Protein AF-0000000084902544 (afdb_homodimer)

pLDDT: mean 84.41, std 13.17, range [37.47, 98.19]

Sequence (1404 aa):
TINISRATYTEAGFKDEYKLEHVLPKQLTVERIKRKTTEYYQTKAENPVKSIKKFIADFLPIFHWMSHYKFKEWTVFDIVCGITVGFMQIPQGLSYALLAGQHPVYGMYTSFFPVIVYSLFGTSKHISMGCFTITSLMLGSAVSNAVPDPVANVTASQAEQDALWKEVYDERIMLGTAAALLSGVFLLGMSILRLGFIVTYFSDAMSSGFIFGNAVQAFVSQLKGLFGVSVGSYSGPLNIIWKLRDVIVNLTTLDASGRERVSATVVISAVCIIFLLGVKAINEKFKKKFPFGIPIPAEIIVVILGTGISYAADLTGNFGVQVIGEIPSGIPVPKPPDSSQMSTIIGTAIPIAIVGYAVAISISNIFGNAFGYRVRPNQELVAIGMSNIVSSFFFCFPSFPSMSRSCVQVESGGKTQLVGLVSSGVMLLVLLWIGQLFRTIPNACLASIVVVAIKGMLTKVRDLPPIWKVSKLDGIVWVVTMLATIFLDVVTGLVVGVLVSLLCIVFRTQMIASERLLQVDDTEIYRKSGSFPQSLNKEVVVLAFKGAMHFANKQYLTRAFIRCTGIDPVIELSRKRKLDAIRKQAMEDEEQKVCIEYILQTVDAIICSKVKPKQVKCVVLDCSLISFMDSSSVNLLIKTFNDYNALGVKILLANVCSEVAHVLKVGNFIKEFGDGNIFLTVYDAVTWWQSRDNMKSLSTRLTINISRATYTEAGFKDEYKLEHVLPKQLTVERIKRKTTEYYQTKAENPVKSIKKFIADFLPIFHWMSHYKFKEWTVFDIVCGITVGFMQIPQGLSYALLAGQHPVYGMYTSFFPVIVYSLFGTSKHISMGCFTITSLMLGSAVSNAVPDPVANVTASQAEQDALWKEVYDERIMLGTAAALLSGVFLLGMSILRLGFIVTYFSDAMSSGFIFGNAVQAFVSQLKGLFGVSVGSYSGPLNIIWKLRDVIVNLTTLDASGRERVSATVVISAVCIIFLLGVKAINEKFKKKFPFGIPIPAEIIVVILGTGISYAADLTGNFGVQVIGEIPSGIPVPKPPDSSQMSTIIGTAIPIAIVGYAVAISISNIFGNAFGYRVRPNQELVAIGMSNIVSSFFFCFPSFPSMSRSCVQVESGGKTQLVGLVSSGVMLLVLLWIGQLFRTIPNACLASIVVVAIKGMLTKVRDLPPIWKVSKLDGIVWVVTMLATIFLDVVTGLVVGVLVSLLCIVFRTQMIASERLLQVDDTEIYRKSGSFPQSLNKEVVVLAFKGAMHFANKQYLTRAFIRCTGIDPVIELSRKRKLDAIRKQAMEDEEQKVCIEYILQTVDAIICSKVKPKQVKCVVLDCSLISFMDSSSVNLLIKTFNDYNALGVKILLANVCSEVAHVLKVGNFIKEFGDGNIFLTVYDAVTWWQSRDNMKSLSTRL

Structure (mmCIF, N/CA/C/O backbone):
data_AF-0000000084902544-model_v1
#
loop_
_entity.id
_entity.type
_entity.pdbx_description
1 polymer 'STAS domain-containing protein'
#
loop_
_atom_site.group_PDB
_atom_site.id
_atom_site.type_symbol
_atom_site.label_atom_id
_atom_site.label_alt_id
_atom_site.label_comp_id
_atom_site.label_asym_id
_atom_site.label_entity_id
_atom_site.label_seq_id
_atom_site.pdbx_PDB_ins_code
_atom_site.Cartn_x
_atom_site.Cartn_y
_atom_site.Cartn_z
_atom_site.occupancy
_atom_site.B_iso_or_equiv
_atom_site.auth_seq_id
_atom_site.auth_comp_id
_atom_site.auth_asym_id
_atom_site.auth_atom_id
_atom_site.pdbx_PDB_model_num
ATOM 1 N N . THR A 1 1 ? -46.75 -12.688 -2.787 1 71.62 1 THR A N 1
ATOM 2 C CA . THR A 1 1 ? -47 -11.367 -2.207 1 71.62 1 THR A CA 1
ATOM 3 C C . THR A 1 1 ? -46.438 -11.281 -0.797 1 71.62 1 THR A C 1
ATOM 5 O O . THR A 1 1 ? -46.531 -12.234 -0.02 1 71.62 1 THR A O 1
ATOM 8 N N . ILE A 1 2 ? -45.719 -10.172 -0.579 1 76.75 2 ILE A N 1
ATOM 9 C CA . ILE A 1 2 ? -45.156 -9.906 0.737 1 76.75 2 ILE A CA 1
ATOM 10 C C . ILE A 1 2 ? -46.031 -8.875 1.473 1 76.75 2 ILE A C 1
ATOM 12 O O . ILE A 1 2 ? -46.406 -7.859 0.896 1 76.75 2 ILE A O 1
ATOM 16 N N . ASN A 1 3 ? -46.469 -9.242 2.693 1 76.31 3 ASN A N 1
ATOM 17 C CA . ASN A 1 3 ? -47.188 -8.32 3.572 1 76.31 3 ASN A CA 1
ATOM 18 C C . ASN A 1 3 ? -46.469 -8.109 4.887 1 76.31 3 ASN A C 1
ATOM 20 O O . ASN A 1 3 ? -46.219 -9.055 5.637 1 76.31 3 ASN A O 1
ATOM 24 N N . ILE A 1 4 ? -46.031 -6.914 5.02 1 79.12 4 ILE A N 1
ATOM 25 C CA . ILE A 1 4 ? -45.281 -6.59 6.227 1 79.12 4 ILE A CA 1
ATOM 26 C C . ILE A 1 4 ? -46.031 -5.508 7.016 1 79.12 4 ILE A C 1
ATOM 28 O O . ILE A 1 4 ? -46.375 -4.465 6.465 1 79.12 4 ILE A O 1
ATOM 32 N N . SER A 1 5 ? -46.406 -5.781 8.289 1 78.69 5 SER A N 1
ATOM 33 C CA . SER A 1 5 ? -46.969 -4.793 9.203 1 78.69 5 SER A CA 1
ATOM 34 C C . SER A 1 5 ? -46.188 -4.734 10.516 1 78.69 5 SER A C 1
ATOM 36 O O . SER A 1 5 ? -46.125 -5.723 11.25 1 78.69 5 SER A O 1
ATOM 38 N N . ARG A 1 6 ? -45.562 -3.656 10.75 1 77.12 6 ARG A N 1
ATOM 39 C CA . ARG A 1 6 ? -44.812 -3.512 11.992 1 77.12 6 ARG A CA 1
ATOM 40 C C . ARG A 1 6 ? -44.656 -2.041 12.359 1 77.12 6 ARG A C 1
ATOM 42 O O . ARG A 1 6 ? -44.844 -1.158 11.531 1 77.12 6 ARG A O 1
ATOM 49 N N . ALA A 1 7 ? -44.156 -1.687 13.625 1 73.81 7 ALA A N 1
ATOM 50 C CA . ALA A 1 7 ? -43.875 -0.331 14.086 1 73.81 7 ALA A CA 1
ATOM 51 C C . ALA A 1 7 ? -42.562 0.171 13.523 1 73.81 7 ALA A C 1
ATOM 53 O O . ALA A 1 7 ? -41.75 -0.61 12.984 1 73.81 7 ALA A O 1
ATOM 54 N N . THR A 1 8 ? -42.5 1.437 13.461 1 78.31 8 THR A N 1
ATOM 55 C CA . THR A 1 8 ? -41.219 2.039 13.133 1 78.31 8 THR A CA 1
ATOM 56 C C . THR A 1 8 ? -40.219 1.905 14.289 1 78.31 8 THR A C 1
ATOM 58 O O . THR A 1 8 ? -40.625 2.086 15.453 1 78.31 8 THR A O 1
ATOM 61 N N . TYR A 1 9 ? -38.969 1.434 13.977 1 77 9 TYR A N 1
ATOM 62 C CA . TYR A 1 9 ? -38.031 1.183 15.07 1 77 9 TYR A CA 1
ATOM 63 C C . TYR A 1 9 ? -36.719 1.902 14.828 1 77 9 TYR A C 1
ATOM 65 O O . TYR A 1 9 ? -36.25 1.996 13.695 1 77 9 TYR A O 1
ATOM 73 N N . THR A 1 10 ? -36.281 2.451 15.953 1 76.31 10 THR A N 1
ATOM 74 C CA . THR A 1 10 ? -34.844 2.693 16 1 76.31 10 THR A CA 1
ATOM 75 C C . THR A 1 10 ? -34.094 1.385 16.188 1 76.31 10 THR A C 1
ATOM 77 O O . THR A 1 10 ? -34.688 0.356 16.531 1 76.31 10 THR A O 1
ATOM 80 N N . GLU A 1 11 ? -32.875 1.401 15.828 1 79.5 11 GLU A N 1
ATOM 81 C CA . GLU A 1 11 ? -32.031 0.202 16 1 79.5 11 GLU A CA 1
ATOM 82 C C . GLU A 1 11 ? -32.094 -0.3 17.438 1 79.5 11 GLU A C 1
ATOM 84 O O . GLU A 1 11 ? -32.281 -1.496 17.688 1 79.5 11 GLU A O 1
ATOM 89 N N . ALA A 1 12 ? -31.922 0.552 18.359 1 74.06 12 ALA A N 1
ATOM 90 C CA . ALA A 1 12 ? -31.953 0.192 19.766 1 74.06 12 ALA A CA 1
ATOM 91 C C . ALA A 1 12 ? -33.344 -0.327 20.172 1 74.06 12 ALA A C 1
ATOM 93 O O . ALA A 1 12 ? -33.438 -1.299 20.922 1 74.06 12 ALA A O 1
ATOM 94 N N . GLY A 1 13 ? -34.375 0.35 19.703 1 73.62 13 GLY A N 1
ATOM 95 C CA . GLY A 1 13 ? -35.75 -0.076 19.984 1 73.62 13 GLY A CA 1
ATOM 96 C C . GLY A 1 13 ? -36.062 -1.45 19.438 1 73.62 13 GLY A C 1
ATOM 97 O O . GLY A 1 13 ? -36.781 -2.234 20.078 1 73.62 13 GLY A O 1
ATOM 98 N N . PHE A 1 14 ? -35.594 -1.691 18.344 1 79.75 14 PHE A N 1
ATOM 99 C CA . PHE A 1 14 ? -35.812 -2.984 17.703 1 79.75 14 PHE A CA 1
ATOM 100 C C . PHE A 1 14 ? -35.125 -4.098 18.484 1 79.75 14 PHE A C 1
ATOM 102 O O . PHE A 1 14 ? -35.688 -5.164 18.703 1 79.75 14 PHE A O 1
ATOM 109 N N . LYS A 1 15 ? -33.875 -3.863 18.891 1 77.25 15 LYS A N 1
ATOM 110 C CA . LYS A 1 15 ? -33.125 -4.852 19.656 1 77.25 15 LYS A CA 1
ATOM 111 C C . LYS A 1 15 ? -33.781 -5.148 21 1 77.25 15 LYS A C 1
ATOM 113 O O . LYS A 1 15 ? -33.812 -6.297 21.453 1 77.25 15 LYS A O 1
ATOM 118 N N . ASP A 1 16 ? -34.344 -4.152 21.547 1 76.81 16 ASP A N 1
ATOM 119 C CA . ASP A 1 16 ? -35 -4.309 22.844 1 76.81 16 ASP A CA 1
ATOM 120 C C . ASP A 1 16 ? -36.312 -5.074 22.688 1 76.81 16 ASP A C 1
ATOM 122 O O . ASP A 1 16 ? -36.625 -5.945 23.5 1 76.81 16 ASP A O 1
ATOM 126 N N . GLU A 1 17 ? -37.062 -4.738 21.656 1 75.12 17 GLU A N 1
ATOM 127 C CA . GLU A 1 17 ? -38.375 -5.348 21.438 1 75.12 17 GLU A CA 1
ATOM 128 C C . GLU A 1 17 ? -38.25 -6.836 21.125 1 75.12 17 GLU A C 1
ATOM 130 O O . GLU A 1 17 ? -39.031 -7.648 21.625 1 75.12 17 GLU A O 1
ATOM 135 N N . TYR A 1 18 ? -37.312 -7.176 20.359 1 76.94 18 TYR A N 1
ATOM 136 C CA . TYR A 1 18 ? -37.188 -8.57 19.938 1 76.94 18 TYR A CA 1
ATOM 137 C C . TYR A 1 18 ? -36.094 -9.281 20.703 1 76.94 18 TYR A C 1
ATOM 139 O O . TYR A 1 18 ? -35.688 -10.391 20.344 1 76.94 18 TYR A O 1
ATOM 147 N N . LYS A 1 19 ? -35.438 -8.711 21.766 1 71.94 19 LYS A N 1
ATOM 148 C CA . LYS A 1 19 ? -34.469 -9.281 22.703 1 71.94 19 LYS A CA 1
ATOM 149 C C . LYS A 1 19 ? -33.312 -9.891 21.969 1 71.94 19 LYS A C 1
ATOM 151 O O . LYS A 1 19 ? -32.938 -11.039 22.203 1 71.94 19 LYS A O 1
ATOM 156 N N . LEU A 1 20 ? -32.844 -9.039 21.078 1 77.5 20 LEU A N 1
ATOM 157 C CA . LEU A 1 20 ? -31.688 -9.492 20.328 1 77.5 20 LEU A CA 1
ATOM 158 C C . LEU A 1 20 ? -30.406 -9.227 21.109 1 77.5 20 LEU A C 1
ATOM 160 O O . LEU A 1 20 ? -30.266 -8.172 21.734 1 77.5 20 LEU A O 1
ATOM 164 N N . GLU A 1 21 ? -29.531 -10.242 21.219 1 68.38 21 GLU A N 1
ATOM 165 C CA . GLU A 1 21 ? -28.281 -10.109 21.969 1 68.38 21 GLU A CA 1
ATOM 166 C C . GLU A 1 21 ? -27.266 -9.258 21.188 1 68.38 21 GLU A C 1
ATOM 168 O O . GLU A 1 21 ? -27.25 -9.273 19.953 1 68.38 21 GLU A O 1
ATOM 173 N N . HIS A 1 22 ? -26.672 -8.461 22 1 62.62 22 HIS A N 1
ATOM 174 C CA . HIS A 1 22 ? -25.625 -7.637 21.406 1 62.62 22 HIS A CA 1
ATOM 175 C C . HIS A 1 22 ? -24.438 -8.484 20.953 1 62.62 22 HIS A C 1
ATOM 177 O O . HIS A 1 22 ? -23.844 -9.203 21.766 1 62.62 22 HIS A O 1
ATOM 183 N N . VAL A 1 23 ? -24.375 -8.641 19.703 1 59.53 23 VAL A N 1
ATOM 184 C CA . VAL A 1 23 ? -23.234 -9.398 19.203 1 59.53 23 VAL A CA 1
ATOM 185 C C . VAL A 1 23 ? -22.062 -8.461 18.953 1 59.53 23 VAL A C 1
ATOM 187 O O . VAL A 1 23 ? -22.188 -7.473 18.219 1 59.53 23 VAL A O 1
ATOM 190 N N . LEU A 1 24 ? -21.078 -8.539 19.828 1 58.41 24 LEU A N 1
ATOM 191 C CA . LEU A 1 24 ? -19.859 -7.742 19.641 1 58.41 24 LEU A CA 1
ATOM 192 C C . LEU A 1 24 ? -19.156 -8.141 18.344 1 58.41 24 LEU A C 1
ATOM 194 O O . LEU A 1 24 ? -19.125 -9.32 17.984 1 58.41 24 LEU A O 1
ATOM 198 N N . PRO A 1 25 ? -18.922 -7.086 17.594 1 59.47 25 PRO A N 1
ATOM 199 C CA . PRO A 1 25 ? -18.172 -7.406 16.375 1 59.47 25 PRO A CA 1
ATOM 200 C C . PRO A 1 25 ? -16.906 -8.219 16.656 1 59.47 25 PRO A C 1
ATOM 202 O O . PRO A 1 25 ? -16.328 -8.117 17.734 1 59.47 25 PRO A O 1
ATOM 205 N N . LYS A 1 26 ? -16.672 -9.266 16.016 1 52.09 26 LYS A N 1
ATOM 206 C CA . LYS A 1 26 ? -15.484 -10.102 16.125 1 52.09 26 LYS A CA 1
ATOM 207 C C . LYS A 1 26 ? -14.227 -9.25 16.266 1 52.09 26 LYS A C 1
ATOM 209 O O . LYS A 1 26 ? -13.914 -8.445 15.391 1 52.09 26 LYS A O 1
ATOM 214 N N . GLN A 1 27 ? -14.039 -8.75 17.609 1 46.78 27 GLN A N 1
ATOM 215 C CA . GLN A 1 27 ? -12.875 -7.945 17.953 1 46.78 27 GLN A CA 1
ATOM 216 C C . GLN A 1 27 ? -11.641 -8.391 17.188 1 46.78 27 GLN A C 1
ATOM 218 O O . GLN A 1 27 ? -11.562 -9.539 16.734 1 46.78 27 GLN A O 1
ATOM 223 N N . LEU A 1 28 ? -10.711 -7.566 16.969 1 47.38 28 LEU A N 1
ATOM 224 C CA . LEU A 1 28 ? -9.422 -7.785 16.328 1 47.38 28 LEU A CA 1
ATOM 225 C C . LEU A 1 28 ? -8.797 -9.094 16.797 1 47.38 28 LEU A C 1
ATOM 227 O O . LEU A 1 28 ? -9.102 -9.578 17.891 1 47.38 28 LEU A O 1
ATOM 231 N N . THR A 1 29 ? -7.922 -9.695 15.945 1 47.25 29 THR A N 1
ATOM 232 C CA . THR A 1 29 ? -7.078 -10.883 15.867 1 47.25 29 THR A CA 1
ATOM 233 C C . THR A 1 29 ? -6.387 -11.148 17.203 1 47.25 29 THR A C 1
ATOM 235 O O . THR A 1 29 ? -6.094 -12.297 17.547 1 47.25 29 THR A O 1
ATOM 238 N N . VAL A 1 30 ? -6.387 -10.094 18.078 1 47 30 VAL A N 1
ATOM 239 C CA . VAL A 1 30 ? -5.504 -10.383 19.203 1 47 30 VAL A CA 1
ATOM 240 C C . VAL A 1 30 ? -6.215 -11.305 20.203 1 47 30 VAL A C 1
ATOM 242 O O . VAL A 1 30 ? -5.609 -12.242 20.734 1 47 30 VAL A O 1
ATOM 245 N N . GLU A 1 31 ? -7.418 -10.961 20.391 1 50.66 31 GLU A N 1
ATOM 246 C CA . GLU A 1 31 ? -8.086 -11.836 21.344 1 50.66 31 GLU A CA 1
ATOM 247 C C . GLU A 1 31 ? -8.305 -13.227 20.766 1 50.66 31 GLU A C 1
ATOM 249 O O . GLU A 1 31 ? -8.227 -14.227 21.484 1 50.66 31 GLU A O 1
ATOM 254 N N . ARG A 1 32 ? -8.547 -13.18 19.547 1 51.44 32 ARG A N 1
ATOM 255 C CA . ARG A 1 32 ? -8.641 -14.484 18.906 1 51.44 32 ARG A CA 1
ATOM 256 C C . ARG A 1 32 ? -7.301 -15.211 18.906 1 51.44 32 ARG A C 1
ATOM 258 O O . ARG A 1 32 ? -7.242 -16.422 19.125 1 51.44 32 ARG A O 1
ATOM 265 N N . ILE A 1 33 ? -6.34 -14.391 18.766 1 52.28 33 ILE A N 1
ATOM 266 C CA . ILE A 1 33 ? -5.004 -14.969 18.844 1 52.28 33 ILE A CA 1
ATOM 267 C C . ILE A 1 33 ? -4.746 -15.5 20.25 1 52.28 33 ILE A C 1
ATOM 269 O O . ILE A 1 33 ? -4.195 -16.594 20.422 1 52.28 33 ILE A O 1
ATOM 273 N N . LYS A 1 34 ? -5.176 -14.695 21.234 1 54.34 34 LYS A N 1
ATOM 274 C CA . LYS A 1 34 ? -5.008 -15.141 22.609 1 54.34 34 LYS A CA 1
ATOM 275 C C . LYS A 1 34 ? -5.82 -16.406 22.891 1 54.34 34 LYS A C 1
ATOM 277 O O . LYS A 1 34 ? -5.34 -17.328 23.547 1 54.34 34 LYS A O 1
ATOM 282 N N . ARG A 1 35 ? -7.008 -16.375 22.406 1 54.91 35 ARG A N 1
ATOM 283 C CA . ARG A 1 35 ? -7.848 -17.547 22.641 1 54.91 35 ARG A CA 1
ATOM 284 C C . ARG A 1 35 ? -7.297 -18.781 21.906 1 54.91 35 ARG A C 1
ATOM 286 O O . ARG A 1 35 ? -7.262 -19.875 22.469 1 54.91 35 ARG A O 1
ATOM 293 N N . LYS A 1 36 ? -6.867 -18.5 20.688 1 54.47 36 LYS A N 1
ATOM 294 C CA . LYS A 1 36 ? -6.328 -19.625 19.938 1 54.47 36 LYS A CA 1
ATOM 295 C C . LYS A 1 36 ? -5.016 -20.125 20.547 1 54.47 36 LYS A C 1
ATOM 297 O O . LYS A 1 36 ? -4.758 -21.328 20.594 1 54.47 36 LYS A O 1
ATOM 302 N N . THR A 1 37 ? -4.277 -19.156 21.031 1 55.25 37 THR A N 1
ATOM 303 C CA . THR A 1 37 ? -3.029 -19.531 21.688 1 55.25 37 THR A CA 1
ATOM 304 C C . THR A 1 37 ? -3.305 -20.312 22.969 1 55.25 37 THR A C 1
ATOM 306 O O . THR A 1 37 ? -2.625 -21.297 23.266 1 55.25 37 THR A O 1
ATOM 309 N N . THR A 1 38 ? -4.25 -19.859 23.688 1 56.88 38 THR A N 1
ATOM 310 C CA . THR A 1 38 ? -4.594 -20.547 24.922 1 56.88 38 THR A CA 1
ATOM 311 C C . THR A 1 38 ? -5.16 -21.938 24.641 1 56.88 38 THR A C 1
ATOM 313 O O . THR A 1 38 ? -4.84 -22.906 25.344 1 56.88 38 THR A O 1
ATOM 316 N N . GLU A 1 39 ? -6.023 -22.031 23.688 1 58.41 39 GLU A N 1
ATOM 317 C CA . GLU A 1 39 ? -6.598 -23.312 23.312 1 58.41 39 GLU A CA 1
ATOM 318 C C . GLU A 1 39 ? -5.527 -24.266 22.797 1 58.41 39 GLU A C 1
ATOM 320 O O . GLU A 1 39 ? -5.562 -25.469 23.094 1 58.41 39 GLU A O 1
ATOM 325 N N . TYR A 1 40 ? -4.727 -23.719 22.062 1 55.31 40 TYR A N 1
ATOM 326 C CA . TYR A 1 40 ? -3.619 -24.516 21.531 1 55.31 40 TYR A CA 1
ATOM 327 C C . TYR A 1 40 ? -2.781 -25.094 22.672 1 55.31 40 TYR A C 1
ATOM 329 O O . TYR A 1 40 ? -2.424 -26.281 22.641 1 55.31 40 TYR A O 1
ATOM 337 N N . TYR A 1 41 ? -2.473 -24.375 23.656 1 55.75 41 TYR A N 1
ATOM 338 C CA . TYR A 1 41 ? -1.651 -24.844 24.766 1 55.75 41 TYR A CA 1
ATOM 339 C C . TYR A 1 41 ? -2.434 -25.797 25.656 1 55.75 41 TYR A C 1
ATOM 341 O O . TYR A 1 41 ? -1.865 -26.734 26.219 1 55.75 41 TYR A O 1
ATOM 349 N N . GLN A 1 42 ? -3.619 -25.641 25.797 1 57.22 42 GLN A N 1
ATOM 350 C CA . GLN A 1 42 ? -4.406 -26.516 26.672 1 57.22 42 GLN A CA 1
ATOM 351 C C . GLN A 1 42 ? -4.586 -27.891 26.047 1 57.22 42 GLN A C 1
ATOM 353 O O . GLN A 1 42 ? -4.504 -28.906 26.75 1 57.22 42 GLN A O 1
ATOM 358 N N . THR A 1 43 ? -4.906 -27.922 24.891 1 53.72 43 THR A N 1
ATOM 359 C CA . THR A 1 43 ? -5.129 -29.219 24.25 1 53.72 43 THR A CA 1
ATOM 360 C C . THR A 1 43 ? -3.836 -30.031 24.203 1 53.72 43 THR A C 1
ATOM 362 O O . THR A 1 43 ? -3.859 -31.266 24.312 1 53.72 43 THR A O 1
ATOM 365 N N . LYS A 1 44 ? -2.74 -29.438 24.078 1 58.09 44 LYS A N 1
ATOM 366 C CA . LYS A 1 44 ? -1.448 -30.109 24.031 1 58.09 44 LYS A CA 1
ATOM 367 C C . LYS A 1 44 ? -1.053 -30.656 25.391 1 58.09 44 LYS A C 1
ATOM 369 O O . LYS A 1 44 ? -0.376 -31.672 25.484 1 58.09 44 LYS A O 1
ATOM 374 N N . ALA A 1 45 ? -1.39 -30.141 26.484 1 57.38 45 ALA A N 1
ATOM 375 C CA . ALA A 1 45 ? -1.016 -30.531 27.828 1 57.38 45 ALA A CA 1
ATOM 376 C C . ALA A 1 45 ? -1.732 -31.812 28.25 1 57.38 45 ALA A C 1
ATOM 378 O O . ALA A 1 45 ? -1.221 -32.594 29.062 1 57.38 45 ALA A O 1
ATOM 379 N N . GLU A 1 46 ? -2.787 -32.062 27.812 1 58.28 46 GLU A N 1
ATOM 380 C CA . GLU A 1 46 ? -3.508 -33.219 28.359 1 58.28 46 GLU A CA 1
ATOM 381 C C . GLU A 1 46 ? -2.918 -34.531 27.844 1 58.28 46 GLU A C 1
ATOM 383 O O . GLU A 1 46 ? -2.854 -35.5 28.594 1 58.28 46 GLU A O 1
ATOM 388 N N . ASN A 1 47 ? -2.6 -34.75 26.547 1 59.91 47 ASN A N 1
ATOM 389 C CA . ASN A 1 47 ? -1.957 -35.969 26.078 1 59.91 47 ASN A CA 1
ATOM 390 C C . ASN A 1 47 ? -0.719 -35.688 25.25 1 59.91 47 ASN A C 1
ATOM 392 O O . ASN A 1 47 ? -0.801 -35.594 24.016 1 59.91 47 ASN A O 1
ATOM 396 N N . PRO A 1 48 ? 0.346 -35.5 25.922 1 61.28 48 PRO A N 1
ATOM 397 C CA . PRO A 1 48 ? 1.571 -35.031 25.266 1 61.28 48 PRO A CA 1
ATOM 398 C C . PRO A 1 48 ? 2.059 -36 24.172 1 61.28 48 PRO A C 1
ATOM 400 O O . PRO A 1 48 ? 2.539 -35.531 23.125 1 61.28 48 PRO A O 1
ATOM 403 N N . VAL A 1 49 ? 2.018 -37.344 24.516 1 61.22 49 VAL A N 1
ATOM 404 C CA . VAL A 1 49 ? 2.543 -38.312 23.547 1 61.22 49 VAL A CA 1
ATOM 405 C C . VAL A 1 49 ? 1.728 -38.25 22.266 1 61.22 49 VAL A C 1
ATOM 407 O O . VAL A 1 49 ? 2.289 -38.219 21.156 1 61.22 49 VAL A O 1
ATOM 410 N N . LYS A 1 50 ? 0.428 -38.312 22.344 1 64.38 50 LYS A N 1
ATOM 411 C CA . LYS A 1 50 ? -0.44 -38.25 21.172 1 64.38 50 LYS A CA 1
ATOM 412 C C . LYS A 1 50 ? -0.26 -36.906 20.453 1 64.38 50 LYS A C 1
ATOM 414 O O . LYS A 1 50 ? -0.296 -36.844 19.219 1 64.38 50 LYS A O 1
ATOM 419 N N . SER A 1 51 ? 0.044 -35.938 21.266 1 66.5 51 SER A N 1
ATOM 420 C CA . SER A 1 51 ? 0.234 -34.625 20.703 1 66.5 51 SER A CA 1
ATOM 421 C C . SER A 1 51 ? 1.543 -34.531 19.922 1 66.5 51 SER A C 1
ATOM 423 O O . SER A 1 51 ? 1.603 -33.875 18.875 1 66.5 51 SER A O 1
ATOM 425 N N . ILE A 1 52 ? 2.568 -35.219 20.438 1 66.25 52 ILE A N 1
ATOM 426 C CA . ILE A 1 52 ? 3.861 -35.188 19.75 1 66.25 52 ILE A CA 1
ATOM 427 C C . ILE A 1 52 ? 3.771 -36 18.469 1 66.25 52 ILE A C 1
ATOM 429 O O . ILE A 1 52 ? 4.312 -35.594 17.438 1 66.25 52 ILE A O 1
ATOM 433 N N . LYS A 1 53 ? 3.156 -37.188 18.578 1 67.06 53 LYS A N 1
ATOM 434 C CA . LYS A 1 53 ? 2.979 -38 17.375 1 67.06 53 LYS A CA 1
ATOM 435 C C . LYS A 1 53 ? 2.178 -37.25 16.328 1 67.06 53 LYS A C 1
ATOM 437 O O . LYS A 1 53 ? 2.508 -37.281 15.141 1 67.06 53 LYS A O 1
ATOM 442 N N . LYS A 1 54 ? 1.214 -36.625 16.75 1 70.38 54 LYS A N 1
ATOM 443 C CA . LYS A 1 54 ? 0.412 -35.812 15.836 1 70.38 54 LYS A CA 1
ATOM 444 C C . LYS A 1 54 ? 1.222 -34.656 15.281 1 70.38 54 LYS A C 1
ATOM 446 O O . LYS A 1 54 ? 1.105 -34.312 14.102 1 70.38 54 LYS A O 1
ATOM 451 N N . PHE A 1 55 ? 2.045 -34.188 16.141 1 69.06 55 PHE A N 1
ATOM 452 C CA . PHE A 1 55 ? 2.904 -33.094 15.711 1 69.06 55 PHE A CA 1
ATOM 453 C C . PHE A 1 55 ? 3.896 -33.562 14.656 1 69.06 55 PHE A C 1
ATOM 455 O O . PHE A 1 55 ? 4.09 -32.906 13.633 1 69.06 55 PHE A O 1
ATOM 462 N N . ILE A 1 56 ? 4.492 -34.719 14.922 1 71.75 56 ILE A N 1
ATOM 463 C CA . ILE A 1 56 ? 5.473 -35.281 13.992 1 71.75 56 ILE A CA 1
ATOM 464 C C . ILE A 1 56 ? 4.781 -35.656 12.68 1 71.75 56 ILE A C 1
ATOM 466 O O . ILE A 1 56 ? 5.301 -35.375 11.594 1 71.75 56 ILE A O 1
ATOM 470 N N . ALA A 1 57 ? 3.67 -36.219 12.805 1 71.31 57 ALA A N 1
ATOM 471 C CA . ALA A 1 57 ? 2.92 -36.594 11.617 1 71.31 57 ALA A CA 1
ATOM 472 C C . ALA A 1 57 ? 2.486 -35.375 10.82 1 71.31 57 ALA A C 1
ATOM 474 O O . ALA A 1 57 ? 2.471 -35.375 9.586 1 71.31 57 ALA A O 1
ATOM 475 N N . ASP A 1 58 ? 2.234 -34.375 11.547 1 74.94 58 ASP A N 1
ATOM 476 C CA . ASP A 1 58 ? 1.818 -33.156 10.883 1 74.94 58 ASP A CA 1
ATOM 477 C C . ASP A 1 58 ? 3.016 -32.438 10.281 1 74.94 58 ASP A C 1
ATOM 479 O O . ASP A 1 58 ? 2.885 -31.75 9.258 1 74.94 58 ASP A O 1
ATOM 483 N N . PHE A 1 59 ? 4.086 -32.75 10.93 1 79.19 59 PHE A N 1
ATOM 484 C CA . PHE A 1 59 ? 5.297 -32.094 10.484 1 79.19 59 PHE A CA 1
ATOM 485 C C . PHE A 1 59 ? 5.945 -32.844 9.328 1 79.19 59 PHE A C 1
ATOM 487 O O . PHE A 1 59 ? 6.586 -32.25 8.461 1 79.19 59 PHE A O 1
ATOM 494 N N . LEU A 1 60 ? 5.785 -34.25 9.312 1 85.31 60 LEU A N 1
ATOM 495 C CA . LEU A 1 60 ? 6.328 -35.094 8.266 1 85.31 60 LEU A CA 1
ATOM 496 C C . LEU A 1 60 ? 5.211 -35.844 7.539 1 85.31 60 LEU A C 1
ATOM 498 O O . LEU A 1 60 ? 4.973 -37.031 7.816 1 85.31 60 LEU A O 1
ATOM 502 N N . PRO A 1 61 ? 4.688 -35.25 6.543 1 84.25 61 PRO A N 1
ATOM 503 C CA . PRO A 1 61 ? 3.541 -35.812 5.832 1 84.25 61 PRO A CA 1
ATOM 504 C C . PRO A 1 61 ? 3.865 -37.156 5.168 1 84.25 61 PRO A C 1
ATOM 506 O O . PRO A 1 61 ? 2.955 -37.906 4.809 1 84.25 61 PRO A O 1
ATOM 509 N N . ILE A 1 62 ? 5.121 -37.531 4.965 1 84.38 62 ILE A N 1
ATOM 510 C CA . ILE A 1 62 ? 5.5 -38.781 4.324 1 84.38 62 ILE A CA 1
ATOM 511 C C . ILE A 1 62 ? 4.926 -39.969 5.113 1 84.38 62 ILE A C 1
ATOM 513 O O . ILE A 1 62 ? 4.504 -40.969 4.527 1 84.38 62 ILE A O 1
ATOM 517 N N . PHE A 1 63 ? 4.895 -39.844 6.383 1 81.44 63 PHE A N 1
ATOM 518 C CA . PHE A 1 63 ? 4.41 -40.938 7.211 1 81.44 63 PHE A CA 1
ATOM 519 C C . PHE A 1 63 ? 2.906 -41.125 7.043 1 81.44 63 PHE A C 1
ATOM 521 O O . PHE A 1 63 ? 2.4 -42.25 7.133 1 81.44 63 PHE A O 1
ATOM 528 N N . HIS A 1 64 ? 2.258 -40.031 6.734 1 79.62 64 HIS A N 1
ATOM 529 C CA . HIS A 1 64 ? 0.812 -40.094 6.547 1 79.62 64 HIS A CA 1
ATOM 530 C C . HIS A 1 64 ? 0.463 -40.719 5.195 1 79.62 64 HIS A C 1
ATOM 532 O O . HIS A 1 64 ? -0.335 -41.656 5.129 1 79.62 64 HIS A O 1
ATOM 538 N N . TRP A 1 65 ? 1.037 -40.281 4.105 1 78.5 65 TRP A N 1
ATOM 539 C CA . TRP A 1 65 ? 0.631 -40.812 2.805 1 78.5 65 TRP A CA 1
ATOM 540 C C . TRP A 1 65 ? 1.256 -42.156 2.547 1 78.5 65 TRP A C 1
ATOM 542 O O . TRP A 1 65 ? 0.677 -43 1.844 1 78.5 65 TRP A O 1
ATOM 552 N N . MET A 1 66 ? 2.424 -42.469 3.143 1 80.25 66 MET A N 1
ATOM 553 C CA . MET A 1 66 ? 3.047 -43.781 2.961 1 80.25 66 MET A CA 1
ATOM 554 C C . MET A 1 66 ? 2.225 -44.875 3.639 1 80.25 66 MET A C 1
ATOM 556 O O . MET A 1 66 ? 2.146 -46 3.139 1 80.25 66 MET A O 1
ATOM 560 N N . SER A 1 67 ? 1.635 -44.5 4.77 1 80.38 67 SER A N 1
ATOM 561 C CA . SER A 1 67 ? 0.832 -45.469 5.5 1 80.38 67 SER A CA 1
ATOM 562 C C . SER A 1 67 ? -0.452 -45.812 4.75 1 80.38 67 SER A C 1
ATOM 564 O O . SER A 1 67 ? -1.018 -46.875 4.926 1 80.38 67 SER A O 1
ATOM 566 N N . HIS A 1 68 ? -0.846 -44.906 3.918 1 81.19 68 HIS A N 1
ATOM 567 C CA . HIS A 1 68 ? -2.082 -45.094 3.174 1 81.19 68 HIS A CA 1
ATOM 568 C C . HIS A 1 68 ? -1.797 -45.406 1.709 1 81.19 68 HIS A C 1
ATOM 570 O O . HIS A 1 68 ? -2.707 -45.406 0.876 1 81.19 68 HIS A O 1
ATOM 576 N N . TYR A 1 69 ? -0.559 -45.781 1.494 1 87.44 69 TYR A N 1
ATOM 577 C CA . TYR A 1 69 ? -0.147 -46.031 0.117 1 87.44 69 TYR A CA 1
ATOM 578 C C . TYR A 1 69 ? -0.672 -47.375 -0.374 1 87.44 69 TYR A C 1
ATOM 580 O O . TYR A 1 69 ? -0.481 -48.406 0.282 1 87.44 69 TYR A O 1
ATOM 588 N N . LYS A 1 70 ? -1.344 -47.281 -1.436 1 86.44 70 LYS A N 1
ATOM 589 C CA . LYS A 1 70 ? -1.823 -48.531 -2.064 1 86.44 70 LYS A CA 1
ATOM 590 C C . LYS A 1 70 ? -0.754 -49.125 -2.967 1 86.44 70 LYS A C 1
ATOM 592 O O . LYS A 1 70 ? -0.743 -48.875 -4.176 1 86.44 70 LYS A O 1
ATOM 597 N N . PHE A 1 71 ? 0.013 -50.031 -2.492 1 86.75 71 PHE A N 1
ATOM 598 C CA . PHE A 1 71 ? 1.211 -50.562 -3.131 1 86.75 71 PHE A CA 1
ATOM 599 C C . PHE A 1 71 ? 0.854 -51.312 -4.41 1 86.75 71 PHE A C 1
ATOM 601 O O . PHE A 1 71 ? 1.54 -51.188 -5.426 1 86.75 71 PHE A O 1
ATOM 608 N N . LYS A 1 72 ? -0.16 -52 -4.441 1 84.31 72 LYS A N 1
ATOM 609 C CA . LYS A 1 72 ? -0.509 -52.844 -5.59 1 84.31 72 LYS A CA 1
ATOM 610 C C . LYS A 1 72 ? -1.072 -52 -6.73 1 84.31 72 LYS A C 1
ATOM 612 O O . LYS A 1 72 ? -0.803 -52.281 -7.902 1 84.31 72 LYS A O 1
ATOM 617 N N . GLU A 1 73 ? -1.655 -50.906 -6.355 1 84.62 73 GLU A N 1
ATOM 618 C CA . GLU A 1 73 ? -2.371 -50.156 -7.379 1 84.62 73 GLU A CA 1
ATOM 619 C C . GLU A 1 73 ? -1.56 -48.938 -7.84 1 84.62 73 GLU A C 1
ATOM 621 O O . GLU A 1 73 ? -1.629 -48.562 -9.008 1 84.62 73 GLU A O 1
ATOM 626 N N . TRP A 1 74 ? -0.723 -48.406 -6.973 1 89.56 74 TRP A N 1
ATOM 627 C CA . TRP A 1 74 ? -0.163 -47.094 -7.273 1 89.56 74 TRP A CA 1
ATOM 628 C C . TRP A 1 74 ? 1.313 -47.219 -7.641 1 89.56 74 TRP A C 1
ATOM 630 O O . TRP A 1 74 ? 1.868 -46.312 -8.273 1 89.56 74 TRP A O 1
ATOM 640 N N . THR A 1 75 ? 1.961 -48.25 -7.34 1 91.25 75 THR A N 1
ATOM 641 C CA . THR A 1 75 ? 3.412 -48.344 -7.445 1 91.25 75 THR A CA 1
ATOM 642 C C . THR A 1 75 ? 3.852 -48.281 -8.906 1 91.25 75 THR A C 1
ATOM 644 O O . THR A 1 75 ? 4.793 -47.562 -9.25 1 91.25 75 THR A O 1
ATOM 647 N N . VAL A 1 76 ? 3.197 -49 -9.75 1 88.88 76 VAL A N 1
ATOM 648 C CA . VAL A 1 76 ? 3.578 -49.031 -11.156 1 88.88 76 VAL A CA 1
ATOM 649 C C . VAL A 1 76 ? 3.389 -47.625 -11.773 1 88.88 76 VAL A C 1
ATOM 651 O O . VAL A 1 76 ? 4.25 -47.156 -12.516 1 88.88 76 VAL A O 1
ATOM 654 N N . PHE A 1 77 ? 2.336 -47 -11.445 1 88.31 77 PHE A N 1
ATOM 655 C CA . PHE A 1 77 ? 2.041 -45.688 -11.977 1 88.31 77 PHE A CA 1
ATOM 656 C C . PHE A 1 77 ? 3.045 -44.656 -11.469 1 88.31 77 PHE A C 1
ATOM 658 O O . PHE A 1 77 ? 3.549 -43.844 -12.242 1 88.31 77 PHE A O 1
ATOM 665 N N . ASP A 1 78 ? 3.361 -44.719 -10.258 1 92.81 78 ASP A N 1
ATOM 666 C CA . ASP A 1 78 ? 4.289 -43.781 -9.664 1 92.81 78 ASP A CA 1
ATOM 667 C C . ASP A 1 78 ? 5.707 -43.969 -10.188 1 92.81 78 ASP A C 1
ATOM 669 O O . ASP A 1 78 ? 6.457 -43.031 -10.375 1 92.81 78 ASP A O 1
ATOM 673 N N . ILE A 1 79 ? 6.09 -45.219 -10.453 1 93.38 79 ILE A N 1
ATOM 674 C CA . ILE A 1 79 ? 7.43 -45.5 -10.961 1 93.38 79 ILE A CA 1
ATOM 675 C C . ILE A 1 79 ? 7.551 -45 -12.398 1 93.38 79 ILE A C 1
ATOM 677 O O . ILE A 1 79 ? 8.516 -44.312 -12.75 1 93.38 79 ILE A O 1
ATOM 681 N N . VAL A 1 80 ? 6.59 -45.312 -13.18 1 90.25 80 VAL A N 1
ATOM 682 C CA . VAL A 1 80 ? 6.609 -44.906 -14.578 1 90.25 80 VAL A CA 1
ATOM 683 C C . VAL A 1 80 ? 6.594 -43.375 -14.664 1 90.25 80 VAL A C 1
ATOM 685 O O . VAL A 1 80 ? 7.344 -42.781 -15.445 1 90.25 80 VAL A O 1
ATOM 688 N N . CYS A 1 81 ? 5.762 -42.844 -13.898 1 92.44 81 CYS A N 1
ATOM 689 C CA . CYS A 1 81 ? 5.68 -41.375 -13.852 1 92.44 81 CYS A CA 1
ATOM 690 C C . CYS A 1 81 ? 6.988 -40.781 -13.367 1 92.44 81 CYS A C 1
ATOM 692 O O . CYS A 1 81 ? 7.445 -39.75 -13.898 1 92.44 81 CYS A O 1
ATOM 694 N N . GLY A 1 82 ? 7.508 -41.312 -12.367 1 94.12 82 GLY A N 1
ATOM 695 C CA . GLY A 1 82 ? 8.773 -40.844 -11.836 1 94.12 82 GLY A CA 1
ATOM 696 C C . GLY A 1 82 ? 9.898 -40.875 -12.859 1 94.12 82 GLY A C 1
ATOM 697 O O . GLY A 1 82 ? 10.703 -39.938 -12.93 1 94.12 82 GLY A O 1
ATOM 698 N N . ILE A 1 83 ? 9.961 -41.875 -13.641 1 93 83 ILE A N 1
ATOM 699 C CA . ILE A 1 83 ? 10.961 -42 -14.688 1 93 83 ILE A CA 1
ATOM 700 C C . ILE A 1 83 ? 10.734 -40.906 -15.75 1 93 83 ILE A C 1
ATOM 702 O O . ILE A 1 83 ? 11.672 -40.25 -16.188 1 93 83 ILE A O 1
ATOM 706 N N . THR A 1 84 ? 9.492 -40.75 -16.047 1 89.88 84 THR A N 1
ATOM 707 C CA . THR A 1 84 ? 9.133 -39.75 -17.047 1 89.88 84 THR A CA 1
ATOM 708 C C . THR A 1 84 ? 9.531 -38.344 -16.562 1 89.88 84 THR A C 1
ATOM 710 O O . THR A 1 84 ? 10.164 -37.594 -17.312 1 89.88 84 THR A O 1
ATOM 713 N N . VAL A 1 85 ? 9.164 -38 -15.375 1 92.19 85 VAL A N 1
ATOM 714 C CA . VAL A 1 85 ? 9.477 -36.719 -14.805 1 92.19 85 VAL A CA 1
ATOM 715 C C . VAL A 1 85 ? 10.992 -36.562 -14.656 1 92.19 85 VAL A C 1
ATOM 717 O O . VAL A 1 85 ? 11.531 -35.469 -14.844 1 92.19 85 VAL A O 1
ATOM 720 N N . GLY A 1 86 ? 11.672 -37.625 -14.289 1 93.06 86 GLY A N 1
ATOM 721 C CA . GLY A 1 86 ? 13.125 -37.594 -14.195 1 93.06 86 GLY A CA 1
ATOM 722 C C . GLY A 1 86 ? 13.805 -37.25 -15.5 1 93.06 86 GLY A C 1
ATOM 723 O O . GLY A 1 86 ? 14.719 -36.406 -15.523 1 93.06 86 GLY A O 1
ATOM 724 N N . PHE A 1 87 ? 13.352 -37.781 -16.516 1 89.88 87 PHE A N 1
ATOM 725 C CA . PHE A 1 87 ? 13.906 -37.5 -17.844 1 89.88 87 PHE A CA 1
ATOM 726 C C . PHE A 1 87 ? 13.641 -36.062 -18.25 1 89.88 87 PHE A C 1
ATOM 728 O O . PHE A 1 87 ? 14.438 -35.469 -18.984 1 89.88 87 PHE A O 1
ATOM 735 N N . MET A 1 88 ? 12.594 -35.562 -17.781 1 89.25 88 MET A N 1
ATOM 736 C CA . MET A 1 88 ? 12.289 -34.156 -18.062 1 89.25 88 MET A CA 1
ATOM 737 C C . MET A 1 88 ? 13.164 -33.219 -17.234 1 89.25 88 MET A C 1
ATOM 739 O O . MET A 1 88 ? 13.523 -32.125 -17.688 1 89.25 88 MET A O 1
ATOM 743 N N . GLN A 1 89 ? 13.484 -33.625 -16.062 1 93.56 89 GLN A N 1
ATOM 744 C CA . GLN A 1 89 ? 14.242 -32.812 -15.125 1 93.56 89 GLN A CA 1
ATOM 745 C C . GLN A 1 89 ? 15.68 -32.594 -15.602 1 93.56 89 GLN A C 1
ATOM 747 O O . GLN A 1 89 ? 16.297 -31.562 -15.312 1 93.56 89 GLN A O 1
ATOM 752 N N . ILE A 1 90 ? 16.203 -33.5 -16.344 1 92.94 90 ILE A N 1
ATOM 753 C CA . ILE A 1 90 ? 17.594 -33.438 -16.734 1 92.94 90 ILE A CA 1
ATOM 754 C C . ILE A 1 90 ? 17.828 -32.25 -17.672 1 92.94 90 ILE A C 1
ATOM 756 O O . ILE A 1 90 ? 18.562 -31.328 -17.312 1 92.94 90 ILE A O 1
ATOM 760 N N . PRO A 1 91 ? 17.125 -32.25 -18.812 1 92.12 91 PRO A N 1
ATOM 761 C CA . PRO A 1 91 ? 17.344 -31.109 -19.688 1 92.12 91 PRO A CA 1
ATOM 762 C C . PRO A 1 91 ? 16.906 -29.797 -19.047 1 92.12 91 PRO A C 1
ATOM 764 O O . PRO A 1 91 ? 17.547 -28.75 -19.234 1 92.12 91 PRO A O 1
ATOM 767 N N . GLN A 1 92 ? 15.852 -29.75 -18.281 1 92.25 92 GLN A N 1
ATOM 768 C CA . GLN A 1 92 ? 15.375 -28.531 -17.609 1 92.25 92 GLN A CA 1
ATOM 769 C C . GLN A 1 92 ? 16.391 -28.062 -16.578 1 92.25 92 GLN A C 1
ATOM 771 O O . GLN A 1 92 ? 16.641 -26.859 -16.469 1 92.25 92 GLN A O 1
ATOM 776 N N . GLY A 1 93 ? 16.875 -29 -15.859 1 94.12 93 GLY A N 1
ATOM 777 C CA . GLY A 1 93 ? 17.906 -28.625 -14.898 1 94.12 93 GLY A CA 1
ATOM 778 C C . GLY A 1 93 ? 19.109 -27.953 -15.531 1 94.12 93 GLY A C 1
ATOM 779 O O . GLY A 1 93 ? 19.578 -26.922 -15.047 1 94.12 93 GLY A O 1
ATOM 780 N N . LEU A 1 94 ? 19.594 -28.516 -16.625 1 93.62 94 LEU A N 1
ATOM 781 C CA . LEU A 1 94 ? 20.734 -27.969 -17.344 1 93.62 94 LEU A CA 1
ATOM 782 C C . LEU A 1 94 ? 20.422 -26.594 -17.906 1 93.62 94 LEU A C 1
ATOM 784 O O . LEU A 1 94 ? 21.219 -25.656 -17.734 1 93.62 94 LEU A O 1
ATOM 788 N N . SER A 1 95 ? 19.281 -26.5 -18.469 1 93.5 95 SER A N 1
ATOM 789 C CA . SER A 1 95 ? 18.906 -25.266 -19.125 1 93.5 95 SER A CA 1
ATOM 790 C C . SER A 1 95 ? 18.625 -24.156 -18.125 1 93.5 95 SER A C 1
ATOM 792 O O . SER A 1 95 ? 19.031 -23 -18.312 1 93.5 95 SER A O 1
ATOM 794 N N . TYR A 1 96 ? 17.953 -24.422 -17.031 1 94.94 96 TYR A N 1
ATOM 795 C CA . TYR A 1 96 ? 17.547 -23.406 -16.062 1 94.94 96 TYR A CA 1
ATOM 796 C C . TYR A 1 96 ? 18.719 -23 -15.172 1 94.94 96 TYR A C 1
ATOM 798 O O . TYR A 1 96 ? 18.719 -21.906 -14.609 1 94.94 96 TYR A O 1
ATOM 806 N N . ALA A 1 97 ? 19.688 -23.875 -15.086 1 95.25 97 ALA A N 1
ATOM 807 C CA . ALA A 1 97 ? 20.922 -23.469 -14.414 1 95.25 97 ALA A CA 1
ATOM 808 C C . ALA A 1 97 ? 21.594 -22.328 -15.172 1 95.25 97 ALA A C 1
ATOM 810 O O . ALA A 1 97 ? 22.062 -21.359 -14.555 1 95.25 97 ALA A O 1
ATOM 811 N N . LEU A 1 98 ? 21.625 -22.5 -16.453 1 92.12 98 LEU A N 1
ATOM 812 C CA . LEU A 1 98 ? 22.203 -21.438 -17.266 1 92.12 98 LEU A CA 1
ATOM 813 C C . LEU A 1 98 ? 21.391 -20.156 -17.141 1 92.12 98 LEU A C 1
ATOM 815 O O . LEU A 1 98 ? 21.953 -19.062 -17.078 1 92.12 98 LEU A O 1
ATOM 819 N N . LEU A 1 99 ? 20.125 -20.344 -17.094 1 91.88 99 LEU A N 1
ATOM 820 C CA . LEU A 1 99 ? 19.234 -19.219 -16.906 1 91.88 99 LEU A CA 1
ATOM 821 C C . LEU A 1 99 ? 19.5 -18.531 -15.555 1 91.88 99 LEU A C 1
ATOM 823 O O . LEU A 1 99 ? 19.391 -17.312 -15.445 1 91.88 99 LEU A O 1
ATOM 827 N N . ALA A 1 100 ? 19.875 -19.297 -14.594 1 95.25 100 ALA A N 1
ATOM 828 C CA . ALA A 1 100 ? 20.156 -18.812 -13.25 1 95.25 100 ALA A CA 1
ATOM 829 C C . ALA A 1 100 ? 21.578 -18.266 -13.141 1 95.25 100 ALA A C 1
ATOM 831 O O . ALA A 1 100 ? 22 -17.812 -12.078 1 95.25 100 ALA A O 1
ATOM 832 N N . GLY A 1 101 ? 22.312 -18.375 -14.242 1 92.62 101 GLY A N 1
ATOM 833 C CA . GLY A 1 101 ? 23.688 -17.906 -14.258 1 92.62 101 GLY A CA 1
ATOM 834 C C . GLY A 1 101 ? 24.656 -18.859 -13.594 1 92.62 101 GLY A C 1
ATOM 835 O O . GLY A 1 101 ? 25.719 -18.453 -13.133 1 92.62 101 GLY A O 1
ATOM 836 N N . GLN A 1 102 ? 24.234 -20.078 -13.492 1 94.38 102 GLN A N 1
ATOM 837 C CA . GLN A 1 102 ? 25.062 -21.094 -12.859 1 94.38 102 GLN A CA 1
ATOM 838 C C . GLN A 1 102 ? 25.578 -22.094 -13.891 1 94.38 102 GLN A C 1
ATOM 840 O O . GLN A 1 102 ? 25.078 -22.156 -15.016 1 94.38 102 GLN A O 1
ATOM 845 N N . HIS A 1 103 ? 26.625 -22.812 -13.477 1 92.81 103 HIS A N 1
ATOM 846 C CA . HIS A 1 103 ? 27.062 -23.922 -14.305 1 92.81 103 HIS A CA 1
ATOM 847 C C . HIS A 1 103 ? 25.984 -25 -14.391 1 92.81 103 HIS A C 1
ATOM 849 O O . HIS A 1 103 ? 25.328 -25.312 -13.391 1 92.81 103 HIS A O 1
ATOM 855 N N . PRO A 1 104 ? 25.734 -25.609 -15.492 1 92.56 104 PRO A N 1
ATOM 856 C CA . PRO A 1 104 ? 24.609 -26.516 -15.75 1 92.56 104 PRO A CA 1
ATOM 857 C C . PRO A 1 104 ? 24.578 -27.688 -14.766 1 92.56 104 PRO A C 1
ATOM 859 O O . PRO A 1 104 ? 23.5 -28.172 -14.414 1 92.56 104 PRO A O 1
ATOM 862 N N . VAL A 1 105 ? 25.719 -28.125 -14.242 1 92.25 105 VAL A N 1
ATOM 863 C CA . VAL A 1 105 ? 25.75 -29.266 -13.344 1 92.25 105 VAL A CA 1
ATOM 864 C C . VAL A 1 105 ? 24.969 -28.953 -12.07 1 92.25 105 VAL A C 1
ATOM 866 O O . VAL A 1 105 ? 24.344 -29.828 -11.484 1 92.25 105 VAL A O 1
ATOM 869 N N . TYR A 1 106 ? 24.969 -27.797 -11.711 1 94.75 106 TYR A N 1
ATOM 870 C CA . TYR A 1 106 ? 24.312 -27.406 -10.469 1 94.75 106 TYR A CA 1
ATOM 871 C C . TYR A 1 106 ? 22.797 -27.391 -10.633 1 94.75 106 TYR A C 1
ATOM 873 O O . TYR A 1 106 ? 22.047 -27.406 -9.648 1 94.75 106 TYR A O 1
ATOM 881 N N . GLY A 1 107 ? 22.359 -27.297 -11.859 1 95.38 107 GLY A N 1
ATOM 882 C CA . GLY A 1 107 ? 20.953 -27.516 -12.141 1 95.38 107 GLY A CA 1
ATOM 883 C C . GLY A 1 107 ? 20.5 -28.953 -11.875 1 95.38 107 GLY A C 1
ATOM 884 O O . GLY A 1 107 ? 19.375 -29.188 -11.438 1 95.38 107 GLY A O 1
ATOM 885 N N . MET A 1 108 ? 21.438 -29.828 -12.109 1 94.69 108 MET A N 1
ATOM 886 C CA . MET A 1 108 ? 21.141 -31.234 -11.844 1 94.69 108 MET A CA 1
ATOM 887 C C . MET A 1 108 ? 21.062 -31.5 -10.344 1 94.69 108 MET A C 1
ATOM 889 O O . MET A 1 108 ? 20.188 -32.219 -9.883 1 94.69 108 MET A O 1
ATOM 893 N N . TYR A 1 109 ? 21.969 -30.859 -9.617 1 96.38 109 TYR A N 1
ATOM 894 C CA . TYR A 1 109 ? 21.891 -30.984 -8.172 1 96.38 109 TYR A CA 1
ATOM 895 C C . TYR A 1 109 ? 20.562 -30.422 -7.641 1 96.38 109 TYR A C 1
ATOM 897 O O . TYR A 1 109 ? 19.938 -31.016 -6.758 1 96.38 109 TYR A O 1
ATOM 905 N N . THR A 1 110 ? 20.172 -29.281 -8.234 1 97.25 110 THR A N 1
ATOM 906 C CA . THR A 1 110 ? 18.969 -28.578 -7.797 1 97.25 110 THR A CA 1
ATOM 907 C C . THR A 1 110 ? 17.719 -29.359 -8.188 1 97.25 110 THR A C 1
ATOM 909 O O . THR A 1 110 ? 16.656 -29.156 -7.602 1 97.25 110 THR A O 1
ATOM 912 N N . SER A 1 111 ? 17.828 -30.234 -9.125 1 96.19 111 SER A N 1
ATOM 913 C CA . SER A 1 111 ? 16.719 -31.094 -9.516 1 96.19 111 SER A CA 1
ATOM 914 C C . SER A 1 111 ? 16.75 -32.438 -8.773 1 96.19 111 SER A C 1
ATOM 916 O O . SER A 1 111 ? 15.953 -33.312 -9.055 1 96.19 111 SER A O 1
ATOM 918 N N . PHE A 1 112 ? 17.672 -32.594 -7.867 1 96.56 112 PHE A N 1
ATOM 919 C CA . PHE A 1 112 ? 17.859 -33.844 -7.156 1 96.56 112 PHE A CA 1
ATOM 920 C C . PHE A 1 112 ? 17.562 -33.688 -5.672 1 96.56 112 PHE A C 1
ATOM 922 O O . PHE A 1 112 ? 16.562 -34.219 -5.172 1 96.56 112 PHE A O 1
ATOM 929 N N . PHE A 1 113 ? 18.25 -32.875 -4.98 1 96.88 113 PHE A N 1
ATOM 930 C CA . PHE A 1 113 ? 18.219 -32.781 -3.523 1 96.88 113 PHE A CA 1
ATOM 931 C C . PHE A 1 113 ? 16.891 -32.188 -3.041 1 96.88 113 PHE A C 1
ATOM 933 O O . PHE A 1 113 ? 16.234 -32.781 -2.182 1 96.88 113 PHE A O 1
ATOM 940 N N . PRO A 1 114 ? 16.531 -31.047 -3.59 1 97.38 114 PRO A N 1
ATOM 941 C CA . PRO A 1 114 ? 15.273 -30.469 -3.092 1 97.38 114 PRO A CA 1
ATOM 942 C C . PRO A 1 114 ? 14.078 -31.391 -3.307 1 97.38 114 PRO A C 1
ATOM 944 O O . PRO A 1 114 ? 13.133 -31.391 -2.512 1 97.38 114 PRO A O 1
ATOM 947 N N . VAL A 1 115 ? 14.07 -32.156 -4.359 1 96.94 115 VAL A N 1
ATOM 948 C CA . VAL A 1 115 ? 12.984 -33.062 -4.684 1 96.94 115 VAL A CA 1
ATOM 949 C C . VAL A 1 115 ? 12.844 -34.125 -3.586 1 96.94 115 VAL A C 1
ATOM 951 O O . VAL A 1 115 ? 11.734 -34.438 -3.158 1 96.94 115 VAL A O 1
ATOM 954 N N . ILE A 1 116 ? 13.961 -34.594 -3.102 1 96.38 116 ILE A N 1
ATOM 955 C CA . ILE A 1 116 ? 13.969 -35.594 -2.049 1 96.38 116 ILE A CA 1
ATOM 956 C C . ILE A 1 116 ? 13.406 -35 -0.758 1 96.38 116 ILE A C 1
ATOM 958 O O . ILE A 1 116 ? 12.547 -35.594 -0.111 1 96.38 116 ILE A O 1
ATOM 962 N N . VAL A 1 117 ? 13.867 -33.875 -0.451 1 96.56 117 VAL A N 1
ATOM 963 C CA . VAL A 1 117 ? 13.461 -33.25 0.802 1 96.56 117 VAL A CA 1
ATOM 964 C C . VAL A 1 117 ? 11.977 -32.906 0.751 1 96.56 117 VAL A C 1
ATOM 966 O O . VAL A 1 117 ? 11.258 -33.094 1.735 1 96.56 117 VAL A O 1
ATOM 969 N N . TYR A 1 118 ? 11.508 -32.406 -0.356 1 96.56 118 TYR A N 1
ATOM 970 C CA . TYR A 1 118 ? 10.094 -32.062 -0.479 1 96.56 118 TYR A CA 1
ATOM 971 C C . TYR A 1 118 ? 9.211 -33.312 -0.337 1 96.56 118 TYR A C 1
ATOM 973 O O . TYR A 1 118 ? 8.117 -33.219 0.216 1 96.56 118 TYR A O 1
ATOM 981 N N . SER A 1 119 ? 9.633 -34.375 -0.868 1 94.06 119 SER A N 1
ATOM 982 C CA . SER A 1 119 ? 8.852 -35.625 -0.78 1 94.06 119 SER A CA 1
ATOM 983 C C . SER A 1 119 ? 8.625 -36.031 0.671 1 94.06 119 SER A C 1
ATOM 985 O O . SER A 1 119 ? 7.633 -36.688 0.987 1 94.06 119 SER A O 1
ATOM 987 N N . LEU A 1 120 ? 9.461 -35.531 1.544 1 93.25 120 LEU A N 1
ATOM 988 C CA . LEU A 1 120 ? 9.344 -35.875 2.961 1 93.25 120 LEU A CA 1
ATOM 989 C C . LEU A 1 120 ? 8.383 -34.906 3.66 1 93.25 120 LEU A C 1
ATOM 991 O O . LEU A 1 120 ? 7.609 -35.312 4.527 1 93.25 120 LEU A O 1
ATOM 995 N N . PHE A 1 121 ? 8.43 -33.656 3.219 1 94.06 121 PHE A N 1
ATOM 996 C CA . PHE A 1 121 ? 7.746 -32.656 4.004 1 94.06 121 PHE A CA 1
ATOM 997 C C . PHE A 1 121 ? 6.516 -32.125 3.264 1 94.06 121 PHE A C 1
ATOM 999 O O . PHE A 1 121 ? 5.652 -31.484 3.861 1 94.06 121 PHE A O 1
ATOM 1006 N N . GLY A 1 122 ? 6.379 -32.375 2.018 1 92.94 122 GLY A N 1
ATOM 1007 C CA . GLY A 1 122 ? 5.348 -31.75 1.192 1 92.94 122 GLY A CA 1
ATOM 1008 C C . GLY A 1 122 ? 3.967 -32.344 1.436 1 92.94 122 GLY A C 1
ATOM 1009 O O . GLY A 1 122 ? 3.83 -33.5 1.76 1 92.94 122 GLY A O 1
ATOM 1010 N N . THR A 1 123 ? 2.926 -31.469 1.263 1 91.56 123 THR A N 1
ATOM 1011 C CA . THR A 1 123 ? 1.549 -31.906 1.452 1 91.56 123 THR A CA 1
ATOM 1012 C C . THR A 1 123 ? 0.861 -32.125 0.107 1 91.56 123 THR A C 1
ATOM 1014 O O . THR A 1 123 ? -0.159 -32.812 0.031 1 91.56 123 THR A O 1
ATOM 1017 N N . SER A 1 124 ? 1.405 -31.516 -0.904 1 92.88 124 SER A N 1
ATOM 1018 C CA . SER A 1 124 ? 0.818 -31.719 -2.225 1 92.88 124 SER A CA 1
ATOM 1019 C C . SER A 1 124 ? 1.254 -33.062 -2.826 1 92.88 124 SER A C 1
ATOM 1021 O O . SER A 1 124 ? 2.436 -33.406 -2.789 1 92.88 124 SER A O 1
ATOM 1023 N N . LYS A 1 125 ? 0.374 -33.719 -3.375 1 91.31 125 LYS A N 1
ATOM 1024 C CA . LYS A 1 125 ? 0.646 -35.031 -3.928 1 91.31 125 LYS A CA 1
ATOM 1025 C C . LYS A 1 125 ? 1.148 -34.938 -5.363 1 91.31 125 LYS A C 1
ATOM 1027 O O . LYS A 1 125 ? 1.798 -35.875 -5.863 1 91.31 125 LYS A O 1
ATOM 1032 N N . HIS A 1 126 ? 0.91 -33.812 -5.934 1 91.44 126 HIS A N 1
ATOM 1033 C CA . HIS A 1 126 ? 1.035 -33.812 -7.387 1 91.44 126 HIS A CA 1
ATOM 1034 C C . HIS A 1 126 ? 2.053 -32.781 -7.855 1 91.44 126 HIS A C 1
ATOM 1036 O O . HIS A 1 126 ? 2.391 -32.75 -9.039 1 91.44 126 HIS A O 1
ATOM 1042 N N . ILE A 1 127 ? 2.639 -31.969 -6.973 1 93.69 127 ILE A N 1
ATOM 1043 C CA . ILE A 1 127 ? 3.559 -30.938 -7.453 1 93.69 127 ILE A CA 1
ATOM 1044 C C . ILE A 1 127 ? 4.965 -31.531 -7.578 1 93.69 127 ILE A C 1
ATOM 1046 O O . ILE A 1 127 ? 5.359 -32.375 -6.789 1 93.69 127 ILE A O 1
ATOM 1050 N N . SER A 1 128 ? 5.676 -31.094 -8.555 1 94.44 128 SER A N 1
ATOM 1051 C CA . SER A 1 128 ? 7.039 -31.547 -8.812 1 94.44 128 SER A CA 1
ATOM 1052 C C . SER A 1 128 ? 8.047 -30.453 -8.523 1 94.44 128 SER A C 1
ATOM 1054 O O . SER A 1 128 ? 8.086 -29.438 -9.219 1 94.44 128 SER A O 1
ATOM 1056 N N . MET A 1 129 ? 8.922 -30.672 -7.566 1 95.19 129 MET A N 1
ATOM 1057 C CA . MET A 1 129 ? 9.953 -29.734 -7.152 1 95.19 129 MET A CA 1
ATOM 1058 C C . MET A 1 129 ? 11.148 -29.781 -8.102 1 95.19 129 MET A C 1
ATOM 1060 O O . MET A 1 129 ? 11.406 -30.812 -8.727 1 95.19 129 MET A O 1
ATOM 1064 N N . GLY A 1 130 ? 11.867 -28.703 -8.25 1 95.38 130 GLY A N 1
ATOM 1065 C CA . GLY A 1 130 ? 13.055 -28.625 -9.078 1 95.38 130 GLY A CA 1
ATOM 1066 C C . GLY A 1 130 ? 13.391 -27.203 -9.508 1 95.38 130 GLY A C 1
ATOM 1067 O O . GLY A 1 130 ? 13.047 -26.25 -8.805 1 95.38 130 GLY A O 1
ATOM 1068 N N . CYS A 1 131 ? 14.094 -27.125 -10.609 1 95.25 131 CYS A N 1
ATOM 1069 C CA . CYS A 1 131 ? 14.406 -25.812 -11.148 1 95.25 131 CYS A CA 1
ATOM 1070 C C . CYS A 1 131 ? 13.164 -25.156 -11.742 1 95.25 131 CYS A C 1
ATOM 1072 O O . CYS A 1 131 ? 12.328 -25.828 -12.344 1 95.25 131 CYS A O 1
ATOM 1074 N N . PHE A 1 132 ? 13.047 -23.953 -11.492 1 93.06 132 PHE A N 1
ATOM 1075 C CA . PHE A 1 132 ? 11.883 -23.188 -11.922 1 93.06 132 PHE A CA 1
ATOM 1076 C C . PHE A 1 132 ? 12.305 -21.969 -12.727 1 93.06 132 PHE A C 1
ATOM 1078 O O . PHE A 1 132 ? 13.219 -21.25 -12.328 1 93.06 132 PHE A O 1
ATOM 1085 N N . THR A 1 133 ? 11.656 -21.766 -13.789 1 90.25 133 THR A N 1
ATOM 1086 C CA . THR A 1 133 ? 12.039 -20.781 -14.789 1 90.25 133 THR A CA 1
ATOM 1087 C C . THR A 1 133 ? 12.094 -19.391 -14.172 1 90.25 133 THR A C 1
ATOM 1089 O O . THR A 1 133 ? 13.109 -18.688 -14.289 1 90.25 133 THR A O 1
ATOM 1092 N N . ILE A 1 134 ? 11.07 -18.938 -13.508 1 90.38 134 ILE A N 1
ATOM 1093 C CA . ILE A 1 134 ? 10.938 -17.578 -13.016 1 90.38 134 ILE A CA 1
ATOM 1094 C C . ILE A 1 134 ? 11.992 -17.297 -11.945 1 90.38 134 ILE A C 1
ATOM 1096 O O . ILE A 1 134 ? 12.695 -16.281 -12 1 90.38 134 ILE A O 1
ATOM 1100 N N . THR A 1 135 ? 12.156 -18.156 -11.031 1 94.69 135 THR A N 1
ATOM 1101 C CA . THR A 1 135 ? 13.117 -17.922 -9.953 1 94.69 135 THR A CA 1
ATOM 1102 C C . THR A 1 135 ? 14.547 -18.047 -10.469 1 94.69 135 THR A C 1
ATOM 1104 O O . THR A 1 135 ? 15.445 -17.359 -9.977 1 94.69 135 THR A O 1
ATOM 1107 N N . SER A 1 136 ? 14.75 -18.891 -11.492 1 95.5 136 SER A N 1
ATOM 1108 C CA . SER A 1 136 ? 16.062 -18.969 -12.117 1 95.5 136 SER A CA 1
ATOM 1109 C C . SER A 1 136 ? 16.422 -17.672 -12.82 1 95.5 136 SER A C 1
ATOM 1111 O O . SER A 1 136 ? 17.562 -17.203 -12.742 1 95.5 136 SER A O 1
ATOM 1113 N N . LEU A 1 137 ? 15.461 -17.188 -13.438 1 91.56 137 LEU A N 1
ATOM 1114 C CA . LEU A 1 137 ? 15.688 -15.906 -14.109 1 91.56 137 LEU A CA 1
ATOM 1115 C C . LEU A 1 137 ? 16.016 -14.812 -13.109 1 91.56 137 LEU A C 1
ATOM 1117 O O . LEU A 1 137 ? 16.906 -13.992 -13.344 1 91.56 137 LEU A O 1
ATOM 1121 N N . MET A 1 138 ? 15.266 -14.781 -12.039 1 92.31 138 MET A N 1
ATOM 1122 C CA . MET A 1 138 ? 15.492 -13.789 -11 1 92.31 138 MET A CA 1
ATOM 1123 C C . MET A 1 138 ? 16.906 -13.906 -10.43 1 92.31 138 MET A C 1
ATOM 1125 O O . MET A 1 138 ? 17.594 -12.906 -10.258 1 92.31 138 MET A O 1
ATOM 1129 N N . LEU A 1 139 ? 17.281 -15.07 -10.234 1 94.75 139 LEU A N 1
ATOM 1130 C CA . LEU A 1 139 ? 18.641 -15.305 -9.719 1 94.75 139 LEU A CA 1
ATOM 1131 C C . LEU A 1 139 ? 19.688 -14.914 -10.758 1 94.75 139 LEU A C 1
ATOM 1133 O O . LEU A 1 139 ? 20.703 -14.297 -10.422 1 94.75 139 LEU A O 1
ATOM 1137 N N . GLY A 1 140 ? 19.438 -15.367 -11.938 1 92.69 140 GLY A N 1
ATOM 1138 C CA . GLY A 1 140 ? 20.359 -15.062 -13.016 1 92.69 140 GLY A CA 1
ATOM 1139 C C . GLY A 1 140 ? 20.625 -13.57 -13.164 1 92.69 140 GLY A C 1
ATOM 1140 O O . GLY A 1 140 ? 21.781 -13.156 -13.344 1 92.69 140 GLY A O 1
ATOM 1141 N N . SER A 1 141 ? 19.609 -12.859 -13.086 1 87.62 141 SER A N 1
ATOM 1142 C CA . SER A 1 141 ? 19.75 -11.406 -13.18 1 87.62 141 SER A CA 1
ATOM 1143 C C . SER A 1 141 ? 20.562 -10.844 -12.023 1 87.62 141 SER A C 1
ATOM 1145 O O . SER A 1 141 ? 21.422 -9.984 -12.211 1 87.62 141 SER A O 1
ATOM 1147 N N . ALA A 1 142 ? 20.344 -11.312 -10.891 1 89.31 142 ALA A N 1
ATOM 1148 C CA . ALA A 1 142 ? 21.031 -10.82 -9.695 1 89.31 142 ALA A CA 1
ATOM 1149 C C . ALA A 1 142 ? 22.5 -11.203 -9.711 1 89.31 142 ALA A C 1
ATOM 1151 O O . ALA A 1 142 ? 23.359 -10.391 -9.359 1 89.31 142 ALA A O 1
ATOM 1152 N N . VAL A 1 143 ? 22.781 -12.406 -10.109 1 91.94 143 VAL A N 1
ATOM 1153 C CA . VAL A 1 143 ? 24.156 -12.914 -10.086 1 91.94 143 VAL A CA 1
ATOM 1154 C C . VAL A 1 143 ? 24.969 -12.234 -11.188 1 91.94 143 VAL A C 1
ATOM 1156 O O . VAL A 1 143 ? 26.156 -11.953 -11 1 91.94 143 VAL A O 1
ATOM 1159 N N . SER A 1 144 ? 24.328 -12.023 -12.289 1 88.06 144 SER A N 1
ATOM 1160 C CA . SER A 1 144 ? 25.031 -11.352 -13.383 1 88.06 144 SER A CA 1
ATOM 1161 C C . SER A 1 144 ? 25.375 -9.914 -13.016 1 88.06 144 SER A C 1
ATOM 1163 O O . SER A 1 144 ? 26.359 -9.367 -13.492 1 88.06 144 SER A O 1
ATOM 1165 N N . ASN A 1 145 ? 24.562 -9.328 -12.219 1 83.88 145 ASN A N 1
ATOM 1166 C CA . ASN A 1 145 ? 24.844 -7.973 -11.742 1 83.88 145 ASN A CA 1
ATOM 1167 C C . ASN A 1 145 ? 25.969 -7.953 -10.719 1 83.88 145 ASN A C 1
ATOM 1169 O O . ASN A 1 145 ? 26.781 -7.031 -10.711 1 83.88 145 ASN A O 1
ATOM 1173 N N . ALA A 1 146 ? 26.031 -8.914 -9.898 1 87.94 146 ALA A N 1
ATOM 1174 C CA . ALA A 1 146 ? 27.031 -8.977 -8.844 1 87.94 146 ALA A CA 1
ATOM 1175 C C . ALA A 1 146 ? 28.375 -9.414 -9.398 1 87.94 146 ALA A C 1
ATOM 1177 O O . ALA A 1 146 ? 29.422 -8.898 -8.984 1 87.94 146 ALA A O 1
ATOM 1178 N N . VAL A 1 147 ? 28.297 -10.445 -10.289 1 90.94 147 VAL A N 1
ATOM 1179 C CA . VAL A 1 147 ? 29.469 -10.992 -10.945 1 90.94 147 VAL A CA 1
ATOM 1180 C C . VAL A 1 147 ? 29.266 -10.984 -12.461 1 90.94 147 VAL A C 1
ATOM 1182 O O . VAL A 1 147 ? 28.781 -11.969 -13.031 1 90.94 147 VAL A O 1
ATOM 1185 N N . PRO A 1 148 ? 29.734 -9.922 -13.102 1 86.06 148 PRO A N 1
ATOM 1186 C CA . PRO A 1 148 ? 29.469 -9.766 -14.539 1 86.06 148 PRO A CA 1
ATOM 1187 C C . PRO A 1 148 ? 30.188 -10.812 -15.383 1 86.06 148 PRO A C 1
ATOM 1189 O O . PRO A 1 148 ? 31.188 -11.398 -14.938 1 86.06 148 PRO A O 1
ATOM 1192 N N . ASP A 1 149 ? 29.547 -11.047 -16.578 1 79.56 149 ASP A N 1
ATOM 1193 C CA . ASP A 1 149 ? 30.156 -11.953 -17.547 1 79.56 149 ASP A CA 1
ATOM 1194 C C . ASP A 1 149 ? 31.531 -11.461 -17.969 1 79.56 149 ASP A C 1
ATOM 1196 O O . ASP A 1 149 ? 31.797 -10.25 -18 1 79.56 149 ASP A O 1
ATOM 1200 N N . PRO A 1 150 ? 32.438 -12.43 -18.094 1 74.75 150 PRO A N 1
ATOM 1201 C CA . PRO A 1 150 ? 33.75 -12.016 -18.547 1 74.75 150 PRO A CA 1
ATOM 1202 C C . PRO A 1 150 ? 33.719 -11.367 -19.938 1 74.75 150 PRO A C 1
ATOM 1204 O O . PRO A 1 150 ? 32.906 -11.719 -20.766 1 74.75 150 PRO A O 1
ATOM 1207 N N . VAL A 1 151 ? 34.438 -10.25 -20.062 1 58.53 151 VAL A N 1
ATOM 1208 C CA . VAL A 1 151 ? 34.531 -9.547 -21.344 1 58.53 151 VAL A CA 1
ATOM 1209 C C . VAL A 1 151 ? 35.094 -10.469 -22.406 1 58.53 151 VAL A C 1
ATOM 1211 O O . VAL A 1 151 ? 36.125 -11.109 -22.203 1 58.53 151 VAL A O 1
ATOM 1214 N N . ALA A 1 152 ? 34.219 -10.961 -23.391 1 53.19 152 ALA A N 1
ATOM 1215 C CA . ALA A 1 152 ? 34.656 -11.836 -24.484 1 53.19 152 ALA A CA 1
ATOM 1216 C C . ALA A 1 152 ? 35.844 -11.242 -25.234 1 53.19 152 ALA A C 1
ATOM 1218 O O . ALA A 1 152 ? 35.781 -10.086 -25.672 1 53.19 152 ALA A O 1
ATOM 1219 N N . ASN A 1 153 ? 37 -11.594 -24.766 1 48.75 153 ASN A N 1
ATOM 1220 C CA . ASN A 1 153 ? 38.125 -11.258 -25.641 1 48.75 153 ASN A CA 1
ATOM 1221 C C . ASN A 1 153 ? 38.188 -12.164 -26.875 1 48.75 153 ASN A C 1
ATOM 1223 O O . ASN A 1 153 ? 38.375 -13.375 -26.75 1 48.75 153 ASN A O 1
ATOM 1227 N N . VAL A 1 154 ? 37.594 -11.695 -28.109 1 49.5 154 VAL A N 1
ATOM 1228 C CA . VAL A 1 154 ? 37.5 -12.375 -29.391 1 49.5 154 VAL A CA 1
ATOM 1229 C C . VAL A 1 154 ? 38.812 -13.125 -29.688 1 49.5 154 VAL A C 1
ATOM 1231 O O . VAL A 1 154 ? 38.781 -14.188 -30.312 1 49.5 154 VAL A O 1
ATOM 1234 N N . THR A 1 155 ? 39.938 -12.703 -29.219 1 53.56 155 THR A N 1
ATOM 1235 C CA . THR A 1 155 ? 41.219 -13.266 -29.625 1 53.56 155 THR A CA 1
ATOM 1236 C C . THR A 1 155 ? 41.688 -14.312 -28.625 1 53.56 155 THR A C 1
ATOM 1238 O O . THR A 1 155 ? 42.75 -14.945 -28.828 1 53.56 155 THR A O 1
ATOM 1241 N N . ALA A 1 156 ? 40.75 -14.492 -27.688 1 57.16 156 ALA A N 1
ATOM 1242 C CA . ALA A 1 156 ? 41.25 -15.383 -26.641 1 57.16 156 ALA A CA 1
ATOM 1243 C C . ALA A 1 156 ? 40.969 -16.844 -27 1 57.16 156 ALA A C 1
ATOM 1245 O O . ALA A 1 156 ? 39.969 -17.156 -27.641 1 57.16 156 ALA A O 1
ATOM 1246 N N . SER A 1 157 ? 41.906 -17.719 -26.75 1 62.5 157 SER A N 1
ATOM 1247 C CA . SER A 1 157 ? 41.781 -19.156 -26.969 1 62.5 157 SER A CA 1
ATOM 1248 C C . SER A 1 157 ? 40.625 -19.734 -26.125 1 62.5 157 SER A C 1
ATOM 1250 O O . SER A 1 157 ? 40.188 -19.109 -25.156 1 62.5 157 SER A O 1
ATOM 1252 N N . GLN A 1 158 ? 39.969 -20.828 -26.562 1 64.75 158 GLN A N 1
ATOM 1253 C CA . GLN A 1 158 ? 38.906 -21.5 -25.844 1 64.75 158 GLN A CA 1
ATOM 1254 C C . GLN A 1 158 ? 39.312 -21.812 -24.406 1 64.75 158 GLN A C 1
ATOM 1256 O O . GLN A 1 158 ? 38.5 -21.688 -23.484 1 64.75 158 GLN A O 1
ATOM 1261 N N . ALA A 1 159 ? 40.562 -22.188 -24.25 1 70.25 159 ALA A N 1
ATOM 1262 C CA . ALA A 1 159 ? 41.062 -22.531 -22.922 1 70.25 159 ALA A CA 1
ATOM 1263 C C . ALA A 1 159 ? 41.062 -21.312 -22 1 70.25 159 ALA A C 1
ATOM 1265 O O . ALA A 1 159 ? 40.781 -21.422 -20.812 1 70.25 159 ALA A O 1
ATOM 1266 N N . GLU A 1 160 ? 41.406 -20.281 -22.578 1 74 160 GLU A N 1
ATOM 1267 C CA . GLU A 1 160 ? 41.406 -19.047 -21.781 1 74 160 GLU A CA 1
ATOM 1268 C C . GLU A 1 160 ? 40 -18.609 -21.406 1 74 160 GLU A C 1
ATOM 1270 O O . GLU A 1 160 ? 39.781 -18.141 -20.281 1 74 160 GLU A O 1
ATOM 1275 N N . GLN A 1 161 ? 39.156 -18.859 -22.312 1 72.62 161 GLN A N 1
ATOM 1276 C CA . GLN A 1 161 ? 37.781 -18.5 -22.047 1 72.62 161 GLN A CA 1
ATOM 1277 C C . GLN A 1 161 ? 37.188 -19.391 -20.953 1 72.62 161 GLN A C 1
ATOM 1279 O O . GLN A 1 161 ? 36.438 -18.922 -20.094 1 72.62 161 GLN A O 1
ATOM 1284 N N . ASP A 1 162 ? 37.562 -20.578 -20.969 1 76.56 162 ASP A N 1
ATOM 1285 C CA . ASP A 1 162 ? 37.094 -21.547 -19.984 1 76.56 162 ASP A CA 1
ATOM 1286 C C . ASP A 1 162 ? 37.594 -21.188 -18.578 1 76.56 162 ASP A C 1
ATOM 1288 O O . ASP A 1 162 ? 36.875 -21.344 -17.594 1 76.56 162 ASP A O 1
ATOM 1292 N N . ALA A 1 163 ? 38.812 -20.766 -18.516 1 81.25 163 ALA A N 1
ATOM 1293 C CA . ALA A 1 163 ? 39.406 -20.391 -17.234 1 81.25 163 ALA A CA 1
ATOM 1294 C C . ALA A 1 163 ? 38.719 -19.156 -16.656 1 81.25 163 ALA A C 1
ATOM 1296 O O . ALA A 1 163 ? 38.5 -19.078 -15.445 1 81.25 163 ALA A O 1
ATOM 1297 N N . LEU A 1 164 ? 38.438 -18.281 -17.5 1 81.75 164 LEU A N 1
ATOM 1298 C CA . LEU A 1 164 ? 37.75 -17.078 -17.047 1 81.75 164 LEU A CA 1
ATOM 1299 C C . LEU A 1 164 ? 36.344 -17.391 -16.547 1 81.75 164 LEU A C 1
ATOM 1301 O O . LEU A 1 164 ? 35.906 -16.875 -15.523 1 81.75 164 LEU A O 1
ATOM 1305 N N . TRP A 1 165 ? 35.688 -18.234 -17.234 1 83 165 TRP A N 1
ATOM 1306 C CA . TRP A 1 165 ? 34.344 -18.609 -16.859 1 83 165 TRP A CA 1
ATOM 1307 C C . TRP A 1 165 ? 34.344 -19.422 -15.562 1 83 165 TRP A C 1
ATOM 1309 O O . TRP A 1 165 ? 33.406 -19.312 -14.758 1 83 165 TRP A O 1
ATOM 1319 N N . LYS A 1 166 ? 35.344 -20.188 -15.398 1 85.88 166 LYS A N 1
ATOM 1320 C CA . LYS A 1 166 ? 35.438 -20.969 -14.172 1 85.88 166 LYS A CA 1
ATOM 1321 C C . LYS A 1 166 ? 35.469 -20.078 -12.945 1 85.88 166 LYS A C 1
ATOM 1323 O O . LYS A 1 166 ? 34.812 -20.359 -11.938 1 85.88 166 LYS A O 1
ATOM 1328 N N . GLU A 1 167 ? 36.219 -19.047 -13.039 1 87.56 167 GLU A N 1
ATOM 1329 C CA . GLU A 1 167 ? 36.281 -18.109 -11.938 1 87.56 167 GLU A CA 1
ATOM 1330 C C . GLU A 1 167 ? 34.938 -17.422 -11.672 1 87.56 167 GLU A C 1
ATOM 1332 O O . GLU A 1 167 ? 34.562 -17.25 -10.523 1 87.56 167 GLU A O 1
ATOM 1337 N N . VAL A 1 168 ? 34.344 -17.078 -12.68 1 88.94 168 VAL A N 1
ATOM 1338 C CA . VAL A 1 168 ? 33.031 -16.422 -12.594 1 88.94 168 VAL A CA 1
ATOM 1339 C C . VAL A 1 168 ? 32 -17.375 -11.984 1 88.94 168 VAL A C 1
ATOM 1341 O O . VAL A 1 168 ? 31.266 -17 -11.07 1 88.94 168 VAL A O 1
ATOM 1344 N N . TYR A 1 169 ? 32.062 -18.609 -12.422 1 89.88 169 TYR A N 1
ATOM 1345 C CA . TYR A 1 169 ? 31.094 -19.594 -11.938 1 89.88 169 TYR A CA 1
ATOM 1346 C C . TYR A 1 169 ? 31.328 -19.906 -10.461 1 89.88 169 TYR A C 1
ATOM 1348 O O . TYR A 1 169 ? 30.375 -20.125 -9.711 1 89.88 169 TYR A O 1
ATOM 1356 N N . ASP A 1 170 ? 32.531 -19.891 -10.07 1 90 170 ASP A N 1
ATOM 1357 C CA . ASP A 1 170 ? 32.844 -20.188 -8.672 1 90 170 ASP A CA 1
ATOM 1358 C C . ASP A 1 170 ? 32.188 -19.172 -7.742 1 90 170 ASP A C 1
ATOM 1360 O O . ASP A 1 170 ? 31.656 -19.531 -6.688 1 90 170 ASP A O 1
ATOM 1364 N N . GLU A 1 171 ? 32.188 -18.016 -8.172 1 92.19 171 GLU A N 1
ATOM 1365 C CA . GLU A 1 171 ? 31.562 -16.969 -7.363 1 92.19 171 GLU A CA 1
ATOM 1366 C C . GLU A 1 171 ? 30.047 -17.016 -7.477 1 92.19 171 GLU A C 1
ATOM 1368 O O . GLU A 1 171 ? 29.344 -16.844 -6.48 1 92.19 171 GLU A O 1
ATOM 1373 N N . ARG A 1 172 ? 29.609 -17.297 -8.68 1 94.19 172 ARG A N 1
ATOM 1374 C CA . ARG A 1 172 ? 28.156 -17.297 -8.914 1 94.19 172 ARG A CA 1
ATOM 1375 C C . ARG A 1 172 ? 27.484 -18.469 -8.188 1 94.19 172 ARG A C 1
ATOM 1377 O O . ARG A 1 172 ? 26.344 -18.344 -7.742 1 94.19 172 ARG A O 1
ATOM 1384 N N . ILE A 1 173 ? 28.266 -19.516 -8.062 1 94.06 173 ILE A N 1
ATOM 1385 C CA . ILE A 1 173 ? 27.734 -20.688 -7.375 1 94.06 173 ILE A CA 1
ATOM 1386 C C . ILE A 1 173 ? 27.531 -20.375 -5.895 1 94.06 173 ILE A C 1
ATOM 1388 O O . ILE A 1 173 ? 26.547 -20.781 -5.293 1 94.06 173 ILE A O 1
ATOM 1392 N N . MET A 1 174 ? 28.422 -19.625 -5.379 1 94.44 174 MET A N 1
ATOM 1393 C CA . MET A 1 174 ? 28.328 -19.266 -3.969 1 94.44 174 MET A CA 1
ATOM 1394 C C . MET A 1 174 ? 27.141 -18.328 -3.738 1 94.44 174 MET A C 1
ATOM 1396 O O . MET A 1 174 ? 26.453 -18.422 -2.719 1 94.44 174 MET A O 1
ATOM 1400 N N . LEU A 1 175 ? 26.891 -17.516 -4.676 1 95.31 175 LEU A N 1
ATOM 1401 C CA . LEU A 1 175 ? 25.75 -16.625 -4.59 1 95.31 175 LEU A CA 1
ATOM 1402 C C . LEU A 1 175 ? 24.438 -17.422 -4.703 1 95.31 175 LEU A C 1
ATOM 1404 O O . LEU A 1 175 ? 23.484 -17.141 -3.988 1 95.31 175 LEU A O 1
ATOM 1408 N N . GLY A 1 176 ? 24.453 -18.375 -5.586 1 96.5 176 GLY A N 1
ATOM 1409 C CA . GLY A 1 176 ? 23.281 -19.219 -5.742 1 96.5 176 GLY A CA 1
ATOM 1410 C C . GLY A 1 176 ? 22.938 -20.016 -4.496 1 96.5 176 GLY A C 1
ATOM 1411 O O . GLY A 1 176 ? 21.781 -20.094 -4.094 1 96.5 176 GLY A O 1
ATOM 1412 N N . THR A 1 177 ? 24 -20.531 -3.9 1 96.12 177 THR A N 1
ATOM 1413 C CA . THR A 1 177 ? 23.812 -21.312 -2.684 1 96.12 177 THR A CA 1
ATOM 1414 C C . THR A 1 177 ? 23.344 -20.422 -1.533 1 96.12 177 THR A C 1
ATOM 1416 O O . THR A 1 177 ? 22.484 -20.828 -0.738 1 96.12 177 THR A O 1
ATOM 1419 N N . ALA A 1 178 ? 23.875 -19.297 -1.494 1 96.5 178 ALA A N 1
ATOM 1420 C CA . ALA A 1 178 ? 23.453 -18.344 -0.472 1 96.5 178 ALA A CA 1
ATOM 1421 C C . ALA A 1 178 ? 22 -17.953 -0.661 1 96.5 178 ALA A C 1
ATOM 1423 O O . ALA A 1 178 ? 21.25 -17.812 0.312 1 96.5 178 ALA A O 1
ATOM 1424 N N . ALA A 1 179 ? 21.625 -17.766 -1.874 1 96.81 179 ALA A N 1
ATOM 1425 C CA . ALA A 1 179 ? 20.25 -17.406 -2.178 1 96.81 179 ALA A CA 1
ATOM 1426 C C . ALA A 1 179 ? 19.281 -18.5 -1.751 1 96.81 179 ALA A C 1
ATOM 1428 O O . ALA A 1 179 ? 18.203 -18.234 -1.228 1 96.81 179 ALA A O 1
ATOM 1429 N N . ALA A 1 180 ? 19.703 -19.703 -1.986 1 97.5 180 ALA A N 1
ATOM 1430 C CA . ALA A 1 180 ? 18.875 -20.844 -1.598 1 97.5 180 ALA A CA 1
ATOM 1431 C C . ALA A 1 180 ? 18.719 -20.906 -0.082 1 97.5 180 ALA A C 1
ATOM 1433 O O . ALA A 1 180 ? 17.609 -21.109 0.425 1 97.5 180 ALA A O 1
ATOM 1434 N N . LEU A 1 181 ? 19.75 -20.719 0.593 1 97.5 181 LEU A N 1
ATOM 1435 C CA . LEU A 1 181 ? 19.703 -20.75 2.051 1 97.5 181 LEU A CA 1
ATOM 1436 C C . LEU A 1 181 ? 18.828 -19.641 2.605 1 97.5 181 LEU A C 1
ATOM 1438 O O . LEU A 1 181 ? 17.953 -19.891 3.441 1 97.5 181 LEU A O 1
ATOM 1442 N N . LEU A 1 182 ? 19.062 -18.484 2.117 1 97.19 182 LEU A N 1
ATOM 1443 C CA . LEU A 1 182 ? 18.312 -17.328 2.6 1 97.19 182 LEU A CA 1
ATOM 1444 C C . LEU A 1 182 ? 16.828 -17.469 2.27 1 97.19 182 LEU A C 1
ATOM 1446 O O . LEU A 1 182 ? 15.977 -17.141 3.09 1 97.19 182 LEU A O 1
ATOM 1450 N N . SER A 1 183 ? 16.547 -17.922 1.079 1 97.19 183 SER A N 1
ATOM 1451 C CA . SER A 1 183 ? 15.156 -18.156 0.697 1 97.19 183 SER A CA 1
ATOM 1452 C C . SER A 1 183 ? 14.5 -19.188 1.604 1 97.19 183 SER A C 1
ATOM 1454 O O . SER A 1 183 ? 13.359 -19.016 2.043 1 97.19 183 SER A O 1
ATOM 1456 N N . GLY A 1 184 ? 15.258 -20.203 1.864 1 97.75 184 GLY A N 1
ATOM 1457 C CA . GLY A 1 184 ? 14.742 -21.234 2.74 1 97.75 184 GLY A CA 1
ATOM 1458 C C . GLY A 1 184 ? 14.508 -20.766 4.16 1 97.75 184 GLY A C 1
ATOM 1459 O O . GLY A 1 184 ? 13.461 -21.031 4.746 1 97.75 184 GLY A O 1
ATOM 1460 N N . VAL A 1 185 ? 15.406 -20.031 4.688 1 96.88 185 VAL A N 1
ATOM 1461 C CA . VAL A 1 185 ? 15.297 -19.516 6.047 1 96.88 185 VAL A CA 1
ATOM 1462 C C . VAL A 1 185 ? 14.133 -18.531 6.129 1 96.88 185 VAL A C 1
ATOM 1464 O O . VAL A 1 185 ? 13.391 -18.516 7.113 1 96.88 185 VAL A O 1
ATOM 1467 N N . PHE A 1 186 ? 14.07 -17.766 5.176 1 96.25 186 PHE A N 1
ATOM 1468 C CA . PHE A 1 186 ? 12.977 -16.812 5.133 1 96.25 186 PHE A CA 1
ATOM 1469 C C . PHE A 1 186 ? 11.633 -17.531 5.109 1 96.25 186 PHE A C 1
ATOM 1471 O O . PHE A 1 186 ? 10.703 -17.141 5.82 1 96.25 186 PHE A O 1
ATOM 1478 N N . LEU A 1 187 ? 11.508 -18.531 4.281 1 97.5 187 LEU A N 1
ATOM 1479 C CA . LEU A 1 187 ? 10.266 -19.281 4.195 1 97.5 187 LEU A CA 1
ATOM 1480 C C . LEU A 1 187 ? 9.953 -19.969 5.52 1 97.5 187 LEU A C 1
ATOM 1482 O O . LEU A 1 187 ? 8.797 -20.016 5.945 1 97.5 187 LEU A O 1
ATOM 1486 N N . LEU A 1 188 ? 10.969 -20.484 6.137 1 96.19 188 LEU A N 1
ATOM 1487 C CA . LEU A 1 188 ? 10.766 -21.078 7.453 1 96.19 188 LEU A CA 1
ATOM 1488 C C . LEU A 1 188 ? 10.32 -20.031 8.469 1 96.19 188 LEU A C 1
ATOM 1490 O O . LEU A 1 188 ? 9.461 -20.312 9.312 1 96.19 188 LEU A O 1
ATOM 1494 N N . GLY A 1 189 ? 10.945 -18.922 8.414 1 94.81 189 GLY A N 1
ATOM 1495 C CA . GLY A 1 189 ? 10.508 -17.812 9.258 1 94.81 189 GLY A CA 1
ATOM 1496 C C . GLY A 1 189 ? 9.062 -17.438 9.039 1 94.81 189 GLY A C 1
ATOM 1497 O O . GLY A 1 189 ? 8.328 -17.188 10 1 94.81 189 GLY A O 1
ATOM 1498 N N . MET A 1 190 ? 8.656 -17.422 7.844 1 94.31 190 MET A N 1
ATOM 1499 C CA . MET A 1 190 ? 7.262 -17.125 7.52 1 94.31 190 MET A CA 1
ATOM 1500 C C . MET A 1 190 ? 6.328 -18.188 8.094 1 94.31 190 MET A C 1
ATOM 1502 O O . MET A 1 190 ? 5.215 -17.875 8.523 1 94.31 190 MET A O 1
ATOM 1506 N N . SER A 1 191 ? 6.773 -19.406 8.031 1 93.12 191 SER A N 1
ATOM 1507 C CA . SER A 1 191 ? 5.957 -20.484 8.578 1 93.12 191 SER A CA 1
ATOM 1508 C C . SER A 1 191 ? 5.762 -20.328 10.078 1 93.12 191 SER A C 1
ATOM 1510 O O . SER A 1 191 ? 4.66 -20.547 10.594 1 93.12 191 SER A O 1
ATOM 1512 N N . ILE A 1 192 ? 6.793 -19.938 10.75 1 91.56 192 ILE A N 1
ATOM 1513 C CA . ILE A 1 192 ? 6.734 -19.734 12.188 1 91.56 192 ILE A CA 1
ATOM 1514 C C . ILE A 1 192 ? 5.77 -18.594 12.516 1 91.56 192 ILE A C 1
ATOM 1516 O O . ILE A 1 192 ? 5.012 -18.672 13.484 1 91.56 192 ILE A O 1
ATOM 1520 N N . LEU A 1 193 ? 5.727 -17.688 11.609 1 87.75 193 LEU A N 1
ATOM 1521 C CA . LEU A 1 193 ? 4.848 -16.547 11.797 1 87.75 193 LEU A CA 1
ATOM 1522 C C . LEU A 1 193 ? 3.463 -16.812 11.219 1 87.75 193 LEU A C 1
ATOM 1524 O O . LEU A 1 193 ? 2.586 -15.953 11.258 1 87.75 193 LEU A O 1
ATOM 1528 N N . ARG A 1 194 ? 3.279 -17.969 10.625 1 88.06 194 ARG A N 1
ATOM 1529 C CA . ARG A 1 194 ? 2.018 -18.422 10.047 1 88.06 194 ARG A CA 1
ATOM 1530 C C . ARG A 1 194 ? 1.554 -17.469 8.953 1 88.06 194 ARG A C 1
ATOM 1532 O O . ARG A 1 194 ? 0.394 -17.047 8.93 1 88.06 194 ARG A O 1
ATOM 1539 N N . LEU A 1 195 ? 2.469 -17.125 8.125 1 88.12 195 LEU A N 1
ATOM 1540 C CA . LEU A 1 195 ? 2.184 -16.188 7.047 1 88.12 195 LEU A CA 1
ATOM 1541 C C . LEU A 1 195 ? 1.882 -16.922 5.746 1 88.12 195 LEU A C 1
ATOM 1543 O O . LEU A 1 195 ? 2.232 -16.438 4.664 1 88.12 195 LEU A O 1
ATOM 1547 N N . GLY A 1 196 ? 1.338 -18.047 5.848 1 86.31 196 GLY A N 1
ATOM 1548 C CA . GLY A 1 196 ? 0.977 -18.797 4.652 1 86.31 196 GLY A CA 1
ATOM 1549 C C . GLY A 1 196 ? -0.057 -18.078 3.797 1 86.31 196 GLY A C 1
ATOM 1550 O O . GLY A 1 196 ? -0.191 -18.375 2.605 1 86.31 196 GLY A O 1
ATOM 1551 N N . PHE A 1 197 ? -0.663 -17.031 4.324 1 81.75 197 PHE A N 1
ATOM 1552 C CA . PHE A 1 197 ? -1.749 -16.344 3.645 1 81.75 197 PHE A CA 1
ATOM 1553 C C . PHE A 1 197 ? -1.209 -15.219 2.764 1 81.75 197 PHE A C 1
ATOM 1555 O O . PHE A 1 197 ? -1.97 -14.555 2.057 1 81.75 197 PHE A O 1
ATOM 1562 N N . ILE A 1 198 ? 0.017 -15.055 2.699 1 83 198 ILE A N 1
ATOM 1563 C CA . ILE A 1 198 ? 0.634 -13.93 2.006 1 83 198 ILE A CA 1
ATOM 1564 C C . ILE A 1 198 ? 0.29 -13.984 0.52 1 83 198 ILE A C 1
ATOM 1566 O O . ILE A 1 198 ? 0.235 -12.953 -0.153 1 83 198 ILE A O 1
ATOM 1570 N N . VAL A 1 199 ? 0.052 -15.156 0.025 1 84.5 199 VAL A N 1
ATOM 1571 C CA . VAL A 1 199 ? -0.197 -15.352 -1.398 1 84.5 199 VAL A CA 1
ATOM 1572 C C . VAL A 1 199 ? -1.527 -14.711 -1.785 1 84.5 199 VAL A C 1
ATOM 1574 O O . VAL A 1 199 ? -1.77 -14.43 -2.961 1 84.5 199 VAL A O 1
ATOM 1577 N N . THR A 1 200 ? -2.35 -14.445 -0.792 1 82.56 200 THR A N 1
ATOM 1578 C CA . THR A 1 200 ? -3.662 -13.859 -1.041 1 82.56 200 THR A CA 1
ATOM 1579 C C . THR A 1 200 ? -3.521 -12.438 -1.588 1 82.56 200 THR A C 1
ATOM 1581 O O . THR A 1 200 ? -4.441 -11.922 -2.225 1 82.56 200 THR A O 1
ATOM 1584 N N . TYR A 1 201 ? -2.41 -11.914 -1.446 1 84.69 201 TYR A N 1
ATOM 1585 C CA . TYR A 1 201 ? -2.213 -10.531 -1.871 1 84.69 201 TYR A CA 1
ATOM 1586 C C . TYR A 1 201 ? -1.747 -10.469 -3.32 1 84.69 201 TYR A C 1
ATOM 1588 O O . TYR A 1 201 ? -1.578 -9.383 -3.877 1 84.69 201 TYR A O 1
ATOM 1596 N N . PHE A 1 202 ? -1.622 -11.641 -3.908 1 87.06 202 PHE A N 1
ATOM 1597 C CA . PHE A 1 202 ? -1.328 -11.703 -5.336 1 87.06 202 PHE A CA 1
ATOM 1598 C C . PHE A 1 202 ? -2.613 -11.789 -6.148 1 87.06 202 PHE A C 1
ATOM 1600 O O . PHE A 1 202 ? -3.236 -12.852 -6.227 1 87.06 202 PHE A O 1
ATOM 1607 N N . SER A 1 203 ? -2.986 -10.68 -6.754 1 89.31 203 SER A N 1
ATOM 1608 C CA . SER A 1 203 ? -4.191 -10.695 -7.578 1 89.31 203 SER A CA 1
ATOM 1609 C C . SER A 1 203 ? -3.969 -11.469 -8.867 1 89.31 203 SER A C 1
ATOM 1611 O O . SER A 1 203 ? -2.832 -11.625 -9.32 1 89.31 203 SER A O 1
ATOM 1613 N N . ASP A 1 204 ? -5 -11.945 -9.445 1 89.81 204 ASP A N 1
ATOM 1614 C CA . ASP A 1 204 ? -4.914 -12.664 -10.711 1 89.81 204 ASP A CA 1
ATOM 1615 C C . ASP A 1 204 ? -4.336 -11.773 -11.812 1 89.81 204 ASP A C 1
ATOM 1617 O O . ASP A 1 204 ? -3.512 -12.219 -12.609 1 89.81 204 ASP A O 1
ATOM 1621 N N . ALA A 1 205 ? -4.766 -10.578 -11.805 1 93.44 205 ALA A N 1
ATOM 1622 C CA . ALA A 1 205 ? -4.289 -9.625 -12.812 1 93.44 205 ALA A CA 1
ATOM 1623 C C . ALA A 1 205 ? -2.791 -9.367 -12.656 1 93.44 205 ALA A C 1
ATOM 1625 O O . ALA A 1 205 ? -2.049 -9.367 -13.641 1 93.44 205 ALA A O 1
ATOM 1626 N N . MET A 1 206 ? -2.408 -9.172 -11.422 1 93.44 206 MET A N 1
ATOM 1627 C CA . MET A 1 206 ? -0.997 -8.922 -11.141 1 93.44 206 MET A CA 1
ATOM 1628 C C . MET A 1 206 ? -0.146 -10.133 -11.5 1 93.44 206 MET A C 1
ATOM 1630 O O . MET A 1 206 ? 0.902 -10 -12.133 1 93.44 206 MET A O 1
ATOM 1634 N N . SER A 1 207 ? -0.577 -11.312 -11.07 1 92.25 207 SER A N 1
ATOM 1635 C CA . SER A 1 207 ? 0.161 -12.539 -11.344 1 92.25 207 SER A CA 1
ATOM 1636 C C . SER A 1 207 ? 0.294 -12.789 -12.844 1 92.25 207 SER A C 1
ATOM 1638 O O . SER A 1 207 ? 1.369 -13.148 -13.32 1 92.25 207 SER A O 1
ATOM 1640 N N . SER A 1 208 ? -0.788 -12.57 -13.57 1 94.06 208 SER A N 1
ATOM 1641 C CA . SER A 1 208 ? -0.781 -12.766 -15.016 1 94.06 208 SER A CA 1
ATOM 1642 C C . SER A 1 208 ? 0.179 -11.797 -15.703 1 94.06 208 SER A C 1
ATOM 1644 O O . SER A 1 208 ? 0.98 -12.211 -16.547 1 94.06 208 SER A O 1
ATOM 1646 N N . GLY A 1 209 ? 0.095 -10.539 -15.336 1 95.25 209 GLY A N 1
ATOM 1647 C CA . GLY A 1 209 ? 1.013 -9.555 -15.891 1 95.25 209 GLY A CA 1
ATOM 1648 C C . GLY A 1 209 ? 2.463 -9.828 -15.539 1 95.25 209 GLY A C 1
ATOM 1649 O O . GLY A 1 209 ? 3.354 -9.641 -16.375 1 95.25 209 GLY A O 1
ATOM 1650 N N . PHE A 1 210 ? 2.678 -10.258 -14.352 1 93.75 210 PHE A N 1
ATOM 1651 C CA . PHE A 1 210 ? 4.02 -10.562 -13.875 1 93.75 210 PHE A CA 1
ATOM 1652 C C . PHE A 1 210 ? 4.605 -11.75 -14.633 1 93.75 210 PHE A C 1
ATOM 1654 O O . PHE A 1 210 ? 5.77 -11.727 -15.039 1 93.75 210 PHE A O 1
ATOM 1661 N N . ILE A 1 211 ? 3.844 -12.812 -14.844 1 92.38 211 ILE A N 1
ATOM 1662 C CA . ILE A 1 211 ? 4.281 -14.016 -15.555 1 92.38 211 ILE A CA 1
ATOM 1663 C C . ILE A 1 211 ? 4.621 -13.664 -17 1 92.38 211 ILE A C 1
ATOM 1665 O O . ILE A 1 211 ? 5.656 -14.078 -17.516 1 92.38 211 ILE A O 1
ATOM 1669 N N . PHE A 1 212 ? 3.77 -12.875 -17.641 1 95.5 212 PHE A N 1
ATOM 1670 C CA . PHE A 1 212 ? 4.047 -12.445 -19 1 95.5 212 PHE A CA 1
ATOM 1671 C C . PHE A 1 212 ? 5.336 -11.641 -19.062 1 95.5 212 PHE A C 1
ATOM 1673 O O . PHE A 1 212 ? 6.164 -11.852 -19.953 1 95.5 212 PHE A O 1
ATOM 1680 N N . GLY A 1 213 ? 5.445 -10.656 -18.172 1 95.06 213 GLY A N 1
ATOM 1681 C CA . GLY A 1 213 ? 6.668 -9.867 -18.125 1 95.06 213 GLY A CA 1
ATOM 1682 C C . GLY A 1 213 ? 7.918 -10.711 -17.953 1 95.06 213 GLY A C 1
ATOM 1683 O O . GLY A 1 213 ? 8.938 -10.453 -18.594 1 95.06 213 GLY A O 1
ATOM 1684 N N . ASN A 1 214 ? 7.848 -11.711 -17.125 1 92.56 214 ASN A N 1
ATOM 1685 C CA . ASN A 1 214 ? 8.969 -12.617 -16.906 1 92.56 214 ASN A CA 1
ATOM 1686 C C . ASN A 1 214 ? 9.289 -13.43 -18.156 1 92.56 214 ASN A C 1
ATOM 1688 O O . ASN A 1 214 ? 10.453 -13.719 -18.438 1 92.56 214 ASN A O 1
ATOM 1692 N N . ALA A 1 215 ? 8.242 -13.805 -18.828 1 94.44 215 ALA A N 1
ATOM 1693 C CA . ALA A 1 215 ? 8.453 -14.547 -20.078 1 94.44 215 ALA A CA 1
ATOM 1694 C C . ALA A 1 215 ? 9.242 -13.727 -21.078 1 94.44 215 ALA A C 1
ATOM 1696 O O . ALA A 1 215 ? 10.156 -14.234 -21.734 1 94.44 215 ALA A O 1
ATOM 1697 N N . VAL A 1 216 ? 8.938 -12.484 -21.156 1 95 216 VAL A N 1
ATOM 1698 C CA . VAL A 1 216 ? 9.641 -11.602 -22.078 1 95 216 VAL A CA 1
ATOM 1699 C C . VAL A 1 216 ? 11.094 -11.438 -21.625 1 95 216 VAL A C 1
ATOM 1701 O O . VAL A 1 216 ? 12.016 -11.5 -22.453 1 95 216 VAL A O 1
ATOM 1704 N N . GLN A 1 217 ? 11.227 -11.242 -20.375 1 92.69 217 GLN A N 1
ATOM 1705 C CA . GLN A 1 217 ? 12.578 -11.117 -19.844 1 92.69 217 GLN A CA 1
ATOM 1706 C C . GLN A 1 217 ? 13.383 -12.391 -20.078 1 92.69 217 GLN A C 1
ATOM 1708 O O . GLN A 1 217 ? 14.57 -12.32 -20.438 1 92.69 217 GLN A O 1
ATOM 1713 N N . ALA A 1 218 ? 12.797 -13.5 -19.859 1 91.69 218 ALA A N 1
ATOM 1714 C CA . ALA A 1 218 ? 13.453 -14.781 -20.078 1 91.69 218 ALA A CA 1
ATOM 1715 C C . ALA A 1 218 ? 13.812 -14.961 -21.562 1 91.69 218 ALA A C 1
ATOM 1717 O O . ALA A 1 218 ? 14.891 -15.453 -21.891 1 91.69 218 ALA A O 1
ATOM 1718 N N . PHE A 1 219 ? 12.961 -14.594 -22.406 1 94 219 PHE A N 1
ATOM 1719 C CA . PHE A 1 219 ? 13.195 -14.703 -23.828 1 94 219 PHE A CA 1
ATOM 1720 C C . PHE A 1 219 ? 14.43 -13.891 -24.234 1 94 219 PHE A C 1
ATOM 1722 O O . PHE A 1 219 ? 15.305 -14.391 -24.938 1 94 219 PHE A O 1
ATOM 1729 N N . VAL A 1 220 ? 14.492 -12.703 -23.766 1 92.44 220 VAL A N 1
ATOM 1730 C CA . VAL A 1 220 ? 15.594 -11.82 -24.109 1 92.44 220 VAL A CA 1
ATOM 1731 C C . VAL A 1 220 ? 16.891 -12.367 -23.531 1 92.44 220 VAL A C 1
ATOM 1733 O O . VAL A 1 220 ? 17.953 -12.289 -24.172 1 92.44 220 VAL A O 1
ATOM 1736 N N . SER A 1 221 ? 16.797 -12.93 -22.391 1 89.06 221 SER A N 1
ATOM 1737 C CA . SER A 1 221 ? 17.984 -13.484 -21.75 1 89.06 221 SER A CA 1
ATOM 1738 C C . SER A 1 221 ? 18.547 -14.664 -22.531 1 89.06 221 SER A C 1
ATOM 1740 O O . SER A 1 221 ? 19.734 -14.969 -22.438 1 89.06 221 SER A O 1
ATOM 1742 N N . GLN A 1 222 ? 17.672 -15.312 -23.297 1 91.94 222 GLN A N 1
ATOM 1743 C CA . GLN A 1 222 ? 18.109 -16.5 -24.031 1 91.94 222 GLN A CA 1
ATOM 1744 C C . GLN A 1 222 ? 18.641 -16.141 -25.422 1 91.94 222 GLN A C 1
ATOM 1746 O O . GLN A 1 222 ? 19.188 -16.984 -26.109 1 91.94 222 GLN A O 1
ATOM 1751 N N . LEU A 1 223 ? 18.578 -14.922 -25.797 1 92.5 223 LEU A N 1
ATOM 1752 C CA . LEU A 1 223 ? 19.031 -14.516 -27.125 1 92.5 223 LEU A CA 1
ATOM 1753 C C . LEU A 1 223 ? 20.531 -14.75 -27.281 1 92.5 223 LEU A C 1
ATOM 1755 O O . LEU A 1 223 ? 21 -15.078 -28.375 1 92.5 223 LEU A O 1
ATOM 1759 N N . LYS A 1 224 ? 21.281 -14.578 -26.297 1 89.5 224 LYS A N 1
ATOM 1760 C CA . LYS A 1 224 ? 22.719 -14.836 -26.375 1 89.5 224 LYS A CA 1
ATOM 1761 C C . LYS A 1 224 ? 23 -16.297 -26.719 1 89.5 224 LYS A C 1
ATOM 1763 O O . LYS A 1 224 ? 23.906 -16.594 -27.5 1 89.5 224 LYS A O 1
ATOM 1768 N N . GLY A 1 225 ? 22.188 -17.188 -26.156 1 90.38 225 GLY A N 1
ATOM 1769 C CA . GLY A 1 225 ? 22.359 -18.609 -26.438 1 90.38 225 GLY A CA 1
ATOM 1770 C C . GLY A 1 225 ? 21.797 -19.016 -27.781 1 90.38 225 GLY A C 1
ATOM 1771 O O . GLY A 1 225 ? 22.312 -19.938 -28.422 1 90.38 225 GLY A O 1
ATOM 1772 N N . LEU A 1 226 ? 20.812 -18.328 -28.219 1 93.81 226 LEU A N 1
ATOM 1773 C CA . LEU A 1 226 ? 20.156 -18.672 -29.469 1 93.81 226 LEU A CA 1
ATOM 1774 C C . LEU A 1 226 ? 21 -18.234 -30.656 1 93.81 226 LEU A C 1
ATOM 1776 O O . LEU A 1 226 ? 21 -18.891 -31.703 1 93.81 226 LEU A O 1
ATOM 1780 N N . PHE A 1 227 ? 21.75 -17.141 -30.422 1 92.31 227 PHE A N 1
ATOM 1781 C CA . PHE A 1 227 ? 22.516 -16.578 -31.531 1 92.31 227 PHE A CA 1
ATOM 1782 C C . PHE A 1 227 ? 24 -16.828 -31.328 1 92.31 227 PHE A C 1
ATOM 1784 O O . PHE A 1 227 ? 24.781 -16.688 -32.281 1 92.31 227 PHE A O 1
ATOM 1791 N N . GLY A 1 228 ? 24.359 -17.188 -30.141 1 88.19 228 GLY A N 1
ATOM 1792 C CA . GLY A 1 228 ? 25.766 -17.438 -29.844 1 88.19 228 GLY A CA 1
ATOM 1793 C C . GLY A 1 228 ? 26.578 -16.156 -29.766 1 88.19 228 GLY A C 1
ATOM 1794 O O . GLY A 1 228 ? 27.719 -16.109 -30.25 1 88.19 228 GLY A O 1
ATOM 1795 N N . VAL A 1 229 ? 26 -15.102 -29.312 1 85.12 229 VAL A N 1
ATOM 1796 C CA . VAL A 1 229 ? 26.688 -13.82 -29.203 1 85.12 229 VAL A CA 1
ATOM 1797 C C . VAL A 1 229 ? 26.906 -13.461 -27.734 1 85.12 229 VAL A C 1
ATOM 1799 O O . VAL A 1 229 ? 26.219 -13.992 -26.859 1 85.12 229 VAL A O 1
ATOM 1802 N N . SER A 1 230 ? 27.891 -12.656 -27.547 1 80.56 230 SER A N 1
ATOM 1803 C CA . SER A 1 230 ? 28.141 -12.188 -26.188 1 80.56 230 SER A CA 1
ATOM 1804 C C . SER A 1 230 ? 27.312 -10.953 -25.859 1 80.56 230 SER A C 1
ATOM 1806 O O . SER A 1 230 ? 27.141 -10.078 -26.703 1 80.56 230 SER A O 1
ATOM 1808 N N . VAL A 1 231 ? 26.688 -10.984 -24.75 1 83.38 231 VAL A N 1
ATOM 1809 C CA . VAL A 1 231 ? 25.875 -9.859 -24.297 1 83.38 231 VAL A CA 1
ATOM 1810 C C . VAL A 1 231 ? 26.391 -9.359 -22.953 1 83.38 231 VAL A C 1
ATOM 1812 O O . VAL A 1 231 ? 26.797 -10.148 -22.094 1 83.38 231 VAL A O 1
ATOM 1815 N N . GLY A 1 232 ? 26.438 -8.086 -22.781 1 75.94 232 GLY A N 1
ATOM 1816 C CA . GLY A 1 232 ? 26.891 -7.496 -21.531 1 75.94 232 GLY A CA 1
ATOM 1817 C C . GLY A 1 232 ? 25.906 -7.699 -20.391 1 75.94 232 GLY A C 1
ATOM 1818 O O . GLY A 1 232 ? 24.75 -8.055 -20.625 1 75.94 232 GLY A O 1
ATOM 1819 N N . SER A 1 233 ? 26.516 -7.633 -19.172 1 77.5 233 SER A N 1
ATOM 1820 C CA . SER A 1 233 ? 25.672 -7.727 -17.984 1 77.5 233 SER A CA 1
ATOM 1821 C C . SER A 1 233 ? 25.203 -6.348 -17.516 1 77.5 233 SER A C 1
ATOM 1823 O O . SER A 1 233 ? 26.031 -5.461 -17.266 1 77.5 233 SER A O 1
ATOM 1825 N N . TYR A 1 234 ? 23.922 -6.105 -17.641 1 75.56 234 TYR A N 1
ATOM 1826 C CA . TYR A 1 234 ? 23.359 -4.82 -17.25 1 75.56 234 TYR A CA 1
ATOM 1827 C C . TYR A 1 234 ? 22.406 -4.977 -16.062 1 75.56 234 TYR A C 1
ATOM 1829 O O . TYR A 1 234 ? 21.719 -5.988 -15.938 1 75.56 234 TYR A O 1
ATOM 1837 N N . SER A 1 235 ? 22.672 -4.074 -15.094 1 69.75 235 SER A N 1
ATOM 1838 C CA . SER A 1 235 ? 21.797 -4.078 -13.93 1 69.75 235 SER A CA 1
ATOM 1839 C C . SER A 1 235 ? 20.953 -2.811 -13.883 1 69.75 235 SER A C 1
ATOM 1841 O O . SER A 1 235 ? 21.328 -1.781 -14.445 1 69.75 235 SER A O 1
ATOM 1843 N N . GLY A 1 236 ? 19.719 -2.914 -13.281 1 69.12 236 GLY A N 1
ATOM 1844 C CA . GLY A 1 236 ? 18.922 -1.721 -13.031 1 69.12 236 GLY A CA 1
ATOM 1845 C C . GLY A 1 236 ? 17.797 -1.542 -14.023 1 69.12 236 GLY A C 1
ATOM 1846 O O . GLY A 1 236 ? 17.453 -2.467 -14.766 1 69.12 236 GLY A O 1
ATOM 1847 N N . PRO A 1 237 ? 17.297 -0.359 -14.039 1 78.81 237 PRO A N 1
ATOM 1848 C CA . PRO A 1 237 ? 16.172 -0.069 -14.93 1 78.81 237 PRO A CA 1
ATOM 1849 C C . PRO A 1 237 ? 16.594 0.003 -16.406 1 78.81 237 PRO A C 1
ATOM 1851 O O . PRO A 1 237 ? 17.672 0.498 -16.719 1 78.81 237 PRO A O 1
ATOM 1854 N N . LEU A 1 238 ? 15.859 -0.602 -17.312 1 84.38 238 LEU A N 1
ATOM 1855 C CA . LEU A 1 238 ? 16 -0.582 -18.766 1 84.38 238 LEU A CA 1
ATOM 1856 C C . LEU A 1 238 ? 17.125 -1.51 -19.219 1 84.38 238 LEU A C 1
ATOM 1858 O O . LEU A 1 238 ? 17.75 -1.271 -20.25 1 84.38 238 LEU A O 1
ATOM 1862 N N . ASN A 1 239 ? 17.453 -2.439 -18.406 1 84.69 239 ASN A N 1
ATOM 1863 C CA . ASN A 1 239 ? 18.469 -3.416 -18.75 1 84.69 239 ASN A CA 1
ATOM 1864 C C . ASN A 1 239 ? 18.141 -4.172 -20.031 1 84.69 239 ASN A C 1
ATOM 1866 O O . ASN A 1 239 ? 19.031 -4.527 -20.797 1 84.69 239 ASN A O 1
ATOM 1870 N N . ILE A 1 240 ? 16.891 -4.367 -20.234 1 88.69 240 ILE A N 1
ATOM 1871 C CA . ILE A 1 240 ? 16.438 -5.152 -21.375 1 88.69 240 ILE A CA 1
ATOM 1872 C C . ILE A 1 240 ? 16.781 -4.422 -22.672 1 88.69 240 ILE A C 1
ATOM 1874 O O . ILE A 1 240 ? 17.141 -5.051 -23.672 1 88.69 240 ILE A O 1
ATOM 1878 N N . ILE A 1 241 ? 16.734 -3.146 -22.625 1 89.62 241 ILE A N 1
ATOM 1879 C CA . ILE A 1 241 ? 17.016 -2.354 -23.812 1 89.62 241 ILE A CA 1
ATOM 1880 C C . ILE A 1 241 ? 18.5 -2.432 -24.156 1 89.62 241 ILE A C 1
ATOM 1882 O O . ILE A 1 241 ? 18.875 -2.547 -25.312 1 89.62 241 ILE A O 1
ATOM 1886 N N . TRP A 1 242 ? 19.297 -2.396 -23.141 1 87.12 242 TRP A N 1
ATOM 1887 C CA . TRP A 1 242 ? 20.734 -2.484 -23.359 1 87.12 242 TRP A CA 1
ATOM 1888 C C . TRP A 1 242 ? 21.125 -3.875 -23.828 1 87.12 242 TRP A C 1
ATOM 1890 O O . TRP A 1 242 ? 22.047 -4.02 -24.656 1 87.12 242 TRP A O 1
ATOM 1900 N N . LYS A 1 243 ? 20.516 -4.895 -23.328 1 87.94 243 LYS A N 1
ATOM 1901 C CA . LYS A 1 243 ? 20.781 -6.254 -23.781 1 87.94 243 LYS A CA 1
ATOM 1902 C C . LYS A 1 243 ? 20.422 -6.426 -25.25 1 87.94 243 LYS A C 1
ATOM 1904 O O . LYS A 1 243 ? 21.172 -7.035 -26.016 1 87.94 243 LYS A O 1
ATOM 1909 N N . LEU A 1 244 ? 19.297 -5.848 -25.578 1 91.56 244 LEU A N 1
ATOM 1910 C CA . LEU A 1 244 ? 18.844 -5.934 -26.969 1 91.56 244 LEU A CA 1
ATOM 1911 C C . LEU A 1 244 ? 19.781 -5.156 -27.891 1 91.56 244 LEU A C 1
ATOM 1913 O O . LEU A 1 244 ? 20.062 -5.59 -29 1 91.56 244 LEU A O 1
ATOM 1917 N N . ARG A 1 245 ? 20.234 -4.055 -27.391 1 90.62 245 ARG A N 1
ATOM 1918 C CA . ARG A 1 245 ? 21.203 -3.277 -28.156 1 90.62 245 ARG A CA 1
ATOM 1919 C C . ARG A 1 245 ? 22.469 -4.082 -28.406 1 90.62 245 ARG A C 1
ATOM 1921 O O . ARG A 1 245 ? 22.969 -4.121 -29.531 1 90.62 245 ARG A O 1
ATOM 1928 N N . ASP A 1 246 ? 22.938 -4.742 -27.406 1 88.5 246 ASP A N 1
ATOM 1929 C CA . ASP A 1 246 ? 24.156 -5.535 -27.547 1 88.5 246 ASP A CA 1
ATOM 1930 C C . ASP A 1 246 ? 23.953 -6.676 -28.531 1 88.5 246 ASP A C 1
ATOM 1932 O O . ASP A 1 246 ? 24.859 -6.984 -29.312 1 88.5 246 ASP A O 1
ATOM 1936 N N . VAL A 1 247 ? 22.891 -7.297 -28.484 1 90.06 247 VAL A N 1
ATOM 1937 C CA . VAL A 1 247 ? 22.594 -8.391 -29.406 1 90.06 247 VAL A CA 1
ATOM 1938 C C . VAL A 1 247 ? 22.578 -7.879 -30.844 1 90.06 247 VAL A C 1
ATOM 1940 O O . VAL A 1 247 ? 23.188 -8.477 -31.734 1 90.06 247 VAL A O 1
ATOM 1943 N N . ILE A 1 248 ? 21.984 -6.77 -31.031 1 90.81 248 ILE A N 1
ATOM 1944 C CA . ILE A 1 248 ? 21.844 -6.203 -32.375 1 90.81 248 ILE A CA 1
ATOM 1945 C C . ILE A 1 248 ? 23.219 -5.742 -32.875 1 90.81 248 ILE A C 1
ATOM 1947 O O . ILE A 1 248 ? 23.594 -6.02 -34 1 90.81 248 ILE A O 1
ATOM 1951 N N . VAL A 1 249 ? 23.969 -5.109 -32.031 1 89.19 249 VAL A N 1
ATOM 1952 C CA . VAL A 1 249 ? 25.266 -4.59 -32.406 1 89.19 249 VAL A CA 1
ATOM 1953 C C . VAL A 1 249 ? 26.219 -5.746 -32.719 1 89.19 249 VAL A C 1
ATOM 1955 O O . VAL A 1 249 ? 26.953 -5.699 -33.719 1 89.19 249 VAL A O 1
ATOM 1958 N N . ASN A 1 250 ? 26.172 -6.789 -31.938 1 87.06 250 ASN A N 1
ATOM 1959 C CA . ASN A 1 250 ? 27.078 -7.922 -32.125 1 87.06 250 ASN A CA 1
ATOM 1960 C C . ASN A 1 250 ? 26.688 -8.734 -33.375 1 87.06 250 ASN A C 1
ATOM 1962 O O . ASN A 1 250 ? 27.547 -9.352 -34 1 87.06 250 ASN A O 1
ATOM 1966 N N . LEU A 1 251 ? 25.469 -8.727 -33.719 1 88.5 251 LEU A N 1
ATOM 1967 C CA . LEU A 1 251 ? 25.016 -9.438 -34.906 1 88.5 251 LEU A CA 1
ATOM 1968 C C . LEU A 1 251 ? 25.375 -8.672 -36.188 1 88.5 251 LEU A C 1
ATOM 1970 O O . LEU A 1 251 ? 25.609 -9.273 -37.219 1 88.5 251 LEU A O 1
ATOM 1974 N N . THR A 1 252 ? 25.453 -7.336 -36.031 1 87.44 252 THR A N 1
ATOM 1975 C CA . THR A 1 252 ? 25.703 -6.504 -37.188 1 87.44 252 THR A CA 1
ATOM 1976 C C . THR A 1 252 ? 27.203 -6.289 -37.375 1 87.44 252 THR A C 1
ATOM 1978 O O . THR A 1 252 ? 27.641 -5.961 -38.5 1 87.44 252 THR A O 1
ATOM 1981 N N . THR A 1 253 ? 28 -6.414 -36.344 1 84.5 253 THR A N 1
ATOM 1982 C CA . THR A 1 253 ? 29.422 -6.152 -36.438 1 84.5 253 THR A CA 1
ATOM 1983 C C . THR A 1 253 ? 30.219 -7.457 -36.469 1 84.5 253 THR A C 1
ATOM 1985 O O . THR A 1 253 ? 31.391 -7.488 -36.125 1 84.5 253 THR A O 1
ATOM 1988 N N . LEU A 1 254 ? 29.672 -8.492 -36.938 1 82.31 254 LEU A N 1
ATOM 1989 C CA . LEU A 1 254 ? 30.312 -9.805 -36.906 1 82.31 254 LEU A CA 1
ATOM 1990 C C . LEU A 1 254 ? 31.375 -9.93 -38 1 82.31 254 LEU A C 1
ATOM 1992 O O . LEU A 1 254 ? 31.188 -9.438 -39.125 1 82.31 254 LEU A O 1
ATOM 1996 N N . ASP A 1 255 ? 32.562 -10.414 -37.656 1 81.5 255 ASP A N 1
ATOM 1997 C CA . ASP A 1 255 ? 33.562 -10.781 -38.625 1 81.5 255 ASP A CA 1
ATOM 1998 C C . ASP A 1 255 ? 33.219 -12.102 -39.312 1 81.5 255 ASP A C 1
ATOM 2000 O O . ASP A 1 255 ? 32.156 -12.68 -39.062 1 81.5 255 ASP A O 1
ATOM 2004 N N . ALA A 1 256 ? 34.062 -12.562 -40.156 1 80.81 256 ALA A N 1
ATOM 2005 C CA . ALA A 1 256 ? 33.812 -13.773 -40.938 1 80.81 256 ALA A CA 1
ATOM 2006 C C . ALA A 1 256 ? 33.656 -14.984 -40.031 1 80.81 256 ALA A C 1
ATOM 2008 O O . ALA A 1 256 ? 32.75 -15.805 -40.219 1 80.81 256 ALA A O 1
ATOM 2009 N N . SER A 1 257 ? 34.469 -15.094 -39.062 1 80.31 257 SER A N 1
ATOM 2010 C CA . SER A 1 257 ? 34.406 -16.203 -38.125 1 80.31 257 SER A CA 1
ATOM 2011 C C . SER A 1 257 ? 33.156 -16.125 -37.25 1 80.31 257 SER A C 1
ATOM 2013 O O . SER A 1 257 ? 32.562 -17.141 -36.906 1 80.31 257 SER A O 1
ATOM 2015 N N . GLY A 1 258 ? 32.875 -14.977 -36.938 1 85.25 258 GLY A N 1
ATOM 2016 C CA . GLY A 1 258 ? 31.672 -14.742 -36.156 1 85.25 258 GLY A CA 1
ATOM 2017 C C . GLY A 1 258 ? 30.391 -15.055 -36.906 1 85.25 258 GLY A C 1
ATOM 2018 O O . GLY A 1 258 ? 29.438 -15.586 -36.312 1 85.25 258 GLY A O 1
ATOM 2019 N N . ARG A 1 259 ? 30.438 -14.797 -38.156 1 88 259 ARG A N 1
ATOM 2020 C CA . ARG A 1 259 ? 29.266 -15.078 -38.969 1 88 259 ARG A CA 1
ATOM 2021 C C . ARG A 1 259 ? 29.016 -16.578 -39.094 1 88 259 ARG A C 1
ATOM 2023 O O . ARG A 1 259 ? 27.875 -17.031 -39.125 1 88 259 ARG A O 1
ATOM 2030 N N . GLU A 1 260 ? 30.078 -17.281 -39.125 1 88.25 260 GLU A N 1
ATOM 2031 C CA . GLU A 1 260 ? 29.938 -18.734 -39.188 1 88.25 260 GLU A CA 1
ATOM 2032 C C . GLU A 1 260 ? 29.406 -19.312 -37.906 1 88.25 260 GLU A C 1
ATOM 2034 O O . GLU A 1 260 ? 28.547 -20.188 -37.906 1 88.25 260 GLU A O 1
ATOM 2039 N N . ARG A 1 261 ? 29.922 -18.844 -36.875 1 88.19 261 ARG A N 1
ATOM 2040 C CA . ARG A 1 261 ? 29.484 -19.281 -35.531 1 88.19 261 ARG A CA 1
ATOM 2041 C C . ARG A 1 261 ? 28 -18.984 -35.344 1 88.19 261 ARG A C 1
ATOM 2043 O O . ARG A 1 261 ? 27.234 -19.844 -34.875 1 88.19 261 ARG A O 1
ATOM 2050 N N . VAL A 1 262 ? 27.656 -17.797 -35.688 1 91.62 262 VAL A N 1
ATOM 2051 C CA . VAL A 1 262 ? 26.281 -17.344 -35.469 1 91.62 262 VAL A CA 1
ATOM 2052 C C . VAL A 1 262 ? 25.328 -18.125 -36.375 1 91.62 262 VAL A C 1
ATOM 2054 O O . VAL A 1 262 ? 24.25 -18.516 -35.969 1 91.62 262 VAL A O 1
ATOM 2057 N N . SER A 1 263 ? 25.75 -18.359 -37.594 1 93.06 263 SER A N 1
ATOM 2058 C CA . SER A 1 263 ? 24.906 -19.109 -38.531 1 93.06 263 SER A CA 1
ATOM 2059 C C . SER A 1 263 ? 24.688 -20.531 -38.062 1 93.06 263 SER A C 1
ATOM 2061 O O . SER A 1 263 ? 23.562 -21.047 -38.125 1 93.06 263 SER A O 1
ATOM 2063 N N . ALA A 1 264 ? 25.766 -21.109 -37.594 1 93.19 264 ALA A N 1
ATOM 2064 C CA . ALA A 1 264 ? 25.641 -22.469 -37.062 1 93.19 264 ALA A CA 1
ATOM 2065 C C . ALA A 1 264 ? 24.75 -22.531 -35.844 1 93.19 264 ALA A C 1
ATOM 2067 O O . ALA A 1 264 ? 23.906 -23.422 -35.719 1 93.19 264 ALA A O 1
ATOM 2068 N N . THR A 1 265 ? 24.938 -21.609 -34.938 1 94.12 265 THR A N 1
ATOM 2069 C CA . THR A 1 265 ? 24.172 -21.578 -33.719 1 94.12 265 THR A CA 1
ATOM 2070 C C . THR A 1 265 ? 22.688 -21.312 -34 1 94.12 265 THR A C 1
ATOM 2072 O O . THR A 1 265 ? 21.812 -21.922 -33.375 1 94.12 265 THR A O 1
ATOM 2075 N N . VAL A 1 266 ? 22.422 -20.469 -34.938 1 94.94 266 VAL A N 1
ATOM 2076 C CA . VAL A 1 266 ? 21.047 -20.125 -35.281 1 94.94 266 VAL A CA 1
ATOM 2077 C C . VAL A 1 266 ? 20.359 -21.344 -35.906 1 94.94 266 VAL A C 1
ATOM 2079 O O . VAL A 1 266 ? 19.188 -21.594 -35.625 1 94.94 266 VAL A O 1
ATOM 2082 N N . VAL A 1 267 ? 21.109 -22.031 -36.688 1 94.94 267 VAL A N 1
ATOM 2083 C CA . VAL A 1 267 ? 20.547 -23.219 -37.312 1 94.94 267 VAL A CA 1
ATOM 2084 C C . VAL A 1 267 ? 20.234 -24.266 -36.25 1 94.94 267 VAL A C 1
ATOM 2086 O O . VAL A 1 267 ? 19.172 -24.891 -36.281 1 94.94 267 VAL A O 1
ATOM 2089 N N . ILE A 1 268 ? 21.172 -24.469 -35.375 1 95.56 268 ILE A N 1
ATOM 2090 C CA . ILE A 1 268 ? 20.953 -25.422 -34.281 1 95.56 268 ILE A CA 1
ATOM 2091 C C . ILE A 1 268 ? 19.719 -25.016 -33.5 1 95.56 268 ILE A C 1
ATOM 2093 O O . ILE A 1 268 ? 18.844 -25.844 -33.219 1 95.56 268 ILE A O 1
ATOM 2097 N N . SER A 1 269 ? 19.609 -23.781 -33.156 1 97.19 269 SER A N 1
ATOM 2098 C CA . SER A 1 269 ? 18.484 -23.266 -32.375 1 97.19 269 SER A CA 1
ATOM 2099 C C . SER A 1 269 ? 17.172 -23.438 -33.125 1 97.19 269 SER A C 1
ATOM 2101 O O . SER A 1 269 ? 16.172 -23.875 -32.562 1 97.19 269 SER A O 1
ATOM 2103 N N . ALA A 1 270 ? 17.172 -23.094 -34.375 1 96.75 270 ALA A N 1
ATOM 2104 C CA . ALA A 1 270 ? 15.969 -23.188 -35.188 1 96.75 270 ALA A CA 1
ATOM 2105 C C . ALA A 1 270 ? 15.484 -24.625 -35.281 1 96.75 270 ALA A C 1
ATOM 2107 O O . ALA A 1 270 ? 14.289 -24.906 -35.156 1 96.75 270 ALA A O 1
ATOM 2108 N N . VAL A 1 271 ? 16.422 -25.5 -35.469 1 96.06 271 VAL A N 1
ATOM 2109 C CA . VAL A 1 271 ? 16.078 -26.922 -35.594 1 96.06 271 VAL A CA 1
ATOM 2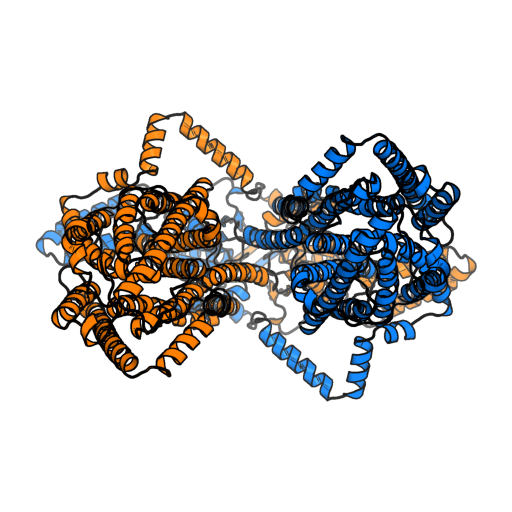110 C C . VAL A 1 271 ? 15.516 -27.422 -34.281 1 96.06 271 VAL A C 1
ATOM 2112 O O . VAL A 1 271 ? 14.516 -28.141 -34.25 1 96.06 271 VAL A O 1
ATOM 2115 N N . CYS A 1 272 ? 16.172 -27.078 -33.219 1 96.44 272 CYS A N 1
ATOM 2116 C CA . CYS A 1 272 ? 15.727 -27.5 -31.875 1 96.44 272 CYS A CA 1
ATOM 2117 C C . CYS A 1 272 ? 14.352 -26.938 -31.562 1 96.44 272 CYS A C 1
ATOM 2119 O O . CYS A 1 272 ? 13.469 -27.656 -31.109 1 96.44 272 CYS A O 1
ATOM 2121 N N . ILE A 1 273 ? 14.109 -25.656 -31.828 1 96.88 273 ILE A N 1
ATOM 2122 C CA . ILE A 1 273 ? 12.844 -25 -31.516 1 96.88 273 ILE A CA 1
ATOM 2123 C C . ILE A 1 273 ? 11.727 -25.625 -32.344 1 96.88 273 ILE A C 1
ATOM 2125 O O . ILE A 1 273 ? 10.656 -25.938 -31.812 1 96.88 273 ILE A O 1
ATOM 2129 N N . ILE A 1 274 ? 11.969 -25.828 -33.625 1 96.56 274 ILE A N 1
ATOM 2130 C CA . ILE A 1 274 ? 10.977 -26.406 -34.531 1 96.56 274 ILE A CA 1
ATOM 2131 C C . ILE A 1 274 ? 10.641 -27.828 -34.062 1 96.56 274 ILE A C 1
ATOM 2133 O O . ILE A 1 274 ? 9.469 -28.219 -34.031 1 96.56 274 ILE A O 1
ATOM 2137 N N . PHE A 1 275 ? 11.648 -28.562 -33.719 1 95.88 275 PHE A N 1
ATOM 2138 C CA . PHE A 1 275 ? 11.461 -29.922 -33.25 1 95.88 275 PHE A CA 1
ATOM 2139 C C . PHE A 1 275 ? 10.648 -29.938 -31.969 1 95.88 275 PHE A C 1
ATOM 2141 O O . PHE A 1 275 ? 9.688 -30.703 -31.844 1 95.88 275 PHE A O 1
ATOM 2148 N N . LEU A 1 276 ? 11.008 -29.172 -31.016 1 95.69 276 LEU A N 1
ATOM 2149 C CA . LEU A 1 276 ? 10.336 -29.109 -29.719 1 95.69 276 LEU A CA 1
ATOM 2150 C C . LEU A 1 276 ? 8.883 -28.656 -29.875 1 95.69 276 LEU A C 1
ATOM 2152 O O . LEU A 1 276 ? 7.98 -29.25 -29.281 1 95.69 276 LEU A O 1
ATOM 2156 N N . LEU A 1 277 ? 8.656 -27.609 -30.656 1 94.81 277 LEU A N 1
ATOM 2157 C CA . LEU A 1 277 ? 7.297 -27.141 -30.906 1 94.81 277 LEU A CA 1
ATOM 2158 C C . LEU A 1 277 ? 6.473 -28.203 -31.625 1 94.81 277 LEU A C 1
ATOM 2160 O O . LEU A 1 277 ? 5.281 -28.359 -31.344 1 94.81 277 LEU A O 1
ATOM 2164 N N . GLY A 1 278 ? 7.105 -28.875 -32.562 1 93.5 278 GLY A N 1
ATOM 2165 C CA . GLY A 1 278 ? 6.434 -29.938 -33.281 1 93.5 278 GLY A CA 1
ATOM 2166 C C . GLY A 1 278 ? 5.996 -31.078 -32.375 1 93.5 278 GLY A C 1
ATOM 2167 O O . GLY A 1 278 ? 4.855 -31.547 -32.469 1 93.5 278 GLY A O 1
ATOM 2168 N N . VAL A 1 279 ? 6.848 -31.516 -31.578 1 92.19 279 VAL A N 1
ATOM 2169 C CA . VAL A 1 279 ? 6.535 -32.625 -30.672 1 92.19 279 VAL A CA 1
ATOM 2170 C C . VAL A 1 279 ? 5.473 -32.188 -29.672 1 92.19 279 VAL A C 1
ATOM 2172 O O . VAL A 1 279 ? 4.594 -32.969 -29.297 1 92.19 279 VAL A O 1
ATOM 2175 N N . LYS A 1 280 ? 5.605 -31 -29.219 1 89.5 280 LYS A N 1
ATOM 2176 C CA . LYS A 1 280 ? 4.598 -30.469 -28.312 1 89.5 280 LYS A CA 1
ATOM 2177 C C . LYS A 1 280 ? 3.213 -30.484 -28.953 1 89.5 280 LYS A C 1
ATOM 2179 O O . LYS A 1 280 ? 2.223 -30.828 -28.297 1 89.5 280 LYS A O 1
ATOM 2184 N N . ALA A 1 281 ? 3.123 -30.109 -30.188 1 90 281 ALA A N 1
ATOM 2185 C CA . ALA A 1 281 ? 1.861 -30.125 -30.922 1 90 281 ALA A CA 1
ATOM 2186 C C . ALA A 1 281 ? 1.335 -31.547 -31.078 1 90 281 ALA A C 1
ATOM 2188 O O . ALA A 1 281 ? 0.128 -31.781 -30.984 1 90 281 ALA A O 1
ATOM 2189 N N . ILE A 1 282 ? 2.223 -32.406 -31.266 1 89.44 282 ILE A N 1
ATOM 2190 C CA . ILE A 1 282 ? 1.853 -33.812 -31.438 1 89.44 282 ILE A CA 1
ATOM 2191 C C . ILE A 1 282 ? 1.342 -34.375 -30.109 1 89.44 282 ILE A C 1
ATOM 2193 O O . ILE A 1 282 ? 0.354 -35.094 -30.078 1 89.44 282 ILE A O 1
ATOM 2197 N N . ASN A 1 283 ? 2.016 -34.062 -29.062 1 87.56 283 ASN A N 1
ATOM 2198 C CA . ASN A 1 283 ? 1.594 -34.5 -27.75 1 87.56 283 ASN A CA 1
ATOM 2199 C C . ASN A 1 283 ? 0.203 -33.969 -27.391 1 87.56 283 ASN A C 1
ATOM 2201 O O . ASN A 1 283 ? -0.583 -34.656 -26.75 1 87.56 283 ASN A O 1
ATOM 2205 N N . GLU A 1 284 ? -0.098 -32.75 -27.781 1 83.88 284 GLU A N 1
ATOM 2206 C CA . GLU A 1 284 ? -1.394 -32.156 -27.484 1 83.88 284 GLU A CA 1
ATOM 2207 C C . GLU A 1 284 ? -2.5 -32.781 -28.328 1 83.88 284 GLU A C 1
ATOM 2209 O O . GLU A 1 284 ? -3.611 -33 -27.828 1 83.88 284 GLU A O 1
ATOM 2214 N N . LYS A 1 285 ? -2.238 -33.062 -29.531 1 83.06 285 LYS A N 1
ATOM 2215 C CA . LYS A 1 285 ? -3.23 -33.625 -30.453 1 83.06 285 LYS A CA 1
ATOM 2216 C C . LYS A 1 285 ? -3.498 -35.094 -30.156 1 83.06 285 LYS A C 1
ATOM 2218 O O . LYS A 1 285 ? -4.637 -35.531 -30.266 1 83.06 285 LYS A O 1
ATOM 2223 N N . PHE A 1 286 ? -2.463 -35.75 -29.781 1 79.88 286 PHE A N 1
ATOM 2224 C CA . PHE A 1 286 ? -2.611 -37.219 -29.625 1 79.88 286 PHE A CA 1
ATOM 2225 C C . PHE A 1 286 ? -2.561 -37.594 -28.156 1 79.88 286 PHE A C 1
ATOM 2227 O O . PHE A 1 286 ? -2.096 -38.688 -27.812 1 79.88 286 PHE A O 1
ATOM 2234 N N . LYS A 1 287 ? -2.9 -36.719 -27.375 1 74.75 287 LYS A N 1
ATOM 2235 C CA . LYS A 1 287 ? -2.863 -36.938 -25.922 1 74.75 287 LYS A CA 1
ATOM 2236 C C . LYS A 1 287 ? -3.578 -38.219 -25.547 1 74.75 287 LYS A C 1
ATOM 2238 O O . LYS A 1 287 ? -3.117 -38.969 -24.672 1 74.75 287 LYS A O 1
ATOM 2243 N N . LYS A 1 288 ? -4.695 -38.594 -26.141 1 69.81 288 LYS A N 1
ATOM 2244 C CA . LYS A 1 288 ? -5.547 -39.719 -25.812 1 69.81 288 LYS A CA 1
ATOM 2245 C C . LYS A 1 288 ? -4.977 -41.031 -26.359 1 69.81 288 LYS A C 1
ATOM 2247 O O . LYS A 1 288 ? -5.289 -42.094 -25.859 1 69.81 288 LYS A O 1
ATOM 2252 N N . LYS A 1 289 ? -4.008 -40.906 -27.344 1 67.75 289 LYS A N 1
ATOM 2253 C CA . LYS A 1 289 ? -3.602 -42.094 -28.062 1 67.75 289 LYS A CA 1
ATOM 2254 C C . LYS A 1 289 ? -2.316 -42.688 -27.469 1 67.75 289 LYS A C 1
ATOM 2256 O O . LYS A 1 289 ? -1.974 -43.844 -27.734 1 67.75 289 LYS A O 1
ATOM 2261 N N . PHE A 1 290 ? -1.619 -41.875 -26.703 1 70.75 290 PHE A N 1
ATOM 2262 C CA . PHE A 1 290 ? -0.354 -42.375 -26.188 1 70.75 290 PHE A CA 1
ATOM 2263 C C . PHE A 1 290 ? -0.591 -43.406 -25.078 1 70.75 290 PHE A C 1
ATOM 2265 O O . PHE A 1 290 ? -1.507 -43.25 -24.266 1 70.75 290 PHE A O 1
ATOM 2272 N N . PRO A 1 291 ? 0.054 -44.562 -25.281 1 64.81 291 PRO A N 1
ATOM 2273 C CA . PRO A 1 291 ? -0.072 -45.562 -24.219 1 64.81 291 PRO A CA 1
ATOM 2274 C C . PRO A 1 291 ? 0.3 -45 -22.844 1 64.81 291 PRO A C 1
ATOM 2276 O O . PRO A 1 291 ? 1.266 -44.25 -22.719 1 64.81 291 PRO A O 1
ATOM 2279 N N . PHE A 1 292 ? -0.385 -45.188 -21.75 1 63.56 292 PHE A N 1
ATOM 2280 C CA . PHE A 1 292 ? -0.203 -44.812 -20.359 1 63.56 292 PHE A CA 1
ATOM 2281 C C . PHE A 1 292 ? -0.255 -43.312 -20.172 1 63.56 292 PHE A C 1
ATOM 2283 O O . PHE A 1 292 ? 0.158 -42.781 -19.141 1 63.56 292 PHE A O 1
ATOM 2290 N N . GLY A 1 293 ? -0.581 -42.656 -21.359 1 69.56 293 GLY A N 1
ATOM 2291 C CA . GLY A 1 293 ? -0.738 -41.219 -21.266 1 69.56 293 GLY A CA 1
ATOM 2292 C C . GLY A 1 293 ? 0.582 -40.469 -21.125 1 69.56 293 GLY A C 1
ATOM 2293 O O . GLY A 1 293 ? 0.629 -39.375 -20.594 1 69.56 293 GLY A O 1
ATOM 2294 N N . ILE A 1 294 ? 1.772 -41.094 -21.516 1 77.94 294 ILE A N 1
ATOM 2295 C CA . ILE A 1 294 ? 3.098 -40.531 -21.344 1 77.94 294 ILE A CA 1
ATOM 2296 C C . ILE A 1 294 ? 3.441 -39.656 -22.562 1 77.94 294 ILE A C 1
ATOM 2298 O O . ILE A 1 294 ? 3.506 -40.188 -23.688 1 77.94 294 ILE A O 1
ATOM 2302 N N . PRO A 1 295 ? 3.631 -38.438 -22.328 1 82.38 295 PRO A N 1
ATOM 2303 C CA . PRO A 1 295 ? 4.039 -37.594 -23.469 1 82.38 295 PRO A CA 1
ATOM 2304 C C . PRO A 1 295 ? 5.461 -37.875 -23.938 1 82.38 295 PRO A C 1
ATOM 2306 O O . PRO A 1 295 ? 6.273 -38.406 -23.172 1 82.38 295 PRO A O 1
ATOM 2309 N N . ILE A 1 296 ? 5.715 -37.656 -25.141 1 84.62 296 ILE A N 1
ATOM 2310 C CA . ILE A 1 296 ? 7.055 -37.812 -25.688 1 84.62 296 ILE A CA 1
ATOM 2311 C C . ILE A 1 296 ? 7.996 -36.781 -25.078 1 84.62 296 ILE A C 1
ATOM 2313 O O . ILE A 1 296 ? 7.75 -35.594 -25.141 1 84.62 296 ILE A O 1
ATOM 2317 N N . PRO A 1 297 ? 8.977 -37.281 -24.406 1 86.38 297 PRO A N 1
ATOM 2318 C CA . PRO A 1 297 ? 9.922 -36.344 -23.812 1 86.38 297 PRO A CA 1
ATOM 2319 C C . PRO A 1 297 ? 10.836 -35.688 -24.828 1 86.38 297 PRO A C 1
ATOM 2321 O O . PRO A 1 297 ? 12.008 -36.062 -24.953 1 86.38 297 PRO A O 1
ATOM 2324 N N . ALA A 1 298 ? 10.398 -34.656 -25.453 1 89.5 298 ALA A N 1
ATOM 2325 C CA . ALA A 1 298 ? 11.094 -33.969 -26.531 1 89.5 298 ALA A CA 1
ATOM 2326 C C . ALA A 1 298 ? 12.406 -33.375 -26.047 1 89.5 298 ALA A C 1
ATOM 2328 O O . ALA A 1 298 ? 13.406 -33.375 -26.766 1 89.5 298 ALA A O 1
ATOM 2329 N N . GLU A 1 299 ? 12.484 -32.906 -24.875 1 91.44 299 GLU A N 1
ATOM 2330 C CA . GLU A 1 299 ? 13.648 -32.188 -24.359 1 91.44 299 GLU A CA 1
ATOM 2331 C C . GLU A 1 299 ? 14.852 -33.094 -24.219 1 91.44 299 GLU A C 1
ATOM 2333 O O . GLU A 1 299 ? 15.977 -32.75 -24.562 1 91.44 299 GLU A O 1
ATOM 2338 N N . ILE A 1 300 ? 14.586 -34.312 -23.719 1 90.5 300 ILE A N 1
ATOM 2339 C CA . ILE A 1 300 ? 15.695 -35.25 -23.562 1 90.5 300 ILE A CA 1
ATOM 2340 C C . ILE A 1 300 ? 16.203 -35.688 -24.922 1 90.5 300 ILE A C 1
ATOM 2342 O O . ILE A 1 300 ? 17.391 -35.906 -25.109 1 90.5 300 ILE A O 1
ATOM 2346 N N . ILE A 1 301 ? 15.367 -35.75 -25.844 1 92.5 301 ILE A N 1
ATOM 2347 C CA . ILE A 1 301 ? 15.766 -36.125 -27.188 1 92.5 301 ILE A CA 1
ATOM 2348 C C . ILE A 1 301 ? 16.672 -35.031 -27.766 1 92.5 301 ILE A C 1
ATOM 2350 O O . ILE A 1 301 ? 17.703 -35.344 -28.391 1 92.5 301 ILE A O 1
ATOM 2354 N N . VAL A 1 302 ? 16.297 -33.875 -27.562 1 93.5 302 VAL A N 1
ATOM 2355 C CA . VAL A 1 302 ? 17.078 -32.75 -28.047 1 93.5 302 VAL A CA 1
ATOM 2356 C C . VAL A 1 302 ? 18.469 -32.75 -27.391 1 93.5 302 VAL A C 1
ATOM 2358 O O . VAL A 1 302 ? 19.469 -32.5 -28.062 1 93.5 302 VAL A O 1
ATOM 2361 N N . VAL A 1 303 ? 18.531 -33.031 -26.156 1 91.75 303 VAL A N 1
ATOM 2362 C CA . VAL A 1 303 ? 19.797 -33.062 -25.438 1 91.75 303 VAL A CA 1
ATOM 2363 C C . VAL A 1 303 ? 20.656 -34.219 -25.953 1 91.75 303 VAL A C 1
ATOM 2365 O O . VAL A 1 303 ? 21.844 -34.031 -26.203 1 91.75 303 VAL A O 1
ATOM 2368 N N . ILE A 1 304 ? 20.094 -35.375 -26.156 1 91.94 304 ILE A N 1
ATOM 2369 C CA . ILE A 1 304 ? 20.828 -36.562 -26.609 1 91.94 304 ILE A CA 1
ATOM 2370 C C . ILE A 1 304 ? 21.328 -36.344 -28.031 1 91.94 304 ILE A C 1
ATOM 2372 O O . ILE A 1 304 ? 22.5 -36.531 -28.328 1 91.94 304 ILE A O 1
ATOM 2376 N N . LEU A 1 305 ? 20.438 -35.938 -28.844 1 93.44 305 LEU A N 1
ATOM 2377 C CA . LEU A 1 305 ? 20.797 -35.719 -30.25 1 93.44 305 LEU A CA 1
ATOM 2378 C C . LEU A 1 305 ? 21.766 -34.531 -30.391 1 93.44 305 LEU A C 1
ATOM 2380 O O . LEU A 1 305 ? 22.703 -34.594 -31.188 1 93.44 305 LEU A O 1
ATOM 2384 N N . GLY A 1 306 ? 21.422 -33.5 -29.703 1 93.12 306 GLY A N 1
ATOM 2385 C CA . GLY A 1 306 ? 22.312 -32.344 -29.734 1 93.12 306 GLY A CA 1
ATOM 2386 C C . GLY A 1 306 ? 23.734 -32.688 -29.297 1 93.12 306 GLY A C 1
ATOM 2387 O O . GLY A 1 306 ? 24.703 -32.25 -29.922 1 93.12 306 GLY A O 1
ATOM 2388 N N . THR A 1 307 ? 23.844 -33.438 -28.234 1 92.31 307 THR A N 1
ATOM 2389 C CA . THR A 1 307 ? 25.141 -33.875 -27.734 1 92.31 307 THR A CA 1
ATOM 2390 C C . THR A 1 307 ? 25.844 -34.781 -28.75 1 92.31 307 THR A C 1
ATOM 2392 O O . THR A 1 307 ? 27.031 -34.594 -29.031 1 92.31 307 THR A O 1
ATOM 2395 N N . GLY A 1 308 ? 25.141 -35.719 -29.281 1 93.31 308 GLY A N 1
ATOM 2396 C CA . GLY A 1 308 ? 25.703 -36.656 -30.234 1 93.31 308 GLY A CA 1
ATOM 2397 C C . GLY A 1 308 ? 26.188 -36 -31.5 1 93.31 308 GLY A C 1
ATOM 2398 O O . GLY A 1 308 ? 27.297 -36.25 -31.969 1 93.31 308 GLY A O 1
ATOM 2399 N N . ILE A 1 309 ? 25.375 -35.125 -32 1 93.88 309 ILE A N 1
ATOM 2400 C CA . ILE A 1 309 ? 25.734 -34.438 -33.25 1 93.88 309 ILE A CA 1
ATOM 2401 C C . ILE A 1 309 ? 26.906 -33.5 -33 1 93.88 309 ILE A C 1
ATOM 2403 O O . ILE A 1 309 ? 27.812 -33.406 -33.844 1 93.88 309 ILE A O 1
ATOM 2407 N N . SER A 1 310 ? 26.859 -32.812 -31.922 1 93.88 310 SER A N 1
ATOM 2408 C CA . SER A 1 310 ? 27.938 -31.891 -31.594 1 93.88 310 SER A CA 1
ATOM 2409 C C . SER A 1 310 ? 29.266 -32.625 -31.422 1 93.88 310 SER A C 1
ATOM 2411 O O . SER A 1 310 ? 30.312 -32.156 -31.844 1 93.88 310 SER A O 1
ATOM 2413 N N . TYR A 1 311 ? 29.172 -33.844 -30.859 1 91.38 311 TYR A N 1
ATOM 2414 C CA . TYR A 1 311 ? 30.375 -34.656 -30.688 1 91.38 311 TYR A CA 1
ATOM 2415 C C . TYR A 1 311 ? 30.859 -35.188 -32.031 1 91.38 311 TYR A C 1
ATOM 2417 O O . TYR A 1 311 ? 32.062 -35.125 -32.312 1 91.38 311 TYR A O 1
ATOM 2425 N N . ALA A 1 312 ? 30.031 -35.656 -32.844 1 93.5 312 ALA A N 1
ATOM 2426 C CA . ALA A 1 312 ? 30.391 -36.312 -34.094 1 93.5 312 ALA A CA 1
ATOM 2427 C C . ALA A 1 312 ? 30.891 -35.281 -35.125 1 93.5 312 ALA A C 1
ATOM 2429 O O . ALA A 1 312 ? 31.859 -35.562 -35.844 1 93.5 312 ALA A O 1
ATOM 2430 N N . ALA A 1 313 ? 30.297 -34.156 -35.156 1 92.88 313 ALA A N 1
ATOM 2431 C CA . ALA A 1 313 ? 30.656 -33.125 -36.156 1 92.88 313 ALA A CA 1
ATOM 2432 C C . ALA A 1 313 ? 31.641 -32.125 -35.562 1 92.88 313 ALA A C 1
ATOM 2434 O O . ALA A 1 313 ? 32.062 -31.203 -36.281 1 92.88 313 ALA A O 1
ATOM 2435 N N . ASP A 1 314 ? 32.031 -32.25 -34.344 1 91.06 314 ASP A N 1
ATOM 2436 C CA . ASP A 1 314 ? 32.906 -31.297 -33.688 1 91.06 314 ASP A CA 1
ATOM 2437 C C . A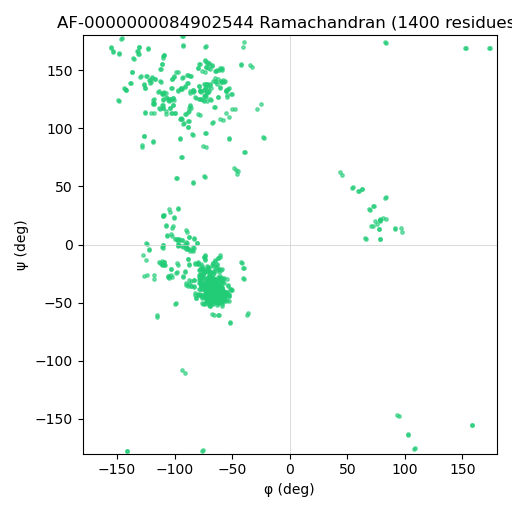SP A 1 314 ? 32.5 -29.859 -33.938 1 91.06 314 ASP A C 1
ATOM 2439 O O . ASP A 1 314 ? 33.281 -29.062 -34.438 1 91.06 314 ASP A O 1
ATOM 2443 N N . LEU A 1 315 ? 31.406 -29.562 -33.562 1 89.75 315 LEU A N 1
ATOM 2444 C CA . LEU A 1 315 ? 30.812 -28.25 -33.844 1 89.75 315 LEU A CA 1
ATOM 2445 C C . LEU A 1 315 ? 31.625 -27.141 -33.156 1 89.75 315 LEU A C 1
ATOM 2447 O O . LEU A 1 315 ? 31.641 -26 -33.656 1 89.75 315 LEU A O 1
ATOM 2451 N N . THR A 1 316 ? 32.219 -27.406 -32.062 1 86.75 316 THR A N 1
ATOM 2452 C CA . THR A 1 316 ? 33.031 -26.422 -31.375 1 86.75 316 THR A CA 1
ATOM 2453 C C . THR A 1 316 ? 34.281 -26.094 -32.188 1 86.75 316 THR A C 1
ATOM 2455 O O . THR A 1 316 ? 34.625 -24.922 -32.344 1 86.75 316 THR A O 1
ATOM 2458 N N . GLY A 1 317 ? 34.969 -27.078 -32.656 1 84.62 317 GLY A N 1
ATOM 2459 C CA . GLY A 1 317 ? 36.188 -26.891 -33.406 1 84.62 317 GLY A CA 1
ATOM 2460 C C . GLY A 1 317 ? 35.969 -26.359 -34.812 1 84.62 317 GLY A C 1
ATOM 2461 O O . GLY A 1 317 ? 36.688 -25.469 -35.281 1 84.62 317 GLY A O 1
ATOM 2462 N N . ASN A 1 318 ? 34.906 -26.844 -35.406 1 89.38 318 ASN A N 1
ATOM 2463 C CA . ASN A 1 318 ? 34.656 -26.516 -36.812 1 89.38 318 ASN A CA 1
ATOM 2464 C C . ASN A 1 318 ? 33.906 -25.203 -36.969 1 89.38 318 ASN A C 1
ATOM 2466 O O . ASN A 1 318 ? 34.125 -24.469 -37.938 1 89.38 318 ASN A O 1
ATOM 2470 N N . PHE A 1 319 ? 33.031 -24.938 -36.094 1 88.44 319 PHE A N 1
ATOM 2471 C CA . PHE A 1 319 ? 32.125 -23.797 -36.312 1 88.44 319 PHE A CA 1
ATOM 2472 C C . PHE A 1 319 ? 32.188 -22.844 -35.125 1 88.44 319 PHE A C 1
ATOM 2474 O O . PHE A 1 319 ? 31.562 -21.766 -35.156 1 88.44 319 PHE A O 1
ATOM 2481 N N . GLY A 1 320 ? 32.75 -23.234 -34.062 1 85.38 320 GLY A N 1
ATOM 2482 C CA . GLY A 1 320 ? 32.906 -22.344 -32.906 1 85.38 320 GLY A CA 1
ATOM 2483 C C . GLY A 1 320 ? 31.672 -22.297 -32.031 1 85.38 320 GLY A C 1
ATOM 2484 O O . GLY A 1 320 ? 31.422 -21.297 -31.359 1 85.38 320 GLY A O 1
ATOM 2485 N N . VAL A 1 321 ? 30.906 -23.281 -32.125 1 88.81 321 VAL A N 1
ATOM 2486 C CA . VAL A 1 321 ? 29.672 -23.344 -31.312 1 88.81 321 VAL A CA 1
ATOM 2487 C C . VAL A 1 321 ? 30.031 -23.516 -29.844 1 88.81 321 VAL A C 1
ATOM 2489 O O . VAL A 1 321 ? 30.906 -24.312 -29.5 1 88.81 321 VAL A O 1
ATOM 2492 N N . GLN A 1 322 ? 29.375 -22.75 -29.016 1 87.25 322 GLN A N 1
ATOM 2493 C CA . GLN A 1 322 ? 29.625 -22.828 -27.594 1 87.25 322 GLN A CA 1
ATOM 2494 C C . GLN A 1 322 ? 28.938 -24.031 -26.969 1 87.25 322 GLN A C 1
ATOM 2496 O O . GLN A 1 322 ? 27.75 -24.266 -27.219 1 87.25 322 GLN A O 1
ATOM 2501 N N . VAL A 1 323 ? 29.672 -24.766 -26.188 1 88.38 323 VAL A N 1
ATOM 2502 C CA . VAL A 1 323 ? 29.156 -25.953 -25.516 1 88.38 323 VAL A CA 1
ATOM 2503 C C . VAL A 1 323 ? 29.344 -25.812 -24 1 88.38 323 VAL A C 1
ATOM 2505 O O . VAL A 1 323 ? 30.047 -24.906 -23.547 1 88.38 323 VAL A O 1
ATOM 2508 N N . ILE A 1 324 ? 28.766 -26.641 -23.188 1 85.81 324 ILE A N 1
ATOM 2509 C CA . ILE A 1 324 ? 28.75 -26.562 -21.719 1 85.81 324 ILE A CA 1
ATOM 2510 C C . ILE A 1 324 ? 30.156 -26.812 -21.188 1 85.81 324 ILE A C 1
ATOM 2512 O O . ILE A 1 324 ? 30.609 -26.141 -20.25 1 85.81 324 ILE A O 1
ATOM 2516 N N . GLY A 1 325 ? 30.828 -27.781 -21.734 1 80.75 325 GLY A N 1
ATOM 2517 C CA . GLY A 1 325 ? 32.156 -28.109 -21.266 1 80.75 325 GLY A CA 1
ATOM 2518 C C . GLY A 1 325 ? 32.156 -29.219 -20.234 1 80.75 325 GLY A C 1
ATOM 2519 O O . GLY A 1 325 ? 31.281 -30.078 -20.234 1 80.75 325 GLY A O 1
ATOM 2520 N N . GLU A 1 326 ? 33.062 -29.172 -19.312 1 82.12 326 GLU A N 1
ATOM 2521 C CA . GLU A 1 326 ? 33.281 -30.281 -18.406 1 82.12 326 GLU A CA 1
ATOM 2522 C C . GLU A 1 326 ? 32.25 -30.328 -17.312 1 82.12 326 GLU A C 1
ATOM 2524 O O . GLU A 1 326 ? 31.953 -29.312 -16.688 1 82.12 326 GLU A O 1
ATOM 2529 N N . ILE A 1 327 ? 31.578 -31.422 -17.156 1 83 327 ILE A N 1
ATOM 2530 C CA . ILE A 1 327 ? 30.625 -31.672 -16.094 1 83 327 ILE A CA 1
ATOM 2531 C C . ILE A 1 327 ? 31.219 -32.656 -15.094 1 83 327 ILE A C 1
ATOM 2533 O O . ILE A 1 327 ? 31.469 -33.812 -15.438 1 83 327 ILE A O 1
ATOM 2537 N N . PRO A 1 328 ? 31.453 -32.219 -13.891 1 82.88 328 PRO A N 1
ATOM 2538 C CA . PRO A 1 328 ? 31.984 -33.156 -12.891 1 82.88 328 PRO A CA 1
ATOM 2539 C C . PRO A 1 328 ? 31 -34.281 -12.547 1 82.88 328 PRO A C 1
ATOM 2541 O O . PRO A 1 328 ? 29.797 -34.031 -12.516 1 82.88 328 PRO A O 1
ATOM 2544 N N . SER A 1 329 ? 31.562 -35.469 -12.328 1 85.56 329 SER A N 1
ATOM 2545 C CA . SER A 1 329 ? 30.719 -36.594 -11.953 1 85.56 329 SER A CA 1
ATOM 2546 C C . SER A 1 329 ? 30.641 -36.719 -10.438 1 85.56 329 SER A C 1
ATOM 2548 O O . SER A 1 329 ? 31.594 -36.406 -9.727 1 85.56 329 SER A O 1
ATOM 2550 N N . GLY A 1 330 ? 29.453 -37.125 -9.961 1 86.25 330 GLY A N 1
ATOM 2551 C CA . GLY A 1 330 ? 29.312 -37.438 -8.547 1 86.25 330 GLY A CA 1
ATOM 2552 C C . GLY A 1 330 ? 28.5 -36.406 -7.781 1 86.25 330 GLY A C 1
ATOM 2553 O O . GLY A 1 330 ? 27.891 -35.5 -8.383 1 86.25 330 GLY A O 1
ATOM 2554 N N . ILE A 1 331 ? 28.422 -36.594 -6.492 1 89.75 331 ILE A N 1
ATOM 2555 C CA . ILE A 1 331 ? 27.688 -35.719 -5.559 1 89.75 331 ILE A CA 1
ATOM 2556 C C . ILE A 1 331 ? 28.672 -34.812 -4.84 1 89.75 331 ILE A C 1
ATOM 2558 O O . ILE A 1 331 ? 29.719 -35.25 -4.359 1 89.75 331 ILE A O 1
ATOM 2562 N N . PRO A 1 332 ? 28.422 -33.594 -4.918 1 89.75 332 PRO A N 1
ATOM 2563 C CA . PRO A 1 332 ? 29.344 -32.688 -4.262 1 89.75 332 PRO A CA 1
ATOM 2564 C C . PRO A 1 332 ? 29.406 -32.875 -2.75 1 89.75 332 PRO A C 1
ATOM 2566 O O . PRO A 1 332 ? 28.406 -33.281 -2.135 1 89.75 332 PRO A O 1
ATOM 2569 N N . VAL A 1 333 ? 30.5 -32.594 -2.201 1 91.69 333 VAL A N 1
ATOM 2570 C CA . VAL A 1 333 ? 30.672 -32.625 -0.751 1 91.69 333 VAL A CA 1
ATOM 2571 C C . VAL A 1 333 ? 29.938 -31.438 -0.119 1 91.69 333 VAL A C 1
ATOM 2573 O O . VAL A 1 333 ? 30.125 -30.281 -0.542 1 91.69 333 VAL A O 1
ATOM 2576 N N . PRO A 1 334 ? 29.062 -31.781 0.777 1 93.62 334 PRO A N 1
ATOM 2577 C CA . PRO A 1 334 ? 28.297 -30.703 1.399 1 93.62 334 PRO A CA 1
ATOM 2578 C C . PRO A 1 334 ? 29.188 -29.641 2.037 1 93.62 334 PRO A C 1
ATOM 2580 O O . PRO A 1 334 ? 30.234 -29.969 2.615 1 93.62 334 PRO A O 1
ATOM 2583 N N . LYS A 1 335 ? 28.922 -28.438 1.775 1 93 335 LYS A N 1
ATOM 2584 C CA . LYS A 1 335 ? 29.594 -27.281 2.363 1 93 335 LYS A CA 1
ATOM 2585 C C . LYS A 1 335 ? 28.594 -26.172 2.711 1 93 335 LYS A C 1
ATOM 2587 O O . LYS A 1 335 ? 27.656 -25.922 1.957 1 93 335 LYS A O 1
ATOM 2592 N N . PRO A 1 336 ? 28.844 -25.594 3.869 1 90.94 336 PRO A N 1
ATOM 2593 C CA . PRO A 1 336 ? 27.953 -24.484 4.207 1 90.94 336 PRO A CA 1
ATOM 2594 C C . PRO A 1 336 ? 28.172 -23.266 3.32 1 90.94 336 PRO A C 1
ATOM 2596 O O . PRO A 1 336 ? 29.312 -22.953 2.953 1 90.94 336 PRO A O 1
ATOM 2599 N N . PRO A 1 337 ? 27.094 -22.688 2.924 1 88.88 337 PRO A N 1
ATOM 2600 C CA . PRO A 1 337 ? 27.219 -21.484 2.094 1 88.88 337 PRO A CA 1
ATOM 2601 C C . PRO A 1 337 ? 28 -20.375 2.787 1 88.88 337 PRO A C 1
ATOM 2603 O O . PRO A 1 337 ? 27.953 -20.25 4.012 1 88.88 337 PRO A O 1
ATOM 2606 N N . ASP A 1 338 ? 28.672 -19.562 2.027 1 86.19 338 ASP A N 1
ATOM 2607 C CA . ASP A 1 338 ? 29.516 -18.469 2.52 1 86.19 338 ASP A CA 1
ATOM 2608 C C . ASP A 1 338 ? 28.672 -17.312 3.045 1 86.19 338 ASP A C 1
ATOM 2610 O O . ASP A 1 338 ? 27.812 -16.781 2.328 1 86.19 338 ASP A O 1
ATOM 2614 N N . SER A 1 339 ? 28.922 -16.875 4.203 1 85.12 339 SER A N 1
ATOM 2615 C CA . SER A 1 339 ? 28.156 -15.836 4.879 1 85.12 339 SER A CA 1
ATOM 2616 C C . SER A 1 339 ? 28.453 -14.461 4.289 1 85.12 339 SER A C 1
ATOM 2618 O O . SER A 1 339 ? 27.625 -13.555 4.359 1 85.12 339 SER A O 1
ATOM 2620 N N . SER A 1 340 ? 29.625 -14.297 3.662 1 85.12 340 SER A N 1
ATOM 2621 C CA . SER A 1 340 ? 30.031 -12.992 3.148 1 85.12 340 SER A CA 1
ATOM 2622 C C . SER A 1 340 ? 29.172 -12.57 1.967 1 85.12 340 SER A C 1
ATOM 2624 O O . SER A 1 340 ? 28.984 -11.375 1.727 1 85.12 340 SER A O 1
ATOM 2626 N N . GLN A 1 341 ? 28.625 -13.586 1.328 1 86.88 341 GLN A N 1
ATOM 2627 C CA . GLN A 1 341 ? 27.875 -13.289 0.117 1 86.88 341 GLN A CA 1
ATOM 2628 C C . GLN A 1 341 ? 26.391 -13.102 0.426 1 86.88 341 GLN A C 1
ATOM 2630 O O . GLN A 1 341 ? 25.609 -12.719 -0.448 1 86.88 341 GLN A O 1
ATOM 2635 N N . MET A 1 342 ? 26.047 -13.25 1.602 1 89.56 342 MET A N 1
ATOM 2636 C CA . MET A 1 342 ? 24.641 -13.227 1.98 1 89.56 342 MET A CA 1
ATOM 2637 C C . MET A 1 342 ? 24.094 -11.805 1.932 1 89.56 342 MET A C 1
ATOM 2639 O O . MET A 1 342 ? 22.953 -11.594 1.528 1 89.56 342 MET A O 1
ATOM 2643 N N . SER A 1 343 ? 24.875 -10.844 2.27 1 88.25 343 SER A N 1
ATOM 2644 C CA . SER A 1 343 ? 24.422 -9.453 2.275 1 88.25 343 SER A CA 1
ATOM 2645 C C . SER A 1 343 ? 24.188 -8.938 0.858 1 88.25 343 SER A C 1
ATOM 2647 O O . SER A 1 343 ? 23.297 -8.125 0.627 1 88.25 343 SER A O 1
ATOM 2649 N N . THR A 1 344 ? 24.906 -9.539 -0.029 1 87.75 344 THR A N 1
ATOM 2650 C CA . THR A 1 344 ? 24.812 -9.094 -1.416 1 87.75 344 THR A CA 1
ATOM 2651 C C . THR A 1 344 ? 23.547 -9.633 -2.072 1 87.75 344 THR A C 1
ATOM 2653 O O . THR A 1 344 ? 22.953 -8.961 -2.928 1 87.75 344 THR A O 1
ATOM 2656 N N . ILE A 1 345 ? 23.109 -10.805 -1.611 1 92.69 345 ILE A N 1
ATOM 2657 C CA . ILE A 1 345 ? 22.078 -11.484 -2.389 1 92.69 345 ILE A CA 1
ATOM 2658 C C . ILE A 1 345 ? 20.766 -11.469 -1.622 1 92.69 345 ILE A C 1
ATOM 2660 O O . ILE A 1 345 ? 19.734 -11.898 -2.145 1 92.69 345 ILE A O 1
ATOM 2664 N N . ILE A 1 346 ? 20.703 -10.945 -0.433 1 91.75 346 ILE A N 1
ATOM 2665 C CA . ILE A 1 346 ? 19.516 -10.984 0.414 1 91.75 346 ILE A CA 1
ATOM 2666 C C . ILE A 1 346 ? 18.359 -10.25 -0.273 1 91.75 346 ILE A C 1
ATOM 2668 O O . ILE A 1 346 ? 17.203 -10.664 -0.18 1 91.75 346 ILE A O 1
ATOM 2672 N N . GLY A 1 347 ? 18.656 -9.148 -1.012 1 87.5 347 GLY A N 1
ATOM 2673 C CA . GLY A 1 347 ? 17.641 -8.367 -1.706 1 87.5 347 GLY A CA 1
ATOM 2674 C C . GLY A 1 347 ? 16.938 -9.148 -2.799 1 87.5 347 GLY A C 1
ATOM 2675 O O . GLY A 1 347 ? 15.789 -8.844 -3.141 1 87.5 347 GLY A O 1
ATOM 2676 N N . THR A 1 348 ? 17.547 -10.203 -3.25 1 90.88 348 THR A N 1
ATOM 2677 C CA . THR A 1 348 ? 16.969 -11.016 -4.312 1 90.88 348 THR A CA 1
ATOM 2678 C C . THR A 1 348 ? 16.406 -12.32 -3.754 1 90.88 348 THR A C 1
ATOM 2680 O O . THR A 1 348 ? 15.43 -12.859 -4.277 1 90.88 348 THR A O 1
ATOM 2683 N N . ALA A 1 349 ? 17 -12.758 -2.678 1 95.38 349 ALA A N 1
ATOM 2684 C CA . ALA A 1 349 ? 16.625 -14.047 -2.107 1 95.38 349 ALA A CA 1
ATOM 2685 C C . ALA A 1 349 ? 15.203 -13.984 -1.537 1 95.38 349 ALA A C 1
ATOM 2687 O O . ALA A 1 349 ? 14.43 -14.938 -1.68 1 95.38 349 ALA A O 1
ATOM 2688 N N . ILE A 1 350 ? 14.773 -12.906 -1.014 1 93.62 350 ILE A N 1
ATOM 2689 C CA . ILE A 1 350 ? 13.469 -12.773 -0.372 1 93.62 350 ILE A CA 1
ATOM 2690 C C . ILE A 1 350 ? 12.375 -12.758 -1.434 1 93.62 350 ILE A C 1
ATOM 2692 O O . ILE A 1 350 ? 11.438 -13.562 -1.383 1 93.62 350 ILE A O 1
ATOM 2696 N N . PRO A 1 351 ? 12.547 -11.914 -2.412 1 92.06 351 PRO A N 1
ATOM 2697 C CA . PRO A 1 351 ? 11.547 -11.953 -3.48 1 92.06 351 PRO A CA 1
ATOM 2698 C C . PRO A 1 351 ? 11.461 -13.32 -4.164 1 92.06 351 PRO A C 1
ATOM 2700 O O . PRO A 1 351 ? 10.367 -13.766 -4.523 1 92.06 351 PRO A O 1
ATOM 2703 N N . ILE A 1 352 ? 12.57 -14.008 -4.34 1 95.31 352 ILE A N 1
ATOM 2704 C CA . ILE A 1 352 ? 12.586 -15.336 -4.938 1 95.31 352 ILE A CA 1
ATOM 2705 C C . ILE A 1 352 ? 11.766 -16.297 -4.082 1 95.31 352 ILE A C 1
ATOM 2707 O O . ILE A 1 352 ? 10.953 -17.062 -4.609 1 95.31 352 ILE A O 1
ATOM 2711 N N . ALA A 1 353 ? 11.969 -16.141 -2.779 1 96.31 353 ALA A N 1
ATOM 2712 C CA . ALA A 1 353 ? 11.25 -17 -1.849 1 96.31 353 ALA A CA 1
ATOM 2713 C C . ALA A 1 353 ? 9.742 -16.766 -1.928 1 96.31 353 ALA A C 1
ATOM 2715 O O . ALA A 1 353 ? 8.961 -17.719 -1.982 1 96.31 353 ALA A O 1
ATOM 2716 N N . ILE A 1 354 ? 9.367 -15.609 -2.037 1 92.94 354 ILE A N 1
ATOM 2717 C CA . ILE A 1 354 ? 7.953 -15.25 -2.027 1 92.94 354 ILE A CA 1
ATOM 2718 C C . ILE A 1 354 ? 7.297 -15.688 -3.334 1 92.94 354 ILE A C 1
ATOM 2720 O O . ILE A 1 354 ? 6.234 -16.312 -3.32 1 92.94 354 ILE A O 1
ATOM 2724 N N . VAL A 1 355 ? 7.926 -15.461 -4.406 1 90.75 355 VAL A N 1
ATOM 2725 C CA . VAL A 1 355 ? 7.387 -15.812 -5.715 1 90.75 355 VAL A CA 1
ATOM 2726 C C . VAL A 1 355 ? 7.316 -17.328 -5.852 1 90.75 355 VAL A C 1
ATOM 2728 O O . VAL A 1 355 ? 6.309 -17.875 -6.305 1 90.75 355 VAL A O 1
ATOM 2731 N N . GLY A 1 356 ? 8.422 -17.875 -5.48 1 94.31 356 GLY A N 1
ATOM 2732 C CA . GLY A 1 356 ? 8.445 -19.328 -5.547 1 94.31 356 GLY A CA 1
ATOM 2733 C C . GLY A 1 356 ? 7.344 -19.969 -4.738 1 94.31 356 GLY A C 1
ATOM 2734 O O . GLY A 1 356 ? 6.676 -20.891 -5.219 1 94.31 356 GLY A O 1
ATOM 2735 N N . TYR A 1 357 ? 7.125 -19.438 -3.574 1 94.69 357 TYR A N 1
ATOM 2736 C CA . TYR A 1 357 ? 6.082 -19.969 -2.707 1 94.69 357 TYR A CA 1
ATOM 2737 C C . TYR A 1 357 ? 4.699 -19.719 -3.299 1 94.69 357 TYR A C 1
ATOM 2739 O O . TYR A 1 357 ? 3.842 -20.609 -3.285 1 94.69 357 TYR A O 1
ATOM 2747 N N . ALA A 1 358 ? 4.539 -18.609 -3.773 1 89.19 358 ALA A N 1
ATOM 2748 C CA . ALA A 1 358 ? 3.244 -18.25 -4.344 1 89.19 358 ALA A CA 1
ATOM 2749 C C . ALA A 1 358 ? 2.877 -19.172 -5.5 1 89.19 358 ALA A C 1
ATOM 2751 O O . ALA A 1 358 ? 1.739 -19.641 -5.586 1 89.19 358 ALA A O 1
ATOM 2752 N N . VAL A 1 359 ? 3.785 -19.453 -6.328 1 88.44 359 VAL A N 1
ATOM 2753 C CA . VAL A 1 359 ? 3.535 -20.344 -7.465 1 88.44 359 VAL A CA 1
ATOM 2754 C C . VAL A 1 359 ? 3.301 -21.766 -6.969 1 88.44 359 VAL A C 1
ATOM 2756 O O . VAL A 1 359 ? 2.404 -22.453 -7.453 1 88.44 359 VAL A O 1
ATOM 2759 N N . ALA A 1 360 ? 4.082 -22.094 -5.988 1 93.94 360 ALA A N 1
ATOM 2760 C CA . ALA A 1 360 ? 3.949 -23.438 -5.43 1 93.94 360 ALA A CA 1
ATOM 2761 C C . ALA A 1 360 ? 2.549 -23.656 -4.863 1 93.94 360 ALA A C 1
ATOM 2763 O O . ALA A 1 360 ? 1.915 -24.672 -5.141 1 93.94 360 ALA A O 1
ATOM 2764 N N . ILE A 1 361 ? 2.051 -22.75 -4.148 1 91.25 361 ILE A N 1
ATOM 2765 C CA . ILE A 1 361 ? 0.74 -22.875 -3.521 1 91.25 361 ILE A CA 1
ATOM 2766 C C . ILE A 1 361 ? -0.351 -22.828 -4.59 1 91.25 361 ILE A C 1
ATOM 2768 O O . ILE A 1 361 ? -1.363 -23.516 -4.48 1 91.25 361 ILE A O 1
ATOM 2772 N N . SER A 1 362 ? -0.165 -22.047 -5.551 1 86.62 362 SER A N 1
ATOM 2773 C CA . SER A 1 362 ? -1.132 -21.938 -6.637 1 86.62 362 SER A CA 1
ATOM 2774 C C . SER A 1 362 ? -1.279 -23.266 -7.375 1 86.62 362 SER A C 1
ATOM 2776 O O . SER A 1 362 ? -2.396 -23.734 -7.594 1 86.62 362 SER A O 1
ATOM 2778 N N . ILE A 1 363 ? -0.16 -23.859 -7.695 1 91 363 ILE A N 1
ATOM 2779 C CA . ILE A 1 363 ? -0.178 -25.141 -8.391 1 91 363 ILE A CA 1
ATOM 2780 C C . ILE A 1 363 ? -0.793 -26.219 -7.484 1 91 363 ILE A C 1
ATOM 2782 O O . ILE A 1 363 ? -1.621 -27.016 -7.93 1 91 363 ILE A O 1
ATOM 2786 N N . SER A 1 364 ? -0.404 -26.125 -6.242 1 92.25 364 SER A N 1
ATOM 2787 C CA . SER A 1 364 ? -0.927 -27.094 -5.281 1 92.25 364 SER A CA 1
ATOM 2788 C C . SER A 1 364 ? -2.445 -26.984 -5.164 1 92.25 364 SER A C 1
ATOM 2790 O O . SER A 1 364 ? -3.137 -28 -5.074 1 92.25 364 SER A O 1
ATOM 2792 N N . ASN A 1 365 ? -2.93 -25.859 -5.188 1 86.06 365 ASN A N 1
ATOM 2793 C CA . ASN A 1 365 ? -4.371 -25.641 -5.078 1 86.06 365 ASN A CA 1
ATOM 2794 C C . ASN A 1 365 ? -5.098 -26.094 -6.34 1 86.06 365 ASN A C 1
ATOM 2796 O O . ASN A 1 365 ? -6.215 -26.625 -6.262 1 86.06 365 ASN A O 1
ATOM 2800 N N . ILE A 1 366 ? -4.543 -25.906 -7.438 1 85.38 366 ILE A N 1
ATOM 2801 C CA . ILE A 1 366 ? -5.141 -26.328 -8.695 1 85.38 366 ILE A CA 1
ATOM 2802 C C . ILE A 1 366 ? -5.344 -27.844 -8.688 1 85.38 366 ILE A C 1
ATOM 2804 O O . ILE A 1 366 ? -6.441 -28.328 -8.961 1 85.38 366 ILE A O 1
ATOM 2808 N N . PHE A 1 367 ? -4.371 -28.531 -8.312 1 89.56 367 PHE A N 1
ATOM 2809 C CA . PHE A 1 367 ? -4.461 -29.984 -8.328 1 89.56 367 PHE A CA 1
ATOM 2810 C C . PHE A 1 367 ? -5.262 -30.5 -7.137 1 89.56 367 PHE A C 1
ATOM 2812 O O . PHE A 1 367 ? -5.961 -31.5 -7.234 1 89.56 367 PHE A O 1
ATOM 2819 N N . GLY A 1 368 ? -5.113 -29.75 -6.059 1 87.19 368 GLY A N 1
ATOM 2820 C CA . GLY A 1 368 ? -5.98 -30.078 -4.938 1 87.19 368 GLY A CA 1
ATOM 2821 C C . GLY A 1 368 ? -7.457 -30 -5.273 1 87.19 368 GLY A C 1
ATOM 2822 O O . GLY A 1 368 ? -8.234 -30.875 -4.918 1 87.19 368 GLY A O 1
ATOM 2823 N N . ASN A 1 369 ? -7.785 -29.047 -5.93 1 81.12 369 ASN A N 1
ATOM 2824 C CA . ASN A 1 369 ? -9.164 -28.859 -6.355 1 81.12 369 ASN A CA 1
ATOM 2825 C C . ASN A 1 369 ? -9.586 -29.922 -7.371 1 81.12 369 ASN A C 1
ATOM 2827 O O . ASN A 1 369 ? -10.727 -30.406 -7.34 1 81.12 369 ASN A O 1
ATOM 2831 N N . ALA A 1 370 ? -8.703 -30.281 -8.227 1 83.06 370 ALA A N 1
ATOM 2832 C CA . ALA A 1 370 ? -9 -31.25 -9.281 1 83.06 370 ALA A CA 1
ATOM 2833 C C . ALA A 1 370 ? -9.156 -32.656 -8.711 1 83.06 370 ALA A C 1
ATOM 2835 O O . ALA A 1 370 ? -9.984 -33.438 -9.188 1 83.06 370 ALA A O 1
ATOM 2836 N N . PHE A 1 371 ? -8.375 -32.906 -7.727 1 86.81 371 PHE A N 1
ATOM 2837 C CA . PHE A 1 371 ? -8.352 -34.281 -7.246 1 86.81 371 PHE A CA 1
ATOM 2838 C C . PHE A 1 371 ? -8.992 -34.406 -5.867 1 86.81 371 PHE A C 1
ATOM 2840 O O . PHE A 1 371 ? -8.992 -35.469 -5.258 1 86.81 371 PHE A O 1
ATOM 2847 N N . GLY A 1 372 ? -9.43 -33.281 -5.352 1 85.88 372 GLY A N 1
ATOM 2848 C CA . GLY A 1 372 ? -10.297 -33.281 -4.184 1 85.88 372 GLY A CA 1
ATOM 2849 C C . GLY A 1 372 ? -9.531 -33.375 -2.875 1 85.88 372 GLY A C 1
ATOM 2850 O O . GLY A 1 372 ? -9.844 -34.188 -2.023 1 85.88 372 GLY A O 1
ATOM 2851 N N . TYR A 1 373 ? -8.469 -32.719 -2.74 1 84.88 373 TYR A N 1
ATOM 2852 C CA . TYR A 1 373 ? -7.773 -32.625 -1.462 1 84.88 373 TYR A CA 1
ATOM 2853 C C . TYR A 1 373 ? -7.32 -31.188 -1.192 1 84.88 373 TYR A C 1
ATOM 2855 O O . TYR A 1 373 ? -7.324 -30.359 -2.098 1 84.88 373 TYR A O 1
ATOM 2863 N N . ARG A 1 374 ? -7.062 -30.906 0.042 1 87.31 374 ARG A N 1
ATOM 2864 C CA . ARG A 1 374 ? -6.629 -29.562 0.437 1 87.31 374 ARG A CA 1
ATOM 2865 C C . ARG A 1 374 ? -5.184 -29.578 0.926 1 87.31 374 ARG A C 1
ATOM 2867 O O . ARG A 1 374 ? -4.758 -30.516 1.588 1 87.31 374 ARG A O 1
ATOM 2874 N N . VAL A 1 375 ? -4.48 -28.578 0.561 1 89.19 375 VAL A N 1
ATOM 2875 C CA . VAL A 1 375 ? -3.098 -28.422 0.993 1 89.19 375 VAL A CA 1
ATOM 2876 C C . VAL A 1 375 ? -3.035 -27.453 2.178 1 89.19 375 VAL A C 1
ATOM 2878 O O . VAL A 1 375 ? -3.898 -26.594 2.328 1 89.19 375 VAL A O 1
ATOM 2881 N N . ARG A 1 376 ? -2.1 -27.656 3.061 1 89.5 376 ARG A N 1
ATOM 2882 C CA . ARG A 1 376 ? -1.863 -26.766 4.191 1 89.5 376 ARG A CA 1
ATOM 2883 C C . ARG A 1 376 ? -0.78 -25.734 3.865 1 89.5 376 ARG A C 1
ATOM 2885 O O . ARG A 1 376 ? 0.411 -26.047 3.908 1 89.5 376 ARG A O 1
ATOM 2892 N N . PRO A 1 377 ? -1.15 -24.578 3.697 1 90.69 377 PRO A N 1
ATOM 2893 C CA . PRO A 1 377 ? -0.201 -23.562 3.227 1 90.69 377 PRO A CA 1
ATOM 2894 C C . PRO A 1 377 ? 0.997 -23.406 4.16 1 90.69 377 PRO A C 1
ATOM 2896 O O . PRO A 1 377 ? 2.129 -23.25 3.695 1 90.69 377 PRO A O 1
ATOM 2899 N N . ASN A 1 378 ? 0.833 -23.469 5.457 1 90.88 378 ASN A N 1
ATOM 2900 C CA . ASN A 1 378 ? 1.938 -23.297 6.391 1 90.88 378 ASN A CA 1
ATOM 2901 C C . ASN A 1 378 ? 2.908 -24.469 6.352 1 90.88 378 ASN A C 1
ATOM 2903 O O . ASN A 1 378 ? 4.113 -24.297 6.547 1 90.88 378 ASN A O 1
ATOM 2907 N N . GLN A 1 379 ? 2.41 -25.625 6.125 1 92.25 379 GLN A N 1
ATOM 2908 C CA . GLN A 1 379 ? 3.271 -26.781 5.977 1 92.25 379 GLN A CA 1
ATOM 2909 C C . GLN A 1 379 ? 4.055 -26.734 4.668 1 92.25 379 GLN A C 1
ATOM 2911 O O . GLN A 1 379 ? 5.188 -27.203 4.594 1 92.25 379 GLN A O 1
ATOM 2916 N N . GLU A 1 380 ? 3.426 -26.203 3.717 1 94.88 380 GLU A N 1
ATOM 2917 C CA . GLU A 1 380 ? 4.133 -26.047 2.449 1 94.88 380 GLU A CA 1
ATOM 2918 C C . GLU A 1 380 ? 5.309 -25.078 2.586 1 94.88 380 GLU A C 1
ATOM 2920 O O . GLU A 1 380 ? 6.34 -25.25 1.932 1 94.88 380 GLU A O 1
ATOM 2925 N N . LEU A 1 381 ? 5.105 -24.062 3.461 1 96 381 LEU A N 1
ATOM 2926 C CA . LEU A 1 381 ? 6.219 -23.156 3.746 1 96 381 LEU A CA 1
ATOM 2927 C C . LEU A 1 381 ? 7.395 -23.922 4.348 1 96 381 LEU A C 1
ATOM 2929 O O . LEU A 1 381 ? 8.547 -23.703 3.961 1 96 381 LEU A O 1
ATOM 2933 N N . VAL A 1 382 ? 7.117 -24.828 5.203 1 95.38 382 VAL A N 1
ATOM 2934 C CA . VAL A 1 382 ? 8.156 -25.641 5.84 1 95.38 382 VAL A CA 1
ATOM 2935 C C . VAL A 1 382 ? 8.789 -26.562 4.812 1 95.38 382 VAL A C 1
ATOM 2937 O O . VAL A 1 382 ? 10.016 -26.688 4.75 1 95.38 382 VAL A O 1
ATOM 2940 N N . ALA A 1 383 ? 7.957 -27.188 4.035 1 96.56 383 ALA A N 1
ATOM 2941 C CA . ALA A 1 383 ? 8.43 -28.156 3.055 1 96.56 383 ALA A CA 1
ATOM 2942 C C . ALA A 1 383 ? 9.375 -27.516 2.047 1 96.56 383 ALA A C 1
ATOM 2944 O O . ALA A 1 383 ? 10.484 -28 1.82 1 96.56 383 ALA A O 1
ATOM 2945 N N . ILE A 1 384 ? 8.992 -26.406 1.481 1 97.56 384 ILE A N 1
ATOM 2946 C CA . ILE A 1 384 ? 9.797 -25.719 0.476 1 97.56 384 ILE A CA 1
ATOM 2947 C C . ILE A 1 384 ? 11 -25.047 1.142 1 97.56 384 ILE A C 1
ATOM 2949 O O . ILE A 1 384 ? 12.102 -25.047 0.583 1 97.56 384 ILE A O 1
ATOM 2953 N N . GLY A 1 385 ? 10.75 -24.469 2.34 1 97.69 385 GLY A N 1
ATOM 2954 C CA . GLY A 1 385 ? 11.852 -23.875 3.078 1 97.69 385 GLY A CA 1
ATOM 2955 C C . GLY A 1 385 ? 12.945 -24.859 3.424 1 97.69 385 GLY A C 1
ATOM 2956 O O . GLY A 1 385 ? 14.125 -24.609 3.156 1 97.69 385 GLY A O 1
ATOM 2957 N N . MET A 1 386 ? 12.562 -25.984 3.914 1 96.81 386 MET A N 1
ATOM 2958 C CA . MET A 1 386 ? 13.531 -27.016 4.277 1 96.81 386 MET A CA 1
ATOM 2959 C C . MET A 1 386 ? 14.227 -27.578 3.037 1 96.81 386 MET A C 1
ATOM 2961 O O . MET A 1 386 ? 15.406 -27.906 3.08 1 96.81 386 MET A O 1
ATOM 2965 N N . SER A 1 387 ? 13.469 -27.719 1.997 1 97.62 387 SER A N 1
ATOM 2966 C CA . SER A 1 387 ? 14.047 -28.188 0.746 1 97.62 387 SER A CA 1
ATOM 2967 C C . SER A 1 387 ? 15.18 -27.281 0.285 1 97.62 387 SER A C 1
ATOM 2969 O O . SER A 1 387 ? 16.234 -27.75 -0.139 1 97.62 387 SER A O 1
ATOM 2971 N N . ASN A 1 388 ? 14.961 -25.984 0.399 1 98.19 388 ASN A N 1
ATOM 2972 C CA . ASN A 1 388 ? 15.977 -25.031 -0.035 1 98.19 388 ASN A CA 1
ATOM 2973 C C . ASN A 1 388 ? 17.125 -24.922 0.971 1 98.19 388 ASN A C 1
ATOM 2975 O O . ASN A 1 388 ? 18.281 -24.781 0.585 1 98.19 388 ASN A O 1
ATOM 2979 N N . ILE A 1 389 ? 16.844 -25.062 2.242 1 97.56 389 ILE A N 1
ATOM 2980 C CA . ILE A 1 389 ? 17.875 -24.969 3.268 1 97.56 389 ILE A CA 1
ATOM 2981 C C . ILE A 1 389 ? 18.828 -26.172 3.148 1 97.56 389 ILE A C 1
ATOM 2983 O O . ILE A 1 389 ? 20.031 -26 3.037 1 97.56 389 ILE A O 1
ATOM 2987 N N . VAL A 1 390 ? 18.297 -27.344 3.105 1 97.25 390 VAL A N 1
ATOM 2988 C CA . VAL A 1 390 ? 19.109 -28.547 3.064 1 97.25 390 VAL A CA 1
ATOM 2989 C C . VAL A 1 390 ? 19.891 -28.609 1.754 1 97.25 390 VAL A C 1
ATOM 2991 O O . VAL A 1 390 ? 21.078 -28.953 1.747 1 97.25 390 VAL A O 1
ATOM 2994 N N . SER A 1 391 ? 19.25 -28.297 0.691 1 97.06 391 SER A N 1
ATOM 2995 C CA . SER A 1 391 ? 19.891 -28.391 -0.615 1 97.06 391 SER A CA 1
ATOM 2996 C C . SER A 1 391 ? 20.984 -27.328 -0.775 1 97.06 391 SER A C 1
ATOM 2998 O O . SER A 1 391 ? 21.891 -27.484 -1.585 1 97.06 391 SER A O 1
ATOM 3000 N N . SER A 1 392 ? 20.844 -26.188 -0.031 1 97.06 392 SER A N 1
ATOM 3001 C CA . SER A 1 392 ? 21.844 -25.141 -0.115 1 97.06 392 SER A CA 1
ATOM 3002 C C . SER A 1 392 ? 23.203 -25.641 0.332 1 97.06 392 SER A C 1
ATOM 3004 O O . SER A 1 392 ? 24.234 -25.125 -0.113 1 97.06 392 SER A O 1
ATOM 3006 N N . PHE A 1 393 ? 23.297 -26.672 1.068 1 96.75 393 PHE A N 1
ATOM 3007 C CA . PHE A 1 393 ? 24.547 -27.25 1.525 1 96.75 393 PHE A CA 1
ATOM 3008 C C . PHE A 1 393 ? 25.188 -28.094 0.432 1 96.75 393 PHE A C 1
ATOM 3010 O O . PHE A 1 393 ? 26.359 -28.453 0.515 1 96.75 393 PHE A O 1
ATOM 3017 N N . PHE A 1 394 ? 24.406 -28.422 -0.572 1 96.38 394 PHE A N 1
ATOM 3018 C CA . PHE A 1 394 ? 24.891 -29.234 -1.683 1 96.38 394 PHE A CA 1
ATOM 3019 C C . PHE A 1 394 ? 25 -28.406 -2.955 1 96.38 394 PHE A C 1
ATOM 3021 O O . PHE A 1 394 ? 24.75 -28.906 -4.055 1 96.38 394 PHE A O 1
ATOM 3028 N N . PHE A 1 395 ? 25.156 -27.125 -2.82 1 95.38 395 PHE A N 1
ATOM 3029 C CA . PHE A 1 395 ? 25.469 -26.172 -3.879 1 95.38 395 PHE A CA 1
ATOM 3030 C C . PHE A 1 395 ? 24.297 -26 -4.832 1 95.38 395 PHE A C 1
ATOM 3032 O O . PHE A 1 395 ? 24.484 -25.812 -6.035 1 95.38 395 PHE A O 1
ATOM 3039 N N . CYS A 1 396 ? 23.141 -26.172 -4.27 1 97.12 396 CYS A N 1
ATOM 3040 C CA . CYS A 1 396 ? 21.938 -25.953 -5.062 1 97.12 396 CYS A CA 1
ATOM 3041 C C . CYS A 1 396 ? 21.5 -24.484 -4.992 1 97.12 396 CYS A C 1
ATOM 3043 O O . CYS A 1 396 ? 21.812 -23.797 -4.027 1 97.12 396 CYS A O 1
ATOM 3045 N N . PHE A 1 397 ? 20.969 -23.984 -6.051 1 97.75 397 PHE A N 1
ATOM 3046 C CA . PHE A 1 397 ? 20.297 -22.688 -6.023 1 97.75 397 PHE A CA 1
ATOM 3047 C C . PHE A 1 397 ? 18.797 -22.859 -5.758 1 97.75 397 PHE A C 1
ATOM 3049 O O . PHE A 1 397 ? 18.312 -23.984 -5.602 1 97.75 397 PHE A O 1
ATOM 3056 N N . PRO A 1 398 ? 18.047 -21.797 -5.531 1 97.81 398 PRO A N 1
ATOM 3057 C CA . PRO A 1 398 ? 16.641 -21.922 -5.094 1 97.81 398 PRO A CA 1
ATOM 3058 C C . PRO A 1 398 ? 15.805 -22.766 -6.039 1 97.81 398 PRO A C 1
ATOM 3060 O O . PRO A 1 398 ? 15.898 -22.625 -7.258 1 97.81 398 PRO A O 1
ATOM 3063 N N . SER A 1 399 ? 15.07 -23.656 -5.426 1 97.69 399 SER A N 1
ATOM 3064 C CA . SER A 1 399 ? 14.242 -24.594 -6.176 1 97.69 399 SER A CA 1
ATOM 3065 C C . SER A 1 399 ? 12.773 -24.469 -5.781 1 97.69 399 SER A C 1
ATOM 3067 O O . SER A 1 399 ? 12.453 -24.281 -4.605 1 97.69 399 SER A O 1
ATOM 3069 N N . PHE A 1 400 ? 11.898 -24.578 -6.754 1 97.19 400 PHE A N 1
ATOM 3070 C CA . PHE A 1 400 ? 10.453 -24.5 -6.57 1 97.19 400 PHE A CA 1
ATOM 3071 C C . PHE A 1 400 ? 9.727 -25.375 -7.586 1 97.19 400 PHE A C 1
ATOM 3073 O O . PHE A 1 400 ? 10.328 -25.844 -8.555 1 97.19 400 PHE A O 1
ATOM 3080 N N . PRO A 1 401 ? 8.492 -25.625 -7.332 1 95 401 PRO A N 1
ATOM 3081 C CA . PRO A 1 401 ? 7.742 -26.453 -8.281 1 95 401 PRO A CA 1
ATOM 3082 C C . PRO A 1 401 ? 7.418 -25.703 -9.578 1 95 401 PRO A C 1
ATOM 3084 O O . PRO A 1 401 ? 7.332 -24.469 -9.578 1 95 401 PRO A O 1
ATOM 3087 N N . SER A 1 402 ? 7.281 -26.484 -10.609 1 91.5 402 SER A N 1
ATOM 3088 C CA . SER A 1 402 ? 6.91 -25.953 -11.914 1 91.5 402 SER A CA 1
ATOM 3089 C C . SER A 1 402 ? 5.594 -26.547 -12.398 1 91.5 402 SER A C 1
ATOM 3091 O O . SER A 1 402 ? 5.297 -27.703 -12.133 1 91.5 402 SER A O 1
ATOM 3093 N N . MET A 1 403 ? 4.816 -25.75 -13.055 1 86.56 403 MET A N 1
ATOM 3094 C CA . MET A 1 403 ? 3.525 -26.188 -13.578 1 86.56 403 MET A CA 1
ATOM 3095 C C . MET A 1 403 ? 3.705 -27.234 -14.68 1 86.56 403 MET A C 1
ATOM 3097 O O . MET A 1 403 ? 2.961 -28.203 -14.742 1 86.56 403 MET A O 1
ATOM 3101 N N . SER A 1 404 ? 4.66 -27.016 -15.57 1 83.19 404 SER A N 1
ATOM 3102 C CA . SER A 1 404 ? 4.883 -27.906 -16.703 1 83.19 404 SER A CA 1
ATOM 3103 C C . SER A 1 404 ? 5.199 -29.328 -16.234 1 83.19 404 SER A C 1
ATOM 3105 O O . SER A 1 404 ? 4.559 -30.281 -16.656 1 83.19 404 SER A O 1
ATOM 3107 N N . ARG A 1 405 ? 6.145 -29.469 -15.273 1 89.31 405 ARG A N 1
ATOM 3108 C CA . ARG A 1 405 ? 6.523 -30.781 -14.766 1 89.31 405 ARG A CA 1
ATOM 3109 C C . ARG A 1 405 ? 5.387 -31.406 -13.969 1 89.31 405 ARG A C 1
ATOM 3111 O O . ARG A 1 405 ? 5.16 -32.625 -14.047 1 89.31 405 ARG A O 1
ATOM 3118 N N . SER A 1 406 ? 4.684 -30.594 -13.227 1 91.62 406 SER A N 1
ATOM 3119 C CA . SER A 1 406 ? 3.58 -31.094 -12.414 1 91.62 406 SER A CA 1
ATOM 3120 C C . SER A 1 406 ? 2.436 -31.609 -13.289 1 91.62 406 SER A C 1
ATOM 3122 O O . SER A 1 406 ? 1.793 -32.594 -12.961 1 91.62 406 SER A O 1
ATOM 3124 N N . CYS A 1 407 ? 2.203 -30.938 -14.375 1 87.44 407 CYS A N 1
ATOM 3125 C CA . CYS A 1 407 ? 1.173 -31.375 -15.312 1 87.44 407 CYS A CA 1
ATOM 3126 C C . CYS A 1 407 ? 1.528 -32.719 -15.922 1 87.44 407 CYS A C 1
ATOM 3128 O O . CYS A 1 407 ? 0.663 -33.594 -16.062 1 87.44 407 CYS A O 1
ATOM 3130 N N . VAL A 1 408 ? 2.756 -32.875 -16.281 1 84.81 408 VAL A N 1
ATOM 3131 C CA . VAL A 1 408 ? 3.205 -34.125 -16.828 1 84.81 408 VAL A CA 1
ATOM 3132 C C . VAL A 1 408 ? 3.053 -35.25 -15.789 1 84.81 408 VAL A C 1
ATOM 3134 O O . VAL A 1 408 ? 2.67 -36.375 -16.109 1 84.81 408 VAL A O 1
ATOM 3137 N N . GLN A 1 409 ? 3.375 -34.906 -14.586 1 90.38 409 GLN A N 1
ATOM 3138 C CA . GLN A 1 409 ? 3.211 -35.875 -13.5 1 90.38 409 GLN A CA 1
ATOM 3139 C C . GLN A 1 409 ? 1.758 -36.344 -13.383 1 90.38 409 GLN A C 1
ATOM 3141 O O . GLN A 1 409 ? 1.481 -37.531 -13.258 1 90.38 409 GLN A O 1
ATOM 3146 N N . VAL A 1 410 ? 0.835 -35.406 -13.469 1 87.56 410 VAL A N 1
ATOM 3147 C CA . VAL A 1 410 ? -0.588 -35.719 -13.336 1 87.56 410 VAL A CA 1
ATOM 3148 C C . VAL A 1 410 ? -1.077 -36.469 -14.57 1 87.56 410 VAL A C 1
ATOM 3150 O O . VAL A 1 410 ? -1.818 -37.438 -14.453 1 87.56 410 VAL A O 1
ATOM 3153 N N . GLU A 1 411 ? -0.648 -36.031 -15.711 1 82.25 411 GLU A N 1
ATOM 3154 C CA . GLU A 1 411 ? -1.086 -36.656 -16.969 1 82.25 411 GLU A CA 1
ATOM 3155 C C . GLU A 1 411 ? -0.557 -38.062 -17.094 1 82.25 411 GLU A C 1
ATOM 3157 O O . GLU A 1 411 ? -1.213 -38.938 -17.688 1 82.25 411 GLU A O 1
ATOM 3162 N N . SER A 1 412 ? 0.576 -38.281 -16.5 1 84.5 412 SER A N 1
ATOM 3163 C CA . SER A 1 412 ? 1.191 -39.594 -16.547 1 84.5 412 SER A CA 1
ATOM 3164 C C . SER A 1 412 ? 0.633 -40.531 -15.469 1 84.5 412 SER A C 1
ATOM 3166 O O . SER A 1 412 ? 1.065 -41.688 -15.344 1 84.5 412 SER A O 1
ATOM 3168 N N . GLY A 1 413 ? -0.203 -39.938 -14.633 1 84.62 413 GLY A N 1
ATOM 3169 C CA . GLY A 1 413 ? -0.937 -40.75 -13.688 1 84.62 413 GLY A CA 1
ATOM 3170 C C . GLY A 1 413 ? -0.289 -40.812 -12.32 1 84.62 413 GLY A C 1
ATOM 3171 O O . GLY A 1 413 ? -0.569 -41.719 -11.531 1 84.62 413 GLY A O 1
ATOM 3172 N N . GLY A 1 414 ? 0.621 -39.969 -12.078 1 89.88 414 GLY A N 1
ATOM 3173 C CA . GLY A 1 414 ? 1.233 -39.938 -10.766 1 89.88 414 GLY A CA 1
ATOM 3174 C C . GLY A 1 414 ? 0.232 -39.719 -9.648 1 89.88 414 GLY A C 1
ATOM 3175 O O . GLY A 1 414 ? -0.707 -38.938 -9.789 1 89.88 414 GLY A O 1
ATOM 3176 N N . LYS A 1 415 ? 0.469 -40.469 -8.523 1 87.56 415 LYS A N 1
ATOM 3177 C CA . LYS A 1 415 ? -0.54 -40.406 -7.469 1 87.56 415 LYS A CA 1
ATOM 3178 C C . LYS A 1 415 ? 0.032 -39.844 -6.184 1 87.56 415 LYS A C 1
ATOM 3180 O O . LYS A 1 415 ? -0.705 -39.281 -5.367 1 87.56 415 LYS A O 1
ATOM 3185 N N . THR A 1 416 ? 1.258 -40 -6.008 1 91 416 THR A N 1
ATOM 3186 C CA . THR A 1 416 ? 1.852 -39.562 -4.75 1 91 416 THR A CA 1
ATOM 3187 C C . THR A 1 416 ? 3.225 -38.938 -4.988 1 91 416 THR A C 1
ATOM 3189 O O . THR A 1 416 ? 3.662 -38.812 -6.133 1 91 416 THR A O 1
ATOM 3192 N N . GLN A 1 417 ? 3.902 -38.531 -3.885 1 92 417 GLN A N 1
ATOM 3193 C CA . GLN A 1 417 ? 5.219 -37.906 -3.965 1 92 417 GLN A CA 1
ATOM 3194 C C . GLN A 1 417 ? 6.312 -38.969 -4.137 1 92 417 GLN A C 1
ATOM 3196 O O . GLN A 1 417 ? 7.492 -38.625 -4.27 1 92 417 GLN A O 1
ATOM 3201 N N . LEU A 1 418 ? 5.93 -40.219 -4.215 1 92.75 418 LEU A N 1
ATOM 3202 C CA . LEU A 1 418 ? 6.895 -41.25 -4.586 1 92.75 418 LEU A CA 1
ATOM 3203 C C . LEU A 1 418 ? 7.469 -40.969 -5.973 1 92.75 418 LEU A C 1
ATOM 3205 O O . LEU A 1 418 ? 8.617 -41.312 -6.254 1 92.75 418 LEU A O 1
ATOM 3209 N N . VAL A 1 419 ? 6.695 -40.344 -6.777 1 94 419 VAL A N 1
ATOM 3210 C CA . VAL A 1 419 ? 7.133 -39.906 -8.109 1 94 419 VAL A CA 1
ATOM 3211 C C . VAL A 1 419 ? 8.414 -39.094 -7.996 1 94 419 VAL A C 1
ATOM 3213 O O . VAL A 1 419 ? 9.352 -39.281 -8.773 1 94 419 VAL A O 1
ATOM 3216 N N . GLY A 1 420 ? 8.461 -38.219 -7.016 1 94.62 420 GLY A N 1
ATOM 3217 C CA . GLY A 1 420 ? 9.633 -37.406 -6.793 1 94.62 420 GLY A CA 1
ATOM 3218 C C . GLY A 1 420 ? 10.859 -38.219 -6.406 1 94.62 420 GLY A C 1
ATOM 3219 O O . GLY A 1 420 ? 11.969 -37.906 -6.867 1 94.62 420 GLY A O 1
ATOM 3220 N N . LEU A 1 421 ? 10.688 -39.219 -5.629 1 95.12 421 LEU A N 1
ATOM 3221 C CA . LEU A 1 421 ? 11.805 -40.062 -5.195 1 95.12 421 LEU A CA 1
ATOM 3222 C C . LEU A 1 421 ? 12.352 -40.875 -6.359 1 95.12 421 LEU A C 1
ATOM 3224 O O . LEU A 1 421 ? 13.57 -41.031 -6.5 1 95.12 421 LEU A O 1
ATOM 3228 N N . VAL A 1 422 ? 11.5 -41.344 -7.156 1 95.69 422 VAL A N 1
ATOM 3229 C CA . VAL A 1 422 ? 11.914 -42.125 -8.328 1 95.69 422 VAL A CA 1
ATOM 3230 C C . VAL A 1 422 ? 12.633 -41.188 -9.312 1 95.69 422 VAL A C 1
ATOM 3232 O O . VAL A 1 422 ? 13.664 -41.562 -9.875 1 95.69 422 VAL A O 1
ATOM 3235 N N . SER A 1 423 ? 12.016 -40.062 -9.547 1 96.06 423 SER A N 1
ATOM 3236 C CA . SER A 1 423 ? 12.656 -39.094 -10.422 1 96.06 423 SER A CA 1
ATOM 3237 C C . SER A 1 423 ? 14.055 -38.719 -9.938 1 96.06 423 SER A C 1
ATOM 3239 O O . SER A 1 423 ? 14.977 -38.594 -10.734 1 96.06 423 SER A O 1
ATOM 3241 N N . SER A 1 424 ? 14.18 -38.562 -8.641 1 96.38 424 SER A N 1
ATOM 3242 C CA . SER A 1 424 ? 15.484 -38.312 -8.047 1 96.38 424 SER A CA 1
ATOM 3243 C C . SER A 1 424 ? 16.438 -39.469 -8.25 1 96.38 424 SER A C 1
ATOM 3245 O O . SER A 1 424 ? 17.641 -39.281 -8.391 1 96.38 424 SER A O 1
ATOM 3247 N N . GLY A 1 425 ? 15.914 -40.625 -8.195 1 96.06 425 GLY A N 1
ATOM 3248 C CA . GLY A 1 425 ? 16.734 -41.812 -8.5 1 96.06 425 GLY A CA 1
ATOM 3249 C C . GLY A 1 425 ? 17.297 -41.781 -9.906 1 96.06 425 GLY A C 1
ATOM 3250 O O . GLY A 1 425 ? 18.484 -42.094 -10.102 1 96.06 425 GLY A O 1
ATOM 3251 N N . VAL A 1 426 ? 16.516 -41.406 -10.789 1 95 426 VAL A N 1
ATOM 3252 C CA . VAL A 1 426 ? 16.969 -41.281 -12.172 1 95 426 VAL A CA 1
ATOM 3253 C C . VAL A 1 426 ? 18.062 -40.219 -12.266 1 95 426 VAL A C 1
ATOM 3255 O O . VAL A 1 426 ? 19.078 -40.438 -12.93 1 95 426 VAL A O 1
ATOM 3258 N N . MET A 1 427 ? 17.844 -39.125 -11.625 1 95.12 427 MET A N 1
ATOM 3259 C CA . MET A 1 427 ? 18.828 -38.031 -11.625 1 95.12 427 MET A CA 1
ATOM 3260 C C . MET A 1 427 ? 20.141 -38.5 -11 1 95.12 427 MET A C 1
ATOM 3262 O O . MET A 1 427 ? 21.219 -38.125 -11.477 1 95.12 427 MET A O 1
ATOM 3266 N N . LEU A 1 428 ? 20.016 -39.25 -9.984 1 95.06 428 LEU A N 1
ATOM 3267 C CA . LEU A 1 428 ? 21.219 -39.781 -9.328 1 95.06 428 LEU A CA 1
ATOM 3268 C C . LEU A 1 428 ? 22.031 -40.656 -10.281 1 95.06 428 LEU A C 1
ATOM 3270 O O . LEU A 1 428 ? 23.25 -40.562 -10.32 1 95.06 428 LEU A O 1
ATOM 3274 N N . LEU A 1 429 ? 21.359 -41.438 -11.039 1 94.31 429 LEU A N 1
ATOM 3275 C CA . LEU A 1 429 ? 22.031 -42.281 -12.016 1 94.31 429 LEU A CA 1
ATOM 3276 C C . LEU A 1 429 ? 22.75 -41.469 -13.062 1 94.31 429 LEU A C 1
ATOM 3278 O O . LEU A 1 429 ? 23.875 -41.781 -13.453 1 94.31 429 LEU A O 1
ATOM 3282 N N . VAL A 1 430 ? 22.125 -40.469 -13.438 1 92.31 430 VAL A N 1
ATOM 3283 C CA . VAL A 1 430 ? 22.719 -39.594 -14.438 1 92.31 430 VAL A CA 1
ATOM 3284 C C . VAL A 1 430 ? 23.922 -38.844 -13.844 1 92.31 430 VAL A C 1
ATOM 3286 O O . VAL A 1 430 ? 24.969 -38.75 -14.492 1 92.31 430 VAL A O 1
ATOM 3289 N N . LEU A 1 431 ? 23.828 -38.375 -12.664 1 92.75 431 LEU A N 1
ATOM 3290 C CA . LEU A 1 431 ? 24.891 -37.656 -11.992 1 92.75 431 LEU A CA 1
ATOM 3291 C C . LEU A 1 431 ? 26.109 -38.531 -11.773 1 92.75 431 LEU A C 1
ATOM 3293 O O . LEU A 1 431 ? 27.25 -38.062 -11.852 1 92.75 431 LEU A O 1
ATOM 3297 N N . LEU A 1 432 ? 25.906 -39.812 -11.578 1 91.75 432 LEU A N 1
ATOM 3298 C CA . LEU A 1 432 ? 27 -40.688 -11.227 1 91.75 432 LEU A CA 1
ATOM 3299 C C . LEU A 1 432 ? 27.672 -41.281 -12.484 1 91.75 432 LEU A C 1
ATOM 3301 O O . LEU A 1 432 ? 28.891 -41.438 -12.531 1 91.75 432 LEU A O 1
ATOM 3305 N N . TRP A 1 433 ? 26.875 -41.531 -13.602 1 90 433 TRP A N 1
ATOM 3306 C CA . TRP A 1 433 ? 27.453 -42.344 -14.68 1 90 433 TRP A CA 1
ATOM 3307 C C . TRP A 1 433 ? 27.344 -41.594 -16.016 1 90 433 TRP A C 1
ATOM 3309 O O . TRP A 1 433 ? 28.156 -41.812 -16.906 1 90 433 TRP A O 1
ATOM 3319 N N . ILE A 1 434 ? 26.422 -40.75 -16.203 1 86.56 434 ILE A N 1
ATOM 3320 C CA . ILE A 1 434 ? 26.078 -40.281 -17.531 1 86.56 434 ILE A CA 1
ATOM 3321 C C . ILE A 1 434 ? 26.484 -38.812 -17.656 1 86.56 434 ILE A C 1
ATOM 3323 O O . ILE A 1 434 ? 26.688 -38.312 -18.766 1 86.56 434 ILE A O 1
ATOM 3327 N N . GLY A 1 435 ? 26.703 -38.156 -16.656 1 83.19 435 GLY A N 1
ATOM 3328 C CA . GLY A 1 435 ? 26.922 -36.719 -16.641 1 83.19 435 GLY A CA 1
ATOM 3329 C C . GLY A 1 435 ? 28.016 -36.281 -17.578 1 83.19 435 GLY A C 1
ATOM 3330 O O . GLY A 1 435 ? 27.875 -35.25 -18.266 1 83.19 435 GLY A O 1
ATOM 3331 N N . GLN A 1 436 ? 29.047 -37 -17.781 1 84.38 436 GLN A N 1
ATOM 3332 C CA . GLN A 1 436 ? 30.203 -36.625 -18.594 1 84.38 436 GLN A CA 1
ATOM 3333 C C . GLN A 1 436 ? 29.859 -36.625 -20.078 1 84.38 436 GLN A C 1
ATOM 3335 O O . GLN A 1 436 ? 30.516 -35.938 -20.875 1 84.38 436 GLN A O 1
ATOM 3340 N N . LEU A 1 437 ? 28.828 -37.281 -20.328 1 85.69 437 LEU A N 1
ATOM 3341 C CA . LEU A 1 437 ? 28.438 -37.375 -21.734 1 85.69 437 LEU A CA 1
ATOM 3342 C C . LEU A 1 437 ? 27.781 -36.094 -22.219 1 85.69 437 LEU A C 1
ATOM 3344 O O . LEU A 1 437 ? 27.734 -35.812 -23.422 1 85.69 437 LEU A O 1
ATOM 3348 N N . PHE A 1 438 ? 27.359 -35.281 -21.328 1 87.88 438 PHE A N 1
ATOM 3349 C CA . PHE A 1 438 ? 26.641 -34.062 -21.703 1 87.88 438 PHE A CA 1
ATOM 3350 C C . PHE A 1 438 ? 27.609 -32.906 -21.891 1 87.88 438 PHE A C 1
ATOM 3352 O O . PHE A 1 438 ? 27.188 -31.75 -22.078 1 87.88 438 PHE A O 1
ATOM 3359 N N . ARG A 1 439 ? 28.844 -33.125 -21.953 1 87.19 439 ARG A N 1
ATOM 3360 C CA . ARG A 1 439 ? 29.875 -32.094 -22.031 1 87.19 439 ARG A CA 1
ATOM 3361 C C . ARG A 1 439 ? 29.797 -31.328 -23.344 1 87.19 439 ARG A C 1
ATOM 3363 O O . ARG A 1 439 ? 30.109 -30.141 -23.406 1 87.19 439 ARG A O 1
ATOM 3370 N N . THR A 1 440 ? 29.297 -32 -24.406 1 90.44 440 THR A N 1
ATOM 3371 C CA . THR A 1 440 ? 29.359 -31.406 -25.734 1 90.44 440 THR A CA 1
ATOM 3372 C C . THR A 1 440 ? 28 -30.828 -26.141 1 90.44 440 THR A C 1
ATOM 3374 O O . THR A 1 440 ? 27.797 -30.453 -27.297 1 90.44 440 THR A O 1
ATOM 3377 N N . ILE A 1 441 ? 27.141 -30.703 -25.188 1 92.06 441 ILE A N 1
ATOM 3378 C CA . ILE A 1 441 ? 25.828 -30.141 -25.516 1 92.06 441 ILE A CA 1
ATOM 3379 C C . ILE A 1 441 ? 25.969 -28.672 -25.891 1 92.06 441 ILE A C 1
ATOM 3381 O O . ILE A 1 441 ? 26.547 -27.891 -25.141 1 92.06 441 ILE A O 1
ATOM 3385 N N . PRO A 1 442 ? 25.5 -28.297 -27.047 1 93.38 442 PRO A N 1
ATOM 3386 C CA . PRO A 1 442 ? 25.531 -26.875 -27.406 1 93.38 442 PRO A CA 1
ATOM 3387 C C . PRO A 1 442 ? 24.641 -26.016 -26.516 1 93.38 442 PRO A C 1
ATOM 3389 O O . PRO A 1 442 ? 23.516 -26.422 -26.188 1 93.38 442 PRO A O 1
ATOM 3392 N N . ASN A 1 443 ? 25.047 -24.875 -26.156 1 92.12 443 ASN A N 1
ATOM 3393 C CA . ASN A 1 443 ? 24.25 -23.938 -25.391 1 92.12 443 ASN A CA 1
ATOM 3394 C C . ASN A 1 443 ? 22.969 -23.578 -26.125 1 92.12 443 ASN A C 1
ATOM 3396 O O . ASN A 1 443 ? 21.938 -23.297 -25.5 1 92.12 443 ASN A O 1
ATOM 3400 N N . ALA A 1 444 ? 23 -23.625 -27.359 1 94.88 444 ALA A N 1
ATOM 3401 C CA . ALA A 1 444 ? 21.844 -23.297 -28.203 1 94.88 444 ALA A CA 1
ATOM 3402 C C . ALA A 1 444 ? 20.703 -24.266 -27.953 1 94.88 444 ALA A C 1
ATOM 3404 O O . ALA A 1 444 ? 19.531 -23.875 -27.984 1 94.88 444 ALA A O 1
ATOM 3405 N N . CYS A 1 445 ? 21.047 -25.5 -27.734 1 95.06 445 CYS A N 1
ATOM 3406 C CA . CYS A 1 445 ? 20.031 -26.5 -27.422 1 95.06 445 CYS A CA 1
ATOM 3407 C C . CYS A 1 445 ? 19.312 -26.172 -26.109 1 95.06 445 CYS A C 1
ATOM 3409 O O . CYS A 1 445 ? 18.094 -26.219 -26.031 1 95.06 445 CYS A O 1
ATOM 3411 N N . LEU A 1 446 ? 20.047 -25.812 -25.172 1 92.38 446 LEU A N 1
ATOM 3412 C CA . LEU A 1 446 ? 19.516 -25.5 -23.844 1 92.38 446 LEU A CA 1
ATOM 3413 C C . LEU A 1 446 ? 18.672 -24.219 -23.875 1 92.38 446 LEU A C 1
ATOM 3415 O O . LEU A 1 446 ? 17.609 -24.156 -23.266 1 92.38 446 LEU A O 1
ATOM 3419 N N . ALA A 1 447 ? 19.141 -23.234 -24.562 1 94.88 447 ALA A N 1
ATOM 3420 C CA . ALA A 1 447 ? 18.391 -21.984 -24.719 1 94.88 447 ALA A CA 1
ATOM 3421 C C . ALA A 1 447 ? 17.062 -22.234 -25.422 1 94.88 447 ALA A C 1
ATOM 3423 O O . ALA A 1 447 ? 16.047 -21.656 -25.047 1 94.88 447 ALA A O 1
ATOM 3424 N N . SER A 1 448 ? 17.094 -23.125 -26.391 1 96 448 SER A N 1
ATOM 3425 C CA . SER A 1 448 ? 15.875 -23.453 -27.141 1 96 448 SER A CA 1
ATOM 3426 C C . SER A 1 448 ? 14.844 -24.125 -26.234 1 96 448 SER A C 1
ATOM 3428 O O . SER A 1 448 ? 13.641 -23.891 -26.375 1 96 448 SER A O 1
ATOM 3430 N N . ILE A 1 449 ? 15.328 -24.906 -25.359 1 92.69 449 ILE A N 1
ATOM 3431 C CA . ILE A 1 449 ? 14.438 -25.578 -24.422 1 92.69 449 ILE A CA 1
ATOM 3432 C C . ILE A 1 449 ? 13.727 -24.531 -23.562 1 92.69 449 ILE A C 1
ATOM 3434 O O . ILE A 1 449 ? 12.516 -24.609 -23.359 1 92.69 449 ILE A O 1
ATOM 3438 N N . VAL A 1 450 ? 14.391 -23.547 -23.094 1 91.62 450 VAL A N 1
ATOM 3439 C CA . VAL A 1 450 ? 13.828 -22.484 -22.25 1 91.62 450 VAL A CA 1
ATOM 3440 C C . VAL A 1 450 ? 12.797 -21.688 -23.047 1 91.62 450 VAL A C 1
ATOM 3442 O O . VAL A 1 450 ? 11.711 -21.406 -22.547 1 91.62 450 VAL A O 1
ATOM 3445 N N . VAL A 1 451 ? 13.117 -21.391 -24.25 1 94.56 451 VAL A N 1
ATOM 3446 C CA . VAL A 1 451 ? 12.266 -20.547 -25.094 1 94.56 451 VAL A CA 1
ATOM 3447 C C . VAL A 1 451 ? 10.938 -21.234 -25.344 1 94.56 451 VAL A C 1
ATOM 3449 O O . VAL A 1 451 ? 9.875 -20.609 -25.312 1 94.56 451 VAL A O 1
ATOM 3452 N N . VAL A 1 452 ? 11.008 -22.531 -25.609 1 92.56 452 VAL A N 1
ATOM 3453 C CA . VAL A 1 452 ? 9.773 -23.266 -25.875 1 92.56 452 VAL A CA 1
ATOM 3454 C C . VAL A 1 452 ? 8.984 -23.438 -24.578 1 92.56 452 VAL A C 1
ATOM 3456 O O . VAL A 1 452 ? 7.75 -23.422 -24.594 1 92.56 452 VAL A O 1
ATOM 3459 N N . ALA A 1 453 ? 9.703 -23.547 -23.531 1 88.06 453 ALA A N 1
ATOM 3460 C CA . ALA A 1 453 ? 9.062 -23.719 -22.219 1 88.06 453 ALA A CA 1
ATOM 3461 C C . ALA A 1 453 ? 8.266 -22.469 -21.844 1 88.06 453 ALA A C 1
ATOM 3463 O O . ALA A 1 453 ? 7.242 -22.562 -21.156 1 88.06 453 ALA A O 1
ATOM 3464 N N . ILE A 1 454 ? 8.633 -21.281 -22.266 1 91.75 454 ILE A N 1
ATOM 3465 C CA . ILE A 1 454 ? 7.992 -20.047 -21.828 1 91.75 454 ILE A CA 1
ATOM 3466 C C . ILE A 1 454 ? 6.809 -19.734 -22.734 1 91.75 454 ILE A C 1
ATOM 3468 O O . ILE A 1 454 ? 6.082 -18.75 -22.516 1 91.75 454 ILE A O 1
ATOM 3472 N N . LYS A 1 455 ? 6.582 -20.484 -23.734 1 91.12 455 LYS A N 1
ATOM 3473 C CA . LYS A 1 455 ? 5.469 -20.25 -24.656 1 91.12 455 LYS A CA 1
ATOM 3474 C C . LYS A 1 455 ? 4.148 -20.125 -23.891 1 91.12 455 LYS A C 1
ATOM 3476 O O . LYS A 1 455 ? 3.354 -19.234 -24.172 1 91.12 455 LYS A O 1
ATOM 3481 N N . GLY A 1 456 ? 3.951 -21.031 -22.922 1 88.31 456 GLY A N 1
ATOM 3482 C CA . GLY A 1 456 ? 2.74 -20.984 -22.109 1 88.31 456 GLY A CA 1
ATOM 3483 C C . GLY A 1 456 ? 2.607 -19.703 -21.312 1 88.31 456 GLY A C 1
ATOM 3484 O O . GLY A 1 456 ? 1.501 -19.172 -21.141 1 88.31 456 GLY A O 1
ATOM 3485 N N . MET A 1 457 ? 3.66 -19.219 -20.891 1 90.56 457 MET A N 1
ATOM 3486 C CA . MET A 1 457 ? 3.68 -17.984 -20.109 1 90.56 457 MET A CA 1
ATOM 3487 C C . MET A 1 457 ? 3.334 -16.781 -20.969 1 90.56 457 MET A C 1
ATOM 3489 O O . MET A 1 457 ? 2.672 -15.844 -20.516 1 90.56 457 MET A O 1
ATOM 3493 N N . LEU A 1 458 ? 3.715 -16.859 -22.266 1 93.62 458 LEU A N 1
ATOM 3494 C CA . LEU A 1 458 ? 3.463 -15.758 -23.188 1 93.62 458 LEU A CA 1
ATOM 3495 C C . LEU A 1 458 ? 1.981 -15.664 -23.531 1 93.62 458 LEU A C 1
ATOM 3497 O O . LEU A 1 458 ? 1.481 -14.586 -23.859 1 93.62 458 LEU A O 1
ATOM 3501 N N . THR A 1 459 ? 1.255 -16.734 -23.375 1 93.06 459 THR A N 1
ATOM 3502 C CA . THR A 1 459 ? -0.165 -16.75 -23.703 1 93.06 459 THR A CA 1
ATOM 3503 C C . THR A 1 459 ? -0.975 -16 -22.656 1 93.06 459 THR A C 1
ATOM 3505 O O . THR A 1 459 ? -2.156 -15.711 -22.859 1 93.06 459 THR A O 1
ATOM 3508 N N . LYS A 1 460 ? -0.367 -15.664 -21.578 1 92.69 460 LYS A N 1
ATOM 3509 C CA . LYS A 1 460 ? -1.057 -14.93 -20.516 1 92.69 460 LYS A CA 1
ATOM 3510 C C . LYS A 1 460 ? -1.479 -13.547 -20.984 1 92.69 460 LYS A C 1
ATOM 3512 O O . LYS A 1 460 ? -2.322 -12.898 -20.359 1 92.69 460 LYS A O 1
ATOM 3517 N N . VAL A 1 461 ? -0.949 -13.078 -22.141 1 94.44 461 VAL A N 1
ATOM 3518 C CA . VAL A 1 461 ? -1.355 -11.805 -22.703 1 94.44 461 VAL A CA 1
ATOM 3519 C C . VAL A 1 461 ? -2.842 -11.844 -23.062 1 94.44 461 VAL A C 1
ATOM 3521 O O . VAL A 1 461 ? -3.514 -10.805 -23.047 1 94.44 461 VAL A O 1
ATOM 3524 N N . ARG A 1 462 ? -3.363 -13.07 -23.25 1 94.56 462 ARG A N 1
ATOM 3525 C CA . ARG A 1 462 ? -4.766 -13.242 -23.609 1 94.56 462 ARG A CA 1
ATOM 3526 C C . ARG A 1 462 ? -5.68 -12.984 -22.422 1 94.56 462 ARG A C 1
ATOM 3528 O O . ARG A 1 462 ? -6.887 -12.812 -22.594 1 94.56 462 ARG A O 1
ATOM 3535 N N . ASP A 1 463 ? -5.141 -12.93 -21.266 1 93.81 463 ASP A N 1
ATOM 3536 C CA . ASP A 1 463 ? -5.93 -12.688 -20.062 1 93.81 463 ASP A CA 1
ATOM 3537 C C . ASP A 1 463 ? -6.305 -11.211 -19.938 1 93.81 463 ASP A C 1
ATOM 3539 O O . ASP A 1 463 ? -7.246 -10.867 -19.234 1 93.81 463 ASP A O 1
ATOM 3543 N N . LEU A 1 464 ? -5.566 -10.297 -20.625 1 95 464 LEU A N 1
ATOM 3544 C CA . LEU A 1 464 ? -5.707 -8.859 -20.422 1 95 464 LEU A CA 1
ATOM 3545 C C . LEU A 1 464 ? -7.066 -8.375 -20.922 1 95 464 LEU A C 1
ATOM 3547 O O . LEU A 1 464 ? -7.773 -7.66 -20.203 1 95 464 LEU A O 1
ATOM 3551 N N . PRO A 1 465 ? -7.562 -8.828 -22.109 1 93.88 465 PRO A N 1
ATOM 3552 C CA . PRO A 1 465 ? -8.812 -8.258 -22.609 1 93.88 465 PRO A CA 1
ATOM 3553 C C . PRO A 1 465 ? -10.008 -8.562 -21.719 1 93.88 465 PRO A C 1
ATOM 3555 O O . PRO A 1 465 ? -10.773 -7.656 -21.375 1 93.88 465 PRO A O 1
ATOM 3558 N N . PRO A 1 466 ? -10.18 -9.773 -21.281 1 91 466 PRO A N 1
ATOM 3559 C CA . PRO A 1 466 ? -11.312 -10.023 -20.375 1 91 466 PRO A CA 1
ATOM 3560 C C . PRO A 1 466 ? -11.188 -9.266 -19.062 1 91 466 PRO A C 1
ATOM 3562 O O . PRO A 1 466 ? -12.195 -8.805 -18.516 1 91 466 PRO A O 1
ATOM 3565 N N . ILE A 1 467 ? -10.047 -9.188 -18.578 1 92.5 467 ILE A N 1
ATOM 3566 C CA . ILE A 1 467 ? -9.836 -8.469 -17.312 1 92.5 467 ILE A CA 1
ATOM 3567 C C . ILE A 1 467 ? -10.156 -6.988 -17.516 1 92.5 467 ILE A C 1
ATOM 3569 O O . ILE A 1 467 ? -10.828 -6.375 -16.672 1 92.5 467 ILE A O 1
ATOM 3573 N N . TRP A 1 468 ? -9.703 -6.441 -18.703 1 91.25 468 TRP A N 1
ATOM 3574 C CA . TRP A 1 468 ? -9.906 -5.035 -19.047 1 91.25 468 TRP A CA 1
ATOM 3575 C C . TRP A 1 468 ? -11.383 -4.73 -19.234 1 91.25 468 TRP A C 1
ATOM 3577 O O . TRP A 1 468 ? -11.844 -3.627 -18.938 1 91.25 468 TRP A O 1
ATOM 3587 N N . LYS A 1 469 ? -12.07 -5.707 -19.688 1 87.69 469 LYS A N 1
ATOM 3588 C CA . LYS A 1 469 ? -13.5 -5.555 -19.922 1 87.69 469 LYS A CA 1
ATOM 3589 C C . LYS A 1 469 ? -14.266 -5.484 -18.609 1 87.69 469 LYS A C 1
ATOM 3591 O O . LYS A 1 469 ? -15.227 -4.719 -18.469 1 87.69 469 LYS A O 1
ATOM 3596 N N . VAL A 1 470 ? -13.836 -6.203 -17.703 1 88.5 470 VAL A N 1
ATOM 3597 C CA . VAL A 1 470 ? -14.547 -6.293 -16.438 1 88.5 470 VAL A CA 1
ATOM 3598 C C . VAL A 1 470 ? -14.18 -5.098 -15.555 1 88.5 470 VAL A C 1
ATOM 3600 O O . VAL A 1 470 ? -15.055 -4.492 -14.922 1 88.5 470 VAL A O 1
ATOM 3603 N N . SER A 1 471 ? -12.898 -4.82 -15.492 1 89.19 471 SER A N 1
ATOM 3604 C CA . SER A 1 471 ? -12.445 -3.73 -14.633 1 89.19 471 SER A CA 1
ATOM 3605 C C . SER A 1 471 ? -11.203 -3.057 -15.211 1 89.19 471 SER A C 1
ATOM 3607 O O . SER A 1 471 ? -10.172 -3.699 -15.391 1 89.19 471 SER A O 1
ATOM 3609 N N . LYS A 1 472 ? -11.25 -1.818 -15.422 1 88.25 472 LYS A N 1
ATOM 3610 C CA . LYS A 1 472 ? -10.125 -1.067 -15.953 1 88.25 472 LYS A CA 1
ATOM 3611 C C . LYS A 1 472 ? -8.984 -0.981 -14.945 1 88.25 472 LYS A C 1
ATOM 3613 O O . LYS A 1 472 ? -7.812 -0.999 -15.312 1 88.25 472 LYS A O 1
ATOM 3618 N N . LEU A 1 473 ? -9.359 -0.934 -13.703 1 88.38 473 LEU A N 1
ATOM 3619 C CA . LEU A 1 473 ? -8.328 -0.874 -12.672 1 88.38 473 LEU A CA 1
ATOM 3620 C C . LEU A 1 473 ? -7.523 -2.166 -12.633 1 88.38 473 LEU A C 1
ATOM 3622 O O . LEU A 1 473 ? -6.301 -2.135 -12.469 1 88.38 473 LEU A O 1
ATOM 3626 N N . ASP A 1 474 ? -8.18 -3.258 -12.805 1 92.19 474 ASP A N 1
ATOM 3627 C CA . ASP A 1 474 ? -7.469 -4.531 -12.852 1 92.19 474 ASP A CA 1
ATOM 3628 C C . ASP A 1 474 ? -6.59 -4.617 -14.102 1 92.19 474 ASP A C 1
ATOM 3630 O O . ASP A 1 474 ? -5.5 -5.191 -14.062 1 92.19 474 ASP A O 1
ATOM 3634 N N . GLY A 1 475 ? -7.137 -4.062 -15.164 1 94.12 475 GLY A N 1
ATOM 3635 C CA . GLY A 1 475 ? -6.332 -4 -16.375 1 94.12 475 GLY A CA 1
ATOM 3636 C C . GLY A 1 475 ? -5.066 -3.184 -16.203 1 94.12 475 GLY A C 1
ATOM 3637 O O . GLY A 1 475 ? -4 -3.57 -16.688 1 94.12 475 GLY A O 1
ATOM 3638 N N . ILE A 1 476 ? -5.141 -2.135 -15.484 1 93.5 476 ILE A N 1
ATOM 3639 C CA . ILE A 1 476 ? -3.99 -1.277 -15.219 1 93.5 476 ILE A CA 1
ATOM 3640 C C . ILE A 1 476 ? -2.967 -2.033 -14.375 1 93.5 476 ILE A C 1
ATOM 3642 O O . ILE A 1 476 ? -1.759 -1.909 -14.594 1 93.5 476 ILE A O 1
ATOM 3646 N N . VAL A 1 477 ? -3.492 -2.773 -13.422 1 94.94 477 VAL A N 1
ATOM 3647 C CA . VAL A 1 477 ? -2.594 -3.582 -12.609 1 94.94 477 VAL A CA 1
ATOM 3648 C C . VAL A 1 477 ? -1.812 -4.547 -13.5 1 94.94 477 VAL A C 1
ATOM 3650 O O . VAL A 1 477 ? -0.595 -4.688 -13.352 1 94.94 477 VAL A O 1
ATOM 3653 N N . TRP A 1 478 ? -2.512 -5.184 -14.438 1 96.31 478 TRP A N 1
ATOM 3654 C CA . TRP A 1 478 ? -1.878 -6.117 -15.359 1 96.31 478 TRP A CA 1
ATOM 3655 C C . TRP A 1 478 ? -0.815 -5.414 -16.203 1 96.31 478 TRP A C 1
ATOM 3657 O O . TRP A 1 478 ? 0.325 -5.875 -16.281 1 96.31 478 TRP A O 1
ATOM 3667 N N . VAL A 1 479 ? -1.077 -4.258 -16.703 1 97.31 479 VAL A N 1
ATOM 3668 C CA . VAL A 1 479 ? -0.212 -3.539 -17.641 1 97.31 479 VAL A CA 1
ATOM 3669 C C . VAL A 1 479 ? 0.994 -2.973 -16.891 1 97.31 479 VAL A C 1
ATOM 3671 O O . VAL A 1 479 ? 2.131 -3.098 -17.344 1 97.31 479 VAL A O 1
ATOM 3674 N N . VAL A 1 480 ? 0.743 -2.393 -15.766 1 96.31 480 VAL A N 1
ATOM 3675 C CA . VAL A 1 480 ? 1.822 -1.766 -15.008 1 96.31 480 VAL A CA 1
ATOM 3676 C C . VAL A 1 480 ? 2.791 -2.836 -14.508 1 96.31 480 VAL A C 1
ATOM 3678 O O . VAL A 1 480 ? 4.008 -2.641 -14.531 1 96.31 480 VAL A O 1
ATOM 3681 N N . THR A 1 481 ? 2.229 -3.934 -14.047 1 95.56 481 THR A N 1
ATOM 3682 C CA . THR A 1 481 ? 3.082 -5.02 -13.578 1 95.56 481 THR A CA 1
ATOM 3683 C C . THR A 1 481 ? 3.938 -5.566 -14.719 1 95.56 481 THR A C 1
ATOM 3685 O O . THR A 1 481 ? 5.137 -5.785 -14.555 1 95.56 481 THR A O 1
ATOM 3688 N N . MET A 1 482 ? 3.301 -5.754 -15.867 1 97.06 482 MET A N 1
ATOM 3689 C CA . MET A 1 482 ? 4.016 -6.238 -17.047 1 97.06 482 MET A CA 1
ATOM 3690 C C . MET A 1 482 ? 5.113 -5.262 -17.453 1 97.06 482 MET A C 1
ATOM 3692 O O . MET A 1 482 ? 6.258 -5.664 -17.672 1 97.06 482 MET A O 1
ATOM 3696 N N . LEU A 1 483 ? 4.855 -4 -17.5 1 96.94 483 LEU A N 1
ATOM 3697 C CA . LEU A 1 483 ? 5.816 -2.986 -17.922 1 96.94 483 LEU A CA 1
ATOM 3698 C C . LEU A 1 483 ? 6.957 -2.867 -16.906 1 96.94 483 LEU A C 1
ATOM 3700 O O . LEU A 1 483 ? 8.125 -2.738 -17.297 1 96.94 483 LEU A O 1
ATOM 3704 N N . ALA A 1 484 ? 6.559 -2.887 -15.641 1 95.44 484 ALA A N 1
ATOM 3705 C CA . ALA A 1 484 ? 7.586 -2.783 -14.609 1 95.44 484 ALA A CA 1
ATOM 3706 C C . ALA A 1 484 ? 8.531 -3.984 -14.648 1 95.44 484 ALA A C 1
ATOM 3708 O O . ALA A 1 484 ? 9.742 -3.836 -14.484 1 95.44 484 ALA A O 1
ATOM 3709 N N . THR A 1 485 ? 7.988 -5.152 -14.891 1 93.25 485 THR A N 1
ATOM 3710 C CA . THR A 1 485 ? 8.797 -6.363 -14.945 1 93.25 485 THR A CA 1
ATOM 3711 C C . THR A 1 485 ? 9.711 -6.348 -16.172 1 93.25 485 THR A C 1
ATOM 3713 O O . THR A 1 485 ? 10.891 -6.699 -16.078 1 93.25 485 THR A O 1
ATOM 3716 N N . ILE A 1 486 ? 9.234 -5.859 -17.25 1 94.31 486 ILE A N 1
ATOM 3717 C CA . ILE A 1 486 ? 9.984 -5.859 -18.516 1 94.31 486 ILE A CA 1
ATOM 3718 C C . ILE A 1 486 ? 11.047 -4.77 -18.469 1 94.31 486 ILE A C 1
ATOM 3720 O O . ILE A 1 486 ? 12.203 -5.012 -18.812 1 94.31 486 ILE A O 1
ATOM 3724 N N . PHE A 1 487 ? 10.758 -3.629 -17.891 1 93.31 487 PHE A N 1
ATOM 3725 C CA . PHE A 1 487 ? 11.641 -2.482 -18.078 1 93.31 487 PHE A CA 1
ATOM 3726 C C . PHE A 1 487 ? 12.469 -2.219 -16.828 1 93.31 487 PHE A C 1
ATOM 3728 O O . PHE A 1 487 ? 13.547 -1.627 -16.906 1 93.31 487 PHE A O 1
ATOM 3735 N N . LEU A 1 488 ? 12.07 -2.533 -15.742 1 89.38 488 LEU A N 1
ATOM 3736 C CA . LEU A 1 488 ? 12.844 -2.271 -14.531 1 89.38 488 LEU A CA 1
ATOM 3737 C C . LEU A 1 488 ? 13.602 -3.52 -14.086 1 89.38 488 LEU A C 1
ATOM 3739 O O . LEU A 1 488 ? 14.82 -3.477 -13.898 1 89.38 488 LEU A O 1
ATOM 3743 N N . ASP A 1 489 ? 13 -4.613 -13.969 1 86.56 489 ASP A N 1
ATOM 3744 C CA . ASP A 1 489 ? 13.555 -5.906 -13.578 1 86.56 489 ASP A CA 1
ATOM 3745 C C . ASP A 1 489 ? 12.492 -6.781 -12.906 1 86.56 489 ASP A C 1
ATOM 3747 O O . ASP A 1 489 ? 11.438 -6.285 -12.508 1 86.56 489 ASP A O 1
ATOM 3751 N N . VAL A 1 490 ? 12.875 -7.969 -12.766 1 86.62 490 VAL A N 1
ATOM 3752 C CA . VAL A 1 490 ? 11.914 -8.961 -12.297 1 86.62 490 VAL A CA 1
ATOM 3753 C C . VAL A 1 490 ? 11.578 -8.695 -10.828 1 86.62 490 VAL A C 1
ATOM 3755 O O . VAL A 1 490 ? 10.406 -8.719 -10.438 1 86.62 490 VAL A O 1
ATOM 3758 N N . VAL A 1 491 ? 12.547 -8.43 -10.016 1 86 491 VAL A N 1
ATOM 3759 C CA . VAL A 1 491 ? 12.352 -8.227 -8.586 1 86 491 VAL A CA 1
ATOM 3760 C C . VAL A 1 491 ? 11.523 -6.961 -8.352 1 86 491 VAL A C 1
ATOM 3762 O O . VAL A 1 491 ? 10.531 -6.984 -7.621 1 86 491 VAL A O 1
ATOM 3765 N N . THR A 1 492 ? 11.914 -5.895 -9.023 1 87.81 492 THR A N 1
ATOM 3766 C CA . THR A 1 492 ? 11.188 -4.633 -8.883 1 87.81 492 THR A CA 1
ATOM 3767 C C . THR A 1 492 ? 9.781 -4.75 -9.469 1 87.81 492 THR A C 1
ATOM 3769 O O . THR A 1 492 ? 8.844 -4.141 -8.961 1 87.81 492 THR A O 1
ATOM 3772 N N . GLY A 1 493 ? 9.711 -5.484 -10.547 1 91.12 493 GLY A N 1
ATOM 3773 C CA . GLY A 1 493 ? 8.398 -5.703 -11.133 1 91.12 493 GLY A CA 1
ATOM 3774 C C . GLY A 1 493 ? 7.414 -6.352 -10.172 1 91.12 493 GLY A C 1
ATOM 3775 O O . GLY A 1 493 ? 6.238 -5.98 -10.133 1 91.12 493 GLY A O 1
ATOM 3776 N N . LEU A 1 494 ? 7.918 -7.254 -9.422 1 88.38 494 LEU A N 1
ATOM 3777 C CA . LEU A 1 494 ? 7.078 -7.914 -8.422 1 88.38 494 LEU A CA 1
ATOM 3778 C C . LEU A 1 494 ? 6.621 -6.922 -7.359 1 88.38 494 LEU A C 1
ATOM 3780 O O . LEU A 1 494 ? 5.438 -6.875 -7.02 1 88.38 494 LEU A O 1
ATOM 3784 N N . VAL A 1 495 ? 7.527 -6.18 -6.828 1 87.56 495 VAL A N 1
ATOM 3785 C CA . VAL A 1 495 ? 7.238 -5.23 -5.766 1 87.56 495 VAL A CA 1
ATOM 3786 C C . VAL A 1 495 ? 6.23 -4.191 -6.262 1 87.56 495 VAL A C 1
ATOM 3788 O O . VAL A 1 495 ? 5.242 -3.904 -5.582 1 87.56 495 VAL A O 1
ATOM 3791 N N . VAL A 1 496 ? 6.449 -3.723 -7.441 1 91.5 496 VAL A N 1
ATOM 3792 C CA . VAL A 1 496 ? 5.551 -2.736 -8.031 1 91.5 496 VAL A CA 1
ATOM 3793 C C . VAL A 1 496 ? 4.176 -3.355 -8.25 1 91.5 496 VAL A C 1
ATOM 3795 O O . VAL A 1 496 ? 3.15 -2.715 -8 1 91.5 496 VAL A O 1
ATOM 3798 N N . GLY A 1 497 ? 4.18 -4.531 -8.766 1 93.81 497 GLY A N 1
ATOM 3799 C CA . GLY A 1 497 ? 2.916 -5.211 -8.984 1 93.81 497 GLY A CA 1
ATOM 3800 C C . GLY A 1 497 ? 2.084 -5.355 -7.723 1 93.81 497 GLY A C 1
ATOM 3801 O O . GLY A 1 497 ? 0.89 -5.051 -7.723 1 93.81 497 GLY A O 1
ATOM 3802 N N . VAL A 1 498 ? 2.678 -5.75 -6.648 1 90 498 VAL A N 1
ATOM 3803 C CA . VAL A 1 498 ? 1.982 -5.918 -5.375 1 90 498 VAL A CA 1
ATOM 3804 C C . VAL A 1 498 ? 1.496 -4.562 -4.871 1 90 498 VAL A C 1
ATOM 3806 O O . VAL A 1 498 ? 0.343 -4.426 -4.453 1 90 498 VAL A O 1
ATOM 3809 N N . LEU A 1 499 ? 2.324 -3.59 -4.977 1 89.44 499 LEU A N 1
ATOM 3810 C CA . LEU A 1 499 ? 1.984 -2.256 -4.496 1 89.44 499 LEU A CA 1
ATOM 3811 C C . LEU A 1 499 ? 0.813 -1.676 -5.281 1 89.44 499 LEU A C 1
ATOM 3813 O O . LEU A 1 499 ? -0.108 -1.102 -4.695 1 89.44 499 LEU A O 1
ATOM 3817 N N . VAL A 1 500 ? 0.864 -1.83 -6.531 1 92.19 500 VAL A N 1
ATOM 3818 C CA . VAL A 1 500 ? -0.199 -1.285 -7.367 1 92.19 500 VAL A CA 1
ATOM 3819 C C . VAL A 1 500 ? -1.501 -2.037 -7.105 1 92.19 500 VAL A C 1
ATOM 3821 O O . VAL A 1 500 ? -2.582 -1.443 -7.117 1 92.19 500 VAL A O 1
ATOM 3824 N N . SER A 1 501 ? -1.358 -3.289 -6.934 1 92.25 501 SER A N 1
ATOM 3825 C CA . SER A 1 501 ? -2.547 -4.074 -6.617 1 92.25 501 SER A CA 1
ATOM 3826 C C . SER A 1 501 ? -3.197 -3.592 -5.324 1 92.25 501 SER A C 1
ATOM 3828 O O . SER A 1 501 ? -4.422 -3.467 -5.246 1 92.25 501 SER A O 1
ATOM 3830 N N . LEU A 1 502 ? -2.443 -3.363 -4.344 1 88.62 502 LEU A N 1
ATOM 3831 C CA . LEU A 1 502 ? -2.951 -2.883 -3.062 1 88.62 502 LEU A CA 1
ATOM 3832 C C . LEU A 1 502 ? -3.523 -1.476 -3.199 1 88.62 502 LEU A C 1
ATOM 3834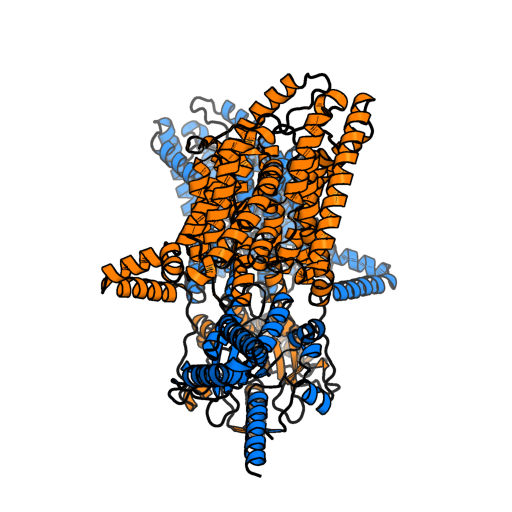 O O . LEU A 1 502 ? -4.57 -1.168 -2.625 1 88.62 502 LEU A O 1
ATOM 3838 N N . LEU A 1 503 ? -2.83 -0.652 -3.979 1 87.88 503 LEU A N 1
ATOM 3839 C CA . LEU A 1 503 ? -3.303 0.709 -4.207 1 87.88 503 LEU A CA 1
ATOM 3840 C C . LEU A 1 503 ? -4.645 0.704 -4.934 1 87.88 503 LEU A C 1
ATOM 3842 O O . LEU A 1 503 ? -5.484 1.577 -4.699 1 87.88 503 LEU A O 1
ATOM 3846 N N . CYS A 1 504 ? -4.816 -0.238 -5.777 1 88.62 504 CYS A N 1
ATOM 3847 C CA . CYS A 1 504 ? -6.078 -0.346 -6.5 1 88.62 504 CYS A CA 1
ATOM 3848 C C . CYS A 1 504 ? -7.234 -0.625 -5.547 1 88.62 504 CYS A C 1
ATOM 3850 O O . CYS A 1 504 ? -8.344 -0.136 -5.75 1 88.62 504 CYS A O 1
ATOM 3852 N N . ILE A 1 505 ? -7.02 -1.375 -4.555 1 88.31 505 ILE A N 1
ATOM 3853 C CA . ILE A 1 505 ? -8.047 -1.618 -3.549 1 88.31 505 ILE A CA 1
ATOM 3854 C C . ILE A 1 505 ? -8.398 -0.309 -2.846 1 88.31 505 ILE A C 1
ATOM 3856 O O . ILE A 1 505 ? -9.578 0.014 -2.678 1 88.31 505 ILE A O 1
ATOM 3860 N N . VAL A 1 506 ? -7.391 0.402 -2.508 1 87.06 506 VAL A N 1
ATOM 3861 C CA . VAL A 1 506 ? -7.586 1.666 -1.807 1 87.06 506 VAL A CA 1
ATOM 3862 C C . VAL A 1 506 ? -8.336 2.646 -2.709 1 87.06 506 VAL A C 1
ATOM 3864 O O . VAL A 1 506 ? -9.258 3.332 -2.264 1 87.06 506 VAL A O 1
ATOM 3867 N N . PHE A 1 507 ? -8.016 2.67 -3.953 1 84.94 507 PHE A N 1
ATOM 3868 C CA . PHE A 1 507 ? -8.641 3.584 -4.898 1 84.94 507 PHE A CA 1
ATOM 3869 C C . PHE A 1 507 ? -10.109 3.23 -5.098 1 84.94 507 PHE A C 1
ATOM 3871 O O . PHE A 1 507 ? -10.953 4.117 -5.246 1 84.94 507 PHE A O 1
ATOM 3878 N N . ARG A 1 508 ? -10.367 2.014 -5.062 1 84.44 508 ARG A N 1
ATOM 3879 C CA . ARG A 1 508 ? -11.75 1.574 -5.211 1 84.44 508 ARG A CA 1
ATOM 3880 C C . ARG A 1 508 ? -12.594 1.995 -4.012 1 84.44 508 ARG A C 1
ATOM 3882 O O . ARG A 1 508 ? -13.781 2.301 -4.152 1 84.44 508 ARG A O 1
ATOM 3889 N N . THR A 1 509 ? -12 1.94 -2.934 1 83.94 509 THR A N 1
ATOM 3890 C CA . THR A 1 509 ? -12.727 2.324 -1.728 1 83.94 509 THR A CA 1
ATOM 3891 C C . THR A 1 509 ? -12.883 3.842 -1.65 1 83.94 509 THR A C 1
ATOM 3893 O O . THR A 1 509 ? -13.773 4.344 -0.959 1 83.94 509 THR A O 1
ATOM 3896 N N . GLN A 1 510 ? -12.023 4.496 -2.332 1 78.12 510 GLN A N 1
ATOM 3897 C CA . GLN A 1 510 ? -12.062 5.953 -2.312 1 78.12 510 GLN A CA 1
ATOM 3898 C C . GLN A 1 510 ? -13.086 6.488 -3.312 1 78.12 510 GLN A C 1
ATOM 3900 O O . GLN A 1 510 ? -13.719 7.52 -3.07 1 78.12 510 GLN A O 1
ATOM 3905 N N . MET A 1 511 ? -13.203 5.844 -4.426 1 71.38 511 MET A N 1
ATOM 3906 C CA . MET A 1 511 ? -14.062 6.328 -5.5 1 71.38 511 MET A CA 1
ATOM 3907 C C . MET A 1 511 ? -15.508 5.891 -5.277 1 71.38 511 MET A C 1
ATOM 3909 O O . MET A 1 511 ? -16.109 5.25 -6.145 1 71.38 511 MET A O 1
ATOM 3913 N N . ILE A 1 512 ? -15.953 6.211 -4.102 1 72.81 512 ILE A N 1
ATOM 3914 C CA . ILE A 1 512 ? -17.312 5.801 -3.795 1 72.81 512 ILE A CA 1
ATOM 3915 C C . ILE A 1 512 ? -18.281 6.938 -4.129 1 72.81 512 ILE A C 1
ATOM 3917 O O . ILE A 1 512 ? -17.938 8.109 -3.994 1 72.81 512 ILE A O 1
ATOM 3921 N N . ALA A 1 513 ? -19.281 6.523 -4.766 1 68.56 513 ALA A N 1
ATOM 3922 C CA . ALA A 1 513 ? -20.297 7.473 -5.184 1 68.56 513 ALA A CA 1
ATOM 3923 C C . ALA A 1 513 ? -21.297 7.727 -4.059 1 68.56 513 ALA A C 1
ATOM 3925 O O . ALA A 1 513 ? -21.484 6.883 -3.182 1 68.56 513 ALA A O 1
ATOM 3926 N N . SER A 1 514 ? -21.547 8.898 -3.859 1 79.06 514 SER A N 1
ATOM 3927 C CA . SER A 1 514 ? -22.719 9.258 -3.064 1 79.06 514 SER A CA 1
ATOM 3928 C C . SER A 1 514 ? -23.906 9.602 -3.955 1 79.06 514 SER A C 1
ATOM 3930 O O . SER A 1 514 ? -23.734 10.219 -5.012 1 79.06 514 SER A O 1
ATOM 3932 N N . GLU A 1 515 ? -25.078 9.008 -3.59 1 84.69 515 GLU A N 1
ATOM 3933 C CA . GLU A 1 515 ? -26.266 9.219 -4.43 1 84.69 515 GLU A CA 1
ATOM 3934 C C . GLU A 1 515 ? -27.469 9.641 -3.592 1 84.69 515 GLU A C 1
ATOM 3936 O O . GLU A 1 515 ? -27.609 9.219 -2.443 1 84.69 515 GLU A O 1
ATOM 3941 N N . ARG A 1 516 ? -28.156 10.461 -4.223 1 86.25 516 ARG A N 1
ATOM 3942 C CA . ARG A 1 516 ? -29.453 10.805 -3.639 1 86.25 516 ARG A CA 1
ATOM 3943 C C . ARG A 1 516 ? -30.5 9.758 -3.973 1 86.25 516 ARG A C 1
ATOM 3945 O O . ARG A 1 516 ? -30.625 9.344 -5.129 1 86.25 516 ARG A O 1
ATOM 3952 N N . LEU A 1 517 ? -31.109 9.289 -2.887 1 88 517 LEU A N 1
ATOM 3953 C CA . LEU A 1 517 ? -32.094 8.25 -3.076 1 88 517 LEU A CA 1
ATOM 3954 C C . LEU A 1 517 ? -33.5 8.836 -3.035 1 88 517 LEU A C 1
ATOM 3956 O O . LEU A 1 517 ? -33.75 9.82 -2.342 1 88 517 LEU A O 1
ATOM 3960 N N . LEU A 1 518 ? -34.312 8.258 -3.832 1 84.06 518 LEU A N 1
ATOM 3961 C CA . LEU A 1 518 ? -35.75 8.578 -3.83 1 84.06 518 LEU A CA 1
ATOM 3962 C C . LEU A 1 518 ? -36.594 7.316 -3.633 1 84.06 518 LEU A C 1
ATOM 3964 O O . LEU A 1 518 ? -36.188 6.23 -4.062 1 84.06 518 LEU A O 1
ATOM 3968 N N . GLN A 1 519 ? -37.625 7.508 -2.959 1 84.38 519 GLN A N 1
ATOM 3969 C CA . GLN A 1 519 ? -38.531 6.379 -2.707 1 84.38 519 GLN A CA 1
ATOM 3970 C C . GLN A 1 519 ? -39.25 5.965 -3.977 1 84.38 519 GLN A C 1
ATOM 3972 O O . GLN A 1 519 ? -39.719 6.816 -4.738 1 84.38 519 GLN A O 1
ATOM 3977 N N . VAL A 1 520 ? -39.25 4.676 -4.25 1 81.38 520 VAL A N 1
ATOM 3978 C CA . VAL A 1 520 ? -40.062 4.148 -5.328 1 81.38 520 VAL A CA 1
ATOM 3979 C C . VAL A 1 520 ? -41.531 4.121 -4.891 1 81.38 520 VAL A C 1
ATOM 3981 O O . VAL A 1 520 ? -41.844 3.623 -3.809 1 81.38 520 VAL A O 1
ATOM 3984 N N . ASP A 1 521 ? -42.312 4.559 -5.672 1 74.75 521 ASP A N 1
ATOM 3985 C CA . ASP A 1 521 ? -43.719 4.758 -5.332 1 74.75 521 ASP A CA 1
ATOM 3986 C C . ASP A 1 521 ? -44.344 3.469 -4.801 1 74.75 521 ASP A C 1
ATOM 3988 O O . ASP A 1 521 ? -44.156 2.393 -5.363 1 74.75 521 ASP A O 1
ATOM 3992 N N . ASP A 1 522 ? -45 3.529 -3.658 1 73.69 522 ASP A N 1
ATOM 3993 C CA . ASP A 1 522 ? -45.812 2.469 -3.061 1 73.69 522 ASP A CA 1
ATOM 3994 C C . ASP A 1 522 ? -44.906 1.328 -2.559 1 73.69 522 ASP A C 1
ATOM 3996 O O . ASP A 1 522 ? -45.375 0.18 -2.486 1 73.69 522 ASP A O 1
ATOM 4000 N N . THR A 1 523 ? -43.625 1.644 -2.451 1 80 523 THR A N 1
ATOM 4001 C CA . THR A 1 523 ? -42.719 0.633 -1.899 1 80 523 THR A CA 1
ATOM 4002 C C . THR A 1 523 ? -41.844 1.229 -0.806 1 80 523 THR A C 1
ATOM 4004 O O . THR A 1 523 ? -41.844 2.441 -0.582 1 80 523 THR A O 1
ATOM 4007 N N . GLU A 1 524 ? -41.219 0.365 -0.006 1 82.06 524 GLU A N 1
ATOM 4008 C CA . GLU A 1 524 ? -40.281 0.802 1.045 1 82.06 524 GLU A CA 1
ATOM 4009 C C . GLU A 1 524 ? -38.875 0.946 0.514 1 82.06 524 GLU A C 1
ATOM 4011 O O . GLU A 1 524 ? -37.969 1.299 1.262 1 82.06 524 GLU A O 1
ATOM 4016 N N . ILE A 1 525 ? -38.781 0.775 -0.836 1 84.25 525 ILE A N 1
ATOM 4017 C CA . ILE A 1 525 ? -37.469 0.695 -1.435 1 84.25 525 ILE A CA 1
ATOM 4018 C C . ILE A 1 525 ? -37.031 2.076 -1.927 1 84.25 525 ILE A C 1
ATOM 4020 O O . ILE A 1 525 ? -37.844 2.816 -2.496 1 84.25 525 ILE A O 1
ATOM 4024 N N . TYR A 1 526 ? -35.844 2.404 -1.636 1 85.56 526 TYR A N 1
ATOM 4025 C CA . TYR A 1 526 ? -35.25 3.65 -2.092 1 85.56 526 TYR A CA 1
ATOM 4026 C C . TYR A 1 526 ? -34.188 3.387 -3.152 1 85.56 526 TYR A C 1
ATOM 4028 O O . TYR A 1 526 ? -33.344 2.486 -3.002 1 85.56 526 TYR A O 1
ATOM 4036 N N . ARG A 1 527 ? -34.281 4.121 -4.234 1 83.56 527 ARG A N 1
ATOM 4037 C CA . ARG A 1 527 ? -33.344 3.982 -5.344 1 83.56 527 ARG A CA 1
ATOM 4038 C C . ARG A 1 527 ? -32.812 5.344 -5.777 1 83.56 527 ARG A C 1
ATOM 4040 O O . ARG A 1 527 ? -33.312 6.383 -5.332 1 83.56 527 ARG A O 1
ATOM 4047 N N . LYS A 1 528 ? -31.828 5.25 -6.613 1 79.69 528 LYS A N 1
ATOM 4048 C CA . LYS A 1 528 ? -31.156 6.465 -7.082 1 79.69 528 LYS A CA 1
ATOM 4049 C C . LYS A 1 528 ? -32.156 7.391 -7.785 1 79.69 528 LYS A C 1
ATOM 4051 O O . LYS A 1 528 ? -33 6.934 -8.547 1 79.69 528 LYS A O 1
ATOM 4056 N N . SER A 1 529 ? -31.969 8.648 -7.527 1 70.69 529 SER A N 1
ATOM 4057 C CA . SER A 1 529 ? -32.875 9.664 -8.031 1 70.69 529 SER A CA 1
ATOM 4058 C C . SER A 1 529 ? -32.875 9.703 -9.555 1 70.69 529 SER A C 1
ATOM 4060 O O . SER A 1 529 ? -33.906 9.969 -10.18 1 70.69 529 SER A O 1
ATOM 4062 N N . GLY A 1 530 ? -31.672 9.469 -10.062 1 63.41 530 GLY A N 1
ATOM 4063 C CA . GLY A 1 530 ? -31.578 9.516 -11.516 1 63.41 530 GLY A CA 1
ATOM 4064 C C . GLY A 1 530 ? -32.469 8.5 -12.211 1 63.41 530 GLY A C 1
ATOM 4065 O O . GLY A 1 530 ? -32.719 8.609 -13.406 1 63.41 530 GLY A O 1
ATOM 4066 N N . SER A 1 531 ? -32.969 7.66 -11.406 1 60.19 531 SER A N 1
ATOM 4067 C CA . SER A 1 531 ? -33.781 6.602 -11.984 1 60.19 531 SER A CA 1
ATOM 4068 C C . SER A 1 531 ? -35.25 7.031 -12.102 1 60.19 531 SER A C 1
ATOM 4070 O O . SER A 1 531 ? -36.062 6.34 -12.711 1 60.19 531 SER A O 1
ATOM 4072 N N . PHE A 1 532 ? -35.5 8.227 -11.375 1 62 532 PHE A N 1
ATOM 4073 C CA . PHE A 1 532 ? -36.906 8.633 -11.312 1 62 532 PHE A CA 1
ATOM 4074 C C . PHE A 1 532 ? -37.156 9.844 -12.211 1 62 532 PHE A C 1
ATOM 4076 O O . PHE A 1 532 ? -36.25 10.672 -12.398 1 62 532 PHE A O 1
ATOM 4083 N N . PRO A 1 533 ? -38.031 9.859 -13.07 1 51.91 533 PRO A N 1
ATOM 4084 C CA . PRO A 1 533 ? -38.344 11.062 -13.852 1 51.91 533 PRO A CA 1
ATOM 4085 C C . PRO A 1 533 ? -38.594 12.289 -12.969 1 51.91 533 PRO A C 1
ATOM 4087 O O . PRO A 1 533 ? -38.25 13.406 -13.352 1 51.91 533 PRO A O 1
ATOM 4090 N N . GLN A 1 534 ? -39.594 12.57 -12.086 1 48.94 534 GLN A N 1
ATOM 4091 C CA . GLN A 1 534 ? -40.156 13.859 -11.68 1 48.94 534 GLN A CA 1
ATOM 4092 C C . GLN A 1 534 ? -39.469 14.383 -10.422 1 48.94 534 GLN A C 1
ATOM 4094 O O . GLN A 1 534 ? -38.469 15.102 -10.5 1 48.94 534 GLN A O 1
ATOM 4099 N N . SER A 1 535 ? -40.219 14.391 -9.055 1 50 535 SER A N 1
ATOM 4100 C CA . SER A 1 535 ? -40.656 15.391 -8.078 1 50 535 SER A CA 1
ATOM 4101 C C . SER A 1 535 ? -39.625 15.57 -6.973 1 50 535 SER A C 1
ATOM 4103 O O . SER A 1 535 ? -39.406 14.672 -6.156 1 50 535 SER A O 1
ATOM 4105 N N . LEU A 1 536 ? -38.625 16.125 -7.055 1 49.38 536 LEU A N 1
ATOM 4106 C CA . LEU A 1 536 ? -37.438 16.266 -6.195 1 49.38 536 LEU A CA 1
ATOM 4107 C C . LEU A 1 536 ? -37.812 16.953 -4.887 1 49.38 536 LEU A C 1
ATOM 4109 O O . LEU A 1 536 ? -36.938 17.172 -4.031 1 49.38 536 LEU A O 1
ATOM 4113 N N . ASN A 1 537 ? -38.656 18 -4.762 1 52.66 537 ASN A N 1
ATOM 4114 C CA . ASN A 1 537 ? -38.469 19.078 -3.807 1 52.66 537 ASN A CA 1
ATOM 4115 C C . ASN A 1 537 ? -38.781 18.641 -2.383 1 52.66 537 ASN A C 1
ATOM 4117 O O . ASN A 1 537 ? -39.906 18.828 -1.905 1 52.66 537 ASN A O 1
ATOM 4121 N N . LYS A 1 538 ? -38.062 17.5 -1.729 1 66.56 538 LYS A N 1
ATOM 4122 C CA . LYS A 1 538 ? -38.625 17.109 -0.441 1 66.56 538 LYS A CA 1
ATOM 4123 C C . LYS A 1 538 ? -37.781 17.641 0.713 1 66.56 538 LYS A C 1
ATOM 4125 O O . LYS A 1 538 ? -36.594 17.906 0.548 1 66.56 538 LYS A O 1
ATOM 4130 N N . GLU A 1 539 ? -38.281 18.188 1.719 1 80.69 539 GLU A N 1
ATOM 4131 C CA . GLU A 1 539 ? -37.781 18.562 3.031 1 80.69 539 GLU A CA 1
ATOM 4132 C C . GLU A 1 539 ? -36.875 17.484 3.598 1 80.69 539 GLU A C 1
ATOM 4134 O O . GLU A 1 539 ? -36 17.766 4.441 1 80.69 539 GLU A O 1
ATOM 4139 N N . VAL A 1 540 ? -37.062 16.297 3.016 1 88.81 540 VAL A N 1
ATOM 4140 C CA . VAL A 1 540 ? -36.25 15.188 3.479 1 88.81 540 VAL A CA 1
ATOM 4141 C C . VAL A 1 540 ? -35.406 14.656 2.326 1 88.81 540 VAL A C 1
ATOM 4143 O O . VAL A 1 540 ? -35.938 14.383 1.24 1 88.81 540 VAL A O 1
ATOM 4146 N N . VAL A 1 541 ? -34.156 14.688 2.551 1 91.06 541 VAL A N 1
ATOM 4147 C CA . VAL A 1 541 ? -33.25 14.164 1.553 1 91.06 541 VAL A CA 1
ATOM 4148 C C . VAL A 1 541 ? -32.594 12.883 2.07 1 91.06 541 VAL A C 1
ATOM 4150 O O . VAL A 1 541 ? -32.156 12.82 3.221 1 91.06 541 VAL A O 1
ATOM 4153 N N . VAL A 1 542 ? -32.625 11.844 1.264 1 92.5 542 VAL A N 1
ATOM 4154 C CA . VAL A 1 542 ? -31.969 10.586 1.607 1 92.5 542 VAL A CA 1
ATOM 4155 C C . VAL A 1 542 ? -30.672 10.445 0.82 1 92.5 542 VAL A C 1
ATOM 4157 O O . VAL A 1 542 ? -30.672 10.477 -0.413 1 92.5 542 VAL A O 1
ATOM 4160 N N . LEU A 1 543 ? -29.562 10.391 1.533 1 93.06 543 LEU A N 1
ATOM 4161 C CA . LEU A 1 543 ? -28.234 10.289 0.95 1 93.06 543 LEU A CA 1
ATOM 4162 C C . LEU A 1 543 ? -27.625 8.914 1.219 1 93.06 543 LEU A C 1
ATOM 4164 O O . LEU A 1 543 ? -27.625 8.445 2.359 1 93.06 543 LEU A O 1
ATOM 4168 N N . ALA A 1 544 ? -27.25 8.281 0.177 1 91.62 544 ALA A N 1
ATOM 4169 C CA . ALA A 1 544 ? -26.578 6.988 0.333 1 91.62 544 ALA A CA 1
ATOM 4170 C C . ALA A 1 544 ? -25.078 7.117 0.104 1 91.62 544 ALA A C 1
ATOM 4172 O O . ALA A 1 544 ? -24.641 7.691 -0.897 1 91.62 544 ALA A O 1
ATOM 4173 N N . PHE A 1 545 ? -24.328 6.695 1.055 1 90 545 PHE A N 1
ATOM 4174 C CA . PHE A 1 545 ? -22.875 6.605 0.906 1 90 545 PHE A CA 1
ATOM 4175 C C . PHE A 1 545 ? -22.453 5.172 0.597 1 90 545 PHE A C 1
ATOM 4177 O O . PHE A 1 545 ? -22.578 4.285 1.444 1 90 545 PHE A O 1
ATOM 4184 N N . LYS A 1 546 ? -21.922 4.863 -0.582 1 86.75 546 LYS A N 1
ATOM 4185 C CA . LYS A 1 546 ? -21.797 3.508 -1.105 1 86.75 546 LYS A CA 1
ATOM 4186 C C . LYS A 1 546 ? -20.391 2.961 -0.873 1 86.75 546 LYS A C 1
ATOM 4188 O O . LYS A 1 546 ? -19.719 2.545 -1.818 1 86.75 546 LYS A O 1
ATOM 4193 N N . GLY A 1 547 ? -20 2.939 0.322 1 87.25 547 GLY A N 1
ATOM 4194 C CA . GLY A 1 547 ? -18.703 2.369 0.655 1 87.25 547 GLY A CA 1
ATOM 4195 C C . GLY A 1 547 ? -18.312 2.568 2.109 1 87.25 547 GLY A C 1
ATOM 4196 O O . GLY A 1 547 ? -18.969 3.33 2.828 1 87.25 547 GLY A O 1
ATOM 4197 N N . ALA A 1 548 ? -17.266 1.862 2.471 1 89.56 548 ALA A N 1
ATOM 4198 C CA . ALA A 1 548 ? -16.75 2.023 3.828 1 89.56 548 ALA A CA 1
ATOM 4199 C C . ALA A 1 548 ? -16.219 3.439 4.051 1 89.56 548 ALA A C 1
ATOM 4201 O O . ALA A 1 548 ? -15.797 4.109 3.104 1 89.56 548 ALA A O 1
ATOM 4202 N N . MET A 1 549 ? -16.312 3.904 5.227 1 90.81 549 MET A N 1
ATOM 4203 C CA . MET A 1 549 ? -15.852 5.254 5.543 1 90.81 549 MET A CA 1
ATOM 4204 C C . MET A 1 549 ? -14.492 5.223 6.23 1 90.81 549 MET A C 1
ATOM 4206 O O . MET A 1 549 ? -14.328 4.562 7.254 1 90.81 549 MET A O 1
ATOM 4210 N N . HIS A 1 550 ? -13.562 5.828 5.656 1 90.31 550 HIS A N 1
ATOM 4211 C CA . HIS A 1 550 ? -12.219 5.898 6.207 1 90.31 550 HIS A CA 1
ATOM 4212 C C . HIS A 1 550 ? -11.555 7.23 5.875 1 90.31 550 HIS A C 1
ATOM 4214 O O . HIS A 1 550 ? -12.156 8.078 5.215 1 90.31 550 HIS A O 1
ATOM 4220 N N . PHE A 1 551 ? -10.391 7.461 6.332 1 88.44 551 PHE A N 1
ATOM 4221 C CA . PHE A 1 551 ? -9.719 8.758 6.281 1 88.44 551 PHE A CA 1
ATOM 4222 C C . PHE A 1 551 ? -9.539 9.219 4.84 1 88.44 551 PHE A C 1
ATOM 4224 O O . PHE A 1 551 ? -9.547 10.422 4.562 1 88.44 551 PHE A O 1
ATOM 4231 N N . ALA A 1 552 ? -9.43 8.312 3.895 1 86.69 552 ALA A N 1
ATOM 4232 C CA . ALA A 1 552 ? -9.102 8.672 2.516 1 86.69 552 ALA A CA 1
ATOM 4233 C C . ALA A 1 552 ? -10.352 9.133 1.763 1 86.69 552 ALA A C 1
ATOM 4235 O O . ALA A 1 552 ? -10.242 9.758 0.707 1 86.69 552 ALA A O 1
ATOM 4236 N N . ASN A 1 553 ? -11.562 8.859 2.266 1 88.38 553 ASN A N 1
ATOM 4237 C CA . ASN A 1 553 ? -12.75 9.234 1.513 1 88.38 553 ASN A CA 1
ATOM 4238 C C . ASN A 1 553 ? -13.688 10.109 2.342 1 88.38 553 ASN A C 1
ATOM 4240 O O . ASN A 1 553 ? -14.773 10.477 1.883 1 88.38 553 ASN A O 1
ATOM 4244 N N . LYS A 1 554 ? -13.328 10.422 3.557 1 84.94 554 LYS A N 1
ATOM 4245 C CA . LYS A 1 554 ? -14.211 11.172 4.445 1 84.94 554 LYS A CA 1
ATOM 4246 C C . LYS A 1 554 ? -14.555 12.539 3.855 1 84.94 554 LYS A C 1
ATOM 4248 O O . LYS A 1 554 ? -15.656 13.047 4.055 1 84.94 554 LYS A O 1
ATOM 4253 N N . GLN A 1 555 ? -13.648 13.109 3.07 1 82.69 555 GLN A N 1
ATOM 4254 C CA . GLN A 1 555 ? -13.914 14.406 2.463 1 82.69 555 GLN A CA 1
ATOM 4255 C C . GLN A 1 555 ? -15.008 14.305 1.401 1 82.69 555 GLN A C 1
ATOM 4257 O O . GLN A 1 555 ? -15.719 15.273 1.138 1 82.69 555 GLN A O 1
ATOM 4262 N N . TYR A 1 556 ? -15.172 13.172 0.89 1 85.31 556 TYR A N 1
ATOM 4263 C CA . TYR A 1 556 ? -16.219 12.961 -0.102 1 85.31 556 TYR A CA 1
ATOM 4264 C C . TYR A 1 556 ? -17.594 12.977 0.546 1 85.31 556 TYR A C 1
ATOM 4266 O O . TYR A 1 556 ? -18.578 13.43 -0.063 1 85.31 556 TYR A O 1
ATOM 4274 N N . LEU A 1 557 ? -17.625 12.5 1.716 1 87.62 557 LEU A N 1
ATOM 4275 C CA . LEU A 1 557 ? -18.906 12.555 2.434 1 87.62 557 LEU A CA 1
ATOM 4276 C C . LEU A 1 557 ? -19.312 14 2.686 1 87.62 557 LEU A C 1
ATOM 4278 O O . LEU A 1 557 ? -20.5 14.344 2.523 1 87.62 557 LEU A O 1
ATOM 4282 N N . THR A 1 558 ? -18.344 14.766 3.088 1 88.56 558 THR A N 1
ATOM 4283 C CA . THR A 1 558 ? -18.641 16.172 3.34 1 88.56 558 THR A CA 1
ATOM 4284 C C . THR A 1 558 ? -19.156 16.859 2.074 1 88.56 558 THR A C 1
ATOM 4286 O O . THR A 1 558 ? -20.125 17.609 2.121 1 88.56 558 THR A O 1
ATOM 4289 N N . ARG A 1 559 ? -18.547 16.547 1.013 1 87.69 559 ARG A N 1
ATOM 4290 C CA . ARG A 1 559 ? -18.969 17.125 -0.26 1 87.69 559 ARG A CA 1
ATOM 4291 C C . ARG A 1 559 ? -20.359 16.625 -0.655 1 87.69 559 ARG A C 1
ATOM 4293 O O . ARG A 1 559 ? -21.156 17.359 -1.24 1 87.69 559 ARG A O 1
ATOM 4300 N N . ALA A 1 560 ? -20.594 15.422 -0.333 1 89.19 560 ALA A N 1
ATOM 4301 C CA . ALA A 1 560 ? -21.891 14.844 -0.644 1 89.19 560 ALA A CA 1
ATOM 4302 C C . ALA A 1 560 ? -23 15.531 0.147 1 89.19 560 ALA A C 1
ATOM 4304 O O . ALA A 1 560 ? -24.078 15.812 -0.392 1 89.19 560 ALA A O 1
ATOM 4305 N N . PHE A 1 561 ? -22.766 15.781 1.393 1 91.38 561 PHE A N 1
ATOM 4306 C CA . PHE A 1 561 ? -23.719 16.484 2.23 1 91.38 561 PHE A CA 1
ATOM 4307 C C . PHE A 1 561 ? -24 17.875 1.683 1 91.38 561 PHE A C 1
ATOM 4309 O O . PHE A 1 561 ? -25.156 18.297 1.604 1 91.38 561 PHE A O 1
ATOM 4316 N N . ILE A 1 562 ? -22.969 18.531 1.277 1 90 562 ILE A N 1
ATOM 4317 C CA . ILE A 1 562 ? -23.094 19.906 0.776 1 90 562 ILE A CA 1
ATOM 4318 C C . ILE A 1 562 ? -23.875 19.891 -0.539 1 90 562 ILE A C 1
ATOM 4320 O O . ILE A 1 562 ? -24.75 20.719 -0.746 1 90 562 ILE A O 1
ATOM 4324 N N . ARG A 1 563 ? -23.594 18.969 -1.346 1 86.81 563 ARG A N 1
ATOM 4325 C CA . ARG A 1 563 ? -24.25 18.875 -2.648 1 86.81 563 ARG A CA 1
ATOM 4326 C C . ARG A 1 563 ? -25.719 18.516 -2.498 1 86.81 563 ARG A C 1
ATOM 4328 O O . ARG A 1 563 ? -26.562 19.062 -3.203 1 86.81 563 ARG A O 1
ATOM 4335 N N . CYS A 1 564 ? -25.969 17.641 -1.595 1 85.44 564 CYS A N 1
ATOM 4336 C CA . CYS A 1 564 ? -27.344 17.156 -1.443 1 85.44 564 CYS A CA 1
ATOM 4337 C C . CYS A 1 564 ? -28.203 18.172 -0.713 1 85.44 564 CYS A C 1
ATOM 4339 O O . CYS A 1 564 ? -29.391 18.297 -1.007 1 85.44 564 CYS A O 1
ATOM 4341 N N . THR A 1 565 ? -27.656 18.875 0.214 1 87 565 THR A N 1
ATOM 4342 C CA . THR A 1 565 ? -28.422 19.828 1.008 1 87 565 THR A CA 1
ATOM 4343 C C . THR A 1 565 ? -28.359 21.219 0.393 1 87 565 THR A C 1
ATOM 4345 O O . THR A 1 565 ? -29.234 22.047 0.622 1 87 565 THR A O 1
ATOM 4348 N N . GLY A 1 566 ? -27.25 21.453 -0.318 1 86.44 566 GLY A N 1
ATOM 4349 C CA . GLY A 1 566 ? -27.016 22.797 -0.843 1 86.44 566 GLY A CA 1
ATOM 4350 C C . GLY A 1 566 ? -26.5 23.766 0.206 1 86.44 566 GLY A C 1
ATOM 4351 O O . GLY A 1 566 ? -26.422 24.969 -0.042 1 86.44 566 GLY A O 1
ATOM 4352 N N . ILE A 1 567 ? -26.25 23.266 1.392 1 88.75 567 ILE A N 1
ATOM 4353 C CA . ILE A 1 567 ? -25.812 24.094 2.51 1 88.75 567 ILE A CA 1
ATOM 4354 C C . ILE A 1 567 ? -24.359 23.766 2.848 1 88.75 567 ILE A C 1
ATOM 4356 O O . ILE A 1 567 ? -24.016 22.609 3.129 1 88.75 567 ILE A O 1
ATOM 4360 N N . ASP A 1 568 ? -23.516 24.703 2.775 1 89.75 568 ASP A N 1
ATOM 4361 C CA . ASP A 1 568 ? -22.141 24.578 3.26 1 89.75 568 ASP A CA 1
ATOM 4362 C C . ASP A 1 568 ? -22.016 25.078 4.699 1 89.75 568 ASP A C 1
ATOM 4364 O O . ASP A 1 568 ? -22.062 26.281 4.945 1 89.75 568 ASP A O 1
ATOM 4368 N N . PRO A 1 569 ? -21.844 24.125 5.527 1 89 569 PRO A N 1
ATOM 4369 C CA . PRO A 1 569 ? -21.844 24.516 6.938 1 89 569 PRO A CA 1
ATOM 4370 C C . PRO A 1 569 ? -20.734 25.5 7.281 1 89 569 PRO A C 1
ATOM 4372 O O . PRO A 1 569 ? -20.922 26.375 8.141 1 89 569 PRO A O 1
ATOM 4375 N N . VAL A 1 570 ? -19.641 25.438 6.672 1 86.75 570 VAL A N 1
ATOM 4376 C CA . VAL A 1 570 ? -18.5 26.297 6.969 1 86.75 570 VAL A CA 1
ATOM 4377 C C . VAL A 1 570 ? -18.844 27.75 6.66 1 86.75 570 VAL A C 1
ATOM 4379 O O . VAL A 1 570 ? -18.594 28.641 7.469 1 86.75 570 VAL A O 1
ATOM 4382 N N . ILE A 1 571 ? -19.469 27.984 5.617 1 86.38 571 ILE A N 1
ATOM 4383 C CA . ILE A 1 571 ? -19.812 29.328 5.172 1 86.38 571 ILE A CA 1
ATOM 4384 C C . ILE A 1 571 ? -21 29.844 5.977 1 86.38 571 ILE A C 1
ATOM 4386 O O . ILE A 1 571 ? -20.984 30.984 6.457 1 86.38 571 ILE A O 1
ATOM 4390 N N . GLU A 1 572 ? -21.969 28.984 6.148 1 87.31 572 GLU A N 1
ATOM 4391 C CA . GLU A 1 572 ? -23.203 29.406 6.797 1 87.31 572 GLU A CA 1
ATOM 4392 C C . GLU A 1 572 ? -23 29.641 8.289 1 87.31 572 GLU A C 1
ATOM 4394 O O . GLU A 1 572 ? -23.625 30.531 8.875 1 87.31 572 GLU A O 1
ATOM 4399 N N . LEU A 1 573 ? -22.188 28.844 8.867 1 88.12 573 LEU A N 1
ATOM 4400 C CA . LEU A 1 573 ? -21.922 29 10.297 1 88.12 573 LEU A CA 1
ATOM 4401 C C . LEU A 1 573 ? -21.094 30.266 10.539 1 88.12 573 LEU A C 1
ATOM 4403 O O . LEU A 1 573 ? -21.281 30.953 11.555 1 88.12 573 LEU A O 1
ATOM 4407 N N . SER A 1 574 ? -20.125 30.516 9.688 1 85.12 574 SER A N 1
ATOM 4408 C CA . SER A 1 574 ? -19.344 31.75 9.805 1 85.12 574 SER A CA 1
ATOM 4409 C C . SER A 1 574 ? -20.219 32.969 9.641 1 85.12 574 SER A C 1
ATOM 4411 O O . SER A 1 574 ? -20.047 33.969 10.352 1 85.12 574 SER A O 1
ATOM 4413 N N . ARG A 1 575 ? -21.062 32.906 8.75 1 82.06 575 ARG A N 1
ATOM 4414 C CA . ARG A 1 575 ? -22.016 34 8.539 1 82.06 575 ARG A CA 1
ATOM 4415 C C . ARG A 1 575 ? -22.875 34.188 9.773 1 82.06 575 ARG A C 1
ATOM 4417 O O . ARG A 1 575 ? -23.125 35.344 10.188 1 82.06 575 ARG A O 1
ATOM 4424 N N . LYS A 1 576 ? -23.359 33.062 10.242 1 83.12 576 LYS A N 1
ATOM 4425 C CA . LYS A 1 576 ? -24.188 33.125 11.445 1 83.12 576 LYS A CA 1
ATOM 4426 C C . LYS A 1 576 ? -23.422 33.75 12.617 1 83.12 576 LYS A C 1
ATOM 4428 O O . LYS A 1 576 ? -23.969 34.531 13.375 1 83.12 576 LYS A O 1
ATOM 4433 N N . ARG A 1 577 ? -22.203 33.344 12.789 1 83 577 ARG A N 1
ATOM 4434 C CA . ARG A 1 577 ? -21.359 33.875 13.867 1 83 577 ARG A CA 1
ATOM 4435 C C . ARG A 1 577 ? -21.156 35.375 13.727 1 83 577 ARG A C 1
ATOM 4437 O O . ARG A 1 577 ? -21.172 36.094 14.711 1 83 577 ARG A O 1
ATOM 4444 N N . LYS A 1 578 ? -20.875 35.844 12.523 1 79.62 578 LYS A N 1
ATOM 4445 C CA . LYS A 1 578 ? -20.688 37.281 12.258 1 79.62 578 LYS A CA 1
ATOM 4446 C C . LYS A 1 578 ? -21.953 38.062 12.57 1 79.62 578 LYS A C 1
ATOM 4448 O O . LYS A 1 578 ? -21.875 39.156 13.172 1 79.62 578 LYS A O 1
ATOM 4453 N N . LEU A 1 579 ? -22.969 37.469 12.203 1 77.44 579 LEU A N 1
ATOM 4454 C CA . LEU A 1 579 ? -24.25 38.125 12.453 1 77.44 579 LEU A CA 1
ATOM 4455 C C . LEU A 1 579 ? -24.547 38.188 13.945 1 77.44 579 LEU A C 1
ATOM 4457 O O . LEU A 1 579 ? -25.062 39.188 14.438 1 77.44 579 LEU A O 1
ATOM 4461 N N . ASP A 1 580 ? -24.25 37.094 14.594 1 79.5 580 ASP A N 1
ATOM 4462 C CA . ASP A 1 580 ? -24.453 37.062 16.047 1 79.5 580 ASP A CA 1
ATOM 4463 C C . ASP A 1 580 ? -23.562 38.062 16.75 1 79.5 580 ASP A C 1
ATOM 4465 O O . ASP A 1 580 ? -23.984 38.688 17.734 1 79.5 580 ASP A O 1
ATOM 4469 N N . ALA A 1 581 ? -22.375 38.281 16.266 1 77.06 581 ALA A N 1
ATOM 4470 C CA . ALA A 1 581 ? -21.453 39.25 16.844 1 77.06 581 ALA A CA 1
ATOM 4471 C C . ALA A 1 581 ? -21.953 40.656 16.641 1 77.06 581 ALA A C 1
ATOM 4473 O O . ALA A 1 581 ? -21.859 41.5 17.531 1 77.06 581 ALA A O 1
ATOM 4474 N N . ILE A 1 582 ? -22.484 40.906 15.516 1 73.12 582 ILE A N 1
ATOM 4475 C CA . ILE A 1 582 ? -23.031 42.219 15.203 1 73.12 582 ILE A CA 1
ATOM 4476 C C . ILE A 1 582 ? -24.234 42.5 16.109 1 73.12 582 ILE A C 1
ATOM 4478 O O . ILE A 1 582 ? -24.391 43.594 16.625 1 73.12 582 ILE A O 1
ATOM 4482 N N . ARG A 1 583 ? -24.969 41.438 16.266 1 72.56 583 ARG A N 1
ATOM 4483 C CA . ARG A 1 583 ? -26.141 41.562 17.125 1 72.56 583 ARG A CA 1
ATOM 4484 C C . ARG A 1 583 ? -25.75 41.844 18.578 1 72.56 583 ARG A C 1
ATOM 4486 O O . ARG A 1 583 ? -26.375 42.656 19.25 1 72.56 583 ARG A O 1
ATOM 4493 N N . LYS A 1 584 ? -24.797 41.156 18.969 1 76.62 584 LYS A N 1
ATOM 4494 C CA . LYS A 1 584 ? -24.328 41.344 20.344 1 76.62 584 LYS A CA 1
ATOM 4495 C C . LYS A 1 584 ? -23.75 42.75 20.531 1 76.62 584 LYS A C 1
ATOM 4497 O O . LYS A 1 584 ? -23.969 43.375 21.578 1 76.62 584 LYS A O 1
ATOM 4502 N N . GLN A 1 585 ? -22.984 43.281 19.609 1 72.69 585 GLN A N 1
ATOM 4503 C CA . GLN A 1 585 ? -22.422 44.625 19.672 1 72.69 585 GLN A CA 1
ATOM 4504 C C . GLN A 1 585 ? -23.516 45.688 19.641 1 72.69 585 GLN A C 1
ATOM 4506 O O . GLN A 1 585 ? -23.438 46.719 20.328 1 72.69 585 GLN A O 1
ATOM 4511 N N . ALA A 1 586 ? -24.422 45.406 18.781 1 66.25 586 ALA A N 1
ATOM 4512 C CA . ALA A 1 586 ? -25.547 46.312 18.656 1 66.25 586 ALA A CA 1
ATOM 4513 C C . ALA A 1 586 ? -26.344 46.406 19.953 1 66.25 586 ALA A C 1
ATOM 4515 O O . ALA A 1 586 ? -26.844 47.469 20.328 1 66.25 586 ALA A O 1
ATOM 4516 N N . MET A 1 587 ? -26.469 45.281 20.562 1 66.44 587 MET A N 1
ATOM 4517 C CA . MET A 1 587 ? -27.203 45.219 21.828 1 66.44 587 MET A CA 1
ATOM 4518 C C . MET A 1 587 ? -26.438 45.969 22.922 1 66.44 587 MET A C 1
ATOM 4520 O O . MET A 1 587 ? -27.031 46.469 23.859 1 66.44 587 MET A O 1
ATOM 4524 N N . GLU A 1 588 ? -25.188 45.875 22.797 1 64.12 588 GLU A N 1
ATOM 4525 C CA . GLU A 1 588 ? -24.375 46.562 23.797 1 64.12 588 GLU A CA 1
ATOM 4526 C C . GLU A 1 588 ? -24.375 48.062 23.578 1 64.12 588 GLU A C 1
ATOM 4528 O O . GLU A 1 588 ? -24.219 48.844 24.516 1 64.12 588 GLU A O 1
ATOM 4533 N N . ASP A 1 589 ? -24.641 48.5 22.344 1 56.69 589 ASP A N 1
ATOM 4534 C CA . ASP A 1 589 ? -24.734 49.938 22.062 1 56.69 589 ASP A CA 1
ATOM 4535 C C . ASP A 1 589 ? -26.188 50.406 22.109 1 56.69 589 ASP A C 1
ATOM 4537 O O . ASP A 1 589 ? -27.016 49.938 21.297 1 56.69 589 ASP A O 1
ATOM 4541 N N . GLU A 1 590 ? -26.859 50.906 23.188 1 54.72 590 GLU A N 1
ATOM 4542 C CA . GLU A 1 590 ? -28.188 51.375 23.516 1 54.72 590 GLU A CA 1
ATOM 4543 C C . GLU A 1 590 ? -28.812 52.156 22.344 1 54.72 590 GLU A C 1
ATOM 4545 O O . GLU A 1 590 ? -30 52 22.047 1 54.72 590 GLU A O 1
ATOM 4550 N N . GLU A 1 591 ? -28.266 53.281 21.844 1 50.66 591 GLU A N 1
ATOM 4551 C CA . GLU A 1 591 ? -28.828 54.219 20.891 1 50.66 591 GLU A CA 1
ATOM 4552 C C . GLU A 1 591 ? -29.016 53.562 19.531 1 50.66 591 GLU A C 1
ATOM 4554 O O . GLU A 1 591 ? -29.984 53.875 18.828 1 50.66 591 GLU A O 1
ATOM 4559 N N . GLN A 1 592 ? -28.172 52.688 19.078 1 51.22 592 GLN A N 1
ATOM 4560 C CA . GLN A 1 592 ? -28.141 52.156 17.719 1 51.22 592 GLN A CA 1
ATOM 4561 C C . GLN A 1 592 ? -28.875 50.812 17.641 1 51.22 592 GLN A C 1
ATOM 4563 O O . GLN A 1 592 ? -28.984 50.219 16.562 1 51.22 592 GLN A O 1
ATOM 4568 N N . LYS A 1 593 ? -29.438 50.438 18.672 1 53.28 593 LYS A N 1
ATOM 4569 C CA . LYS A 1 593 ? -30.156 49.156 18.781 1 53.28 593 LYS A CA 1
ATOM 4570 C C . LYS A 1 593 ? -31.281 49.062 17.734 1 53.28 593 LYS A C 1
ATOM 4572 O O . LYS A 1 593 ? -31.422 48.031 17.078 1 53.28 593 LYS A O 1
ATOM 4577 N N . VAL A 1 594 ? -32.062 50.156 17.734 1 51.53 594 VAL A N 1
ATOM 4578 C CA . VAL A 1 594 ? -33.281 50.094 16.922 1 51.53 594 VAL A CA 1
ATOM 4579 C C . VAL A 1 594 ? -32.906 50 15.445 1 51.53 594 VAL A C 1
ATOM 4581 O O . VAL A 1 594 ? -33.469 49.188 14.695 1 51.53 594 VAL A O 1
ATOM 4584 N N . CYS A 1 595 ? -31.938 50.781 15.023 1 49.5 595 CYS A N 1
ATOM 4585 C CA . CYS A 1 595 ? -31.594 50.844 13.609 1 49.5 595 CYS A CA 1
ATOM 4586 C C . CYS A 1 595 ? -30.875 49.562 13.148 1 49.5 595 CYS A C 1
ATOM 4588 O O . CYS A 1 595 ? -31.172 49.062 12.07 1 49.5 595 CYS A O 1
ATOM 4590 N N . ILE A 1 596 ? -30.031 49.094 13.914 1 52.69 596 ILE A N 1
ATOM 4591 C CA . ILE A 1 596 ? -29.234 47.938 13.523 1 52.69 596 ILE A CA 1
ATOM 4592 C C . ILE A 1 596 ? -30.109 46.688 13.562 1 52.69 596 ILE A C 1
ATOM 4594 O O . ILE A 1 596 ? -30 45.812 12.695 1 52.69 596 ILE A O 1
ATOM 4598 N N . GLU A 1 597 ? -31.062 46.594 14.516 1 53.75 597 GLU A N 1
ATOM 4599 C CA . GLU A 1 597 ? -32 45.5 14.523 1 53.75 597 GLU A CA 1
ATOM 4600 C C . GLU A 1 597 ? -32.844 45.5 13.25 1 53.75 597 GLU A C 1
ATOM 4602 O O . GLU A 1 597 ? -33.125 44.406 12.695 1 53.75 597 GLU A O 1
ATOM 4607 N N . TYR A 1 598 ? -33.219 46.656 12.844 1 53.22 598 TYR A N 1
ATOM 4608 C CA . TYR A 1 598 ? -33.969 46.781 11.609 1 53.22 598 TYR A CA 1
ATOM 4609 C C . TYR A 1 598 ? -33.125 46.344 10.414 1 53.22 598 TYR A C 1
ATOM 4611 O O . TYR A 1 598 ? -33.625 45.656 9.531 1 53.22 598 TYR A O 1
ATOM 4619 N N . ILE A 1 599 ? -31.906 46.719 10.305 1 52.91 599 ILE A N 1
ATOM 4620 C CA . ILE A 1 599 ? -31.016 46.375 9.195 1 52.91 599 ILE A CA 1
ATOM 4621 C C . ILE A 1 599 ? -30.703 44.906 9.227 1 52.91 599 ILE A C 1
ATOM 4623 O O . ILE A 1 599 ? -30.719 44.219 8.188 1 52.91 599 ILE A O 1
ATOM 4627 N N . LEU A 1 600 ? -30.453 44.469 10.414 1 55.47 600 LEU A N 1
ATOM 4628 C CA . LEU A 1 600 ? -30.172 43.031 10.539 1 55.47 600 LEU A CA 1
ATOM 4629 C C . LEU A 1 600 ? -31.406 42.188 10.188 1 55.47 600 LEU A C 1
ATOM 4631 O O . LEU A 1 600 ? -31.297 41.156 9.547 1 55.47 600 LEU A O 1
ATOM 4635 N N . GLN A 1 601 ? -32.594 42.625 10.617 1 54.09 601 GLN A N 1
ATOM 4636 C CA . GLN A 1 601 ? -33.844 41.969 10.195 1 54.09 601 GLN A CA 1
ATOM 4637 C C . GLN A 1 601 ? -34 42.062 8.68 1 54.09 601 GLN A C 1
ATOM 4639 O O . GLN A 1 601 ? -34.469 41.094 8.055 1 54.09 601 GLN A O 1
ATOM 4644 N N . THR A 1 602 ? -33.625 43.125 8.117 1 50.81 602 THR A N 1
ATOM 4645 C CA . THR A 1 602 ? -33.719 43.312 6.672 1 50.81 602 THR A CA 1
ATOM 4646 C C . THR A 1 602 ? -32.719 42.406 5.953 1 50.81 602 THR A C 1
ATOM 4648 O O . THR A 1 602 ? -33.031 41.812 4.934 1 50.81 602 THR A O 1
ATOM 4651 N N . VAL A 1 603 ? -31.516 42.438 6.43 1 50.81 603 VAL A N 1
ATOM 4652 C CA . VAL A 1 603 ? -30.484 41.625 5.809 1 50.81 603 VAL A CA 1
ATOM 4653 C C . VAL A 1 603 ? -30.844 40.125 5.984 1 50.81 603 VAL A C 1
ATOM 4655 O O . VAL A 1 603 ? -30.703 39.344 5.051 1 50.81 603 VAL A O 1
ATOM 4658 N N . ASP A 1 604 ? -31.281 39.719 7.191 1 51.06 604 ASP A N 1
ATOM 4659 C CA . ASP A 1 604 ? -31.781 38.375 7.375 1 51.06 604 ASP A CA 1
ATOM 4660 C C . ASP A 1 604 ? -32.969 38.094 6.449 1 51.06 604 ASP A C 1
ATOM 4662 O O . ASP A 1 604 ? -33.062 37 5.879 1 51.06 604 ASP A O 1
ATOM 4666 N N . ALA A 1 605 ? -33.906 39.062 6.414 1 48.22 605 ALA A N 1
ATOM 4667 C CA . ALA A 1 605 ? -35.031 38.938 5.504 1 48.22 605 ALA A CA 1
ATOM 4668 C C . ALA A 1 605 ? -34.562 38.875 4.055 1 48.22 605 ALA A C 1
ATOM 4670 O O . ALA A 1 605 ? -35.156 38.125 3.256 1 48.22 605 ALA A O 1
ATOM 4671 N N . ILE A 1 606 ? -33.719 39.656 3.592 1 45.59 606 ILE A N 1
ATOM 4672 C CA . ILE A 1 606 ? -33.219 39.656 2.227 1 45.59 606 ILE A CA 1
ATOM 4673 C C . ILE A 1 606 ? -32.438 38.344 1.964 1 45.59 606 ILE A C 1
ATOM 4675 O O . ILE A 1 606 ? -32.594 37.75 0.905 1 45.59 606 ILE A O 1
ATOM 4679 N N . ILE A 1 607 ? -31.594 38 2.834 1 45.22 607 ILE A N 1
ATOM 4680 C CA . ILE A 1 607 ? -30.906 36.719 2.719 1 45.22 607 ILE A CA 1
ATOM 4681 C C . ILE A 1 607 ? -31.922 35.562 2.803 1 45.22 607 ILE A C 1
ATOM 4683 O O . ILE A 1 607 ? -31.828 34.594 2.062 1 45.22 607 ILE A O 1
ATOM 4687 N N . CYS A 1 608 ? -32.938 35.688 3.736 1 42.72 608 CYS A N 1
ATOM 4688 C CA . CYS A 1 608 ? -34.031 34.719 3.812 1 42.72 608 CYS A CA 1
ATOM 4689 C C . CYS A 1 608 ? -34.969 34.875 2.621 1 42.72 608 CYS A C 1
ATOM 4691 O O . CYS A 1 608 ? -35.594 33.875 2.191 1 42.72 608 CYS A O 1
ATOM 4693 N N . SER A 1 609 ? -35.531 36.062 2.168 1 42.81 609 SER A N 1
ATOM 4694 C CA . SER A 1 609 ? -36.531 36.25 1.11 1 42.81 609 SER A CA 1
ATOM 4695 C C . SER A 1 609 ? -36 35.75 -0.232 1 42.81 609 SER A C 1
ATOM 4697 O O . SER A 1 609 ? -36.75 35.625 -1.191 1 42.81 609 SER A O 1
ATOM 4699 N N . LYS A 1 610 ? -34.969 36.219 -0.794 1 41.69 610 LYS A N 1
ATOM 4700 C CA . LYS A 1 610 ? -34.625 35.656 -2.092 1 41.69 610 LYS A CA 1
ATOM 4701 C C . LYS A 1 610 ? -34.844 34.125 -2.1 1 41.69 610 LYS A C 1
ATOM 4703 O O . LYS A 1 610 ? -34.938 33.5 -1.041 1 41.69 610 LYS A O 1
ATOM 4708 N N . VAL A 1 611 ? -34.781 33.25 -3.375 1 40.22 611 VAL A N 1
ATOM 4709 C CA . VAL A 1 611 ? -35.25 31.938 -3.727 1 40.22 611 VAL A CA 1
ATOM 4710 C C . VAL A 1 611 ? -34.938 30.953 -2.609 1 40.22 611 VAL A C 1
ATOM 4712 O O . VAL A 1 611 ? -33.781 30.516 -2.482 1 40.22 611 VAL A O 1
ATOM 4715 N N . LYS A 1 612 ? -35.438 31.078 -1.494 1 43.75 612 LYS A N 1
ATOM 4716 C CA . LYS A 1 612 ? -35.219 30.016 -0.516 1 43.75 612 LYS A CA 1
ATOM 4717 C C . LYS A 1 612 ? -35.469 28.641 -1.126 1 43.75 612 LYS A C 1
ATOM 4719 O O . LYS A 1 612 ? -36.625 28.266 -1.37 1 43.75 612 LYS A O 1
ATOM 4724 N N . PRO A 1 613 ? -34.875 28.109 -1.997 1 46.72 613 PRO A N 1
ATOM 4725 C CA . PRO A 1 613 ? -35.125 26.688 -2.26 1 46.72 613 PRO A CA 1
ATOM 4726 C C . PRO A 1 613 ? -35.562 25.938 -1.013 1 46.72 613 PRO A C 1
ATOM 4728 O O . PRO A 1 613 ? -35.219 26.312 0.108 1 46.72 613 PRO A O 1
ATOM 4731 N N . LYS A 1 614 ? -36.844 25.375 -0.992 1 53.84 614 LYS A N 1
ATOM 4732 C CA . LYS A 1 614 ? -37.344 24.516 0.072 1 53.84 614 LYS A CA 1
ATOM 4733 C C . LYS A 1 614 ? -36.219 23.859 0.847 1 53.84 614 LYS A C 1
ATOM 4735 O O . LYS A 1 614 ? -35.406 23.125 0.271 1 53.84 614 LYS A O 1
ATOM 4740 N N . GLN A 1 615 ? -35.688 24.438 1.978 1 70.12 615 GLN A N 1
ATOM 4741 C CA . GLN A 1 615 ? -34.594 24.172 2.885 1 70.12 615 GLN A CA 1
ATOM 4742 C C . GLN A 1 615 ? -34.625 22.75 3.432 1 70.12 615 GLN A C 1
ATOM 4744 O O . GLN A 1 615 ? -35.688 22.297 3.877 1 70.12 615 GLN A O 1
ATOM 4749 N N . VAL A 1 616 ? -33.75 21.969 3.043 1 86.25 616 VAL A N 1
ATOM 4750 C CA . VAL A 1 616 ? -33.594 20.625 3.602 1 86.25 616 VAL A CA 1
ATOM 4751 C C . VAL A 1 616 ? -33.625 20.688 5.125 1 86.25 616 VAL A C 1
ATOM 4753 O O . VAL A 1 616 ? -32.938 21.5 5.734 1 86.25 616 VAL A O 1
ATOM 4756 N N . LYS A 1 617 ? -34.656 20.031 5.703 1 89.44 617 LYS A N 1
ATOM 4757 C CA . LYS A 1 617 ? -34.781 20.047 7.156 1 89.44 617 LYS A CA 1
ATOM 4758 C C . LYS A 1 617 ? -34.219 18.766 7.77 1 89.44 617 LYS A C 1
ATOM 4760 O O . LYS A 1 617 ? -33.875 18.734 8.953 1 89.44 617 LYS A O 1
ATOM 4765 N N . CYS A 1 618 ? -34.219 17.781 6.949 1 92.62 618 CYS A N 1
ATOM 4766 C CA . CYS A 1 618 ? -33.75 16.5 7.457 1 92.62 618 CYS A CA 1
ATOM 4767 C C . CYS A 1 618 ? -32.969 15.742 6.387 1 92.62 618 CYS A C 1
ATOM 4769 O O . CYS A 1 618 ? -33.344 15.734 5.219 1 92.62 618 CYS A O 1
ATOM 4771 N N . VAL A 1 619 ? -31.875 15.242 6.805 1 94.06 619 VAL A N 1
ATOM 4772 C CA . VAL A 1 619 ? -31.078 14.391 5.926 1 94.06 619 VAL A CA 1
ATOM 4773 C C . VAL A 1 619 ? -30.969 12.992 6.531 1 94.06 619 VAL A C 1
ATOM 4775 O O . VAL A 1 619 ? -30.547 12.844 7.684 1 94.06 619 VAL A O 1
ATOM 4778 N N . VAL A 1 620 ? -31.344 11.961 5.809 1 94.25 620 VAL A N 1
ATOM 4779 C CA . VAL A 1 620 ? -31.188 10.57 6.23 1 94.25 620 VAL A CA 1
ATOM 4780 C C . VAL A 1 620 ? -30 9.945 5.508 1 94.25 620 VAL A C 1
ATOM 4782 O O . VAL A 1 620 ? -30 9.82 4.281 1 94.25 620 VAL A O 1
ATOM 4785 N N . LEU A 1 621 ? -29 9.625 6.246 1 95.06 621 LEU A N 1
ATOM 4786 C CA . LEU A 1 621 ? -27.828 8.961 5.68 1 95.06 621 LEU A CA 1
ATOM 4787 C C . LEU A 1 621 ? -28 7.449 5.676 1 95.06 621 LEU A C 1
ATOM 4789 O O . LEU A 1 621 ? -28.125 6.832 6.734 1 95.06 621 LEU A O 1
ATOM 4793 N N . ASP A 1 622 ? -28.078 6.879 4.516 1 94.31 622 ASP A N 1
ATOM 4794 C CA . ASP A 1 622 ? -28.141 5.43 4.359 1 94.31 622 ASP A CA 1
ATOM 4795 C C . ASP A 1 622 ? -26.766 4.801 4.516 1 94.31 622 ASP A C 1
ATOM 4797 O O . ASP A 1 622 ? -25.891 4.961 3.648 1 94.31 622 ASP A O 1
ATOM 4801 N N . CYS A 1 623 ? -26.594 4.055 5.59 1 93.31 623 CYS A N 1
ATOM 4802 C CA . CYS A 1 623 ? -25.297 3.453 5.902 1 93.31 623 CYS A CA 1
ATOM 4803 C C . CYS A 1 623 ? -25.266 1.984 5.5 1 93.31 623 CYS A C 1
ATOM 4805 O O . CYS A 1 623 ? -24.5 1.199 6.055 1 93.31 623 CYS A O 1
ATOM 4807 N N . SER A 1 624 ? -26.125 1.578 4.527 1 90.31 624 SER A N 1
ATOM 4808 C CA . SER A 1 624 ? -26.266 0.176 4.148 1 90.31 624 SER A CA 1
ATOM 4809 C C . SER A 1 624 ? -24.969 -0.374 3.566 1 90.31 624 SER A C 1
ATOM 4811 O O . SER A 1 624 ? -24.656 -1.555 3.734 1 90.31 624 SER A O 1
ATOM 4813 N N . LEU A 1 625 ? -24.203 0.484 2.928 1 90.31 625 LEU A N 1
ATOM 4814 C CA . LEU A 1 625 ? -23.016 -0.004 2.252 1 90.31 625 LEU A CA 1
ATOM 4815 C C . LEU A 1 625 ? -21.75 0.391 3.021 1 90.31 625 LEU A C 1
ATOM 4817 O O . LEU A 1 625 ? -20.641 0.18 2.543 1 90.31 625 LEU A O 1
ATOM 4821 N N . ILE A 1 626 ? -21.953 0.943 4.215 1 91.25 626 ILE A N 1
ATOM 4822 C CA . ILE A 1 626 ? -20.812 1.3 5.043 1 91.25 626 ILE A CA 1
ATOM 4823 C C . ILE A 1 626 ? -20.422 0.108 5.91 1 91.25 626 ILE A C 1
ATOM 4825 O O . ILE A 1 626 ? -21.031 -0.145 6.949 1 91.25 626 ILE A O 1
ATOM 4829 N N . SER A 1 627 ? -19.391 -0.585 5.508 1 89.38 627 SER A N 1
ATOM 4830 C CA . SER A 1 627 ? -19 -1.828 6.164 1 89.38 627 SER A CA 1
ATOM 4831 C C . SER A 1 627 ? -18.156 -1.558 7.402 1 89.38 627 SER A C 1
ATOM 4833 O O . SER A 1 627 ? -18.156 -2.344 8.352 1 89.38 627 SER A O 1
ATOM 4835 N N . PHE A 1 628 ? -17.422 -0.544 7.422 1 88.88 628 PHE A N 1
ATOM 4836 C CA . PHE A 1 628 ? -16.625 -0.164 8.586 1 88.88 628 PHE A CA 1
ATOM 4837 C C . PHE A 1 628 ? -16.375 1.339 8.594 1 88.88 628 PHE A C 1
ATOM 4839 O O . PHE A 1 628 ? -16.609 2.023 7.602 1 88.88 628 PHE A O 1
ATOM 4846 N N . MET A 1 629 ? -15.914 1.809 9.758 1 90.31 629 MET A N 1
ATOM 4847 C CA . MET A 1 629 ? -15.609 3.219 9.984 1 90.31 629 MET A CA 1
ATOM 4848 C C . MET A 1 629 ? -14.367 3.375 10.852 1 90.31 629 MET A C 1
ATOM 4850 O O . MET A 1 629 ? -14.195 2.643 11.828 1 90.31 629 MET A O 1
ATOM 4854 N N . ASP A 1 630 ? -13.508 4.219 10.422 1 89.62 630 ASP A N 1
ATOM 4855 C CA . ASP A 1 630 ? -12.312 4.441 11.227 1 89.62 630 ASP A CA 1
ATOM 4856 C C . ASP A 1 630 ? -12.508 5.613 12.18 1 89.62 630 ASP A C 1
ATOM 4858 O O . ASP A 1 630 ? -13.586 6.211 12.234 1 89.62 630 ASP A O 1
ATOM 4862 N N . SER A 1 631 ? -11.523 5.918 12.969 1 90 631 SER A N 1
ATOM 4863 C CA . SER A 1 631 ? -11.602 6.949 14 1 90 631 SER A CA 1
ATOM 4864 C C . SER A 1 631 ? -11.781 8.336 13.383 1 90 631 SER A C 1
ATOM 4866 O O . SER A 1 631 ? -12.539 9.156 13.898 1 90 631 SER A O 1
ATOM 4868 N N . SER A 1 632 ? -11.078 8.594 12.312 1 89.94 632 SER A N 1
ATOM 4869 C CA . SER A 1 632 ? -11.172 9.891 11.648 1 89.94 632 SER A CA 1
ATOM 4870 C C . SER A 1 632 ? -12.578 10.117 11.094 1 89.94 632 SER A C 1
ATOM 4872 O O . SER A 1 632 ? -13.078 11.242 11.109 1 89.94 632 SER A O 1
ATOM 4874 N N . SER A 1 633 ? -13.148 9.094 10.617 1 91.56 633 SER A N 1
ATOM 4875 C CA . SER A 1 633 ? -14.477 9.195 10.023 1 91.56 633 SER A CA 1
ATOM 4876 C C . SER A 1 633 ? -15.539 9.438 11.094 1 91.56 633 SER A C 1
ATOM 4878 O O . SER A 1 633 ? -16.516 10.156 10.859 1 91.56 633 SER A O 1
ATOM 4880 N N . VAL A 1 634 ? -15.422 8.805 12.234 1 92.19 634 VAL A N 1
ATOM 4881 C CA . VAL A 1 634 ? -16.375 9.023 13.32 1 92.19 634 VAL A CA 1
ATOM 4882 C C . VAL A 1 634 ? -16.312 10.484 13.766 1 92.19 634 VAL A C 1
ATOM 4884 O O . VAL A 1 634 ? -17.359 11.109 13.992 1 92.19 634 VAL A O 1
ATOM 4887 N N . ASN A 1 635 ? -15.117 10.969 13.867 1 91.19 635 ASN A N 1
ATOM 4888 C CA . ASN A 1 635 ? -14.945 12.367 14.258 1 91.19 635 ASN A CA 1
ATOM 4889 C C . ASN A 1 635 ? -15.578 13.312 13.234 1 91.19 635 ASN A C 1
ATOM 4891 O O . ASN A 1 635 ? -16.203 14.305 13.609 1 91.19 635 ASN A O 1
ATOM 4895 N N . LEU A 1 636 ? -15.391 13.016 12.023 1 91.62 636 LEU A N 1
ATOM 4896 C CA . LEU A 1 636 ? -15.984 13.828 10.969 1 91.62 636 LEU A CA 1
ATOM 4897 C C . LEU A 1 636 ? -17.5 13.758 11.023 1 91.62 636 LEU A C 1
ATOM 4899 O O . LEU A 1 636 ? -18.188 14.766 10.812 1 91.62 636 LEU A O 1
ATOM 4903 N N . LEU A 1 637 ? -18.016 12.562 11.258 1 93.75 637 LEU A N 1
ATOM 4904 C CA . LEU A 1 637 ? -19.453 12.391 11.344 1 93.75 637 LEU A CA 1
ATOM 4905 C C . LEU A 1 637 ? -20.031 13.203 12.5 1 93.75 637 LEU A C 1
ATOM 4907 O O . LEU A 1 637 ? -21.078 13.852 12.352 1 93.75 637 LEU A O 1
ATOM 4911 N N . ILE A 1 638 ? -19.375 13.18 13.594 1 94 638 ILE A N 1
ATOM 4912 C CA . ILE A 1 638 ? -19.797 13.945 14.758 1 94 638 ILE A CA 1
ATOM 4913 C C . ILE A 1 638 ? -19.781 15.438 14.43 1 94 638 ILE A C 1
ATOM 4915 O O . ILE A 1 638 ? -20.75 16.156 14.703 1 94 638 ILE A O 1
ATOM 4919 N N . LYS A 1 639 ? -18.719 15.859 13.828 1 92.38 639 LYS A N 1
ATOM 4920 C CA . LYS A 1 639 ? -18.609 17.266 13.438 1 92.38 639 LYS A CA 1
ATOM 4921 C C . LYS A 1 639 ? -19.719 17.656 12.461 1 92.38 639 LYS A C 1
ATOM 4923 O O . LYS A 1 639 ? -20.312 18.734 12.57 1 92.38 639 LYS A O 1
ATOM 4928 N N . THR A 1 640 ? -20 16.812 11.508 1 93.62 640 THR A N 1
ATOM 4929 C CA . THR A 1 640 ? -21.031 17.047 10.523 1 93.62 640 THR A CA 1
ATOM 4930 C C . THR A 1 640 ? -22.406 17.156 11.188 1 93.62 640 THR A C 1
ATOM 4932 O O . THR A 1 640 ? -23.188 18.047 10.859 1 93.62 640 THR A O 1
ATOM 4935 N N . PHE A 1 641 ? -22.703 16.266 12.148 1 94.44 641 PHE A N 1
ATOM 4936 C CA . PHE A 1 641 ? -23.938 16.297 12.906 1 94.44 641 PHE A CA 1
ATOM 4937 C C . PHE A 1 641 ? -24.078 17.609 13.664 1 94.44 641 PHE A C 1
ATOM 4939 O O . PHE A 1 641 ? -25.141 18.25 13.625 1 94.44 641 PHE A O 1
ATOM 4946 N N . ASN A 1 642 ? -22.969 18.016 14.266 1 94 642 ASN A N 1
ATOM 4947 C CA . ASN A 1 642 ? -22.984 19.25 15.031 1 94 642 ASN A CA 1
ATOM 4948 C C . ASN A 1 642 ? -23.172 20.469 14.133 1 94 642 ASN A C 1
ATOM 4950 O O . ASN A 1 642 ? -23.969 21.359 14.453 1 94 642 ASN A O 1
ATOM 4954 N N . ASP A 1 643 ? -22.469 20.5 13.062 1 92.56 643 ASP A N 1
ATOM 4955 C CA . ASP A 1 643 ? -22.547 21.641 12.141 1 92.56 643 ASP A CA 1
ATOM 4956 C C . ASP A 1 643 ? -23.953 21.781 11.562 1 92.56 643 ASP A C 1
ATOM 4958 O O . ASP A 1 643 ? -24.5 22.891 11.547 1 92.56 643 ASP A O 1
ATOM 4962 N N . TYR A 1 644 ? -24.531 20.734 11.117 1 93.31 644 TYR A N 1
ATOM 4963 C CA . TYR A 1 644 ? -25.844 20.812 10.492 1 93.31 644 TYR A CA 1
ATOM 4964 C C . TYR A 1 644 ? -26.938 21 11.531 1 93.31 644 TYR A C 1
ATOM 4966 O O . TYR A 1 644 ? -27.938 21.672 11.273 1 93.31 644 TYR A O 1
ATOM 4974 N N . ASN A 1 645 ? -26.766 20.391 12.711 1 92 645 ASN A N 1
ATOM 4975 C CA . ASN A 1 645 ? -27.703 20.641 13.797 1 92 645 ASN A CA 1
ATOM 4976 C C . ASN A 1 645 ? -27.75 22.125 14.164 1 92 645 ASN A C 1
ATOM 4978 O O . ASN A 1 645 ? -28.828 22.672 14.445 1 92 645 ASN A O 1
ATOM 4982 N N . ALA A 1 646 ? -26.609 22.75 14.156 1 90.38 646 ALA A N 1
ATOM 4983 C CA . ALA A 1 646 ? -26.516 24.172 14.477 1 90.38 646 ALA A CA 1
ATOM 4984 C C . ALA A 1 646 ? -27.234 25.016 13.43 1 90.38 646 ALA A C 1
ATOM 4986 O O . ALA A 1 646 ? -27.672 26.141 13.719 1 90.38 646 ALA A O 1
ATOM 4987 N N . LEU A 1 647 ? -27.391 24.484 12.266 1 89.75 647 LEU A N 1
ATOM 4988 C CA . LEU A 1 647 ? -28.047 25.203 11.18 1 89.75 647 LEU A CA 1
ATOM 4989 C C . LEU A 1 647 ? -29.516 24.797 11.078 1 89.75 647 LEU A C 1
ATOM 4991 O O . LEU A 1 647 ? -30.203 25.172 10.125 1 89.75 647 LEU A O 1
ATOM 4995 N N . GLY A 1 648 ? -29.969 23.875 11.953 1 88.56 648 GLY A N 1
ATOM 4996 C CA . GLY A 1 648 ? -31.375 23.5 12.016 1 88.56 648 GLY A CA 1
ATOM 4997 C C . GLY A 1 648 ? -31.719 22.312 11.109 1 88.56 648 GLY A C 1
ATOM 4998 O O . GLY A 1 648 ? -32.875 22.109 10.758 1 88.56 648 GLY A O 1
ATOM 4999 N N . VAL A 1 649 ? -30.75 21.656 10.656 1 92.06 649 VAL A N 1
ATOM 5000 C CA . VAL A 1 649 ? -30.953 20.469 9.828 1 92.06 649 VAL A CA 1
ATOM 5001 C C . VAL A 1 649 ? -30.656 19.219 10.641 1 92.06 649 VAL A C 1
ATOM 5003 O O . VAL A 1 649 ? -29.562 19.062 11.172 1 92.06 649 VAL A O 1
ATOM 5006 N N . LYS A 1 650 ? -31.594 18.328 10.727 1 92.75 650 LYS A N 1
ATOM 5007 C CA . LYS A 1 650 ? -31.406 17.078 11.469 1 92.75 650 LYS A CA 1
ATOM 5008 C C . LYS A 1 650 ? -30.875 15.977 10.57 1 92.75 650 LYS A C 1
ATOM 5010 O O . LYS A 1 650 ? -31.312 15.836 9.43 1 92.75 650 LYS A O 1
ATOM 5015 N N . ILE A 1 651 ? -29.906 15.297 11.117 1 94.75 651 ILE A N 1
ATOM 5016 C CA . ILE A 1 651 ? -29.344 14.164 10.383 1 94.75 651 ILE A CA 1
ATOM 5017 C C . ILE A 1 651 ? -29.734 12.859 11.078 1 94.75 651 ILE A C 1
ATOM 5019 O O . ILE A 1 651 ? -29.625 12.75 12.305 1 94.75 651 ILE A O 1
ATOM 5023 N N . LEU A 1 652 ? -30.25 11.938 10.359 1 93.94 652 LEU A N 1
ATOM 5024 C CA . LEU A 1 652 ? -30.594 10.609 10.852 1 93.94 652 LEU A CA 1
ATOM 5025 C C . LEU A 1 652 ? -29.781 9.531 10.148 1 93.94 652 LEU A C 1
ATOM 5027 O O . LEU A 1 652 ? -29.453 9.672 8.969 1 93.94 652 LEU A O 1
ATOM 5031 N N . LEU A 1 653 ? -29.391 8.523 10.883 1 95.06 653 LEU A N 1
ATOM 5032 C CA . LEU A 1 653 ? -28.688 7.383 10.32 1 95.06 653 LEU A CA 1
ATOM 5033 C C . LEU A 1 653 ? -29.609 6.188 10.156 1 95.06 653 LEU A C 1
ATOM 5035 O O . LEU A 1 653 ? -30.516 5.98 10.977 1 95.06 653 LEU A O 1
ATOM 5039 N N . ALA A 1 654 ? -29.438 5.453 9.102 1 93.81 654 ALA A N 1
ATOM 5040 C CA . ALA A 1 654 ? -30.234 4.25 8.852 1 93.81 654 ALA A CA 1
ATOM 5041 C C . ALA A 1 654 ? -29.344 3.107 8.352 1 93.81 654 ALA A C 1
ATOM 5043 O O . ALA A 1 654 ? -28.328 3.34 7.699 1 93.81 654 ALA A O 1
ATOM 5044 N N . ASN A 1 655 ? -29.703 1.849 8.672 1 92.75 655 ASN A N 1
ATOM 5045 C CA . ASN A 1 655 ? -29.031 0.64 8.188 1 92.75 655 ASN A CA 1
ATOM 5046 C C . ASN A 1 655 ? -27.594 0.572 8.656 1 92.75 655 ASN A C 1
ATOM 5048 O O . ASN A 1 655 ? -26.688 0.332 7.855 1 92.75 655 ASN A O 1
ATOM 5052 N N . VAL A 1 656 ? -27.406 0.814 9.953 1 90.44 656 VAL A N 1
ATOM 5053 C CA . VAL A 1 656 ? -26.062 0.769 10.523 1 90.44 656 VAL A CA 1
ATOM 5054 C C . VAL A 1 656 ? -25.734 -0.662 10.93 1 90.44 656 VAL A C 1
ATOM 5056 O O . VAL A 1 656 ? -26.469 -1.29 11.695 1 90.44 656 VAL A O 1
ATOM 5059 N N . CYS A 1 657 ? -24.719 -1.18 10.352 1 87.06 657 CYS A N 1
ATOM 5060 C CA . CYS A 1 657 ? -24.328 -2.541 10.703 1 87.06 657 CYS A CA 1
ATOM 5061 C C . CYS A 1 657 ? -23.672 -2.582 12.086 1 87.06 657 CYS A C 1
ATOM 5063 O O . CYS A 1 657 ? -23.391 -1.538 12.672 1 87.06 657 CYS A O 1
ATOM 5065 N N . SER A 1 658 ? -23.453 -3.766 12.617 1 82.88 658 SER A N 1
ATOM 5066 C CA . SER A 1 658 ? -22.969 -3.959 13.984 1 82.88 658 SER A CA 1
ATOM 5067 C C . SER A 1 658 ? -21.562 -3.396 14.164 1 82.88 658 SER A C 1
ATOM 5069 O O . SER A 1 658 ? -21.25 -2.818 15.203 1 82.88 658 SER A O 1
ATOM 5071 N N . GLU A 1 659 ? -20.734 -3.535 13.172 1 84.62 659 GLU A N 1
ATOM 5072 C CA . GLU A 1 659 ? -19.359 -3.055 13.25 1 84.62 659 GLU A CA 1
ATOM 5073 C C . GLU A 1 659 ? -19.312 -1.532 13.352 1 84.62 659 GLU A C 1
ATOM 5075 O O . GLU A 1 659 ? -18.562 -0.982 14.156 1 84.62 659 GLU A O 1
ATOM 5080 N N . VAL A 1 660 ? -20.109 -0.889 12.57 1 89.69 660 VAL A N 1
ATOM 5081 C CA . VAL A 1 660 ? -20.156 0.569 12.555 1 89.69 660 VAL A CA 1
ATOM 5082 C C . VAL A 1 660 ? -20.812 1.075 13.836 1 89.69 660 VAL A C 1
ATOM 5084 O O . VAL A 1 660 ? -20.391 2.084 14.406 1 89.69 660 VAL A O 1
ATOM 5087 N N . ALA A 1 661 ? -21.844 0.335 14.281 1 87.88 661 ALA A N 1
ATOM 5088 C CA . ALA A 1 661 ? -22.516 0.709 15.523 1 87.88 661 ALA A CA 1
ATOM 5089 C C . ALA A 1 661 ? -21.562 0.69 16.703 1 87.88 661 ALA A C 1
ATOM 5091 O O . ALA A 1 661 ? -21.625 1.558 17.578 1 87.88 661 ALA A O 1
ATOM 5092 N N . HIS A 1 662 ? -20.75 -0.278 16.688 1 86 662 HIS A N 1
ATOM 5093 C CA . HIS A 1 662 ? -19.766 -0.391 17.766 1 86 662 HIS A CA 1
ATOM 5094 C C . HIS A 1 662 ? -18.812 0.793 17.75 1 86 662 HIS A C 1
ATOM 5096 O O . HIS A 1 662 ? -18.484 1.351 18.812 1 86 662 HIS A O 1
ATOM 5102 N N . VAL A 1 663 ? -18.344 1.158 16.625 1 88.94 663 VAL A N 1
ATOM 5103 C CA . VAL A 1 663 ? -17.406 2.26 16.484 1 88.94 663 VAL A CA 1
ATOM 5104 C C . VAL A 1 663 ? -18.078 3.572 16.875 1 88.94 663 VAL A C 1
ATOM 5106 O O . VAL A 1 663 ? -17.453 4.434 17.516 1 88.94 663 VAL A O 1
ATOM 5109 N N . LEU A 1 664 ? -19.344 3.715 16.516 1 91.12 664 LEU A N 1
ATOM 5110 C CA . LEU A 1 664 ? -20.094 4.914 16.875 1 91.12 664 LEU A CA 1
ATOM 5111 C C . LEU A 1 664 ? -20.266 5.016 18.391 1 91.12 664 LEU A C 1
ATOM 5113 O O . LEU A 1 664 ? -20.25 6.117 18.953 1 91.12 664 LEU A O 1
ATOM 5117 N N . LYS A 1 665 ? -20.375 3.879 19 1 88.81 665 LYS A N 1
ATOM 5118 C CA . LYS A 1 665 ? -20.516 3.846 20.453 1 88.81 665 LYS A CA 1
ATOM 5119 C C . LYS A 1 665 ? -19.203 4.215 21.141 1 88.81 665 LYS A C 1
ATOM 5121 O O . LYS A 1 665 ? -19.172 5.105 22 1 88.81 665 LYS A O 1
ATOM 5126 N N . VAL A 1 666 ? -18.188 3.615 20.703 1 89.38 666 VAL A N 1
ATOM 5127 C CA . VAL A 1 666 ? -16.891 3.818 21.359 1 89.38 666 VAL A CA 1
ATOM 5128 C C . VAL A 1 666 ? -16.328 5.184 20.969 1 89.38 666 VAL A C 1
ATOM 5130 O O . VAL A 1 666 ? -15.555 5.785 21.719 1 89.38 666 VAL A O 1
ATOM 5133 N N . GLY A 1 667 ? -16.734 5.676 19.797 1 90.69 667 GLY A N 1
ATOM 5134 C CA . GLY A 1 667 ? -16.25 6.961 19.312 1 90.69 667 GLY A CA 1
ATOM 5135 C C . GLY A 1 667 ? -17.031 8.133 19.891 1 90.69 667 GLY A C 1
ATOM 5136 O O . GLY A 1 667 ? -16.875 9.266 19.422 1 90.69 667 GLY A O 1
ATOM 5137 N N . ASN A 1 668 ? -17.922 7.914 20.781 1 90.31 668 ASN A N 1
ATOM 5138 C CA . ASN A 1 668 ? -18.656 8.914 21.547 1 90.31 668 ASN A CA 1
ATOM 5139 C C . ASN A 1 668 ? -19.766 9.547 20.719 1 90.31 668 ASN A C 1
ATOM 5141 O O . ASN A 1 668 ? -20.266 10.617 21.062 1 90.31 668 ASN A O 1
ATOM 5145 N N . PHE A 1 669 ? -20.062 8.945 19.625 1 91.75 669 PHE A N 1
ATOM 5146 C CA . PHE A 1 669 ? -21.172 9.445 18.828 1 91.75 669 PHE A CA 1
ATOM 5147 C C . PHE A 1 669 ? -22.5 9.242 19.578 1 91.75 669 PHE A C 1
ATOM 5149 O O . PHE A 1 669 ? -23.312 10.156 19.656 1 91.75 669 PHE A O 1
ATOM 5156 N N . ILE A 1 670 ? -22.672 8.039 20.141 1 89.69 670 ILE A N 1
ATOM 5157 C CA . ILE A 1 670 ? -23.922 7.684 20.812 1 89.69 670 ILE A CA 1
ATOM 5158 C C . ILE A 1 670 ? -24.047 8.477 22.109 1 89.69 670 ILE A C 1
ATOM 5160 O O . ILE A 1 670 ? -25.141 8.875 22.5 1 89.69 670 ILE A O 1
ATOM 5164 N N . LYS A 1 671 ? -22.922 8.766 22.719 1 89.81 671 LYS A N 1
ATOM 5165 C CA . LYS A 1 671 ? -22.906 9.57 23.922 1 89.81 671 LYS A CA 1
ATOM 5166 C C . LYS A 1 671 ? -23.375 11 23.641 1 89.81 671 LYS A C 1
ATOM 5168 O O . LYS A 1 671 ? -24.109 11.594 24.438 1 89.81 671 LYS A O 1
ATOM 5173 N N . GLU A 1 672 ? -23.016 11.508 22.578 1 91.5 672 GLU A N 1
ATOM 5174 C CA . GLU A 1 672 ? -23.297 12.906 22.25 1 91.5 672 GLU A CA 1
ATOM 5175 C C . GLU A 1 672 ? -24.719 13.062 21.688 1 91.5 672 GLU A C 1
ATOM 5177 O O . GLU A 1 672 ? -25.406 14.031 22.016 1 91.5 672 GLU A O 1
ATOM 5182 N N . PHE A 1 673 ? -25.156 12.148 20.812 1 91.56 673 PHE A N 1
ATOM 5183 C CA . PHE A 1 673 ? -26.406 12.359 20.094 1 91.56 673 PHE A CA 1
ATOM 5184 C C . PHE A 1 673 ? -27.453 11.336 20.516 1 91.56 673 PHE A C 1
ATOM 5186 O O . PHE A 1 673 ? -28.641 11.492 20.234 1 91.56 673 PHE A O 1
ATOM 5193 N N . GLY A 1 674 ? -27.062 10.297 21.172 1 85.06 674 GLY A N 1
ATOM 5194 C CA . GLY A 1 674 ? -27.984 9.258 21.594 1 85.06 674 GLY A CA 1
ATOM 5195 C C . GLY A 1 674 ? -28.281 8.242 20.516 1 85.06 674 GLY A C 1
ATOM 5196 O O . GLY A 1 674 ? -27.891 8.43 19.359 1 85.06 674 GLY A O 1
ATOM 5197 N N . ASP A 1 675 ? -29 7.219 20.844 1 86.06 675 ASP A N 1
ATOM 5198 C CA . ASP A 1 675 ? -29.328 6.129 19.922 1 86.06 675 ASP A CA 1
ATOM 5199 C C . ASP A 1 675 ? -30.609 6.441 19.156 1 86.06 675 ASP A C 1
ATOM 5201 O O . ASP A 1 675 ? -31 5.691 18.25 1 86.06 675 ASP A O 1
ATOM 5205 N N . GLY A 1 676 ? -31.219 7.5 19.469 1 84.12 676 GLY A N 1
ATOM 5206 C CA . GLY A 1 676 ? -32.5 7.852 18.844 1 84.12 676 GLY A CA 1
ATOM 5207 C C . GLY A 1 676 ? -32.344 8.328 17.422 1 84.12 676 GLY A C 1
ATOM 5208 O O . GLY A 1 676 ? -33.344 8.414 16.688 1 84.12 676 GLY A O 1
ATOM 5209 N N . ASN A 1 677 ? -31.141 8.547 16.984 1 89.56 677 ASN A N 1
ATOM 5210 C CA . ASN A 1 677 ? -30.922 9.055 15.641 1 89.56 677 ASN A CA 1
ATOM 5211 C C . ASN A 1 677 ? -30.531 7.93 14.68 1 89.56 677 ASN A C 1
ATOM 5213 O O . ASN A 1 677 ? -30.281 8.172 13.5 1 89.56 677 ASN A O 1
ATOM 5217 N N . ILE A 1 678 ? -30.531 6.656 15.156 1 92.25 678 ILE A N 1
ATOM 5218 C CA . ILE A 1 678 ? -30.172 5.5 14.344 1 92.25 678 ILE A CA 1
ATOM 5219 C C . ILE A 1 678 ? -31.406 4.621 14.125 1 92.25 678 ILE A C 1
ATOM 5221 O O . ILE A 1 678 ? -31.922 4.016 15.062 1 92.25 678 ILE A O 1
ATOM 5225 N N . PHE A 1 679 ? -31.766 4.516 12.914 1 90.94 679 PHE A N 1
ATOM 5226 C CA . PHE A 1 679 ? -32.969 3.789 12.594 1 90.94 679 PHE A CA 1
ATOM 5227 C C . PHE A 1 679 ? -32.656 2.465 11.906 1 90.94 679 PHE A C 1
ATOM 5229 O O . PHE A 1 679 ? -31.547 2.268 11.414 1 90.94 679 PHE A O 1
ATOM 5236 N N . LEU A 1 680 ? -33.594 1.647 11.906 1 88.5 680 LEU A N 1
ATOM 5237 C CA . LEU A 1 680 ? -33.438 0.308 11.344 1 88.5 680 LEU A CA 1
ATOM 5238 C C . LEU A 1 680 ? -33.312 0.365 9.828 1 88.5 680 LEU A C 1
ATOM 5240 O O . LEU A 1 680 ? -32.406 -0.271 9.266 1 88.5 680 LEU A O 1
ATOM 5244 N N . THR A 1 681 ? -34.219 1.04 9.188 1 89.94 681 THR A N 1
ATOM 5245 C CA . THR A 1 681 ? -34.188 1.203 7.734 1 89.94 681 THR A CA 1
ATOM 5246 C C . THR A 1 681 ? -34.406 2.664 7.352 1 89.94 681 THR A C 1
ATOM 5248 O O . THR A 1 681 ? -34.781 3.486 8.195 1 89.94 681 THR A O 1
ATOM 5251 N N . VAL A 1 682 ? -34.125 2.932 6.125 1 90.75 682 VAL A N 1
ATOM 5252 C CA . VAL A 1 682 ? -34.344 4.281 5.613 1 90.75 682 VAL A CA 1
ATOM 5253 C C . VAL A 1 682 ? -35.812 4.629 5.691 1 90.75 682 VAL A C 1
ATOM 5255 O O . VAL A 1 682 ? -36.188 5.758 6.031 1 90.75 682 VAL A O 1
ATOM 5258 N N . TYR A 1 683 ? -36.594 3.66 5.375 1 87.81 683 TYR A N 1
ATOM 5259 C CA . TYR A 1 683 ? -38.062 3.855 5.406 1 87.81 683 TYR A CA 1
ATOM 5260 C C . TYR A 1 683 ? -38.531 4.199 6.816 1 87.81 683 TYR A C 1
ATOM 5262 O O . TYR A 1 683 ? -39.375 5.059 6.996 1 87.81 683 TYR A O 1
ATOM 5270 N N . ASP A 1 684 ? -38 3.566 7.828 1 87.62 684 ASP A N 1
ATOM 5271 C CA . ASP A 1 684 ? -38.312 3.859 9.219 1 87.62 684 ASP A CA 1
ATOM 5272 C C . ASP A 1 684 ? -37.938 5.297 9.578 1 87.62 684 ASP A C 1
ATOM 5274 O O . ASP A 1 684 ? -38.719 5.984 10.266 1 87.62 684 ASP A O 1
ATOM 5278 N N . ALA A 1 685 ? -36.781 5.703 9.156 1 89.38 685 ALA A N 1
ATOM 5279 C CA . ALA A 1 685 ? -36.281 7.039 9.477 1 89.38 685 ALA A CA 1
ATOM 5280 C C . ALA A 1 685 ? -37.156 8.117 8.844 1 89.38 685 ALA A C 1
ATOM 5282 O O . ALA A 1 685 ? -37.531 9.094 9.508 1 89.38 685 ALA A O 1
ATOM 5283 N N . VAL A 1 686 ? -37.469 7.945 7.582 1 88.81 686 VAL A N 1
ATOM 5284 C CA . VAL A 1 686 ? -38.25 8.93 6.859 1 88.81 686 VAL A CA 1
ATOM 5285 C C . VAL A 1 686 ? -39.688 8.992 7.441 1 88.81 686 VAL A C 1
ATOM 5287 O O . VAL A 1 686 ? -40.219 10.078 7.625 1 88.81 686 VAL A O 1
ATOM 5290 N N . THR A 1 687 ? -40.281 7.805 7.727 1 86.31 687 THR A N 1
ATOM 5291 C CA . THR A 1 687 ? -41.625 7.738 8.289 1 86.31 687 THR A CA 1
ATOM 5292 C C . THR A 1 687 ? -41.656 8.391 9.664 1 86.31 687 THR A C 1
ATOM 5294 O O . THR A 1 687 ? -42.625 9.07 10.008 1 86.31 687 THR A O 1
ATOM 5297 N N . TRP A 1 688 ? -40.688 8.07 10.422 1 84 688 TRP A N 1
ATOM 5298 C CA . TRP A 1 688 ? -40.594 8.664 11.75 1 84 688 TRP A CA 1
ATOM 5299 C C . TRP A 1 688 ? -40.562 10.188 11.664 1 84 688 TRP A C 1
ATOM 5301 O O . TRP A 1 688 ? -41.219 10.875 12.43 1 84 688 TRP A O 1
ATOM 5311 N N . TRP A 1 689 ? -39.812 10.75 10.812 1 86.12 689 TRP A N 1
ATOM 5312 C CA . TRP A 1 689 ? -39.656 12.195 10.656 1 86.12 689 TRP A CA 1
ATOM 5313 C C . TRP A 1 689 ? -40.969 12.82 10.18 1 86.12 689 TRP A C 1
ATOM 5315 O O . TRP A 1 689 ? -41.375 13.883 10.664 1 86.12 689 TRP A O 1
ATOM 5325 N N . GLN A 1 690 ? -41.594 12.188 9.18 1 84 690 GLN A N 1
ATOM 5326 C CA . GLN A 1 690 ? -42.844 12.703 8.609 1 84 690 GLN A CA 1
ATOM 5327 C C . GLN A 1 690 ? -43.969 12.711 9.648 1 84 690 GLN A C 1
ATOM 5329 O O . GLN A 1 690 ? -44.844 13.578 9.617 1 84 690 GLN A O 1
ATOM 5334 N N . SER A 1 691 ? -43.906 11.719 10.469 1 82.44 691 SER A N 1
ATOM 5335 C CA . SER A 1 691 ? -44.906 11.648 11.516 1 82.44 691 SER A CA 1
ATOM 5336 C C . SER A 1 691 ? -44.719 12.758 12.547 1 82.44 691 SER A C 1
ATOM 5338 O O . SER A 1 691 ? -45.688 13.242 13.141 1 82.44 691 SER A O 1
ATOM 5340 N N . ARG A 1 692 ? -43.562 13.078 12.773 1 76.62 692 ARG A N 1
ATOM 5341 C CA . ARG A 1 692 ? -43.25 14.148 13.719 1 76.62 692 ARG A CA 1
ATOM 5342 C C . ARG A 1 692 ? -43.688 15.508 13.18 1 76.62 692 ARG A C 1
ATOM 5344 O O . ARG A 1 692 ? -44.188 16.359 13.93 1 76.62 692 ARG A O 1
ATOM 5351 N N . ASP A 1 693 ? -43.438 15.656 11.953 1 66.12 693 ASP A N 1
ATOM 5352 C CA . ASP A 1 693 ? -43.812 16.922 11.328 1 66.12 693 ASP A CA 1
ATOM 5353 C C . ASP A 1 693 ? -45.312 17.094 11.273 1 66.12 693 ASP A C 1
ATOM 5355 O O . ASP A 1 693 ? -45.812 18.203 11.445 1 66.12 693 ASP A O 1
ATOM 5359 N N . ASN A 1 694 ? -45.938 15.93 11.055 1 62.88 694 ASN A N 1
ATOM 5360 C CA . ASN A 1 694 ? -47.375 15.977 11.031 1 62.88 694 ASN A CA 1
ATOM 5361 C C . ASN A 1 694 ? -47.969 16.266 12.414 1 62.88 694 ASN A C 1
ATOM 5363 O O . ASN A 1 694 ? -48.969 16.969 12.539 1 62.88 694 ASN A O 1
ATOM 5367 N N . MET A 1 695 ? -47.312 15.766 13.32 1 53.09 695 MET A N 1
ATOM 5368 C CA . MET A 1 695 ? -47.75 16.031 14.672 1 53.09 695 MET A CA 1
ATOM 5369 C C . MET A 1 695 ? -47.531 17.5 15.047 1 53.09 695 MET A C 1
ATOM 5371 O O . MET A 1 695 ? -48.375 18.094 15.719 1 53.09 695 MET A O 1
ATOM 5375 N N . LYS A 1 696 ? -46.562 18.141 14.664 1 58.44 696 LYS A N 1
ATOM 5376 C CA . LYS A 1 696 ? -46.281 19.531 14.961 1 58.44 696 LYS A CA 1
ATOM 5377 C C . LYS A 1 696 ? -47.312 20.438 14.266 1 58.44 696 LYS A C 1
ATOM 5379 O O . LYS A 1 696 ? -47.781 21.422 14.852 1 58.44 696 LYS A O 1
ATOM 5384 N N . SER A 1 697 ? -47.5 20.031 13.031 1 56.44 697 SER A N 1
ATOM 5385 C CA . SER A 1 697 ? -48.5 20.797 12.297 1 56.44 697 SER A CA 1
ATOM 5386 C C . SER A 1 697 ? -49.844 20.688 12.953 1 56.44 697 SER A C 1
ATOM 5388 O O . SER A 1 697 ? -50.594 21.672 13.031 1 56.44 697 SER A O 1
ATOM 5390 N N . LEU A 1 698 ? -50.062 19.438 13.438 1 47.91 698 LEU A N 1
ATOM 5391 C CA . LEU A 1 698 ? -51.344 19.25 14.102 1 47.91 698 LEU A CA 1
ATOM 5392 C C . LEU A 1 698 ? -51.406 20.031 15.414 1 47.91 698 LEU A C 1
ATOM 5394 O O . LEU A 1 698 ? -52.438 20.609 15.766 1 47.91 698 LEU A O 1
ATOM 5398 N N . SER A 1 699 ? -50.281 20 16.031 1 47.94 699 SER A N 1
ATOM 5399 C CA . SER A 1 699 ? -50.25 20.719 17.297 1 47.94 699 SER A CA 1
ATOM 5400 C C . SER A 1 699 ? -50.312 22.219 17.094 1 47.94 699 SER A C 1
ATOM 5402 O O . SER A 1 699 ? -50.938 22.938 17.891 1 47.94 699 SER A O 1
ATOM 5404 N N . THR A 1 700 ? -49.719 22.75 16.125 1 45.38 700 THR A N 1
ATOM 5405 C CA . THR A 1 700 ? -49.844 24.172 15.836 1 45.38 700 THR A CA 1
ATOM 5406 C C . THR A 1 700 ? -51.281 24.516 15.422 1 45.38 700 THR A C 1
ATOM 5408 O O . THR A 1 700 ? -51.719 25.656 15.578 1 45.38 700 THR A O 1
ATOM 5411 N N . ARG A 1 701 ? -51.844 23.578 14.867 1 49.47 701 ARG A N 1
ATOM 5412 C CA . ARG A 1 701 ? -53.219 23.828 14.477 1 49.47 701 ARG A CA 1
ATOM 5413 C C . ARG A 1 701 ? -54.156 23.781 15.68 1 49.47 701 ARG A C 1
ATOM 5415 O O . ARG A 1 701 ? -55.219 24.422 15.688 1 49.47 701 ARG A O 1
ATOM 5422 N N . LEU A 1 702 ? -53.719 23.047 16.672 1 37.75 702 LEU A N 1
ATOM 5423 C CA . LEU A 1 702 ? -54.562 23.047 17.859 1 37.75 702 LEU A CA 1
ATOM 5424 C C . LEU A 1 702 ? -54.25 24.25 18.75 1 37.75 702 LEU A C 1
ATOM 5426 O O . LEU A 1 702 ? -55.156 24.781 19.406 1 37.75 702 LEU A O 1
ATOM 5430 N N . THR B 1 1 ? -46.75 3.102 12.359 1 71.62 1 THR B N 1
ATOM 5431 C CA . THR B 1 1 ? -46.844 1.75 11.82 1 71.62 1 THR B CA 1
ATOM 5432 C C . THR B 1 1 ? -46.562 1.748 10.32 1 71.62 1 THR B C 1
ATOM 5434 O O . THR B 1 1 ? -47.031 2.641 9.602 1 71.62 1 THR B O 1
ATOM 5437 N N . ILE B 1 2 ? -45.719 0.79 9.938 1 76.75 2 ILE B N 1
ATOM 5438 C CA . ILE B 1 2 ? -45.406 0.61 8.523 1 76.75 2 ILE B CA 1
ATOM 5439 C C . ILE B 1 2 ? -46.156 -0.583 7.965 1 76.75 2 ILE B C 1
ATOM 5441 O O . ILE B 1 2 ? -46.219 -1.646 8.586 1 76.75 2 ILE B O 1
ATOM 5445 N N . ASN B 1 3 ? -46.938 -0.356 6.879 1 76.12 3 ASN B N 1
ATOM 5446 C CA . ASN B 1 3 ? -47.625 -1.42 6.156 1 76.12 3 ASN B CA 1
ATOM 5447 C C . ASN B 1 3 ? -47.156 -1.514 4.711 1 76.12 3 ASN B C 1
ATOM 5449 O O . ASN B 1 3 ? -47.281 -0.56 3.941 1 76.12 3 ASN B O 1
ATOM 5453 N N . ILE B 1 4 ? -46.531 -2.592 4.477 1 79.19 4 ILE B N 1
ATOM 5454 C CA . ILE B 1 4 ? -46 -2.787 3.135 1 79.19 4 ILE B CA 1
ATOM 5455 C C . ILE B 1 4 ? -46.656 -4.012 2.492 1 79.19 4 ILE B C 1
ATOM 5457 O O . ILE B 1 4 ? -46.688 -5.094 3.082 1 79.19 4 ILE B O 1
ATOM 5461 N N . SER B 1 5 ? -47.344 -3.85 1.333 1 78.69 5 SER B N 1
ATOM 5462 C CA . SER B 1 5 ? -47.875 -4.945 0.538 1 78.69 5 SER B CA 1
ATOM 5463 C C . SER B 1 5 ? -47.406 -4.875 -0.906 1 78.69 5 SER B C 1
ATOM 5465 O O . SER B 1 5 ? -47.688 -3.912 -1.618 1 78.69 5 SER B O 1
ATOM 5467 N N . ARG B 1 6 ? -46.625 -5.812 -1.299 1 77.25 6 ARG B N 1
ATOM 5468 C CA . ARG B 1 6 ? -46.125 -5.824 -2.672 1 77.25 6 ARG B CA 1
ATOM 5469 C C . ARG B 1 6 ? -45.75 -7.234 -3.104 1 77.25 6 ARG B C 1
ATOM 5471 O O . ARG B 1 6 ? -45.594 -8.133 -2.268 1 77.25 6 ARG B O 1
ATOM 5478 N N . ALA B 1 7 ? -45.469 -7.492 -4.441 1 73.81 7 ALA B N 1
ATOM 5479 C CA . ALA B 1 7 ? -45.031 -8.773 -4.988 1 73.81 7 ALA B CA 1
ATOM 5480 C C . ALA B 1 7 ? -43.531 -8.984 -4.727 1 73.81 7 ALA B C 1
ATOM 5482 O O . ALA B 1 7 ? -42.812 -8.047 -4.359 1 73.81 7 ALA B O 1
ATOM 5483 N N . THR B 1 8 ? -43.219 -10.219 -4.715 1 78.31 8 THR B N 1
ATOM 5484 C CA . THR B 1 8 ? -41.812 -10.547 -4.672 1 78.31 8 THR B CA 1
ATOM 5485 C C . THR B 1 8 ? -41.125 -10.242 -6.008 1 78.31 8 THR B C 1
ATOM 5487 O O . THR B 1 8 ? -41.719 -10.516 -7.066 1 78.31 8 THR B O 1
ATOM 5490 N N . TYR B 1 9 ? -39.969 -9.516 -5.953 1 77.06 9 TYR B N 1
ATOM 5491 C CA . TYR B 1 9 ? -39.344 -9.109 -7.211 1 77.06 9 TYR B CA 1
ATOM 5492 C C . TYR B 1 9 ? -37.875 -9.539 -7.27 1 77.06 9 TYR B C 1
ATOM 5494 O O . TYR B 1 9 ? -37.188 -9.516 -6.258 1 77.06 9 TYR B O 1
ATOM 5502 N N . THR B 1 10 ? -37.594 -10.016 -8.461 1 76.06 10 THR B N 1
ATOM 5503 C CA . THR B 1 10 ? -36.188 -9.969 -8.82 1 76.06 10 THR B CA 1
ATOM 5504 C C . THR B 1 10 ? -35.75 -8.539 -9.133 1 76.06 10 THR B C 1
ATOM 5506 O O . THR B 1 10 ? -36.594 -7.652 -9.312 1 76.06 10 THR B O 1
ATOM 5509 N N . GLU B 1 11 ? -34.5 -8.305 -9.039 1 80.06 11 GLU B N 1
ATOM 5510 C CA . GLU B 1 11 ? -34 -6.969 -9.352 1 80.06 11 GLU B CA 1
ATOM 5511 C C . GLU B 1 11 ? -34.438 -6.52 -10.742 1 80.06 11 GLU B C 1
ATOM 5513 O O . GLU B 1 11 ? -34.906 -5.387 -10.914 1 80.06 11 GLU B O 1
ATOM 5518 N N . ALA B 1 12 ? -34.281 -7.332 -11.68 1 74 12 ALA B N 1
ATOM 5519 C CA . ALA B 1 12 ? -34.688 -7.012 -13.055 1 74 12 ALA B CA 1
ATOM 5520 C C . ALA B 1 12 ? -36.188 -6.793 -13.148 1 74 12 ALA B C 1
ATOM 5522 O O . ALA B 1 12 ? -36.656 -5.879 -13.836 1 74 12 ALA B O 1
ATOM 5523 N N . GLY B 1 13 ? -36.969 -7.664 -12.484 1 73.62 13 GLY B N 1
ATOM 5524 C CA . GLY B 1 13 ? -38.406 -7.531 -12.477 1 73.62 13 GLY B CA 1
ATOM 5525 C C . GLY B 1 13 ? -38.875 -6.238 -11.844 1 73.62 13 GLY B C 1
ATOM 5526 O O . GLY B 1 13 ? -39.844 -5.625 -12.312 1 73.62 13 GLY B O 1
ATOM 5527 N N . PHE B 1 14 ? -38.25 -5.875 -10.867 1 79.69 14 PHE B N 1
ATOM 5528 C CA . PHE B 1 14 ? -38.594 -4.641 -10.172 1 79.69 14 PHE B CA 1
ATOM 5529 C C . PHE B 1 14 ? -38.312 -3.428 -11.047 1 79.69 14 PHE B C 1
ATOM 5531 O O . PHE B 1 14 ? -39.125 -2.504 -11.117 1 79.69 14 PHE B O 1
ATOM 5538 N N . LYS B 1 15 ? -37.188 -3.424 -11.719 1 77.5 15 LYS B N 1
ATOM 5539 C CA . LYS B 1 15 ? -36.812 -2.32 -12.602 1 77.5 15 LYS B CA 1
ATOM 5540 C C . LYS B 1 15 ? -37.781 -2.189 -13.766 1 77.5 15 LYS B C 1
ATOM 5542 O O . LYS B 1 15 ? -38.125 -1.078 -14.18 1 77.5 15 LYS B O 1
ATOM 5547 N N . ASP B 1 16 ? -38.219 -3.279 -14.211 1 77 16 ASP B N 1
ATOM 5548 C CA . ASP B 1 16 ? -39.125 -3.287 -15.336 1 77 16 ASP B CA 1
ATOM 5549 C C . ASP B 1 16 ? -40.531 -2.801 -14.898 1 77 16 ASP B C 1
ATOM 5551 O O . ASP B 1 16 ? -41.156 -2.031 -15.617 1 77 16 ASP B O 1
ATOM 5555 N N . GLU B 1 17 ? -40.938 -3.266 -13.742 1 75.19 17 GLU B N 1
ATOM 5556 C CA . GLU B 1 17 ? -42.281 -2.932 -13.25 1 75.19 17 GLU B CA 1
ATOM 5557 C C . GLU B 1 17 ? -42.406 -1.44 -12.945 1 75.19 17 GLU B C 1
ATOM 5559 O O . GLU B 1 17 ? -43.438 -0.817 -13.25 1 75.19 17 GLU B O 1
ATOM 5564 N N . TYR B 1 18 ? -41.406 -0.894 -12.383 1 77.12 18 TYR B N 1
ATOM 5565 C CA . TYR B 1 18 ? -41.5 0.5 -11.961 1 77.12 18 TYR B CA 1
ATOM 5566 C C . TYR B 1 18 ? -40.75 1.407 -12.93 1 77.12 18 TYR B C 1
ATOM 5568 O O . TYR B 1 18 ? -40.531 2.584 -12.633 1 77.12 18 TYR B O 1
ATOM 5576 N N . LYS B 1 19 ? -40.25 0.954 -14.117 1 72.06 19 LYS B N 1
ATOM 5577 C CA . LYS B 1 19 ? -39.625 1.688 -15.211 1 72.06 19 LYS B CA 1
ATOM 5578 C C . LYS B 1 19 ? -38.469 2.537 -14.719 1 72.06 19 LYS B C 1
ATOM 5580 O O . LYS B 1 19 ? -38.406 3.734 -15 1 72.06 19 LYS B O 1
ATOM 5585 N N . LEU B 1 20 ? -37.688 1.817 -13.961 1 77.62 20 LEU B N 1
ATOM 5586 C CA . LEU B 1 20 ? -36.5 2.512 -13.461 1 77.62 20 LEU B CA 1
ATOM 5587 C C . LEU B 1 20 ? -35.375 2.498 -14.492 1 77.62 20 LEU B C 1
ATOM 5589 O O . LEU B 1 20 ? -35.156 1.485 -15.164 1 77.62 20 LEU B O 1
ATOM 5593 N N . GLU B 1 21 ? -34.75 3.674 -14.758 1 68.38 21 GLU B N 1
ATOM 5594 C CA . GLU B 1 21 ? -33.688 3.779 -15.742 1 68.38 21 GLU B CA 1
ATOM 5595 C C . GLU B 1 21 ? -32.406 3.164 -15.219 1 68.38 21 GLU B C 1
ATOM 5597 O O . GLU B 1 21 ? -32.125 3.193 -14.016 1 68.38 21 GLU B O 1
ATOM 5602 N N . HIS B 1 22 ? -31.828 2.482 -16.141 1 62.75 22 HIS B N 1
ATOM 5603 C CA . HIS B 1 22 ? -30.547 1.889 -15.805 1 62.75 22 HIS B CA 1
ATOM 5604 C C . HIS B 1 22 ? -29.484 2.961 -15.594 1 62.75 22 HIS B C 1
ATOM 5606 O O . HIS B 1 22 ? -29.234 3.771 -16.484 1 62.75 22 HIS B O 1
ATOM 5612 N N . VAL B 1 23 ? -29.203 3.162 -14.375 1 59.47 23 VAL B N 1
ATOM 5613 C CA . VAL B 1 23 ? -28.156 4.141 -14.102 1 59.47 23 VAL B CA 1
ATOM 5614 C C . VAL B 1 23 ? -26.781 3.455 -14.117 1 59.47 23 VAL B C 1
ATOM 5616 O O . VAL B 1 23 ? -26.578 2.465 -13.422 1 59.47 23 VAL B O 1
ATOM 5619 N N . LEU B 1 24 ? -26.031 3.713 -15.188 1 58.03 24 LEU B N 1
ATOM 5620 C CA . LEU B 1 24 ? -24.672 3.18 -15.258 1 58.03 24 LEU B CA 1
ATOM 5621 C C . LEU B 1 24 ? -23.812 3.732 -14.133 1 58.03 24 LEU B C 1
ATOM 5623 O O . LEU B 1 24 ? -23.953 4.898 -13.758 1 58.03 24 LEU B O 1
ATOM 5627 N N . PRO B 1 25 ? -23.234 2.752 -13.469 1 59.19 25 PRO B N 1
ATOM 5628 C CA . PRO B 1 25 ? -22.328 3.238 -12.422 1 59.19 25 PRO B CA 1
ATOM 5629 C C . PRO B 1 25 ? -21.344 4.285 -12.938 1 59.19 25 PRO B C 1
ATOM 5631 O O . PRO B 1 25 ? -21 4.289 -14.117 1 59.19 25 PRO B O 1
ATOM 5634 N N . LYS B 1 26 ? -21.203 5.367 -12.336 1 52.06 26 LYS B N 1
ATOM 5635 C CA . LYS B 1 26 ? -20.25 6.422 -12.68 1 52.06 26 LYS B CA 1
ATOM 5636 C C . LYS B 1 26 ? -18.906 5.836 -13.117 1 52.06 26 LYS B C 1
ATOM 5638 O O . LYS B 1 26 ? -18.281 5.098 -12.359 1 52.06 26 LYS B O 1
ATOM 5643 N N . GLN B 1 27 ? -18.938 5.379 -14.477 1 46.25 27 GLN B N 1
ATOM 5644 C CA . GLN B 1 27 ? -17.734 4.832 -15.109 1 46.25 27 GLN B CA 1
ATOM 5645 C C . GLN B 1 27 ? -16.484 5.504 -14.578 1 46.25 27 GLN B C 1
ATOM 5647 O O . GLN B 1 27 ? -16.531 6.629 -14.078 1 46.25 27 GLN B O 1
ATOM 5652 N N . LEU B 1 28 ? -15.406 4.859 -14.594 1 46.94 28 LEU B N 1
ATOM 5653 C CA . LEU B 1 28 ? -14.086 5.344 -14.227 1 46.94 28 LEU B CA 1
ATOM 5654 C C . LEU B 1 28 ? -13.844 6.746 -14.781 1 46.94 28 LEU B C 1
ATOM 5656 O O . LEU B 1 28 ? -14.469 7.137 -15.773 1 46.94 28 LEU B O 1
ATOM 5660 N N . THR B 1 29 ? -12.945 7.512 -14.133 1 47.03 29 THR B N 1
ATOM 5661 C CA . THR B 1 29 ? -12.367 8.844 -14.219 1 47.03 29 THR B CA 1
ATOM 5662 C C . THR B 1 29 ? -12.047 9.203 -15.672 1 47.03 29 THR B C 1
ATOM 5664 O O . THR B 1 29 ? -12.039 10.383 -16.031 1 47.03 29 THR B O 1
ATOM 5667 N N . VAL B 1 30 ? -12.039 8.164 -16.547 1 46.19 30 VAL B N 1
ATOM 5668 C CA . VAL B 1 30 ? -11.484 8.594 -17.828 1 46.19 30 VAL B CA 1
ATOM 5669 C C . VAL B 1 30 ? -12.555 9.336 -18.625 1 46.19 30 VAL B C 1
ATOM 5671 O O . VAL B 1 30 ? -12.266 10.359 -19.25 1 46.19 30 VAL B O 1
ATOM 5674 N N . GLU B 1 31 ? -13.68 8.75 -18.578 1 50.22 31 GLU B N 1
ATOM 5675 C CA . GLU B 1 31 ? -14.688 9.461 -19.359 1 50.22 31 GLU B CA 1
ATOM 5676 C C . GLU B 1 31 ? -15.039 10.797 -18.703 1 50.22 31 GLU B C 1
ATOM 5678 O O . GLU B 1 31 ? -15.32 11.781 -19.406 1 50.22 31 GLU B O 1
ATOM 5683 N N . ARG B 1 32 ? -15.023 10.75 -17.453 1 50.62 32 ARG B N 1
ATOM 5684 C CA . ARG B 1 32 ? -15.227 12.023 -16.766 1 50.62 32 ARG B CA 1
ATOM 5685 C C . ARG B 1 32 ? -14.086 12.984 -17.047 1 50.62 32 ARG B C 1
ATOM 5687 O O . ARG B 1 32 ? -14.305 14.18 -17.234 1 50.62 32 ARG B O 1
ATOM 5694 N N . ILE B 1 33 ? -12.984 12.352 -17.141 1 51.5 33 ILE B N 1
ATOM 5695 C CA . ILE B 1 33 ? -11.836 13.172 -17.484 1 51.5 33 ILE B CA 1
ATOM 5696 C C . ILE B 1 33 ? -11.984 13.703 -18.906 1 51.5 33 ILE B C 1
ATOM 5698 O O . ILE B 1 33 ? -11.711 14.875 -19.172 1 51.5 33 ILE B O 1
ATOM 5702 N N . LYS B 1 34 ? -12.438 12.82 -19.766 1 54.62 34 LYS B N 1
ATOM 5703 C CA . LYS B 1 34 ? -12.648 13.25 -21.141 1 54.62 34 LYS B CA 1
ATOM 5704 C C . LYS B 1 34 ? -13.719 14.328 -21.234 1 54.62 34 LYS B C 1
ATOM 5706 O O . LYS B 1 34 ? -13.562 15.312 -21.953 1 54.62 34 LYS B O 1
ATOM 5711 N N . ARG B 1 35 ? -14.781 14.078 -20.531 1 54.06 35 ARG B N 1
ATOM 5712 C CA . ARG B 1 35 ? -15.852 15.07 -20.562 1 54.06 35 ARG B CA 1
ATOM 5713 C C . ARG B 1 35 ? -15.398 16.391 -19.938 1 54.06 35 ARG B C 1
ATOM 5715 O O . ARG B 1 35 ? -15.688 17.469 -20.469 1 54.06 35 ARG B O 1
ATOM 5722 N N . LYS B 1 36 ? -14.703 16.234 -18.797 1 53.59 36 LYS B N 1
ATOM 5723 C CA . LYS B 1 36 ? -14.242 17.453 -18.141 1 53.59 36 LYS B CA 1
ATOM 5724 C C . LYS B 1 36 ? -13.203 18.188 -18.984 1 53.59 36 LYS B C 1
ATOM 5726 O O . LYS B 1 36 ? -13.195 19.422 -19.031 1 53.59 36 LYS B O 1
ATOM 5731 N N . THR B 1 37 ? -12.422 17.359 -19.641 1 55.12 37 THR B N 1
ATOM 5732 C CA . THR B 1 37 ? -11.43 17.953 -20.531 1 55.12 37 THR B CA 1
ATOM 5733 C C . THR B 1 37 ? -12.117 18.641 -21.719 1 55.12 37 THR B C 1
ATOM 5735 O O . THR B 1 37 ? -11.719 19.734 -22.125 1 55.12 37 THR B O 1
ATOM 5738 N N . THR B 1 38 ? -13.086 18 -22.234 1 56.72 38 THR B N 1
ATOM 5739 C CA . THR B 1 38 ? -13.805 18.578 -23.359 1 56.72 38 THR B CA 1
ATOM 5740 C C . THR B 1 38 ? -14.562 19.828 -22.938 1 56.72 38 THR B C 1
ATOM 5742 O O . THR B 1 38 ? -14.586 20.828 -23.656 1 56.72 38 THR B O 1
ATOM 5745 N N . GLU B 1 39 ? -15.203 19.75 -21.797 1 58.34 39 GLU B N 1
ATOM 5746 C CA . GLU B 1 39 ? -15.938 20.906 -21.297 1 58.34 39 GLU B CA 1
ATOM 5747 C C . GLU B 1 39 ? -14.992 22.078 -21 1 58.34 39 GLU B C 1
ATOM 5749 O O . GLU B 1 39 ? -15.32 23.234 -21.25 1 58.34 39 GLU B O 1
ATOM 5754 N N . TYR B 1 40 ? -13.961 21.703 -20.453 1 54.97 40 TYR B N 1
ATOM 5755 C CA . TYR B 1 40 ? -12.953 22.719 -20.141 1 54.97 40 TYR B CA 1
ATOM 5756 C C . TYR B 1 40 ? -12.492 23.438 -21.406 1 54.97 40 TYR B C 1
ATOM 5758 O O . TYR B 1 40 ? -12.383 24.656 -21.422 1 54.97 40 TYR B O 1
ATOM 5766 N N . TYR B 1 41 ? -12.242 22.75 -22.453 1 55.09 41 TYR B N 1
ATOM 5767 C CA . TYR B 1 41 ? -11.781 23.344 -23.703 1 55.09 41 TYR B CA 1
ATOM 5768 C C . TYR B 1 41 ? -12.906 24.109 -24.391 1 55.09 41 TYR B C 1
ATOM 5770 O O . TYR B 1 41 ? -12.664 25.125 -25.031 1 55.09 41 TYR B O 1
ATOM 5778 N N . GLN B 1 42 ? -14.031 23.719 -24.281 1 56.56 42 GLN B N 1
ATOM 5779 C CA . GLN B 1 42 ? -15.133 24.391 -24.953 1 56.56 42 GLN B CA 1
ATOM 5780 C C . GLN B 1 42 ? -15.445 25.734 -24.281 1 56.56 42 GLN B C 1
ATOM 5782 O O . GLN B 1 42 ? -15.711 26.719 -24.953 1 56.56 42 GLN B O 1
ATOM 5787 N N . THR B 1 43 ? -15.531 25.703 -23.062 1 53.53 43 THR B N 1
ATOM 5788 C CA . THR B 1 43 ? -15.867 26.953 -22.375 1 53.53 43 THR B CA 1
ATOM 5789 C C . THR B 1 43 ? -14.781 28 -22.578 1 53.53 43 THR B C 1
ATOM 5791 O O . THR B 1 43 ? -15.062 29.188 -22.656 1 53.53 43 THR B O 1
ATOM 5794 N N . LYS B 1 44 ? -13.594 27.625 -22.703 1 57.31 44 LYS B N 1
ATOM 5795 C CA . LYS B 1 44 ? -12.477 28.547 -22.922 1 57.31 44 LYS B CA 1
ATOM 5796 C C . LYS B 1 44 ? -12.508 29.141 -24.328 1 57.31 44 LYS B C 1
ATOM 5798 O O . LYS B 1 44 ? -12.109 30.281 -24.547 1 57.31 44 LYS B O 1
ATOM 5803 N N . ALA B 1 45 ? -12.938 28.469 -25.266 1 57.34 45 ALA B N 1
ATOM 5804 C CA . ALA B 1 45 ? -12.953 28.906 -26.656 1 57.34 45 ALA B CA 1
ATOM 5805 C C . ALA B 1 45 ? -13.977 30.016 -26.859 1 57.34 45 ALA B C 1
ATOM 5807 O O . ALA B 1 45 ? -13.82 30.859 -27.75 1 57.34 45 ALA B O 1
ATOM 5808 N N . GLU B 1 46 ? -14.969 30.125 -26.219 1 58.16 46 GLU B N 1
ATOM 5809 C CA . GLU B 1 46 ? -16 31.094 -26.562 1 58.16 46 GLU B CA 1
ATOM 5810 C C . GLU B 1 46 ? -15.594 32.5 -26.156 1 58.16 46 GLU B C 1
ATOM 5812 O O . GLU B 1 46 ? -15.898 33.469 -26.859 1 58.16 46 GLU B O 1
ATOM 5817 N N . ASN B 1 47 ? -15.07 32.844 -25 1 59.62 47 ASN B N 1
ATOM 5818 C CA . ASN B 1 47 ? -14.609 34.188 -24.656 1 59.62 47 ASN B CA 1
ATOM 5819 C C . ASN B 1 47 ? -13.188 34.156 -24.109 1 59.62 47 ASN B C 1
ATOM 5821 O O . ASN B 1 47 ? -12.992 34.062 -22.891 1 59.62 47 ASN B O 1
ATOM 5825 N N . PRO B 1 48 ? -12.281 34.188 -24.984 1 60.41 48 PRO B N 1
ATOM 5826 C CA . PRO B 1 48 ? -10.875 34 -24.609 1 60.41 48 PRO B CA 1
ATOM 5827 C C . PRO B 1 48 ? -10.383 35.062 -23.625 1 60.41 48 PRO B C 1
ATOM 5829 O O . PRO B 1 48 ? -9.617 34.719 -22.719 1 60.41 48 PRO B O 1
ATOM 5832 N N . VAL B 1 49 ? -10.789 36.375 -23.922 1 61.88 49 VAL B N 1
ATOM 5833 C CA . VAL B 1 49 ? -10.273 37.438 -23.062 1 61.88 49 VAL B CA 1
ATOM 5834 C C . VAL B 1 49 ? -10.781 37.219 -21.625 1 61.88 49 VAL B C 1
ATOM 5836 O O . VAL B 1 49 ? -10.008 37.344 -20.672 1 61.88 49 VAL B O 1
ATOM 5839 N N . LYS B 1 50 ? -12.039 37.062 -21.453 1 64.69 50 LYS B N 1
ATOM 5840 C CA . LYS B 1 50 ? -12.602 36.812 -20.125 1 64.69 50 LYS B CA 1
ATOM 5841 C C . LYS B 1 50 ? -12.008 35.531 -19.5 1 64.69 50 LYS B C 1
ATOM 5843 O O . LYS B 1 50 ? -11.766 35.5 -18.297 1 64.69 50 LYS B O 1
ATOM 5848 N N . SER B 1 51 ? -11.695 34.688 -20.406 1 65.81 51 SER B N 1
ATOM 5849 C CA . SER B 1 51 ? -11.117 33.438 -19.922 1 65.81 51 SER B CA 1
ATOM 5850 C C . SER B 1 51 ? -9.688 33.625 -19.438 1 65.81 51 SER B C 1
ATOM 5852 O O . SER B 1 51 ? -9.273 33.031 -18.438 1 65.81 51 SER B O 1
ATOM 5854 N N . ILE B 1 52 ? -8.953 34.469 -20.156 1 65.88 52 ILE B N 1
ATOM 5855 C CA . ILE B 1 52 ? -7.574 34.75 -19.766 1 65.88 52 ILE B CA 1
ATOM 5856 C C . ILE B 1 52 ? -7.559 35.562 -18.469 1 65.88 52 ILE B C 1
ATOM 5858 O O . ILE B 1 52 ? -6.742 35.312 -17.578 1 65.88 52 ILE B O 1
ATOM 5862 N N . LYS B 1 53 ? -8.398 36.594 -18.422 1 66.81 53 LYS B N 1
ATOM 5863 C CA . LYS B 1 53 ? -8.477 37.375 -17.188 1 66.81 53 LYS B CA 1
ATOM 5864 C C . LYS B 1 53 ? -8.867 36.5 -16.016 1 66.81 53 LYS B C 1
ATOM 5866 O O . LYS B 1 53 ? -8.305 36.656 -14.922 1 66.81 53 LYS B O 1
ATOM 5871 N N . LYS B 1 54 ? -9.75 35.688 -16.25 1 69.5 54 LYS B N 1
ATOM 5872 C CA . LYS B 1 54 ? -10.164 34.75 -15.203 1 69.5 54 LYS B CA 1
ATOM 5873 C C . LYS B 1 54 ? -9.031 33.812 -14.852 1 69.5 54 LYS B C 1
ATOM 5875 O O . LYS B 1 54 ? -8.828 33.469 -13.68 1 69.5 54 LYS B O 1
ATOM 5880 N N . PHE B 1 55 ? -8.336 33.5 -15.891 1 68.44 55 PHE B N 1
ATOM 5881 C CA . PHE B 1 55 ? -7.199 32.625 -15.672 1 68.44 55 PHE B CA 1
ATOM 5882 C C . PHE B 1 55 ? -6.125 33.312 -14.836 1 68.44 55 PHE B C 1
ATOM 5884 O O . PHE B 1 55 ? -5.594 32.719 -13.891 1 68.44 55 PHE B O 1
ATOM 5891 N N . ILE B 1 56 ? -5.848 34.562 -15.188 1 71.25 56 ILE B N 1
ATOM 5892 C CA . ILE B 1 56 ? -4.828 35.312 -14.477 1 71.25 56 ILE B CA 1
ATOM 5893 C C . ILE B 1 56 ? -5.293 35.594 -13.047 1 71.25 56 ILE B C 1
ATOM 5895 O O . ILE B 1 56 ? -4.512 35.438 -12.102 1 71.25 56 ILE B O 1
ATOM 5899 N N . ALA B 1 57 ? -6.492 35.906 -12.922 1 71 57 ALA B N 1
ATOM 5900 C CA . ALA B 1 57 ? -7.039 36.156 -11.586 1 71 57 ALA B CA 1
ATOM 5901 C C . ALA B 1 57 ? -7.043 34.875 -10.75 1 71 57 ALA B C 1
ATOM 5903 O O . ALA B 1 57 ? -6.805 34.938 -9.539 1 71 57 ALA B O 1
ATOM 5904 N N . ASP B 1 58 ? -7.227 33.844 -11.453 1 74.62 58 ASP B N 1
ATOM 5905 C CA . ASP B 1 58 ? -7.234 32.562 -10.742 1 74.62 58 ASP B CA 1
ATOM 5906 C C . ASP B 1 58 ? -5.816 32.125 -10.414 1 74.62 58 ASP B C 1
ATOM 5908 O O . ASP B 1 58 ? -5.59 31.453 -9.406 1 74.62 58 ASP B O 1
ATOM 5912 N N . PHE B 1 59 ? -4.996 32.656 -11.25 1 78.88 59 PHE B N 1
ATOM 5913 C CA . PHE B 1 59 ? -3.605 32.25 -11.07 1 78.88 59 PHE B CA 1
ATOM 5914 C C . PHE B 1 59 ? -2.906 33.156 -10.062 1 78.88 59 PHE B C 1
ATOM 5916 O O . PHE B 1 59 ? -1.991 32.719 -9.359 1 78.88 59 PHE B O 1
ATOM 5923 N N . LEU B 1 60 ? -3.344 34.5 -9.984 1 84.88 60 LEU B N 1
ATOM 5924 C CA . LEU B 1 60 ? -2.779 35.469 -9.055 1 84.88 60 LEU B CA 1
ATOM 5925 C C . LEU B 1 60 ? -3.85 35.969 -8.094 1 84.88 60 LEU B C 1
ATOM 5927 O O . LEU B 1 60 ? -4.379 37.062 -8.289 1 84.88 60 LEU B O 1
ATOM 5931 N N . PRO B 1 61 ? -4.027 35.312 -7.027 1 83.81 61 PRO B N 1
ATOM 5932 C CA . PRO B 1 61 ? -5.09 35.656 -6.082 1 83.81 61 PRO B CA 1
ATOM 5933 C C . PRO B 1 61 ? -4.918 37.031 -5.477 1 83.81 61 PRO B C 1
ATOM 5935 O O . PRO B 1 61 ? -5.871 37.594 -4.926 1 83.81 61 PRO B O 1
ATOM 5938 N N . ILE B 1 62 ? -3.75 37.688 -5.527 1 83.81 62 ILE B N 1
ATOM 5939 C CA . ILE B 1 62 ? -3.514 39 -4.953 1 83.81 62 ILE B CA 1
ATOM 5940 C C . ILE B 1 62 ? -4.465 40 -5.582 1 83.81 62 ILE B C 1
ATOM 5942 O O . ILE B 1 62 ? -4.953 40.906 -4.902 1 83.81 62 ILE B O 1
ATOM 5946 N N . PHE B 1 63 ? -4.73 39.844 -6.824 1 81.06 63 PHE B N 1
ATOM 5947 C CA . PHE B 1 63 ? -5.59 40.812 -7.516 1 81.06 63 PHE B CA 1
ATOM 5948 C C . PHE B 1 63 ? -7.031 40.688 -7.031 1 81.06 63 PHE B C 1
ATOM 5950 O O . PHE B 1 63 ? -7.766 41.656 -7 1 81.06 63 PHE B O 1
ATOM 5957 N N . HIS B 1 64 ? -7.367 39.469 -6.609 1 79.31 64 HIS B N 1
ATOM 5958 C CA . HIS B 1 64 ? -8.727 39.25 -6.121 1 79.31 64 HIS B CA 1
ATOM 5959 C C . HIS B 1 64 ? -8.906 39.844 -4.719 1 79.31 64 HIS B C 1
ATOM 5961 O O . HIS B 1 64 ? -9.844 40.594 -4.469 1 79.31 64 HIS B O 1
ATOM 5967 N N . TRP B 1 65 ? -8.047 39.531 -3.787 1 78.44 65 TRP B N 1
ATOM 5968 C CA . TRP B 1 65 ? -8.266 40 -2.42 1 78.44 65 TRP B CA 1
ATOM 5969 C C . TRP B 1 65 ? -7.898 41.469 -2.271 1 78.44 65 TRP B C 1
ATOM 5971 O O . TRP B 1 65 ? -8.477 42.188 -1.449 1 78.44 65 TRP B O 1
ATOM 5981 N N . MET B 1 66 ? -6.957 42 -3.088 1 80.31 66 MET B N 1
ATOM 5982 C CA . MET B 1 66 ? -6.594 43.406 -3.014 1 80.31 66 MET B CA 1
ATOM 5983 C C . MET B 1 66 ? -7.742 44.281 -3.486 1 80.31 66 MET B C 1
ATOM 5985 O O . MET B 1 66 ? -7.945 45.406 -2.959 1 80.31 66 MET B O 1
ATOM 5989 N N . SER B 1 67 ? -8.461 43.781 -4.465 1 80.31 67 SER B N 1
ATOM 5990 C CA . SER B 1 67 ? -9.578 44.562 -4.996 1 80.31 67 SER B CA 1
ATOM 5991 C C . SER B 1 67 ? -10.727 44.625 -3.988 1 80.31 67 SER B C 1
ATOM 5993 O O . SER B 1 67 ? -11.523 45.562 -4.023 1 80.31 67 SER B O 1
ATOM 5995 N N . HIS B 1 68 ? -10.742 43.688 -3.107 1 81.19 68 HIS B N 1
ATOM 5996 C CA . HIS B 1 68 ? -11.812 43.656 -2.117 1 81.19 68 HIS B CA 1
ATOM 5997 C C . HIS B 1 68 ? -11.297 44.062 -0.739 1 81.19 68 HIS B C 1
ATOM 5999 O O . HIS B 1 68 ? -11.992 43.875 0.264 1 81.19 68 HIS B O 1
ATOM 6005 N N . TYR B 1 69 ? -10.148 44.656 -0.784 1 87.38 69 TYR B N 1
ATOM 6006 C CA . TYR B 1 69 ? -9.516 45.031 0.481 1 87.38 69 TYR B CA 1
ATOM 6007 C C . TYR B 1 69 ? -10.188 46.25 1.095 1 87.38 69 TYR B C 1
ATOM 6009 O O . TYR B 1 69 ? -10.344 47.281 0.432 1 87.38 69 TYR B O 1
ATOM 6017 N N . LYS B 1 70 ? -10.594 46.062 2.264 1 86.56 70 LYS B N 1
ATOM 6018 C CA . LYS B 1 70 ? -11.164 47.188 3.002 1 86.56 70 LYS B CA 1
ATOM 6019 C C . LYS B 1 70 ? -10.078 48.031 3.668 1 86.56 70 LYS B C 1
ATOM 6021 O O . LYS B 1 70 ? -9.766 47.812 4.844 1 86.56 70 LYS B O 1
ATOM 6026 N N . PHE B 1 71 ? -9.617 49.062 3.059 1 86.94 71 PHE B N 1
ATOM 6027 C CA . PHE B 1 71 ? -8.445 49.844 3.441 1 86.94 71 PHE B CA 1
ATOM 6028 C C . PHE B 1 71 ? -8.672 50.531 4.781 1 86.94 71 PHE B C 1
ATOM 6030 O O . PHE B 1 71 ? -7.77 50.562 5.621 1 86.94 71 PHE B O 1
ATOM 6037 N N . LYS B 1 72 ? -9.773 51 5.043 1 84.5 72 LYS B N 1
ATOM 6038 C CA . LYS B 1 72 ? -10.031 51.781 6.254 1 84.5 72 LYS B CA 1
ATOM 6039 C C . LYS B 1 72 ? -10.156 50.844 7.469 1 84.5 72 LYS B C 1
ATOM 6041 O O . LYS B 1 72 ? -9.711 51.219 8.562 1 84.5 72 LYS B O 1
ATOM 6046 N N . GLU B 1 73 ? -10.57 49.656 7.203 1 84.88 73 GLU B N 1
ATOM 6047 C CA . GLU B 1 73 ? -10.883 48.812 8.344 1 84.88 73 GLU B CA 1
ATOM 6048 C C . GLU B 1 73 ? -9.766 47.781 8.594 1 84.88 73 GLU B C 1
ATOM 6050 O O . GLU B 1 73 ? -9.516 47.406 9.742 1 84.88 73 GLU B O 1
ATOM 6055 N N . TRP B 1 74 ? -9.039 47.438 7.566 1 89.56 74 TRP B N 1
ATOM 6056 C CA . TRP B 1 74 ? -8.18 46.281 7.715 1 89.56 74 TRP B CA 1
ATOM 6057 C C . TRP B 1 74 ? -6.711 46.688 7.77 1 89.56 74 TRP B C 1
ATOM 6059 O O . TRP B 1 74 ? -5.863 45.938 8.258 1 89.56 74 TRP B O 1
ATOM 6069 N N . THR B 1 75 ? -6.371 47.812 7.363 1 91.31 75 THR B N 1
ATOM 6070 C CA . THR B 1 75 ? -4.977 48.188 7.168 1 91.31 75 THR B CA 1
ATOM 6071 C C . THR B 1 75 ? -4.242 48.25 8.5 1 91.31 75 THR B C 1
ATOM 6073 O O . THR B 1 75 ? -3.121 47.75 8.625 1 91.31 75 THR B O 1
ATOM 6076 N N . VAL B 1 76 ? -4.832 48.844 9.484 1 89.06 76 VAL B N 1
ATOM 6077 C CA . VAL B 1 76 ? -4.18 48.969 10.781 1 89.06 76 VAL B CA 1
ATOM 6078 C C . VAL B 1 76 ? -3.951 47.594 11.398 1 89.06 76 VAL B C 1
ATOM 6080 O O . VAL B 1 76 ? -2.875 47.312 11.93 1 89.06 76 VAL B O 1
ATOM 6083 N N . PHE B 1 77 ? -4.902 46.781 11.273 1 88.38 77 PHE B N 1
ATOM 6084 C CA . PHE B 1 77 ? -4.805 45.438 11.828 1 88.38 77 PHE B CA 1
ATOM 6085 C C . PHE B 1 77 ? -3.742 44.625 11.102 1 88.38 77 PHE B C 1
ATOM 6087 O O . PHE B 1 77 ? -2.934 43.938 11.734 1 88.38 77 PHE B O 1
ATOM 6094 N N . ASP B 1 78 ? -3.707 44.719 9.852 1 92.75 78 ASP B N 1
ATOM 6095 C CA . ASP B 1 78 ? -2.748 43.938 9.055 1 92.75 78 ASP B CA 1
ATOM 6096 C C . ASP B 1 78 ? -1.325 44.469 9.281 1 92.75 78 ASP B C 1
ATOM 6098 O O . ASP B 1 78 ? -0.373 43.688 9.273 1 92.75 78 ASP B O 1
ATOM 6102 N N . ILE B 1 79 ? -1.153 45.75 9.484 1 93.31 79 ILE B N 1
ATOM 6103 C CA . ILE B 1 79 ? 0.173 46.312 9.703 1 93.31 79 ILE B CA 1
ATOM 6104 C C . ILE B 1 79 ? 0.689 45.906 11.078 1 93.31 79 ILE B C 1
ATOM 6106 O O . ILE B 1 79 ? 1.826 45.438 11.211 1 93.31 79 ILE B O 1
ATOM 6110 N N . VAL B 1 80 ? -0.131 46.031 12.055 1 90.19 80 VAL B N 1
ATOM 6111 C CA . VAL B 1 80 ? 0.264 45.656 13.414 1 90.19 80 VAL B CA 1
ATOM 6112 C C . VAL B 1 80 ? 0.578 44.156 13.469 1 90.19 80 VAL B C 1
ATOM 6114 O O . VAL B 1 80 ? 1.579 43.75 14.062 1 90.19 80 VAL B O 1
ATOM 6117 N N . CYS B 1 81 ? -0.259 43.438 12.875 1 92.44 81 CYS B N 1
ATOM 6118 C CA . CYS B 1 81 ? -0.052 42 12.82 1 92.44 81 CYS B CA 1
ATOM 6119 C C . CYS B 1 81 ? 1.222 41.656 12.055 1 92.44 81 CYS B C 1
ATOM 6121 O O . CYS B 1 81 ? 1.978 40.781 12.461 1 92.44 81 CYS B O 1
ATOM 6123 N N . GLY B 1 82 ? 1.397 42.281 10.984 1 94.12 82 GLY B N 1
ATOM 6124 C CA . GLY B 1 82 ? 2.596 42.062 10.188 1 94.12 82 GLY B CA 1
ATOM 6125 C C . GLY B 1 82 ? 3.877 42.312 10.953 1 94.12 82 GLY B C 1
ATOM 6126 O O . GLY B 1 82 ? 4.852 41.594 10.828 1 94.12 82 GLY B O 1
ATOM 6127 N N . ILE B 1 83 ? 3.895 43.344 11.727 1 93 83 ILE B N 1
ATOM 6128 C CA . ILE B 1 83 ? 5.051 43.688 12.547 1 93 83 ILE B CA 1
ATOM 6129 C C . ILE B 1 83 ? 5.27 42.594 13.609 1 93 83 ILE B C 1
ATOM 6131 O O . ILE B 1 83 ? 6.398 42.156 13.828 1 93 83 ILE B O 1
ATOM 6135 N N . THR B 1 84 ? 4.172 42.188 14.156 1 89.88 84 THR B N 1
ATOM 6136 C CA . THR B 1 84 ? 4.246 41.156 15.188 1 89.88 84 THR B CA 1
ATOM 6137 C C . THR B 1 84 ? 4.812 39.875 14.609 1 89.88 84 THR B C 1
ATOM 6139 O O . THR B 1 84 ? 5.723 39.281 15.188 1 89.88 84 THR B O 1
ATOM 6142 N N . VAL B 1 85 ? 4.285 39.438 13.508 1 92.12 85 VAL B N 1
ATOM 6143 C CA . VAL B 1 85 ? 4.73 38.219 12.852 1 92.12 85 VAL B CA 1
ATOM 6144 C C . VAL B 1 85 ? 6.176 38.375 12.391 1 92.12 85 VAL B C 1
ATOM 6146 O O . VAL B 1 85 ? 6.953 37.406 12.43 1 92.12 85 VAL B O 1
ATOM 6149 N N . GLY B 1 86 ? 6.539 39.531 11.906 1 92.94 86 GLY B N 1
ATOM 6150 C CA . GLY B 1 86 ? 7.91 39.812 11.516 1 92.94 86 GLY B CA 1
ATOM 6151 C C . GLY B 1 86 ? 8.906 39.625 12.648 1 92.94 86 GLY B C 1
ATOM 6152 O O . GLY B 1 86 ? 9.961 39 12.453 1 92.94 86 GLY B O 1
ATOM 6153 N N . PHE B 1 87 ? 8.57 40.094 13.758 1 89.69 87 PHE B N 1
ATOM 6154 C CA . PHE B 1 87 ? 9.438 39.969 14.922 1 89.69 87 PHE B CA 1
ATOM 6155 C C . PHE B 1 87 ? 9.562 38.5 15.352 1 89.69 87 PHE B C 1
ATOM 6157 O O . PHE B 1 87 ? 10.594 38.094 15.883 1 89.69 87 PHE B O 1
ATOM 6164 N N . MET B 1 88 ? 8.562 37.781 15.102 1 89.12 88 MET B N 1
ATOM 6165 C CA . MET B 1 88 ? 8.609 36.375 15.414 1 89.12 88 MET B CA 1
ATOM 6166 C C . MET B 1 88 ? 9.461 35.594 14.406 1 89.12 88 MET B C 1
ATOM 6168 O O . MET B 1 88 ? 10.125 34.625 14.758 1 89.12 88 MET B O 1
ATOM 6172 N N . GLN B 1 89 ? 9.453 36.031 13.195 1 93.5 89 GLN B N 1
ATOM 6173 C CA . GLN B 1 89 ? 10.148 35.344 12.094 1 93.5 89 GLN B CA 1
ATOM 6174 C C . GLN B 1 89 ? 11.656 35.438 12.266 1 93.5 89 GLN B C 1
ATOM 6176 O O . GLN B 1 89 ? 12.398 34.562 11.836 1 93.5 89 GLN B O 1
ATOM 6181 N N . ILE B 1 90 ? 12.125 36.469 12.891 1 92.88 90 ILE B N 1
ATOM 6182 C CA . ILE B 1 90 ? 13.562 36.719 12.992 1 92.88 90 ILE B CA 1
ATOM 6183 C C . ILE B 1 90 ? 14.219 35.625 13.828 1 92.88 90 ILE B C 1
ATOM 6185 O O . ILE B 1 90 ? 15.039 34.844 13.312 1 92.88 90 ILE B O 1
ATOM 6189 N N . PRO B 1 91 ? 13.781 35.5 15.102 1 92.06 91 PRO B N 1
ATOM 6190 C CA . PRO B 1 91 ? 14.398 34.438 15.883 1 92.06 91 PRO B CA 1
ATOM 6191 C C . PRO B 1 91 ? 14.117 33.031 15.32 1 92.06 91 PRO B C 1
ATOM 6193 O O . PRO B 1 91 ? 14.984 32.156 15.359 1 92.06 91 PRO B O 1
ATOM 6196 N N . GLN B 1 92 ? 12.969 32.75 14.797 1 92.12 92 GLN B N 1
ATOM 6197 C CA . GLN B 1 92 ? 12.617 31.469 14.211 1 92.12 92 GLN B CA 1
ATOM 6198 C C . GLN B 1 92 ? 13.469 31.172 12.977 1 92.12 92 GLN B C 1
ATOM 6200 O O . GLN B 1 92 ? 13.93 30.047 12.789 1 92.12 92 GLN B O 1
ATOM 6205 N N . GLY B 1 93 ? 13.594 32.188 12.195 1 94.06 93 GLY B N 1
ATOM 6206 C CA . GLY B 1 93 ? 14.453 32 11.031 1 94.06 93 GLY B CA 1
ATOM 6207 C C . GLY B 1 93 ? 15.867 31.609 11.391 1 94.06 93 GLY B C 1
ATOM 6208 O O . GLY B 1 93 ? 16.438 30.688 10.789 1 94.06 93 GLY B O 1
ATOM 6209 N N . LEU B 1 94 ? 16.438 32.281 12.375 1 93.56 94 LEU B N 1
ATOM 6210 C CA . LEU B 1 94 ? 17.797 32 12.828 1 93.56 94 LEU B CA 1
ATOM 6211 C C . LEU B 1 94 ? 17.891 30.594 13.406 1 93.56 94 LEU B C 1
ATOM 6213 O O . LEU B 1 94 ? 18.812 29.828 13.062 1 93.56 94 LEU B O 1
ATOM 6217 N N . SER B 1 95 ? 16.938 30.281 14.188 1 93.38 95 SER B N 1
ATOM 6218 C CA . SER B 1 95 ? 16.953 29 14.891 1 93.38 95 SER B CA 1
ATOM 6219 C C . SER B 1 95 ? 16.703 27.844 13.945 1 93.38 95 SER B C 1
ATOM 6221 O O . SER B 1 95 ? 17.359 26.812 14.023 1 93.38 95 SER B O 1
ATOM 6223 N N . TYR B 1 96 ? 15.781 27.953 13.016 1 94.88 96 TYR B N 1
ATOM 6224 C CA . TYR B 1 96 ? 15.398 26.844 12.141 1 94.88 96 TYR B CA 1
ATOM 6225 C C . TYR B 1 96 ? 16.422 26.672 11.016 1 94.88 96 TYR B C 1
ATOM 6227 O O . TYR B 1 96 ? 16.516 25.578 10.438 1 94.88 96 TYR B O 1
ATOM 6235 N N . ALA B 1 97 ? 17.141 27.719 10.75 1 95.12 97 ALA B N 1
ATOM 6236 C CA . ALA B 1 97 ? 18.266 27.547 9.828 1 95.12 97 ALA B CA 1
ATOM 6237 C C . ALA B 1 97 ? 19.312 26.594 10.398 1 95.12 97 ALA B C 1
ATOM 6239 O O . ALA B 1 97 ? 19.828 25.734 9.68 1 95.12 97 ALA B O 1
ATOM 6240 N N . LEU B 1 98 ? 19.562 26.797 11.648 1 92.06 98 LEU B N 1
ATOM 6241 C CA . LEU B 1 98 ? 20.5 25.891 12.305 1 92.06 98 LEU B CA 1
ATOM 6242 C C . LEU B 1 98 ? 19.953 24.469 12.328 1 92.06 98 LEU B C 1
ATOM 6244 O O . LEU B 1 98 ? 20.703 23.5 12.133 1 92.06 98 LEU B O 1
ATOM 6248 N N . LEU B 1 99 ? 18.703 24.406 12.539 1 91.75 99 LEU B N 1
ATOM 6249 C CA . LEU B 1 99 ? 18.047 23.109 12.523 1 91.75 99 LEU B CA 1
ATOM 6250 C C . LEU B 1 99 ? 18.141 22.453 11.141 1 91.75 99 LEU B C 1
ATOM 6252 O O . LEU B 1 99 ? 18.266 21.234 11.031 1 91.75 99 LEU B O 1
ATOM 6256 N N . ALA B 1 100 ? 18.156 23.266 10.133 1 95.19 100 ALA B N 1
ATOM 6257 C CA . ALA B 1 100 ? 18.234 22.812 8.75 1 95.19 100 ALA B CA 1
ATOM 6258 C C . ALA B 1 100 ? 19.688 22.562 8.336 1 95.19 100 ALA B C 1
ATOM 6260 O O . ALA B 1 100 ? 19.953 22.156 7.203 1 95.19 100 ALA B O 1
ATOM 6261 N N . GLY B 1 101 ? 20.594 22.844 9.258 1 92.5 101 GLY B N 1
ATOM 6262 C CA . GLY B 1 101 ? 22 22.672 8.977 1 92.5 101 GLY B CA 1
ATOM 6263 C C . GLY B 1 101 ? 22.594 23.781 8.141 1 92.5 101 GLY B C 1
ATOM 6264 O O . GLY B 1 101 ? 23.609 23.594 7.461 1 92.5 101 GLY B O 1
ATOM 6265 N N . GLN B 1 102 ? 21.938 24.875 8.156 1 94.31 102 GLN B N 1
ATOM 6266 C CA . GLN B 1 102 ? 22.375 26.031 7.391 1 94.31 102 GLN B CA 1
ATOM 6267 C C . GLN B 1 102 ? 22.875 27.156 8.312 1 94.31 102 GLN B C 1
ATOM 6269 O O . GLN B 1 102 ? 22.625 27.125 9.516 1 94.31 102 GLN B O 1
ATOM 6274 N N . HIS B 1 103 ? 23.656 28.047 7.703 1 92.75 103 HIS B N 1
ATOM 6275 C CA . HIS B 1 103 ? 24.031 29.25 8.445 1 92.75 103 HIS B CA 1
ATOM 6276 C C . HIS B 1 103 ? 22.797 30.094 8.773 1 92.75 103 HIS B C 1
ATOM 6278 O O . HIS B 1 103 ? 21.891 30.234 7.934 1 92.75 103 HIS B O 1
ATOM 6284 N N . PRO B 1 104 ? 22.656 30.641 9.906 1 92.5 104 PRO B N 1
ATOM 6285 C CA . PRO B 1 104 ? 21.469 31.328 10.406 1 92.5 104 PRO B CA 1
ATOM 6286 C C . PRO B 1 104 ? 20.984 32.438 9.477 1 92.5 104 PRO B C 1
ATOM 6288 O O . PRO B 1 104 ? 19.781 32.688 9.367 1 92.5 104 PRO B O 1
ATOM 6291 N N . VAL B 1 105 ? 21.891 33.062 8.742 1 92.25 105 VAL B N 1
ATOM 6292 C CA . VAL B 1 105 ? 21.5 34.188 7.875 1 92.25 105 VAL B CA 1
ATOM 6293 C C . VAL B 1 105 ? 20.547 33.688 6.789 1 92.25 105 VAL B C 1
ATOM 6295 O O . VAL B 1 105 ? 19.641 34.406 6.359 1 92.25 105 VAL B O 1
ATOM 6298 N N . TYR B 1 106 ? 20.703 32.531 6.414 1 94.75 106 TYR B N 1
ATOM 6299 C CA . TYR B 1 106 ? 19.891 31.984 5.332 1 94.75 106 TYR B CA 1
ATOM 6300 C C . TYR B 1 106 ? 18.484 31.672 5.812 1 94.75 106 TYR B C 1
ATOM 6302 O O . TYR B 1 106 ? 17.562 31.531 5.008 1 94.75 106 TYR B O 1
ATOM 6310 N N . GLY B 1 107 ? 18.328 31.531 7.105 1 95.31 107 GLY B N 1
ATOM 6311 C CA . GLY B 1 107 ? 17 31.469 7.676 1 95.31 107 GLY B CA 1
ATOM 6312 C C . GLY B 1 107 ? 16.234 32.781 7.539 1 95.31 107 GLY B C 1
ATOM 6313 O O . GLY B 1 107 ? 15.016 32.781 7.355 1 95.31 107 GLY B O 1
ATOM 6314 N N . MET B 1 108 ? 16.984 33.844 7.59 1 94.62 108 MET B N 1
ATOM 6315 C CA . MET B 1 108 ? 16.359 35.125 7.418 1 94.62 108 MET B CA 1
ATOM 6316 C C . MET B 1 108 ? 15.922 35.344 5.973 1 94.62 108 MET B C 1
ATOM 6318 O O . MET B 1 108 ? 14.836 35.875 5.723 1 94.62 108 MET B O 1
ATOM 6322 N N . TYR B 1 109 ? 16.766 34.906 5.062 1 96.31 109 TYR B N 1
ATOM 6323 C CA . TYR B 1 109 ? 16.359 34.969 3.664 1 96.31 109 TYR B CA 1
ATOM 6324 C C . TYR B 1 109 ? 15.102 34.125 3.414 1 96.31 109 TYR B C 1
ATOM 6326 O O . TYR B 1 109 ? 14.203 34.562 2.689 1 96.31 109 TYR B O 1
ATOM 6334 N N . THR B 1 110 ? 15.078 32.938 4.051 1 97.19 110 THR B N 1
ATOM 6335 C CA . THR B 1 110 ? 13.984 32 3.859 1 97.19 110 THR B CA 1
ATOM 6336 C C . THR B 1 110 ? 12.711 32.531 4.516 1 97.19 110 THR B C 1
ATOM 6338 O O . THR B 1 110 ? 11.609 32.094 4.156 1 97.19 110 THR B O 1
ATOM 6341 N N . SER B 1 111 ? 12.836 33.438 5.434 1 96.12 111 SER B N 1
ATOM 6342 C CA . SER B 1 111 ? 11.68 34.062 6.066 1 96.12 111 SER B CA 1
ATOM 6343 C C . SER B 1 111 ? 11.297 35.344 5.363 1 96.12 111 SER B C 1
ATOM 6345 O O . SER B 1 111 ? 10.414 36.062 5.824 1 96.12 111 SER B O 1
ATOM 6347 N N . PHE B 1 112 ? 11.945 35.688 4.281 1 96.5 112 PHE B N 1
ATOM 6348 C CA . PHE B 1 112 ? 11.719 36.938 3.57 1 96.5 112 PHE B CA 1
ATOM 6349 C C . PHE B 1 112 ? 11.156 36.656 2.18 1 96.5 112 PHE B C 1
ATOM 6351 O O . PHE B 1 112 ? 9.992 36.969 1.909 1 96.5 112 PHE B O 1
ATOM 6358 N N . PHE B 1 113 ? 11.844 36 1.348 1 96.81 113 PHE B N 1
ATOM 6359 C CA . PHE B 1 113 ? 11.523 35.875 -0.071 1 96.81 113 PHE B CA 1
ATOM 6360 C C . PHE B 1 113 ? 10.273 35.031 -0.278 1 96.81 113 PHE B C 1
ATOM 6362 O O . PHE B 1 113 ? 9.344 35.438 -0.975 1 96.81 113 PHE B O 1
ATOM 6369 N N . PRO B 1 114 ? 10.266 33.812 0.314 1 97.38 114 PRO B N 1
ATOM 6370 C CA . PRO B 1 114 ? 9.078 33 0.078 1 97.38 114 PRO B CA 1
ATOM 6371 C C . PRO B 1 114 ? 7.789 33.656 0.554 1 97.38 114 PRO B C 1
ATOM 6373 O O . PRO B 1 114 ? 6.723 33.438 -0.03 1 97.38 114 PRO B O 1
ATOM 6376 N N . VAL B 1 115 ? 7.859 34.438 1.602 1 96.88 115 VAL B N 1
ATOM 6377 C CA . VAL B 1 115 ? 6.695 35.125 2.164 1 96.88 115 VAL B CA 1
ATOM 6378 C C . VAL B 1 115 ? 6.125 36.094 1.14 1 96.88 115 VAL B C 1
ATOM 6380 O O . VAL B 1 115 ? 4.906 36.188 0.959 1 96.88 115 VAL B O 1
ATOM 6383 N N . ILE B 1 116 ? 6.992 36.75 0.436 1 96.38 116 ILE B N 1
ATOM 6384 C CA . ILE B 1 116 ? 6.578 37.719 -0.573 1 96.38 116 ILE B CA 1
ATOM 6385 C C . ILE B 1 116 ? 5.891 37 -1.73 1 96.38 116 ILE B C 1
ATOM 6387 O O . ILE B 1 116 ? 4.812 37.406 -2.172 1 96.38 116 ILE B O 1
ATOM 6391 N N . VAL B 1 117 ? 6.484 36 -2.148 1 96.5 117 VAL B N 1
ATOM 6392 C CA . VAL B 1 117 ? 5.965 35.25 -3.301 1 96.5 117 VAL B CA 1
ATOM 6393 C C . VAL B 1 117 ? 4.625 34.625 -2.947 1 96.5 117 VAL B C 1
ATOM 6395 O O . VAL B 1 117 ? 3.691 34.625 -3.754 1 96.5 117 VAL B O 1
ATOM 6398 N N . TYR B 1 118 ? 4.504 34.062 -1.773 1 96.56 118 TYR B N 1
ATOM 6399 C CA . TYR B 1 118 ? 3.252 33.438 -1.365 1 96.56 118 TYR B CA 1
ATOM 6400 C C . TYR B 1 118 ? 2.129 34.469 -1.293 1 96.56 118 TYR B C 1
ATOM 6402 O O . TYR B 1 118 ? 0.975 34.156 -1.601 1 96.56 118 TYR B O 1
ATOM 6410 N N . SER B 1 119 ? 2.426 35.656 -0.838 1 94.06 119 SER B N 1
ATOM 6411 C CA . SER B 1 119 ? 1.409 36.688 -0.734 1 94.06 119 SER B CA 1
ATOM 6412 C C . SER B 1 119 ? 0.801 37 -2.096 1 94.06 119 SER B C 1
ATOM 6414 O O . SER B 1 119 ? -0.345 37.469 -2.182 1 94.06 119 SER B O 1
ATOM 6416 N N . LEU B 1 120 ? 1.521 36.688 -3.133 1 93.12 120 LEU B N 1
ATOM 6417 C CA . LEU B 1 120 ? 1.042 36.938 -4.488 1 93.12 120 LEU B CA 1
ATOM 6418 C C . LEU B 1 120 ? 0.173 35.781 -4.988 1 93.12 120 LEU B C 1
ATOM 6420 O O . LEU B 1 120 ? -0.831 36.031 -5.668 1 93.12 120 LEU B O 1
ATOM 6424 N N . PHE B 1 121 ? 0.558 34.594 -4.586 1 94 121 PHE B N 1
ATOM 6425 C CA . PHE B 1 121 ? -0.055 33.438 -5.23 1 94 121 PHE B CA 1
ATOM 6426 C C . PHE B 1 121 ? -0.972 32.719 -4.266 1 94 121 PHE B C 1
ATOM 6428 O O . PHE B 1 121 ? -1.789 31.875 -4.68 1 94 121 PHE B O 1
ATOM 6435 N N . GLY B 1 122 ? -0.89 32.938 -3.008 1 92.94 122 GLY B N 1
ATOM 6436 C CA . GLY B 1 122 ? -1.578 32.156 -1.997 1 92.94 122 GLY B CA 1
ATOM 6437 C C . GLY B 1 122 ? -3.068 32.438 -1.936 1 92.94 122 GLY B C 1
ATOM 6438 O O . GLY B 1 122 ? -3.506 33.562 -2.201 1 92.94 122 GLY B O 1
ATOM 6439 N N . THR B 1 123 ? -3.844 31.391 -1.562 1 91.56 123 THR B N 1
ATOM 6440 C CA . THR B 1 123 ? -5.289 31.531 -1.453 1 91.56 123 THR B CA 1
ATOM 6441 C C . THR B 1 123 ? -5.715 31.641 0.009 1 91.56 123 THR B C 1
ATOM 6443 O O . THR B 1 123 ? -6.812 32.125 0.31 1 91.56 123 THR B O 1
ATOM 6446 N N . SER B 1 124 ? -4.852 31.172 0.874 1 92.94 124 SER B N 1
ATOM 6447 C CA . SER B 1 124 ? -5.18 31.281 2.291 1 92.94 124 SER B CA 1
ATOM 6448 C C . SER B 1 124 ? -4.91 32.688 2.811 1 92.94 124 SER B C 1
ATOM 6450 O O . SER B 1 124 ? -3.859 33.281 2.529 1 92.94 124 SER B O 1
ATOM 6452 N N . LYS B 1 125 ? -5.77 33.188 3.545 1 91.44 125 LYS B N 1
ATOM 6453 C CA . LYS B 1 125 ? -5.66 34.562 4.051 1 91.44 125 LYS B CA 1
ATOM 6454 C C . LYS B 1 125 ? -4.863 34.594 5.352 1 91.44 125 LYS B C 1
ATOM 6456 O O . LYS B 1 125 ? -4.328 35.625 5.727 1 91.44 125 LYS B O 1
ATOM 6461 N N . HIS B 1 126 ? -4.738 33.438 5.934 1 91.56 126 HIS B N 1
ATOM 6462 C CA . HIS B 1 126 ? -4.32 33.5 7.328 1 91.56 126 HIS B CA 1
ATOM 6463 C C . HIS B 1 126 ? -3.037 32.719 7.555 1 91.56 126 HIS B C 1
ATOM 6465 O O . HIS B 1 126 ? -2.455 32.75 8.641 1 91.56 126 HIS B O 1
ATOM 6471 N N . ILE B 1 127 ? -2.496 32 6.547 1 93.69 127 ILE B N 1
ATOM 6472 C CA . ILE B 1 127 ? -1.309 31.203 6.805 1 93.69 127 ILE B CA 1
ATOM 6473 C C . ILE B 1 127 ? -0.057 32.062 6.648 1 93.69 127 ILE B C 1
ATOM 6475 O O . ILE B 1 127 ? -0.022 32.969 5.812 1 93.69 127 ILE B O 1
ATOM 6479 N N . SER B 1 128 ? 0.912 31.812 7.438 1 94.5 128 SER B N 1
ATOM 6480 C CA . SER B 1 128 ? 2.18 32.531 7.414 1 94.5 128 SER B CA 1
ATOM 6481 C C . SER B 1 128 ? 3.311 31.656 6.902 1 94.5 128 SER B C 1
ATOM 6483 O O . SER B 1 128 ? 3.691 30.672 7.559 1 94.5 128 SER B O 1
ATOM 6485 N N . MET B 1 129 ? 3.9 32.031 5.789 1 95.19 129 MET B N 1
ATOM 6486 C CA . MET B 1 129 ? 4.992 31.297 5.148 1 95.19 129 MET B CA 1
ATOM 6487 C C . MET B 1 129 ? 6.324 31.594 5.828 1 95.19 129 MET B C 1
ATOM 6489 O O . MET B 1 129 ? 6.496 32.688 6.402 1 95.19 129 MET B O 1
ATOM 6493 N N . GLY B 1 130 ? 7.258 30.703 5.809 1 95.38 130 GLY B N 1
ATOM 6494 C CA . GLY B 1 130 ? 8.586 30.891 6.371 1 95.38 130 GLY B CA 1
ATOM 6495 C C . GLY B 1 130 ? 9.281 29.578 6.684 1 95.38 130 GLY B C 1
ATOM 6496 O O . GLY B 1 130 ? 9.008 28.547 6.047 1 95.38 130 GLY B O 1
ATOM 6497 N N . CYS B 1 131 ? 10.195 29.656 7.613 1 95.19 131 CYS B N 1
ATOM 6498 C CA . CYS B 1 131 ? 10.875 28.438 8.055 1 95.19 131 CYS B CA 1
ATOM 6499 C C . CYS B 1 131 ? 9.945 27.562 8.875 1 95.19 131 CYS B C 1
ATOM 6501 O O . CYS B 1 131 ? 9.141 28.062 9.664 1 95.19 131 CYS B O 1
ATOM 6503 N N . PHE B 1 132 ? 10.023 26.359 8.625 1 93.12 132 PHE B N 1
ATOM 6504 C CA . PHE B 1 132 ? 9.148 25.391 9.281 1 93.12 132 PHE B CA 1
ATOM 6505 C C . PHE B 1 132 ? 9.977 24.297 9.953 1 93.12 132 PHE B C 1
ATOM 6507 O O . PHE B 1 132 ? 10.914 23.766 9.359 1 93.12 132 PHE B O 1
ATOM 6514 N N . THR B 1 133 ? 9.617 24 11.133 1 90.19 133 THR B N 1
ATOM 6515 C CA . THR B 1 133 ? 10.398 23.141 12.008 1 90.19 133 THR B CA 1
ATOM 6516 C C . THR B 1 133 ? 10.602 21.766 11.367 1 90.19 133 THR B C 1
ATOM 6518 O O . THR B 1 133 ? 11.734 21.297 11.258 1 90.19 133 THR B O 1
ATOM 6521 N N . ILE B 1 134 ? 9.57 21.109 10.914 1 90.44 134 ILE B N 1
ATOM 6522 C CA . ILE B 1 134 ? 9.625 19.734 10.438 1 90.44 134 ILE B CA 1
ATOM 6523 C C . ILE B 1 134 ? 10.461 19.656 9.164 1 90.44 134 ILE B C 1
ATOM 6525 O O . ILE B 1 134 ? 11.352 18.812 9.047 1 90.44 134 ILE B O 1
ATOM 6529 N N . THR B 1 135 ? 10.266 20.484 8.242 1 94.62 135 THR B N 1
ATOM 6530 C CA . THR B 1 135 ? 11 20.438 6.988 1 94.62 135 THR B CA 1
ATOM 6531 C C . THR B 1 135 ? 12.453 20.859 7.195 1 94.62 135 THR B C 1
ATOM 6533 O O . THR B 1 135 ? 13.352 20.359 6.512 1 94.62 135 THR B O 1
ATOM 6536 N N . SER B 1 136 ? 12.688 21.75 8.172 1 95.44 136 SER B N 1
ATOM 6537 C CA . SER B 1 136 ? 14.055 22.109 8.516 1 95.44 136 SER B CA 1
ATOM 6538 C C . SER B 1 136 ? 14.812 20.922 9.102 1 95.44 136 SER B C 1
ATOM 6540 O O . SER B 1 136 ? 15.984 20.703 8.773 1 95.44 136 SER B O 1
ATOM 6542 N N . LEU B 1 137 ? 14.117 20.266 9.891 1 91.44 137 LEU B N 1
ATOM 6543 C CA . LEU B 1 137 ? 14.727 19.078 10.484 1 91.44 137 LEU B CA 1
ATOM 6544 C C . LEU B 1 137 ? 15.055 18.047 9.406 1 91.44 137 LEU B C 1
ATOM 6546 O O . LEU B 1 137 ? 16.125 17.438 9.438 1 91.44 137 LEU B O 1
ATOM 6550 N N . MET B 1 138 ? 14.125 17.844 8.516 1 92.25 138 MET B N 1
ATOM 6551 C CA . MET B 1 138 ? 14.328 16.891 7.426 1 92.25 138 MET B CA 1
ATOM 6552 C C . MET B 1 138 ? 15.531 17.281 6.582 1 92.25 138 MET B C 1
ATOM 6554 O O . MET B 1 138 ? 16.359 16.438 6.242 1 92.25 138 MET B O 1
ATOM 6558 N N . LEU B 1 139 ? 15.625 18.5 6.332 1 94.69 139 LEU B N 1
ATOM 6559 C CA . LEU B 1 139 ? 16.75 19 5.555 1 94.69 139 LEU B CA 1
ATOM 6560 C C . LEU B 1 139 ? 18.062 18.844 6.34 1 94.69 139 LEU B C 1
ATOM 6562 O O . LEU B 1 139 ? 19.078 18.438 5.781 1 94.69 139 LEU B O 1
ATOM 6566 N N . GLY B 1 140 ? 17.969 19.266 7.559 1 92.56 140 GLY B N 1
ATOM 6567 C CA . GLY B 1 140 ? 19.141 19.172 8.406 1 92.56 140 GLY B CA 1
ATOM 6568 C C . GLY B 1 140 ? 19.734 17.781 8.469 1 92.56 140 GLY B C 1
ATOM 6569 O O . GLY B 1 140 ? 20.953 17.609 8.391 1 92.56 140 GLY B O 1
ATOM 6570 N N . SER B 1 141 ? 18.875 16.875 8.586 1 87.56 141 SER B N 1
ATOM 6571 C CA . SER B 1 141 ? 19.328 15.484 8.625 1 87.56 141 SER B CA 1
ATOM 6572 C C . SER B 1 141 ? 19.969 15.07 7.305 1 87.56 141 SER B C 1
ATOM 6574 O O . SER B 1 141 ? 21.016 14.406 7.297 1 87.56 141 SER B O 1
ATOM 6576 N N . ALA B 1 142 ? 19.438 15.461 6.258 1 89.25 142 ALA B N 1
ATOM 6577 C CA . ALA B 1 142 ? 19.938 15.086 4.938 1 89.25 142 ALA B CA 1
ATOM 6578 C C . ALA B 1 142 ? 21.281 15.758 4.648 1 89.25 142 ALA B C 1
ATOM 6580 O O . ALA B 1 142 ? 22.203 15.133 4.109 1 89.25 142 ALA B O 1
ATOM 6581 N N . VAL B 1 143 ? 21.391 17 5 1 91.88 143 VAL B N 1
ATOM 6582 C CA . VAL B 1 143 ? 22.594 17.781 4.703 1 91.88 143 VAL B CA 1
ATOM 6583 C C . VAL B 1 143 ? 23.75 17.297 5.59 1 91.88 143 VAL B C 1
ATOM 6585 O O . VAL B 1 143 ? 24.891 17.266 5.156 1 91.88 143 VAL B O 1
ATOM 6588 N N . SER B 1 144 ? 23.406 16.984 6.805 1 88 144 SER B N 1
ATOM 6589 C CA . SER B 1 144 ? 24.438 16.5 7.711 1 88 144 SER B CA 1
ATOM 6590 C C . SER B 1 144 ? 24.984 15.148 7.25 1 88 144 SER B C 1
ATOM 6592 O O . SER B 1 144 ? 26.156 14.82 7.5 1 88 144 SER B O 1
ATOM 6594 N N . ASN B 1 145 ? 24.156 14.398 6.625 1 83.75 145 ASN B N 1
ATOM 6595 C CA . ASN B 1 145 ? 24.609 13.117 6.078 1 83.75 145 ASN B CA 1
ATOM 6596 C C . ASN B 1 145 ? 25.469 13.305 4.84 1 83.75 145 ASN B C 1
ATOM 6598 O O . ASN B 1 145 ? 26.438 12.562 4.637 1 83.75 145 ASN B O 1
ATOM 6602 N N . ALA B 1 146 ? 25.172 14.234 4.043 1 87.88 146 ALA B N 1
ATOM 6603 C CA . ALA B 1 146 ? 25.891 14.477 2.799 1 87.88 146 ALA B CA 1
ATOM 6604 C C . ALA B 1 146 ? 27.219 15.195 3.068 1 87.88 146 ALA B C 1
ATOM 6606 O O . ALA B 1 146 ? 28.234 14.898 2.438 1 87.88 146 ALA B O 1
ATOM 6607 N N . VAL B 1 147 ? 27.109 16.203 3.986 1 90.88 147 VAL B N 1
ATOM 6608 C CA . VAL B 1 147 ? 28.266 17 4.395 1 90.88 147 VAL B CA 1
ATOM 6609 C C . VAL B 1 147 ? 28.391 16.984 5.918 1 90.88 147 VAL B C 1
ATOM 6611 O O . VAL B 1 147 ? 27.844 17.859 6.598 1 90.88 147 VAL B O 1
ATOM 6614 N N . PRO B 1 148 ? 29.172 16.062 6.43 1 85.75 148 PRO B N 1
ATOM 6615 C CA . PRO B 1 148 ? 29.25 15.883 7.879 1 85.75 148 PRO B CA 1
ATOM 6616 C C . PRO B 1 148 ? 29.906 17.078 8.586 1 85.75 148 PRO B C 1
ATOM 6618 O O . PRO B 1 148 ? 30.641 17.844 7.953 1 85.75 148 PRO B O 1
ATOM 6621 N N . ASP B 1 149 ? 29.484 17.203 9.898 1 79.31 149 ASP B N 1
ATOM 6622 C CA . ASP B 1 149 ? 30.094 18.234 10.734 1 79.31 149 ASP B CA 1
ATOM 6623 C C . ASP B 1 149 ? 31.609 18.047 10.844 1 79.31 149 ASP B C 1
ATOM 6625 O O . ASP B 1 149 ? 32.094 16.922 10.789 1 79.31 149 ASP B O 1
ATOM 6629 N N . PRO B 1 150 ? 32.25 19.172 10.797 1 74.75 150 PRO B N 1
ATOM 6630 C CA . PRO B 1 150 ? 33.719 19.062 10.953 1 74.75 150 PRO B CA 1
ATOM 6631 C C . PRO B 1 150 ? 34.125 18.453 12.297 1 74.75 150 PRO B C 1
ATOM 6633 O O . PRO B 1 150 ? 33.406 18.641 13.297 1 74.75 150 PRO B O 1
ATOM 6636 N N . VAL B 1 151 ? 35.062 17.531 12.266 1 58.56 151 VAL B N 1
ATOM 6637 C CA . VAL B 1 151 ? 35.531 16.875 13.484 1 58.56 151 VAL B CA 1
ATOM 6638 C C . VAL B 1 151 ? 36.125 17.938 14.422 1 58.56 151 VAL B C 1
ATOM 6640 O O . VAL B 1 151 ? 36.938 18.75 14.008 1 58.56 151 VAL B O 1
ATOM 6643 N N . ALA B 1 152 ? 35.375 18.25 15.555 1 53.34 152 ALA B N 1
ATOM 6644 C CA . ALA B 1 152 ? 35.844 19.219 16.547 1 53.34 152 ALA B CA 1
ATOM 6645 C C . ALA B 1 152 ? 37.25 18.891 17.031 1 53.34 152 ALA B C 1
ATOM 6647 O O . ALA B 1 152 ? 37.531 17.766 17.453 1 53.34 152 ALA B O 1
ATOM 6648 N N . ASN B 1 153 ? 38.219 19.484 16.344 1 48.5 153 ASN B N 1
ATOM 6649 C CA . ASN B 1 153 ? 39.531 19.406 16.953 1 48.5 153 ASN B CA 1
ATOM 6650 C C . ASN B 1 153 ? 39.656 20.328 18.172 1 48.5 153 ASN B C 1
ATOM 6652 O O . ASN B 1 153 ? 39.562 21.547 18.031 1 48.5 153 ASN B O 1
ATOM 6656 N N . VAL B 1 154 ? 39.438 19.781 19.484 1 49.38 154 VAL B N 1
ATOM 6657 C CA . VAL B 1 154 ? 39.469 20.438 20.781 1 49.38 154 VAL B CA 1
ATOM 6658 C C . VAL B 1 154 ? 40.625 21.453 20.812 1 49.38 154 VAL B C 1
ATOM 6660 O O . VAL B 1 154 ? 40.5 22.516 21.438 1 49.38 154 VAL B O 1
ATOM 6663 N N . THR B 1 155 ? 41.719 21.266 20.109 1 53.41 155 THR B N 1
ATOM 6664 C CA . THR B 1 155 ? 42.906 22.094 20.25 1 53.41 155 THR B CA 1
ATOM 6665 C C . THR B 1 155 ? 42.938 23.203 19.188 1 53.41 155 THR B C 1
ATOM 6667 O O . THR B 1 155 ? 43.844 24.031 19.188 1 53.41 155 THR B O 1
ATOM 6670 N N . ALA B 1 156 ? 41.781 23.141 18.484 1 57.12 156 ALA B N 1
ATOM 6671 C CA . ALA B 1 156 ? 41.875 24.094 17.375 1 57.12 156 ALA B CA 1
ATOM 6672 C C . ALA B 1 156 ? 41.375 25.469 17.797 1 57.12 156 ALA B C 1
ATOM 6674 O O . ALA B 1 156 ? 40.469 25.594 18.641 1 57.12 156 ALA B O 1
ATOM 6675 N N . SER B 1 157 ? 42.062 26.516 17.375 1 62.41 157 SER B N 1
ATOM 6676 C CA . SER B 1 157 ? 41.688 27.906 17.641 1 62.41 157 SER B CA 1
ATOM 6677 C C . SER B 1 157 ? 40.281 28.219 17.078 1 62.41 157 SER B C 1
ATOM 6679 O O . SER B 1 157 ? 39.781 27.484 16.203 1 62.41 157 SER B O 1
ATOM 6681 N N . GLN B 1 158 ? 39.531 29.172 17.656 1 64.88 158 GLN B N 1
ATOM 6682 C CA . GLN B 1 158 ? 38.219 29.594 17.188 1 64.88 158 GLN B CA 1
ATOM 6683 C C . GLN B 1 158 ? 38.25 29.953 15.711 1 64.88 158 GLN B C 1
ATOM 6685 O O . GLN B 1 158 ? 37.312 29.641 14.977 1 64.88 158 GLN B O 1
ATOM 6690 N N . ALA B 1 159 ? 39.344 30.578 15.305 1 71 159 ALA B N 1
ATOM 6691 C CA . ALA B 1 159 ? 39.469 30.984 13.906 1 71 159 ALA B CA 1
ATOM 6692 C C . ALA B 1 159 ? 39.531 29.766 12.984 1 71 159 ALA B C 1
ATOM 6694 O O . ALA B 1 159 ? 38.969 29.781 11.891 1 71 159 ALA B O 1
ATOM 6695 N N . GLU B 1 160 ? 40.188 28.812 13.453 1 73.88 160 GLU B N 1
ATOM 6696 C CA . GLU B 1 160 ? 40.281 27.594 12.656 1 73.88 160 GLU B CA 1
ATOM 6697 C C . GLU B 1 160 ? 38.938 26.875 12.57 1 73.88 160 GLU B C 1
ATOM 6699 O O . GLU B 1 160 ? 38.594 26.344 11.516 1 73.88 160 GLU B O 1
ATOM 6704 N N . GLN B 1 161 ? 38.281 26.953 13.648 1 72.62 161 GLN B N 1
ATOM 6705 C CA . GLN B 1 161 ? 36.969 26.328 13.664 1 72.62 161 GLN B CA 1
ATOM 6706 C C . GLN B 1 161 ? 36 27.047 12.742 1 72.62 161 GLN B C 1
ATOM 6708 O O . GLN B 1 161 ? 35.188 26.422 12.039 1 72.62 161 GLN B O 1
ATOM 6713 N N . ASP B 1 162 ? 36.125 28.297 12.695 1 76.56 162 ASP B N 1
ATOM 6714 C CA . ASP B 1 162 ? 35.25 29.109 11.844 1 76.56 162 ASP B CA 1
ATOM 6715 C C . ASP B 1 162 ? 35.531 28.828 10.367 1 76.56 162 ASP B C 1
ATOM 6717 O O . ASP B 1 162 ? 34.594 28.812 9.555 1 76.56 162 ASP B O 1
ATOM 6721 N N . ALA B 1 163 ? 36.75 28.656 10.039 1 81 163 ALA B N 1
ATOM 6722 C CA . ALA B 1 163 ? 37.125 28.391 8.656 1 81 163 ALA B CA 1
ATOM 6723 C C . ALA B 1 163 ? 36.625 27.031 8.203 1 81 163 ALA B C 1
ATOM 6725 O O . ALA B 1 163 ? 36.156 26.875 7.062 1 81 163 ALA B O 1
ATOM 6726 N N . LEU B 1 164 ? 36.688 26.141 9.07 1 81.5 164 LEU B N 1
ATOM 6727 C CA . LEU B 1 164 ? 36.188 24.797 8.758 1 81.5 164 LEU B CA 1
ATOM 6728 C C . LEU B 1 164 ? 34.688 24.812 8.578 1 81.5 164 LEU B C 1
ATOM 6730 O O . LEU B 1 164 ? 34.156 24.188 7.652 1 81.5 164 LEU B O 1
ATOM 6734 N N . TRP B 1 165 ? 34.031 25.516 9.391 1 82.88 165 TRP B N 1
ATOM 6735 C CA . TRP B 1 165 ? 32.594 25.609 9.305 1 82.88 165 TRP B CA 1
ATOM 6736 C C . TRP B 1 165 ? 32.156 26.359 8.062 1 82.88 165 TRP B C 1
ATOM 6738 O O . TRP B 1 165 ? 31.109 26.047 7.461 1 82.88 165 TRP B O 1
ATOM 6748 N N . LYS B 1 166 ? 32.906 27.312 7.703 1 85.75 166 LYS B N 1
ATOM 6749 C CA . LYS B 1 166 ? 32.594 28.078 6.496 1 85.75 166 LYS B CA 1
ATOM 6750 C C . LYS B 1 166 ? 32.562 27.172 5.27 1 85.75 166 LYS B C 1
ATOM 6752 O O . LYS B 1 166 ? 31.656 27.281 4.426 1 85.75 166 LYS B O 1
ATOM 6757 N N . GLU B 1 167 ? 33.469 26.312 5.199 1 87.44 167 GLU B N 1
ATOM 6758 C CA . GLU B 1 167 ? 33.531 25.391 4.078 1 87.44 167 GLU B CA 1
ATOM 6759 C C . GLU B 1 167 ? 32.344 24.438 4.094 1 87.44 167 GLU B C 1
ATOM 6761 O O . GLU B 1 167 ? 31.75 24.156 3.043 1 87.44 167 GLU B O 1
ATOM 6766 N N . VAL B 1 168 ? 32.031 24 5.199 1 88.88 168 VAL B N 1
ATOM 6767 C CA . VAL B 1 168 ? 30.906 23.094 5.371 1 88.88 168 VAL B CA 1
ATOM 6768 C C . VAL B 1 168 ? 29.594 23.797 5.008 1 88.88 168 VAL B C 1
ATOM 6770 O O . VAL B 1 168 ? 28.781 23.25 4.27 1 88.88 168 VAL B O 1
ATOM 6773 N N . TYR B 1 169 ? 29.484 25.031 5.449 1 89.69 169 TYR B N 1
ATOM 6774 C CA . TYR B 1 169 ? 28.266 25.781 5.195 1 89.69 169 TYR B CA 1
ATOM 6775 C C . TYR B 1 169 ? 28.109 26.109 3.713 1 89.69 169 TYR B C 1
ATOM 6777 O O . TYR B 1 169 ? 27 26.125 3.18 1 89.69 169 TYR B O 1
ATOM 6785 N N . ASP B 1 170 ? 29.188 26.312 3.072 1 89.75 170 ASP B N 1
ATOM 6786 C CA . ASP B 1 170 ? 29.141 26.641 1.649 1 89.75 170 ASP B CA 1
ATOM 6787 C C . ASP B 1 170 ? 28.531 25.484 0.851 1 89.75 170 ASP B C 1
ATOM 6789 O O . ASP B 1 170 ? 27.734 25.703 -0.07 1 89.75 170 ASP B O 1
ATOM 6793 N N . GLU B 1 171 ? 28.844 24.359 1.259 1 92.06 171 GLU B N 1
ATOM 6794 C CA . GLU B 1 171 ? 28.297 23.188 0.582 1 92.06 171 GLU B CA 1
ATOM 6795 C C . GLU B 1 171 ? 26.859 22.922 1.008 1 92.06 171 GLU B C 1
ATOM 6797 O O . GLU B 1 171 ? 26.016 22.578 0.18 1 92.06 171 GLU B O 1
ATOM 6802 N N . ARG B 1 172 ? 26.625 23.141 2.27 1 94.06 172 ARG B N 1
ATOM 6803 C CA . ARG B 1 172 ? 25.297 22.859 2.801 1 94.06 172 ARG B CA 1
ATOM 6804 C C . ARG B 1 172 ? 24.266 23.828 2.254 1 94.06 172 ARG B C 1
ATOM 6806 O O . ARG B 1 172 ? 23.109 23.469 2.053 1 94.06 172 ARG B O 1
ATOM 6813 N N . ILE B 1 173 ? 24.75 25.016 1.984 1 93.94 173 ILE B N 1
ATOM 6814 C CA . ILE B 1 173 ? 23.859 26.031 1.447 1 93.94 173 ILE B CA 1
ATOM 6815 C C . ILE B 1 173 ? 23.422 25.641 0.036 1 93.94 173 ILE B C 1
ATOM 6817 O O . ILE B 1 173 ? 22.266 25.828 -0.336 1 93.94 173 ILE B O 1
ATOM 6821 N N . MET B 1 174 ? 24.328 25.094 -0.659 1 94.25 174 MET B N 1
ATOM 6822 C CA . MET B 1 174 ? 24.016 24.672 -2.021 1 94.25 174 MET B CA 1
ATOM 6823 C C . MET B 1 174 ? 23.031 23.516 -2.016 1 94.25 174 MET B C 1
ATOM 6825 O O . MET B 1 174 ? 22.141 23.453 -2.867 1 94.25 174 MET B O 1
ATOM 6829 N N . LEU B 1 175 ? 23.156 22.703 -1.063 1 95.19 175 LEU B N 1
ATOM 6830 C CA . LEU B 1 175 ? 22.219 21.594 -0.921 1 95.19 175 LEU B CA 1
ATOM 6831 C C . LEU B 1 175 ? 20.828 22.094 -0.525 1 95.19 175 LEU B C 1
ATOM 6833 O O . LEU B 1 175 ? 19.812 21.609 -1.026 1 95.19 175 LEU B O 1
ATOM 6837 N N . GLY B 1 176 ? 20.828 23.078 0.357 1 96.44 176 GLY B N 1
ATOM 6838 C CA . GLY B 1 176 ? 19.562 23.656 0.772 1 96.44 176 GLY B CA 1
ATOM 6839 C C . GLY B 1 176 ? 18.828 24.344 -0.361 1 96.44 176 GLY B C 1
ATOM 6840 O O . GLY B 1 176 ? 17.609 24.172 -0.506 1 96.44 176 GLY B O 1
ATOM 6841 N N . THR B 1 177 ? 19.609 25.047 -1.161 1 96.06 177 THR B N 1
ATOM 6842 C CA . THR B 1 177 ? 19.016 25.75 -2.297 1 96.06 177 THR B CA 1
ATOM 6843 C C . THR B 1 177 ? 18.5 24.75 -3.34 1 96.06 177 THR B C 1
ATOM 6845 O O . THR B 1 177 ? 17.438 24.969 -3.932 1 96.06 177 THR B O 1
ATOM 6848 N N . ALA B 1 178 ? 19.234 23.766 -3.5 1 96.44 178 ALA B N 1
ATOM 6849 C CA . ALA B 1 178 ? 18.812 22.719 -4.43 1 96.44 178 ALA B CA 1
ATOM 6850 C C . ALA B 1 178 ? 17.531 22.047 -3.947 1 96.44 178 ALA B C 1
ATOM 6852 O O . ALA B 1 178 ? 16.656 21.734 -4.746 1 96.44 178 ALA B O 1
ATOM 6853 N N . ALA B 1 179 ? 17.484 21.812 -2.699 1 96.81 179 ALA B N 1
ATOM 6854 C CA . ALA B 1 179 ? 16.297 21.188 -2.121 1 96.81 179 ALA B CA 1
ATOM 6855 C C . ALA B 1 179 ? 15.062 22.062 -2.314 1 96.81 179 ALA B C 1
ATOM 6857 O O . ALA B 1 179 ? 13.969 21.562 -2.6 1 96.81 179 ALA B O 1
ATOM 6858 N N . ALA B 1 180 ? 15.273 23.328 -2.143 1 97.5 180 ALA B N 1
ATOM 6859 C CA . ALA B 1 180 ? 14.172 24.266 -2.326 1 97.5 180 ALA B CA 1
ATOM 6860 C C . ALA B 1 180 ? 13.688 24.266 -3.773 1 97.5 180 ALA B C 1
ATOM 6862 O O . ALA B 1 180 ? 12.477 24.234 -4.031 1 97.5 180 ALA B O 1
ATOM 6863 N N . LEU B 1 181 ? 14.562 24.266 -4.656 1 97.5 181 LEU B N 1
ATOM 6864 C CA . LEU B 1 181 ? 14.211 24.266 -6.07 1 97.5 181 LEU B CA 1
ATOM 6865 C C . LEU B 1 181 ? 13.484 22.984 -6.449 1 97.5 181 LEU B C 1
ATOM 6867 O O . LEU B 1 181 ? 12.422 23.031 -7.082 1 97.5 181 LEU B O 1
ATOM 6871 N N . LEU B 1 182 ? 14.047 21.906 -6.047 1 97.12 182 LEU B N 1
ATOM 6872 C CA . LEU B 1 182 ? 13.461 20.609 -6.383 1 97.12 182 LEU B CA 1
ATOM 6873 C C . LEU B 1 182 ? 12.086 20.453 -5.75 1 97.12 182 LEU B C 1
ATOM 6875 O O . LEU B 1 182 ? 11.156 19.938 -6.375 1 97.12 182 LEU B O 1
ATOM 6879 N N . SER B 1 183 ? 11.969 20.875 -4.512 1 97.19 183 SER B N 1
ATOM 6880 C CA . SER B 1 183 ? 10.672 20.828 -3.844 1 97.19 183 SER B CA 1
ATOM 6881 C C . SER B 1 183 ? 9.641 21.688 -4.574 1 97.19 183 SER B C 1
ATOM 6883 O O . SER B 1 183 ? 8.5 21.281 -4.762 1 97.19 183 SER B O 1
ATOM 6885 N N . GLY B 1 184 ? 10.117 22.812 -4.965 1 97.75 184 GLY B N 1
ATOM 6886 C CA . GLY B 1 184 ? 9.227 23.719 -5.691 1 97.75 184 GLY B CA 1
ATOM 6887 C C . GLY B 1 184 ? 8.805 23.172 -7.039 1 97.75 184 GLY B C 1
ATOM 6888 O O . GLY B 1 184 ? 7.621 23.203 -7.387 1 97.75 184 GLY B O 1
ATOM 6889 N N . VAL B 1 185 ? 9.703 22.625 -7.758 1 96.81 185 VAL B N 1
ATOM 6890 C CA . VAL B 1 185 ? 9.422 22.062 -9.078 1 96.81 185 VAL B CA 1
ATOM 6891 C C . VAL B 1 185 ? 8.492 20.859 -8.93 1 96.81 185 VAL B C 1
ATOM 6893 O O . VAL B 1 185 ? 7.574 20.672 -9.734 1 96.81 185 VAL B O 1
ATOM 6896 N N . PHE B 1 186 ? 8.781 20.141 -8 1 96.19 186 PHE B N 1
ATOM 6897 C CA . PHE B 1 186 ? 7.934 18.969 -7.75 1 96.19 186 PHE B CA 1
ATOM 6898 C C . PHE B 1 186 ? 6.504 19.406 -7.43 1 96.19 186 PHE B C 1
ATOM 6900 O O . PHE B 1 186 ? 5.547 18.828 -7.938 1 96.19 186 PHE B O 1
ATOM 6907 N N . LEU B 1 187 ? 6.359 20.375 -6.574 1 97.5 187 LEU B N 1
ATOM 6908 C CA . LEU B 1 187 ? 5.035 20.859 -6.211 1 97.5 187 LEU B CA 1
ATOM 6909 C C . LEU B 1 187 ? 4.32 21.453 -7.43 1 97.5 187 LEU B C 1
ATOM 6911 O O . LEU B 1 187 ? 3.117 21.25 -7.598 1 97.5 187 LEU B O 1
ATOM 6915 N N . LEU B 1 188 ? 5.055 22.141 -8.234 1 96.06 188 LEU B N 1
ATOM 6916 C CA . LEU B 1 188 ? 4.461 22.656 -9.461 1 96.06 188 LEU B CA 1
ATOM 6917 C C . LEU B 1 188 ? 4.035 21.516 -10.383 1 96.06 188 LEU B C 1
ATOM 6919 O O . LEU B 1 188 ? 2.98 21.594 -11.023 1 96.06 188 LEU B O 1
ATOM 6923 N N . GLY B 1 189 ? 4.879 20.547 -10.484 1 94.69 189 GLY B N 1
ATOM 6924 C CA . GLY B 1 189 ? 4.504 19.359 -11.242 1 94.69 189 GLY B CA 1
ATOM 6925 C C . GLY B 1 189 ? 3.234 18.703 -10.727 1 94.69 189 GLY B C 1
ATOM 6926 O O . GLY B 1 189 ? 2.383 18.281 -11.516 1 94.69 189 GLY B O 1
ATOM 6927 N N . MET B 1 190 ? 3.098 18.625 -9.477 1 94.12 190 MET B N 1
ATOM 6928 C CA . MET B 1 190 ? 1.895 18.062 -8.867 1 94.12 190 MET B CA 1
ATOM 6929 C C . MET B 1 190 ? 0.669 18.906 -9.211 1 94.12 190 MET B C 1
ATOM 6931 O O . MET B 1 190 ? -0.423 18.375 -9.406 1 94.12 190 MET B O 1
ATOM 6935 N N . SER B 1 191 ? 0.865 20.188 -9.219 1 92.94 191 SER B N 1
ATOM 6936 C CA . SER B 1 191 ? -0.248 21.062 -9.555 1 92.94 191 SER B CA 1
ATOM 6937 C C . SER B 1 191 ? -0.721 20.844 -10.992 1 92.94 191 SER B C 1
ATOM 6939 O O . SER B 1 191 ? -1.925 20.812 -11.258 1 92.94 191 SER B O 1
ATOM 6941 N N . ILE B 1 192 ? 0.206 20.641 -11.867 1 91.38 192 ILE B N 1
ATOM 6942 C CA . ILE B 1 192 ? -0.113 20.406 -13.273 1 91.38 192 ILE B CA 1
ATOM 6943 C C . ILE B 1 192 ? -0.873 19.094 -13.406 1 91.38 192 ILE B C 1
ATOM 6945 O O . ILE B 1 192 ? -1.815 18.984 -14.195 1 91.38 192 ILE B O 1
ATOM 6949 N N . LEU B 1 193 ? -0.539 18.203 -12.531 1 87.25 193 LEU B N 1
ATOM 6950 C CA . LEU B 1 193 ? -1.188 16.906 -12.555 1 87.25 193 LEU B CA 1
ATOM 6951 C C . LEU B 1 193 ? -2.443 16.906 -11.688 1 87.25 193 LEU B C 1
ATOM 6953 O O . LEU B 1 193 ? -3.115 15.883 -11.562 1 87.25 193 LEU B O 1
ATOM 6957 N N . ARG B 1 194 ? -2.736 18.031 -11.039 1 87.75 194 ARG B N 1
ATOM 6958 C CA . ARG B 1 194 ? -3.912 18.219 -10.203 1 87.75 194 ARG B CA 1
ATOM 6959 C C . ARG B 1 194 ? -3.932 17.219 -9.055 1 87.75 194 ARG B C 1
ATOM 6961 O O . ARG B 1 194 ? -4.953 16.578 -8.797 1 87.75 194 ARG B O 1
ATOM 6968 N N . LEU B 1 195 ? -2.807 17.094 -8.445 1 87.81 195 LEU B N 1
ATOM 6969 C CA . LEU B 1 195 ? -2.664 16.141 -7.355 1 87.81 195 LEU B CA 1
ATOM 6970 C C . LEU B 1 195 ? -2.828 16.812 -6.004 1 87.81 195 LEU B C 1
ATOM 6972 O O . LEU B 1 195 ? -2.172 16.453 -5.027 1 87.81 195 LEU B O 1
ATOM 6976 N N . GLY B 1 196 ? -3.596 17.812 -5.969 1 85.94 196 GLY B N 1
ATOM 6977 C CA . GLY B 1 196 ? -3.84 18.5 -4.711 1 85.94 196 GLY B CA 1
ATOM 6978 C C . GLY B 1 196 ? -4.508 17.609 -3.672 1 85.94 196 GLY B C 1
ATOM 6979 O O . GLY B 1 196 ? -4.441 17.906 -2.475 1 85.94 196 GLY B O 1
ATOM 6980 N N . PHE B 1 197 ? -4.996 16.453 -4.082 1 81.38 197 PHE B N 1
ATOM 6981 C CA . PHE B 1 197 ? -5.754 15.57 -3.203 1 81.38 197 PHE B CA 1
ATOM 6982 C C . PHE B 1 197 ? -4.828 14.602 -2.479 1 81.38 197 PHE B C 1
ATOM 6984 O O . PHE B 1 197 ? -5.273 13.82 -1.637 1 81.38 197 PHE B O 1
ATOM 6991 N N . ILE B 1 198 ? -3.609 14.688 -2.684 1 82.62 198 ILE B N 1
ATOM 6992 C CA . ILE B 1 198 ? -2.646 13.734 -2.154 1 82.62 198 ILE B CA 1
ATOM 6993 C C . ILE B 1 198 ? -2.682 13.75 -0.627 1 82.62 198 ILE B C 1
ATOM 6995 O O . ILE B 1 198 ? -2.387 12.75 0.022 1 82.62 198 ILE B O 1
ATOM 6999 N N . VAL B 1 199 ? -3.029 14.859 -0.07 1 84.12 199 VAL B N 1
ATOM 7000 C CA . VAL B 1 199 ? -3.018 15.039 1.378 1 84.12 199 VAL B CA 1
ATOM 7001 C C . VAL B 1 199 ? -4.082 14.148 2.016 1 84.12 199 VAL B C 1
ATOM 7003 O O . VAL B 1 199 ? -4.012 13.844 3.209 1 84.12 199 VAL B O 1
ATOM 7006 N N . THR B 1 200 ? -5.016 13.703 1.207 1 82.38 200 THR B N 1
ATOM 7007 C CA . THR B 1 200 ? -6.102 12.867 1.709 1 82.38 200 THR B CA 1
ATOM 7008 C C . THR B 1 200 ? -5.57 11.516 2.184 1 82.38 200 THR B C 1
ATOM 7010 O O . THR B 1 200 ? -6.215 10.836 2.986 1 82.38 200 THR B O 1
ATOM 7013 N N . TYR B 1 201 ? -4.438 11.227 1.807 1 84.5 201 TYR B N 1
ATOM 7014 C CA . TYR B 1 201 ? -3.883 9.922 2.154 1 84.5 201 TYR B CA 1
ATOM 7015 C C . TYR B 1 201 ? -3.125 9.984 3.475 1 84.5 201 TYR B C 1
ATOM 7017 O O . TYR B 1 201 ? -2.633 8.969 3.965 1 84.5 201 TYR B O 1
ATOM 7025 N N . PHE B 1 202 ? -3.109 11.172 4.043 1 87 202 PHE B N 1
ATOM 7026 C CA . PHE B 1 202 ? -2.543 11.32 5.379 1 87 202 PHE B CA 1
ATOM 7027 C C . PHE B 1 202 ? -3.621 11.172 6.445 1 87 202 PHE B C 1
ATOM 7029 O O . PHE B 1 202 ? -4.414 12.086 6.668 1 87 202 PHE B O 1
ATOM 7036 N N . SER B 1 203 ? -3.635 10.031 7.098 1 89.31 203 SER B N 1
ATOM 7037 C CA . SER B 1 203 ? -4.617 9.82 8.156 1 89.31 203 SER B CA 1
ATOM 7038 C C . SER B 1 203 ? -4.293 10.656 9.391 1 89.31 203 SER B C 1
ATOM 7040 O O . SER B 1 203 ? -3.141 11.047 9.594 1 89.31 203 SER B O 1
ATOM 7042 N N . ASP B 1 204 ? -5.25 10.93 10.172 1 89.69 204 ASP B N 1
ATOM 7043 C CA . ASP B 1 204 ? -5.051 11.68 11.406 1 89.69 204 ASP B CA 1
ATOM 7044 C C . ASP B 1 204 ? -4.086 10.953 12.344 1 89.69 204 ASP B C 1
ATOM 7046 O O . ASP B 1 204 ? -3.223 11.57 12.961 1 89.69 204 ASP B O 1
ATOM 7050 N N . ALA B 1 205 ? -4.25 9.695 12.406 1 93.38 205 ALA B N 1
ATOM 7051 C CA . ALA B 1 205 ? -3.393 8.883 13.266 1 93.38 205 ALA B CA 1
ATOM 7052 C C . ALA B 1 205 ? -1.942 8.93 12.797 1 93.38 205 ALA B C 1
ATOM 7054 O O . ALA B 1 205 ? -1.026 9.102 13.602 1 93.38 205 ALA B O 1
ATOM 7055 N N . MET B 1 206 ? -1.797 8.789 11.5 1 93.44 206 MET B N 1
ATOM 7056 C CA . MET B 1 206 ? -0.454 8.82 10.93 1 93.44 206 MET B CA 1
ATOM 7057 C C . MET B 1 206 ? 0.192 10.188 11.133 1 93.44 206 MET B C 1
ATOM 7059 O O . MET B 1 206 ? 1.356 10.273 11.523 1 93.44 206 MET B O 1
ATOM 7063 N N . SER B 1 207 ? -0.554 11.242 10.82 1 92.06 207 SER B N 1
ATOM 7064 C CA . SER B 1 207 ? -0.038 12.602 10.953 1 92.06 207 SER B CA 1
ATOM 7065 C C . SER B 1 207 ? 0.353 12.898 12.398 1 92.06 207 SER B C 1
ATOM 7067 O O . SER B 1 207 ? 1.408 13.484 12.648 1 92.06 207 SER B O 1
ATOM 7069 N N . SER B 1 208 ? -0.484 12.484 13.328 1 93.94 208 SER B N 1
ATOM 7070 C CA . SER B 1 208 ? -0.214 12.711 14.742 1 93.94 208 SER B CA 1
ATOM 7071 C C . SER B 1 208 ? 1.043 11.977 15.195 1 93.94 208 SER B C 1
ATOM 7073 O O . SER B 1 208 ? 1.903 12.555 15.859 1 93.94 208 SER B O 1
ATOM 7075 N N . GLY B 1 209 ? 1.15 10.711 14.828 1 95.19 209 GLY B N 1
ATOM 7076 C CA . GLY B 1 209 ? 2.342 9.945 15.156 1 95.19 209 GLY B CA 1
ATOM 7077 C C . GLY B 1 209 ? 3.602 10.5 14.516 1 95.19 209 GLY B C 1
ATOM 7078 O O . GLY B 1 209 ? 4.664 10.516 15.141 1 95.19 209 GLY B O 1
ATOM 7079 N N . PHE B 1 210 ? 3.471 10.938 13.328 1 93.69 210 PHE B N 1
ATOM 7080 C CA . PHE B 1 210 ? 4.594 11.5 12.578 1 93.69 210 PHE B CA 1
ATOM 7081 C C . PHE B 1 210 ? 5.07 12.797 13.219 1 93.69 210 PHE B C 1
ATOM 7083 O O . PHE B 1 210 ? 6.273 13.016 13.375 1 93.69 210 PHE B O 1
ATOM 7090 N N . ILE B 1 211 ? 4.168 13.688 13.609 1 92.25 211 ILE B N 1
ATOM 7091 C CA . ILE B 1 211 ? 4.492 14.969 14.234 1 92.25 211 ILE B CA 1
ATOM 7092 C C . ILE B 1 211 ? 5.191 14.727 15.57 1 92.25 211 ILE B C 1
ATOM 7094 O O . ILE B 1 211 ? 6.207 15.359 15.867 1 92.25 211 ILE B O 1
ATOM 7098 N N . PHE B 1 212 ? 4.668 13.797 16.359 1 95.44 212 PHE B N 1
ATOM 7099 C CA . PHE B 1 212 ? 5.305 13.469 17.625 1 95.44 212 PHE B CA 1
ATOM 7100 C C . PHE B 1 212 ? 6.715 12.93 17.406 1 95.44 212 PHE B C 1
ATOM 7102 O O . PHE B 1 212 ? 7.652 13.328 18.094 1 95.44 212 PHE B O 1
ATOM 7109 N N . GLY B 1 213 ? 6.84 11.977 16.484 1 95.06 213 GLY B N 1
ATOM 7110 C CA . GLY B 1 213 ? 8.156 11.453 16.172 1 95.06 213 GLY B CA 1
ATOM 7111 C C . GLY B 1 213 ? 9.148 12.523 15.758 1 95.06 213 GLY B C 1
ATOM 7112 O O . GLY B 1 213 ? 10.312 12.492 16.156 1 95.06 213 GLY B O 1
ATOM 7113 N N . ASN B 1 214 ? 8.695 13.461 14.977 1 92.44 214 ASN B N 1
ATOM 7114 C CA . ASN B 1 214 ? 9.531 14.578 14.547 1 92.44 214 ASN B CA 1
ATOM 7115 C C . ASN B 1 214 ? 9.945 15.461 15.727 1 92.44 214 ASN B C 1
ATOM 7117 O O . ASN B 1 214 ? 11.055 15.992 15.75 1 92.44 214 ASN B O 1
ATOM 7121 N N . ALA B 1 215 ? 9.008 15.633 16.609 1 94.38 215 ALA B N 1
ATOM 7122 C CA . ALA B 1 215 ? 9.312 16.438 17.797 1 94.38 215 ALA B CA 1
ATOM 7123 C C . ALA B 1 215 ? 10.453 15.805 18.594 1 94.38 215 ALA B C 1
ATOM 7125 O O . ALA B 1 215 ? 11.359 16.516 19.047 1 94.38 215 ALA B O 1
ATOM 7126 N N . VAL B 1 216 ? 10.43 14.531 18.703 1 94.94 216 VAL B N 1
ATOM 7127 C CA . VAL B 1 216 ? 11.477 13.828 19.438 1 94.94 216 VAL B CA 1
ATOM 7128 C C . VAL B 1 216 ? 12.805 13.953 18.688 1 94.94 216 VAL B C 1
ATOM 7130 O O . VAL B 1 216 ? 13.836 14.219 19.297 1 94.94 216 VAL B O 1
ATOM 7133 N N . GLN B 1 217 ? 12.719 13.758 17.438 1 92.62 217 GLN B N 1
ATOM 7134 C CA . GLN B 1 217 ? 13.922 13.898 16.625 1 92.62 217 GLN B CA 1
ATOM 7135 C C . GLN B 1 217 ? 14.484 15.312 16.719 1 92.62 217 GLN B C 1
ATOM 7137 O O . GLN B 1 217 ? 15.703 15.5 16.812 1 92.62 217 GLN B O 1
ATOM 7142 N N . ALA B 1 218 ? 13.641 16.266 16.656 1 91.5 218 ALA B N 1
ATOM 7143 C CA . ALA B 1 218 ? 14.062 17.672 16.75 1 91.5 218 ALA B CA 1
ATOM 7144 C C . ALA B 1 218 ? 14.672 17.953 18.125 1 91.5 218 ALA B C 1
ATOM 7146 O O . ALA B 1 218 ? 15.68 18.656 18.219 1 91.5 218 ALA B O 1
ATOM 7147 N N . PHE B 1 219 ? 14.109 17.438 19.125 1 93.94 219 PHE B N 1
ATOM 7148 C CA . PHE B 1 219 ? 14.617 17.625 20.469 1 93.94 219 PHE B CA 1
ATOM 7149 C C . PHE B 1 219 ? 16.031 17.078 20.594 1 93.94 219 PHE B C 1
ATOM 7151 O O . PHE B 1 219 ? 16.922 17.766 21.125 1 93.94 219 PHE B O 1
ATOM 7158 N N . VAL B 1 220 ? 16.234 15.93 20.094 1 92.38 220 VAL B N 1
ATOM 7159 C CA . VAL B 1 220 ? 17.547 15.297 20.188 1 92.38 220 VAL B CA 1
ATOM 7160 C C . VAL B 1 220 ? 18.562 16.078 19.359 1 92.38 220 VAL B C 1
ATOM 7162 O O . VAL B 1 220 ? 19.719 16.219 19.75 1 92.38 220 VAL B O 1
ATOM 7165 N N . SER B 1 221 ? 18.109 16.594 18.281 1 89 221 SER B N 1
ATOM 7166 C CA . SER B 1 221 ? 19 17.359 17.406 1 89 221 SER B CA 1
ATOM 7167 C C . SER B 1 221 ? 19.453 18.641 18.094 1 89 221 SER B C 1
ATOM 7169 O O . SER B 1 221 ? 20.516 19.188 17.75 1 89 221 SER B O 1
ATOM 7171 N N . GLN B 1 222 ? 18.656 19.125 19.031 1 91.75 222 GLN B N 1
ATOM 7172 C CA . GLN B 1 222 ? 18.984 20.391 19.688 1 91.75 222 GLN B CA 1
ATOM 7173 C C . GLN B 1 222 ? 19.844 20.172 20.922 1 91.75 222 GLN B C 1
ATOM 7175 O O . GLN B 1 222 ? 20.359 21.125 21.5 1 91.75 222 GLN B O 1
ATOM 7180 N N . LEU B 1 223 ? 20.125 18.984 21.281 1 92.44 223 LEU B N 1
ATOM 7181 C CA . LEU B 1 223 ? 20.922 18.703 22.469 1 92.44 223 LEU B CA 1
ATOM 7182 C C . LEU B 1 223 ? 22.344 19.234 22.328 1 92.44 223 LEU B C 1
ATOM 7184 O O . LEU B 1 223 ? 22.953 19.672 23.297 1 92.44 223 LEU B O 1
ATOM 7188 N N . LYS B 1 224 ? 22.891 19.203 21.188 1 89.44 224 LYS B N 1
ATOM 7189 C CA . LYS B 1 224 ? 24.234 19.75 20.969 1 89.44 224 LYS B CA 1
ATOM 7190 C C . LYS B 1 224 ? 24.266 21.25 21.266 1 89.44 224 LYS B C 1
ATOM 7192 O O . LYS B 1 224 ? 25.234 21.734 21.844 1 89.44 224 LYS B O 1
ATOM 7197 N N . GLY B 1 225 ? 23.203 21.938 20.906 1 90.31 225 GLY B N 1
ATOM 7198 C CA . GLY B 1 225 ? 23.141 23.375 21.172 1 90.31 225 GLY B CA 1
ATOM 7199 C C . GLY B 1 225 ? 22.797 23.703 22.609 1 90.31 225 GLY B C 1
ATOM 7200 O O . GLY B 1 225 ? 23.25 24.719 23.141 1 90.31 225 GLY B O 1
ATOM 7201 N N . LEU B 1 226 ? 22.094 22.828 23.234 1 93.75 226 LEU B N 1
ATOM 7202 C CA . LEU B 1 226 ? 21.656 23.062 24.594 1 93.75 226 LEU B CA 1
ATOM 7203 C C . LEU B 1 226 ? 22.797 22.828 25.578 1 93.75 226 LEU B C 1
ATOM 7205 O O . LEU B 1 226 ? 22.891 23.5 26.609 1 93.75 226 LEU B O 1
ATOM 7209 N N . PHE B 1 227 ? 23.688 21.906 25.156 1 92.31 227 PHE B N 1
ATOM 7210 C CA . PHE B 1 227 ? 24.766 21.531 26.062 1 92.31 227 PHE B CA 1
ATOM 7211 C C . PHE B 1 227 ? 26.094 22.078 25.562 1 92.31 227 PHE B C 1
ATOM 7213 O O . PHE B 1 227 ? 27.078 22.125 26.312 1 92.31 227 PHE B O 1
ATOM 7220 N N . GLY B 1 228 ? 26.109 22.484 24.344 1 88.19 228 GLY B N 1
ATOM 7221 C CA . GLY B 1 228 ? 27.344 23 23.766 1 88.19 228 GLY B CA 1
ATOM 7222 C C . GLY B 1 228 ? 28.375 21.906 23.484 1 88.19 228 GLY B C 1
ATOM 7223 O O . GLY B 1 228 ? 29.562 22.094 23.719 1 88.19 228 GLY B O 1
ATOM 7224 N N . VAL B 1 229 ? 27.938 20.75 23.141 1 85 229 VAL B N 1
ATOM 7225 C CA . VAL B 1 229 ? 28.828 19.625 22.875 1 85 229 VAL B CA 1
ATOM 7226 C C . VAL B 1 229 ? 28.797 19.281 21.391 1 85 229 VAL B C 1
ATOM 7228 O O . VAL B 1 229 ? 27.844 19.656 20.688 1 85 229 VAL B O 1
ATOM 7231 N N . SER B 1 230 ? 29.859 18.688 20.969 1 80.31 230 SER B N 1
ATOM 7232 C CA . SER B 1 230 ? 29.922 18.25 19.578 1 80.31 230 SER B CA 1
ATOM 7233 C C . SER B 1 230 ? 29.312 16.859 19.406 1 80.31 230 SER B C 1
ATOM 7235 O O . SER B 1 230 ? 29.516 15.992 20.25 1 80.31 230 SER B O 1
ATOM 7237 N N . VAL B 1 231 ? 28.453 16.75 18.453 1 83.31 231 VAL B N 1
ATOM 7238 C CA . VAL B 1 231 ? 27.812 15.469 18.172 1 83.31 231 VAL B CA 1
ATOM 7239 C C . VAL B 1 231 ? 28.141 15.055 16.734 1 83.31 231 VAL B C 1
ATOM 7241 O O . VAL B 1 231 ? 28.188 15.891 15.836 1 83.31 231 VAL B O 1
ATOM 7244 N N . GLY B 1 232 ? 28.406 13.812 16.531 1 75.94 232 GLY B N 1
ATOM 7245 C CA . GLY B 1 232 ? 28.688 13.289 15.203 1 75.94 232 GLY B CA 1
ATOM 7246 C C . GLY B 1 232 ? 27.469 13.266 14.305 1 75.94 232 GLY B C 1
ATOM 7247 O O . GLY B 1 232 ? 26.344 13.383 14.773 1 75.94 232 GLY B O 1
ATOM 7248 N N . SER B 1 233 ? 27.812 13.297 12.984 1 77.31 233 SER B N 1
ATOM 7249 C CA . SER B 1 233 ? 26.734 13.195 12 1 77.31 233 SER B CA 1
ATOM 7250 C C . SER B 1 233 ? 26.469 11.742 11.625 1 77.31 233 SER B C 1
ATOM 7252 O O . SER B 1 233 ? 27.375 11.031 11.18 1 77.31 233 SER B O 1
ATOM 7254 N N . TYR B 1 234 ? 25.312 11.242 12.008 1 75.38 234 TYR B N 1
ATOM 7255 C CA . TYR B 1 234 ? 24.938 9.859 11.711 1 75.38 234 TYR B CA 1
ATOM 7256 C C . TYR B 1 234 ? 23.766 9.805 10.75 1 75.38 234 TYR B C 1
ATOM 7258 O O . TYR B 1 234 ? 22.859 10.648 10.805 1 75.38 234 TYR B O 1
ATOM 7266 N N . SER B 1 235 ? 23.984 8.953 9.734 1 69.69 235 SER B N 1
ATOM 7267 C CA . SER B 1 235 ? 22.891 8.75 8.781 1 69.69 235 SER B CA 1
ATOM 7268 C C . SER B 1 235 ? 22.344 7.336 8.891 1 69.69 235 SER B C 1
ATOM 7270 O O . SER B 1 235 ? 23.031 6.422 9.344 1 69.69 235 SER B O 1
ATOM 7272 N N . GLY B 1 236 ? 21.016 7.172 8.562 1 68.94 236 GLY B N 1
ATOM 7273 C CA . GLY B 1 236 ? 20.453 5.836 8.461 1 68.94 236 GLY B CA 1
ATOM 7274 C C . GLY B 1 236 ? 19.609 5.449 9.664 1 68.94 236 GLY B C 1
ATOM 7275 O O . GLY B 1 236 ? 19.234 6.309 10.469 1 68.94 236 GLY B O 1
ATOM 7276 N N . PRO B 1 237 ? 19.391 4.188 9.766 1 78.75 237 PRO B N 1
ATOM 7277 C CA . PRO B 1 237 ? 18.562 3.693 10.867 1 78.75 237 PRO B CA 1
ATOM 7278 C C . PRO B 1 237 ? 19.281 3.742 12.219 1 78.75 237 PRO B C 1
ATOM 7280 O O . PRO B 1 237 ? 20.484 3.488 12.289 1 78.75 237 PRO B O 1
ATOM 7283 N N . LEU B 1 238 ? 18.656 4.207 13.266 1 84.38 238 LEU B N 1
ATOM 7284 C CA . LEU B 1 238 ? 19.109 4.254 14.656 1 84.38 238 LEU B CA 1
ATOM 7285 C C . LEU B 1 238 ? 20.078 5.402 14.883 1 84.38 238 LEU B C 1
ATOM 7287 O O . LEU B 1 238 ? 20.953 5.324 15.758 1 84.38 238 LEU B O 1
ATOM 7291 N N . ASN B 1 239 ? 20.031 6.359 14.039 1 84.62 239 ASN B N 1
ATOM 7292 C CA . ASN B 1 239 ? 20.891 7.535 14.172 1 84.62 239 ASN B CA 1
ATOM 7293 C C . ASN B 1 239 ? 20.672 8.234 15.508 1 84.62 239 ASN B C 1
ATOM 7295 O O . ASN B 1 239 ? 21.609 8.789 16.078 1 84.62 239 ASN B O 1
ATOM 7299 N N . ILE B 1 240 ? 19.484 8.172 15.969 1 88.69 240 ILE B N 1
ATOM 7300 C CA . ILE B 1 240 ? 19.141 8.883 17.203 1 88.69 240 ILE B CA 1
ATOM 7301 C C . ILE B 1 240 ? 19.875 8.266 18.375 1 88.69 240 ILE B C 1
ATOM 7303 O O . ILE B 1 240 ? 20.297 8.977 19.297 1 88.69 240 ILE B O 1
ATOM 7307 N N . ILE B 1 241 ? 20.078 7.008 18.328 1 89.56 241 ILE B N 1
ATOM 7308 C CA . ILE B 1 241 ? 20.75 6.316 19.422 1 89.56 241 ILE B CA 1
ATOM 7309 C C . ILE B 1 241 ? 22.234 6.699 19.438 1 89.56 241 ILE B C 1
ATOM 7311 O O . ILE B 1 241 ? 22.812 6.918 20.5 1 89.56 241 ILE B O 1
ATOM 7315 N N . TRP B 1 242 ? 22.781 6.805 18.281 1 87.06 242 TRP B N 1
ATOM 7316 C CA . TRP B 1 242 ? 24.188 7.184 18.188 1 87.06 242 TRP B CA 1
ATOM 7317 C C . TRP B 1 242 ? 24.391 8.641 18.594 1 87.06 242 TRP B C 1
ATOM 7319 O O . TRP B 1 242 ? 25.422 8.984 19.203 1 87.06 242 TRP B O 1
ATOM 7329 N N . LYS B 1 243 ? 23.484 9.5 18.25 1 87.88 243 LYS B N 1
ATOM 7330 C CA . LYS B 1 243 ? 23.562 10.898 18.656 1 87.88 243 LYS B CA 1
ATOM 7331 C C . LYS B 1 243 ? 23.484 11.023 20.188 1 87.88 243 LYS B C 1
ATOM 7333 O O . LYS B 1 243 ? 24.25 11.797 20.781 1 87.88 243 LYS B O 1
ATOM 7338 N N . LEU B 1 244 ? 22.609 10.242 20.719 1 91.5 244 LEU B N 1
ATOM 7339 C CA . LEU B 1 244 ? 22.453 10.266 22.172 1 91.5 244 LEU B CA 1
ATOM 7340 C C . LEU B 1 244 ? 23.688 9.719 22.859 1 91.5 244 LEU B C 1
ATOM 7342 O O . LEU B 1 244 ? 24.094 10.227 23.906 1 91.5 244 LEU B O 1
ATOM 7346 N N . ARG B 1 245 ? 24.234 8.719 22.266 1 90.56 245 ARG B N 1
ATOM 7347 C CA . ARG B 1 245 ? 25.484 8.172 22.797 1 90.56 245 ARG B CA 1
ATOM 7348 C C . ARG B 1 245 ? 26.594 9.219 22.797 1 90.56 245 ARG B C 1
ATOM 7350 O O . ARG B 1 245 ? 27.297 9.391 23.781 1 90.56 245 ARG B O 1
ATOM 7357 N N . ASP B 1 246 ? 26.688 9.938 21.734 1 88.5 246 ASP B N 1
ATOM 7358 C CA . ASP B 1 246 ? 27.719 10.961 21.609 1 88.5 246 ASP B CA 1
ATOM 7359 C C . ASP B 1 246 ? 27.516 12.062 22.656 1 88.5 246 ASP B C 1
ATOM 7361 O O . ASP B 1 246 ? 28.484 12.57 23.219 1 88.5 246 ASP B O 1
ATOM 7365 N N . VAL B 1 247 ? 26.359 12.453 22.844 1 90.06 247 VAL B N 1
ATOM 7366 C CA . VAL B 1 247 ? 26.047 13.492 23.812 1 90.06 247 VAL B CA 1
ATOM 7367 C C . VAL B 1 247 ? 26.438 13.016 25.219 1 90.06 247 VAL B C 1
ATOM 7369 O O . VAL B 1 247 ? 27.078 13.75 25.969 1 90.06 247 VAL B O 1
ATOM 7372 N N . ILE B 1 248 ? 26.125 11.82 25.5 1 90.75 248 ILE B N 1
ATOM 7373 C CA . ILE B 1 248 ? 26.391 11.273 26.828 1 90.75 248 ILE B CA 1
ATOM 7374 C C . ILE B 1 248 ? 27.906 11.109 27.016 1 90.75 248 ILE B C 1
ATOM 7376 O O . ILE B 1 248 ? 28.438 11.477 28.062 1 90.75 248 ILE B O 1
ATOM 7380 N N . VAL B 1 249 ? 28.578 10.617 26.031 1 89.12 249 VAL B N 1
ATOM 7381 C CA . VAL B 1 249 ? 30.016 10.383 26.109 1 89.12 249 VAL B CA 1
ATOM 7382 C C . VAL B 1 249 ? 30.75 11.711 26.234 1 89.12 249 VAL B C 1
ATOM 7384 O O . VAL B 1 249 ? 31.672 11.844 27.047 1 89.12 249 VAL B O 1
ATOM 7387 N N . ASN B 1 250 ? 30.328 12.711 25.484 1 86.94 250 ASN B N 1
ATOM 7388 C CA . ASN B 1 250 ? 31 14.008 25.516 1 86.94 250 ASN B CA 1
ATOM 7389 C C . ASN B 1 250 ? 30.734 14.75 26.828 1 86.94 250 ASN B C 1
ATOM 7391 O O . ASN B 1 250 ? 31.562 15.547 27.281 1 86.94 250 ASN B O 1
ATOM 7395 N N . LEU B 1 251 ? 29.641 14.5 27.438 1 88.5 251 LEU B N 1
ATOM 7396 C CA . LEU B 1 251 ? 29.312 15.133 28.703 1 88.5 251 LEU B CA 1
ATOM 7397 C C . LEU B 1 251 ? 30.078 14.477 29.844 1 88.5 251 LEU B C 1
ATOM 7399 O O . LEU B 1 251 ? 30.391 15.141 30.844 1 88.5 251 LEU B O 1
ATOM 7403 N N . THR B 1 252 ? 30.391 13.18 29.656 1 87.38 252 THR B N 1
ATOM 7404 C CA . THR B 1 252 ? 31.047 12.445 30.734 1 87.38 252 THR B CA 1
ATOM 7405 C C . THR B 1 252 ? 32.562 12.539 30.594 1 87.38 252 THR B C 1
ATOM 7407 O O . THR B 1 252 ? 33.281 12.328 31.578 1 87.38 252 THR B O 1
ATOM 7410 N N . THR B 1 253 ? 33.062 12.805 29.406 1 84.56 253 THR B N 1
ATOM 7411 C CA . THR B 1 253 ? 34.531 12.836 29.203 1 84.56 253 THR B CA 1
ATOM 7412 C C . THR B 1 253 ? 35 14.273 29.094 1 84.56 253 THR B C 1
ATOM 7414 O O . THR B 1 253 ? 36.062 14.531 28.484 1 84.56 253 THR B O 1
ATOM 7417 N N . LEU B 1 254 ? 34.406 15.188 29.688 1 82.25 254 LEU B N 1
ATOM 7418 C CA . LEU B 1 254 ? 34.719 16.594 29.547 1 82.25 254 LEU B CA 1
ATOM 7419 C C . LEU B 1 254 ? 35.969 16.953 30.375 1 82.25 254 LEU B C 1
ATOM 7421 O O . LEU B 1 254 ? 36.094 16.484 31.5 1 82.25 254 LEU B O 1
ATOM 7425 N N . ASP B 1 255 ? 36.906 17.672 29.797 1 81.62 255 ASP B N 1
ATOM 7426 C CA . ASP B 1 255 ? 38.031 18.266 30.547 1 81.62 255 ASP B CA 1
ATOM 7427 C C . ASP B 1 255 ? 37.562 19.5 31.312 1 81.62 255 ASP B C 1
ATOM 7429 O O . ASP B 1 255 ? 36.375 19.844 31.297 1 81.62 255 ASP B O 1
ATOM 7433 N N . ALA B 1 256 ? 38.469 20.141 31.969 1 80.38 256 ALA B N 1
ATOM 7434 C CA . ALA B 1 256 ? 38.125 21.297 32.812 1 80.38 256 ALA B CA 1
ATOM 7435 C C . ALA B 1 256 ? 37.531 22.422 31.969 1 80.38 256 ALA B C 1
ATOM 7437 O O . ALA B 1 256 ? 36.562 23.062 32.375 1 80.38 256 ALA B O 1
ATOM 7438 N N . SER B 1 257 ? 38.094 22.672 30.875 1 80.31 257 SER B N 1
ATOM 7439 C CA . SER B 1 257 ? 37.625 23.719 30 1 80.31 257 SER B CA 1
ATOM 7440 C C . SER B 1 257 ? 36.25 23.359 29.391 1 80.31 257 SER B C 1
ATOM 7442 O O . SER B 1 257 ? 35.406 24.234 29.219 1 80.31 257 SER B O 1
ATOM 7444 N N . GLY B 1 258 ? 36.156 22.188 29.141 1 85.19 258 GLY B N 1
ATOM 7445 C CA . GLY B 1 258 ? 34.906 21.688 28.609 1 85.19 258 GLY B CA 1
ATOM 7446 C C . GLY B 1 258 ? 33.75 21.766 29.625 1 85.19 258 GLY B C 1
ATOM 7447 O O . GLY B 1 258 ? 32.625 22.047 29.266 1 85.19 258 GLY B O 1
ATOM 7448 N N . ARG B 1 259 ? 34.094 21.531 30.797 1 85.94 259 ARG B N 1
ATOM 7449 C CA . ARG B 1 259 ? 33.094 21.594 31.859 1 85.94 259 ARG B CA 1
ATOM 7450 C C . ARG B 1 259 ? 32.594 23.016 32.062 1 85.94 259 ARG B C 1
ATOM 7452 O O . ARG B 1 259 ? 31.422 23.219 32.375 1 85.94 259 ARG B O 1
ATOM 7459 N N . GLU B 1 260 ? 33.469 23.922 31.906 1 87.44 260 GLU B N 1
ATOM 7460 C CA . GLU B 1 260 ? 33.062 25.312 32.031 1 87.44 260 GLU B CA 1
ATOM 7461 C C . GLU B 1 260 ? 32.156 25.734 30.891 1 87.44 260 GLU B C 1
ATOM 7463 O O . GLU B 1 260 ? 31.156 26.438 31.094 1 87.44 260 GLU B O 1
ATOM 7468 N N . ARG B 1 261 ? 32.531 25.375 29.766 1 88.31 261 ARG B N 1
ATOM 7469 C CA . ARG B 1 261 ? 31.734 25.688 28.578 1 88.31 261 ARG B CA 1
ATOM 7470 C C . ARG B 1 261 ? 30.344 25.078 28.672 1 88.31 261 ARG B C 1
ATOM 7472 O O . ARG B 1 261 ? 29.344 25.766 28.422 1 88.31 261 ARG B O 1
ATOM 7479 N N . VAL B 1 262 ? 30.312 23.859 29.078 1 91.69 262 VAL B N 1
ATOM 7480 C CA . VAL B 1 262 ? 29.047 23.125 29.156 1 91.69 262 VAL B CA 1
ATOM 7481 C C . VAL B 1 262 ? 28.172 23.719 30.25 1 91.69 262 VAL B C 1
ATOM 7483 O O . VAL B 1 262 ? 26.969 23.875 30.078 1 91.69 262 VAL B O 1
ATOM 7486 N N . SER B 1 263 ? 28.781 24.078 31.359 1 92.94 263 SER B N 1
ATOM 7487 C CA . SER B 1 263 ? 28.031 24.641 32.469 1 92.94 263 SER B CA 1
ATOM 7488 C C . SER B 1 263 ? 27.422 26 32.094 1 92.94 263 SER B C 1
ATOM 7490 O O . SER B 1 263 ? 26.266 26.266 32.375 1 92.94 263 SER B O 1
ATOM 7492 N N . ALA B 1 264 ? 28.234 26.766 31.406 1 93.12 264 ALA B N 1
ATOM 7493 C CA . ALA B 1 264 ? 27.75 28.078 30.953 1 93.12 264 ALA B CA 1
ATOM 7494 C C . ALA B 1 264 ? 26.625 27.922 29.938 1 93.12 264 ALA B C 1
ATOM 7496 O O . ALA B 1 264 ? 25.609 28.625 30.016 1 93.12 264 ALA B O 1
ATOM 7497 N N . THR B 1 265 ? 26.797 27.031 29.016 1 94 265 THR B N 1
ATOM 7498 C CA . THR B 1 265 ? 25.812 26.812 27.969 1 94 265 THR B CA 1
ATOM 7499 C C . THR B 1 265 ? 24.5 26.266 28.562 1 94 265 THR B C 1
ATOM 7501 O O . THR B 1 265 ? 23.422 26.672 28.141 1 94 265 THR B O 1
ATOM 7504 N N . VAL B 1 266 ? 24.609 25.422 29.5 1 94.88 266 VAL B N 1
ATOM 7505 C CA . VAL B 1 266 ? 23.438 24.812 30.125 1 94.88 266 VAL B CA 1
ATOM 7506 C C . VAL B 1 266 ? 22.656 25.875 30.906 1 94.88 266 VAL B C 1
ATOM 7508 O O . VAL B 1 266 ? 21.422 25.875 30.891 1 94.88 266 VAL B O 1
ATOM 7511 N N . VAL B 1 267 ? 23.406 26.719 31.516 1 94.94 267 VAL B N 1
ATOM 7512 C CA . VAL B 1 267 ? 22.766 27.781 32.281 1 94.94 267 VAL B CA 1
ATOM 7513 C C . VAL B 1 267 ? 22.016 28.719 31.328 1 94.94 267 VAL B C 1
ATOM 7515 O O . VAL B 1 267 ? 20.875 29.109 31.594 1 94.94 267 VAL B O 1
ATOM 7518 N N . ILE B 1 268 ? 22.688 29.094 30.281 1 95.44 268 ILE B N 1
ATOM 7519 C CA . ILE B 1 268 ? 22.062 29.953 29.281 1 95.44 268 ILE B CA 1
ATOM 7520 C C . ILE B 1 268 ? 20.797 29.281 28.75 1 95.44 268 ILE B C 1
ATOM 7522 O O . ILE B 1 268 ? 19.734 29.906 28.672 1 95.44 268 ILE B O 1
ATOM 7526 N N . SER B 1 269 ? 20.875 28.031 28.406 1 97.19 269 SER B N 1
ATOM 7527 C CA . SER B 1 269 ? 19.734 27.281 27.891 1 97.19 269 SER B CA 1
ATOM 7528 C C . SER B 1 269 ? 18.609 27.203 28.906 1 97.19 269 SER B C 1
ATOM 7530 O O . SER B 1 269 ? 17.438 27.422 28.562 1 97.19 269 SER B O 1
ATOM 7532 N N . ALA B 1 270 ? 18.953 26.906 30.109 1 96.69 270 ALA B N 1
ATOM 7533 C CA . ALA B 1 270 ? 17.938 26.766 31.156 1 96.69 270 ALA B CA 1
ATOM 7534 C C . ALA B 1 270 ? 17.203 28.094 31.391 1 96.69 270 ALA B C 1
ATOM 7536 O O . ALA B 1 270 ? 15.977 28.109 31.516 1 96.69 270 ALA B O 1
ATOM 7537 N N . VAL B 1 271 ? 17.953 29.141 31.391 1 96 271 VAL B N 1
ATOM 7538 C CA . VAL B 1 271 ? 17.375 30.453 31.609 1 96 271 VAL B CA 1
ATOM 7539 C C . VAL B 1 271 ? 16.453 30.812 30.438 1 96 271 VAL B C 1
ATOM 7541 O O . VAL B 1 271 ? 15.352 31.312 30.641 1 96 271 VAL B O 1
ATOM 7544 N N . CYS B 1 272 ? 16.938 30.578 29.25 1 96.38 272 CYS B N 1
ATOM 7545 C CA . CYS B 1 272 ? 16.141 30.859 28.062 1 96.38 272 CYS B CA 1
ATOM 7546 C C . CYS B 1 272 ? 14.875 30.031 28.031 1 96.38 272 CYS B C 1
ATOM 7548 O O . CYS B 1 272 ? 13.789 30.547 27.781 1 96.38 272 CYS B O 1
ATOM 7550 N N . ILE B 1 273 ? 14.961 28.734 28.312 1 96.88 273 ILE B N 1
ATOM 7551 C CA . ILE B 1 273 ? 13.82 27.828 28.266 1 96.88 273 ILE B CA 1
ATOM 7552 C C . ILE B 1 273 ? 12.789 28.219 29.328 1 96.88 273 ILE B C 1
ATOM 7554 O O . ILE B 1 273 ? 11.594 28.312 29.031 1 96.88 273 ILE B O 1
ATOM 7558 N N . ILE B 1 274 ? 13.25 28.5 30.531 1 96.5 274 ILE B N 1
ATOM 7559 C CA . ILE B 1 274 ? 12.367 28.891 31.625 1 96.5 274 ILE B CA 1
ATOM 7560 C C . ILE B 1 274 ? 11.664 30.203 31.266 1 96.5 274 ILE B C 1
ATOM 7562 O O . ILE B 1 274 ? 10.453 30.344 31.484 1 96.5 274 ILE B O 1
ATOM 7566 N N . PHE B 1 275 ? 12.414 31.109 30.75 1 95.81 275 PHE B N 1
ATOM 7567 C CA . PHE B 1 275 ? 11.852 32.406 30.344 1 95.81 275 PHE B CA 1
ATOM 7568 C C . PHE B 1 275 ? 10.805 32.219 29.25 1 95.81 275 PHE B C 1
ATOM 7570 O O . PHE B 1 275 ? 9.703 32.781 29.344 1 95.81 275 PHE B O 1
ATOM 7577 N N . LEU B 1 276 ? 11.109 31.516 28.234 1 95.62 276 LEU B N 1
ATOM 7578 C CA . LEU B 1 276 ? 10.203 31.297 27.109 1 95.62 276 LEU B CA 1
ATOM 7579 C C . LEU B 1 276 ? 8.938 30.562 27.562 1 95.62 276 LEU B C 1
ATOM 7581 O O . LEU B 1 276 ? 7.832 30.938 27.172 1 95.62 276 LEU B O 1
ATOM 7585 N N . LEU B 1 277 ? 9.102 29.5 28.359 1 94.75 277 LEU B N 1
ATOM 7586 C CA . LEU B 1 277 ? 7.949 28.766 28.875 1 94.75 277 LEU B CA 1
ATOM 7587 C C . LEU B 1 277 ? 7.094 29.656 29.781 1 94.75 277 LEU B C 1
ATOM 7589 O O . LEU B 1 277 ? 5.863 29.578 29.75 1 94.75 277 LEU B O 1
ATOM 7593 N N . GLY B 1 278 ? 7.766 30.469 30.578 1 93.5 278 GLY B N 1
ATOM 7594 C CA . GLY B 1 278 ? 7.055 31.391 31.438 1 93.5 278 GLY B CA 1
ATOM 7595 C C . GLY B 1 278 ? 6.215 32.406 30.672 1 93.5 278 GLY B C 1
ATOM 7596 O O . GLY B 1 278 ? 5.047 32.625 31 1 93.5 278 GLY B O 1
ATOM 7597 N N . VAL B 1 279 ? 6.777 33 29.719 1 92.12 279 VAL B N 1
ATOM 7598 C CA . VAL B 1 279 ? 6.066 34 28.922 1 92.12 279 VAL B CA 1
ATOM 7599 C C . VAL B 1 279 ? 4.926 33.312 28.156 1 92.12 279 VAL B C 1
ATOM 7601 O O . VAL B 1 279 ? 3.852 33.906 28 1 92.12 279 VAL B O 1
ATOM 7604 N N . LYS B 1 280 ? 5.191 32.188 27.672 1 89.38 280 LYS B N 1
ATOM 7605 C CA . LYS B 1 280 ? 4.141 31.438 26.969 1 89.38 280 LYS B CA 1
ATOM 7606 C C . LYS B 1 280 ? 2.953 31.188 27.891 1 89.38 280 LYS B C 1
ATOM 7608 O O . LYS B 1 280 ? 1.8 31.297 27.469 1 89.38 280 LYS B O 1
ATOM 7613 N N . ALA B 1 281 ? 3.207 30.828 29.109 1 89.94 281 ALA B N 1
ATOM 7614 C CA . ALA B 1 281 ? 2.154 30.609 30.094 1 89.94 281 ALA B CA 1
ATOM 7615 C C . ALA B 1 281 ? 1.395 31.891 30.406 1 89.94 281 ALA B C 1
ATOM 7617 O O . ALA B 1 281 ? 0.172 31.875 30.562 1 89.94 281 ALA B O 1
ATOM 7618 N N . ILE B 1 282 ? 2.115 32.938 30.406 1 89.38 282 ILE B N 1
ATOM 7619 C CA . ILE B 1 282 ? 1.509 34.219 30.672 1 89.38 282 ILE B CA 1
ATOM 7620 C C . ILE B 1 282 ? 0.628 34.656 29.5 1 89.38 282 ILE B C 1
ATOM 7622 O O . ILE B 1 282 ? -0.474 35.156 29.688 1 89.38 282 ILE B O 1
ATOM 7626 N N . ASN B 1 283 ? 1.119 34.438 28.344 1 87.44 283 ASN B N 1
ATOM 7627 C CA . ASN B 1 283 ? 0.346 34.75 27.141 1 87.44 283 ASN B CA 1
ATOM 7628 C C . ASN B 1 283 ? -0.951 33.969 27.078 1 87.44 283 ASN B C 1
ATOM 7630 O O . ASN B 1 283 ? -1.978 34.469 26.625 1 87.44 283 ASN B O 1
ATOM 7634 N N . GLU B 1 284 ? -0.916 32.719 27.5 1 83.88 284 GLU B N 1
ATOM 7635 C CA . GLU B 1 284 ? -2.094 31.844 27.469 1 83.88 284 GLU B CA 1
ATOM 7636 C C . GLU B 1 284 ? -3.104 32.25 28.531 1 83.88 284 GLU B C 1
ATOM 7638 O O . GLU B 1 284 ? -4.312 32.25 28.297 1 83.88 284 GLU B O 1
ATOM 7643 N N . LYS B 1 285 ? -2.666 32.625 29.672 1 83.06 285 LYS B N 1
ATOM 7644 C CA . LYS B 1 285 ? -3.535 32.969 30.781 1 83.06 285 LYS B CA 1
ATOM 7645 C C . LYS B 1 285 ? -4.148 34.375 30.578 1 83.06 285 LYS B C 1
ATOM 7647 O O . LYS B 1 285 ? -5.309 34.594 30.938 1 83.06 285 LYS B O 1
ATOM 7652 N N . PHE B 1 286 ? -3.375 35.219 30 1 79.88 286 PHE B N 1
ATOM 7653 C CA . PHE B 1 286 ? -3.842 36.594 29.891 1 79.88 286 PHE B CA 1
ATOM 7654 C C . PHE B 1 286 ? -4.176 36.969 28.453 1 79.88 286 PHE B C 1
ATOM 7656 O O . PHE B 1 286 ? -4.027 38.125 28.047 1 79.88 286 PHE B O 1
ATOM 7663 N N . LYS B 1 287 ? -4.484 36 27.75 1 74.88 287 LYS B N 1
ATOM 7664 C CA . LYS B 1 287 ? -4.793 36.188 26.344 1 74.88 287 LYS B CA 1
ATOM 7665 C C . LYS B 1 287 ? -5.82 37.312 26.141 1 74.88 287 LYS B C 1
ATOM 7667 O O . LYS B 1 287 ? -5.707 38.125 25.219 1 74.88 287 LYS B O 1
ATOM 7672 N N . LYS B 1 288 ? -6.84 37.469 26.984 1 70.31 288 LYS B N 1
ATOM 7673 C CA . LYS B 1 288 ? -7.961 38.406 26.859 1 70.31 288 LYS B CA 1
ATOM 7674 C C . LYS B 1 288 ? -7.57 39.812 27.297 1 70.31 288 LYS B C 1
ATOM 7676 O O . LYS B 1 288 ? -8.195 40.781 26.906 1 70.31 288 LYS B O 1
ATOM 7681 N N . LYS B 1 289 ? -6.426 39.875 28.031 1 67.88 289 LYS B N 1
ATOM 7682 C CA . LYS B 1 289 ? -6.145 41.156 28.656 1 67.88 289 LYS B CA 1
ATOM 7683 C C . LYS B 1 289 ? -5.152 41.969 27.828 1 67.88 289 LYS B C 1
ATOM 7685 O O . LYS B 1 289 ? -5.016 43.188 28.031 1 67.88 289 LYS B O 1
ATOM 7690 N N . PHE B 1 290 ? -4.469 41.344 26.922 1 71.38 290 PHE B N 1
ATOM 7691 C CA . PHE B 1 290 ? -3.469 42.062 26.156 1 71.38 290 PHE B CA 1
ATOM 7692 C C . PHE B 1 290 ? -4.133 43 25.141 1 71.38 290 PHE B C 1
ATOM 7694 O O . PHE B 1 290 ? -5.141 42.625 24.531 1 71.38 290 PHE B O 1
ATOM 7701 N N . PRO B 1 291 ? -3.701 44.25 25.219 1 64.88 291 PRO B N 1
ATOM 7702 C CA . PRO B 1 291 ? -4.25 45.188 24.219 1 64.88 291 PRO B CA 1
ATOM 7703 C C . PRO B 1 291 ? -4.066 44.688 22.797 1 64.88 291 PRO B C 1
ATOM 7705 O O . PRO B 1 291 ? -3.012 44.125 22.453 1 64.88 291 PRO B O 1
ATOM 7708 N N . PHE B 1 292 ? -4.98 44.688 21.891 1 63.72 292 PHE B N 1
ATOM 7709 C CA . PHE B 1 292 ? -5.023 44.312 20.469 1 63.72 292 PHE B CA 1
ATOM 7710 C C . PHE B 1 292 ? -4.805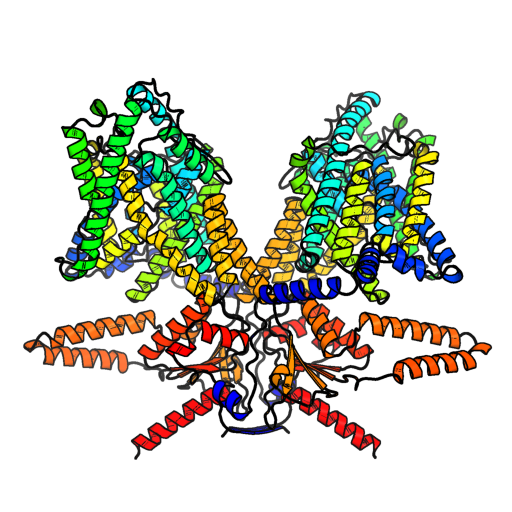 42.812 20.281 1 63.72 292 PHE B C 1
ATOM 7712 O O . PHE B 1 292 ? -4.52 42.375 19.172 1 63.72 292 PHE B O 1
ATOM 7719 N N . GLY B 1 293 ? -4.723 42.156 21.5 1 69.38 293 GLY B N 1
ATOM 7720 C CA . GLY B 1 293 ? -4.605 40.719 21.406 1 69.38 293 GLY B CA 1
ATOM 7721 C C . GLY B 1 293 ? -3.223 40.25 21 1 69.38 293 GLY B C 1
ATOM 7722 O O . GLY B 1 293 ? -3.066 39.156 20.438 1 69.38 293 GLY B O 1
ATOM 7723 N N . ILE B 1 294 ? -2.143 41.125 21.125 1 77.88 294 ILE B N 1
ATOM 7724 C CA . ILE B 1 294 ? -0.791 40.812 20.688 1 77.88 294 ILE B CA 1
ATOM 7725 C C . ILE B 1 294 ? -0.035 40.062 21.781 1 77.88 294 ILE B C 1
ATOM 7727 O O . ILE B 1 294 ? 0.158 40.594 22.875 1 77.88 294 ILE B O 1
ATOM 7731 N N . PRO B 1 295 ? 0.348 38.875 21.5 1 82.31 295 PRO B N 1
ATOM 7732 C CA . PRO B 1 295 ? 1.146 38.156 22.5 1 82.31 295 PRO B CA 1
ATOM 7733 C C . PRO B 1 295 ? 2.545 38.75 22.656 1 82.31 295 PRO B C 1
ATOM 7735 O O . PRO B 1 295 ? 3.057 39.406 21.75 1 82.31 295 PRO B O 1
ATOM 7738 N N . ILE B 1 296 ? 3.088 38.625 23.781 1 84.44 296 ILE B N 1
ATOM 7739 C CA . ILE B 1 296 ? 4.453 39.062 24.047 1 84.44 296 ILE B CA 1
ATOM 7740 C C . ILE B 1 296 ? 5.43 38.219 23.219 1 84.44 296 ILE B C 1
ATOM 7742 O O . ILE B 1 296 ? 5.453 37 23.312 1 84.44 296 ILE B O 1
ATOM 7746 N N . PRO B 1 297 ? 6.137 38.875 22.375 1 86.19 297 PRO B N 1
ATOM 7747 C CA . PRO B 1 297 ? 7.102 38.125 21.562 1 86.19 297 PRO B CA 1
ATOM 7748 C C . PRO B 1 297 ? 8.336 37.719 22.359 1 86.19 297 PRO B C 1
ATOM 7750 O O . PRO B 1 297 ? 9.398 38.312 22.234 1 86.19 297 PRO B O 1
ATOM 7753 N N . ALA B 1 298 ? 8.242 36.656 23.031 1 89.31 298 ALA B N 1
ATOM 7754 C CA . ALA B 1 298 ? 9.273 36.156 23.938 1 89.31 298 ALA B CA 1
ATOM 7755 C C . ALA B 1 298 ? 10.547 35.812 23.172 1 89.31 298 ALA B C 1
ATOM 7757 O O . ALA B 1 298 ? 11.656 36.031 23.672 1 89.31 298 ALA B O 1
ATOM 7758 N N . GLU B 1 299 ? 10.477 35.344 22 1 91.31 299 GLU B N 1
ATOM 7759 C CA . GLU B 1 299 ? 11.625 34.844 21.234 1 91.31 299 GLU B CA 1
ATOM 7760 C C . GLU B 1 299 ? 12.562 36 20.875 1 91.31 299 GLU B C 1
ATOM 7762 O O . GLU B 1 299 ? 13.781 35.875 20.969 1 91.31 299 GLU B O 1
ATOM 7767 N N . ILE B 1 300 ? 11.961 37.125 20.469 1 90.44 300 ILE B N 1
ATOM 7768 C CA . ILE B 1 300 ? 12.797 38.25 20.094 1 90.44 300 ILE B CA 1
ATOM 7769 C C . ILE B 1 300 ? 13.477 38.812 21.328 1 90.44 300 ILE B C 1
ATOM 7771 O O . ILE B 1 300 ? 14.617 39.281 21.266 1 90.44 300 ILE B O 1
ATOM 7775 N N . ILE B 1 301 ? 12.859 38.75 22.391 1 92.44 301 ILE B N 1
ATOM 7776 C CA . ILE B 1 301 ? 13.453 39.219 23.641 1 92.44 301 ILE B CA 1
ATOM 7777 C C . ILE B 1 301 ? 14.656 38.344 24 1 92.44 301 ILE B C 1
ATOM 7779 O O . ILE B 1 301 ? 15.703 38.875 24.391 1 92.44 301 ILE B O 1
ATOM 7783 N N . VAL B 1 302 ? 14.484 37.094 23.844 1 93.44 302 VAL B N 1
ATOM 7784 C CA . VAL B 1 302 ? 15.57 36.156 24.125 1 93.44 302 VAL B CA 1
ATOM 7785 C C . VAL B 1 302 ? 16.75 36.438 23.203 1 93.44 302 VAL B C 1
ATOM 7787 O O . VAL B 1 302 ? 17.906 36.438 23.641 1 93.44 302 VAL B O 1
ATOM 7790 N N . VAL B 1 303 ? 16.484 36.719 22 1 91.62 303 VAL B N 1
ATOM 7791 C CA . VAL B 1 303 ? 17.547 37 21.031 1 91.62 303 VAL B CA 1
ATOM 7792 C C . VAL B 1 303 ? 18.25 38.281 21.359 1 91.62 303 VAL B C 1
ATOM 7794 O O . VAL B 1 303 ? 19.469 38.375 21.359 1 91.62 303 VAL B O 1
ATOM 7797 N N . ILE B 1 304 ? 17.516 39.312 21.703 1 91.88 304 ILE B N 1
ATOM 7798 C CA . ILE B 1 304 ? 18.078 40.625 22.016 1 91.88 304 ILE B CA 1
ATOM 7799 C C . ILE B 1 304 ? 18.891 40.562 23.312 1 91.88 304 ILE B C 1
ATOM 7801 O O . ILE B 1 304 ? 20.047 41 23.359 1 91.88 304 ILE B O 1
ATOM 7805 N N . LEU B 1 305 ? 18.312 40 24.281 1 93.31 305 LEU B N 1
ATOM 7806 C CA . LEU B 1 305 ? 18.984 39.906 25.562 1 93.31 305 LEU B CA 1
ATOM 7807 C C . LEU B 1 305 ? 20.172 38.938 25.484 1 93.31 305 LEU B C 1
ATOM 7809 O O . LEU B 1 305 ? 21.234 39.219 26.062 1 93.31 305 LEU B O 1
ATOM 7813 N N . GLY B 1 306 ? 19.922 37.844 24.859 1 93.06 306 GLY B N 1
ATOM 7814 C CA . GLY B 1 306 ? 21.016 36.906 24.688 1 93.06 306 GLY B CA 1
ATOM 7815 C C . GLY B 1 306 ? 22.203 37.5 23.953 1 93.06 306 GLY B C 1
ATOM 7816 O O . GLY B 1 306 ? 23.344 37.281 24.359 1 93.06 306 GLY B O 1
ATOM 7817 N N . THR B 1 307 ? 21.938 38.219 22.922 1 92.31 307 THR B N 1
ATOM 7818 C CA . THR B 1 307 ? 22.984 38.906 22.156 1 92.31 307 THR B CA 1
ATOM 7819 C C . THR B 1 307 ? 23.688 39.969 23.016 1 92.31 307 THR B C 1
ATOM 7821 O O . THR B 1 307 ? 24.922 40.031 23.047 1 92.31 307 THR B O 1
ATOM 7824 N N . GLY B 1 308 ? 22.922 40.75 23.703 1 93.25 308 GLY B N 1
ATOM 7825 C CA . GLY B 1 308 ? 23.469 41.781 24.547 1 93.25 308 GLY B CA 1
ATOM 7826 C C . GLY B 1 308 ? 24.328 41.281 25.672 1 93.25 308 GLY B C 1
ATOM 7827 O O . GLY B 1 308 ? 25.438 41.781 25.906 1 93.25 308 GLY B O 1
ATOM 7828 N N . ILE B 1 309 ? 23.844 40.281 26.312 1 93.88 309 ILE B N 1
ATOM 7829 C CA . ILE B 1 309 ? 24.578 39.719 27.438 1 93.88 309 ILE B CA 1
ATOM 7830 C C . ILE B 1 309 ? 25.844 39.031 26.938 1 93.88 309 ILE B C 1
ATOM 7832 O O . ILE B 1 309 ? 26.906 39.125 27.562 1 93.88 309 ILE B O 1
ATOM 7836 N N . SER B 1 310 ? 25.719 38.312 25.859 1 93.88 310 SER B N 1
ATOM 7837 C CA . SER B 1 310 ? 26.875 37.625 25.297 1 93.88 310 SER B CA 1
ATOM 7838 C C . SER B 1 310 ? 27.953 38.625 24.875 1 93.88 310 SER B C 1
ATOM 7840 O O . SER B 1 310 ? 29.141 38.375 25.047 1 93.88 310 SER B O 1
ATOM 7842 N N . TYR B 1 311 ? 27.5 39.75 24.359 1 91.25 311 TYR B N 1
ATOM 7843 C CA . TYR B 1 311 ? 28.453 40.781 23.953 1 91.25 311 TYR B CA 1
ATOM 7844 C C . TYR B 1 311 ? 29.094 41.438 25.156 1 91.25 311 TYR B C 1
ATOM 7846 O O . TYR B 1 311 ? 30.312 41.625 25.203 1 91.25 311 TYR B O 1
ATOM 7854 N N . ALA B 1 312 ? 28.391 41.781 26.156 1 93.38 312 ALA B N 1
ATOM 7855 C CA . ALA B 1 312 ? 28.859 42.5 27.328 1 93.38 312 ALA B CA 1
ATOM 7856 C C . ALA B 1 312 ? 29.766 41.625 28.203 1 93.38 312 ALA B C 1
ATOM 7858 O O . ALA B 1 312 ? 30.781 42.094 28.703 1 93.38 312 ALA B O 1
ATOM 7859 N N . ALA B 1 313 ? 29.438 40.406 28.328 1 92.81 313 ALA B N 1
ATOM 7860 C CA . ALA B 1 313 ? 30.172 39.5 29.203 1 92.81 313 ALA B CA 1
ATOM 7861 C C . ALA B 1 313 ? 31.203 38.688 28.406 1 92.81 313 ALA B C 1
ATOM 7863 O O . ALA B 1 313 ? 31.953 37.906 28.984 1 92.81 313 ALA B O 1
ATOM 7864 N N . ASP B 1 314 ? 31.297 38.875 27.156 1 91.12 314 ASP B N 1
ATOM 7865 C CA . ASP B 1 314 ? 32.188 38.125 26.281 1 91.12 314 ASP B CA 1
ATOM 7866 C C . ASP B 1 314 ? 32.156 36.625 26.609 1 91.12 314 ASP B C 1
ATOM 7868 O O . ASP B 1 314 ? 33.156 36 26.906 1 91.12 314 ASP B O 1
ATOM 7872 N N . LEU B 1 315 ? 31.078 36.094 26.453 1 89.69 315 LEU B N 1
ATOM 7873 C CA . LEU B 1 315 ? 30.844 34.688 26.828 1 89.69 315 LEU B CA 1
ATOM 7874 C C . LEU B 1 315 ? 31.688 33.75 25.969 1 89.69 315 LEU B C 1
ATOM 7876 O O . LEU B 1 315 ? 32.031 32.656 26.422 1 89.69 315 LEU B O 1
ATOM 7880 N N . THR B 1 316 ? 31.969 34.125 24.781 1 86.81 316 THR B N 1
ATOM 7881 C CA . THR B 1 316 ? 32.812 33.281 23.906 1 86.81 316 THR B CA 1
ATOM 7882 C C . THR B 1 316 ? 34.219 33.25 24.438 1 86.81 316 THR B C 1
ATOM 7884 O O . THR B 1 316 ? 34.844 32.156 24.484 1 86.81 316 THR B O 1
ATOM 7887 N N . GLY B 1 317 ? 34.812 34.375 24.766 1 84.75 317 GLY B N 1
ATOM 7888 C CA . GLY B 1 317 ? 36.188 34.438 25.25 1 84.75 317 GLY B CA 1
ATOM 7889 C C . GLY B 1 317 ? 36.344 33.906 26.656 1 84.75 317 GLY B C 1
ATOM 7890 O O . GLY B 1 317 ? 37.312 33.188 26.938 1 84.75 317 GLY B O 1
ATOM 7891 N N . ASN B 1 318 ? 35.344 34.188 27.469 1 89.38 318 ASN B N 1
ATOM 7892 C CA . ASN B 1 318 ? 35.5 33.875 28.891 1 89.38 318 ASN B CA 1
ATOM 7893 C 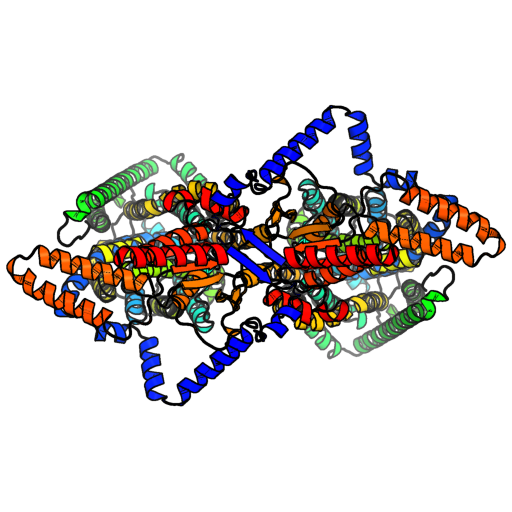C . ASN B 1 318 ? 35.062 32.438 29.172 1 89.38 318 ASN B C 1
ATOM 7895 O O . ASN B 1 318 ? 35.625 31.766 30.047 1 89.38 318 ASN B O 1
ATOM 7899 N N . PHE B 1 319 ? 34.094 31.969 28.469 1 88.38 319 PHE B N 1
ATOM 7900 C CA . PHE B 1 319 ? 33.531 30.688 28.859 1 88.38 319 PHE B CA 1
ATOM 7901 C C . PHE B 1 319 ? 33.5 29.719 27.672 1 88.38 319 PHE B C 1
ATOM 7903 O O . PHE B 1 319 ? 33.156 28.547 27.812 1 88.38 319 PHE B O 1
ATOM 7910 N N . GLY B 1 320 ? 33.781 30.188 26.531 1 85.31 320 GLY B N 1
ATOM 7911 C CA . GLY B 1 320 ? 33.844 29.312 25.359 1 85.31 320 GLY B CA 1
ATOM 7912 C C . GLY B 1 320 ? 32.469 29 24.766 1 85.31 320 GLY B C 1
ATOM 7913 O O . GLY B 1 320 ? 32.312 27.969 24.125 1 85.31 320 GLY B O 1
ATOM 7914 N N . VAL B 1 321 ? 31.562 29.812 25.016 1 88.75 321 VAL B N 1
ATOM 7915 C CA . VAL B 1 321 ? 30.219 29.594 24.5 1 88.75 321 VAL B CA 1
ATOM 7916 C C . VAL B 1 321 ? 30.203 29.812 22.984 1 88.75 321 VAL B C 1
ATOM 7918 O O . VAL B 1 321 ? 30.797 30.766 22.484 1 88.75 321 VAL B O 1
ATOM 7921 N N . GLN B 1 322 ? 29.562 28.891 22.328 1 87.25 322 GLN B N 1
ATOM 7922 C CA . GLN B 1 322 ? 29.484 28.984 20.875 1 87.25 322 GLN B CA 1
ATOM 7923 C C . GLN B 1 322 ? 28.453 30.016 20.438 1 87.25 322 GLN B C 1
ATOM 7925 O O . GLN B 1 322 ? 27.328 30.016 20.938 1 87.25 322 GLN B O 1
ATOM 7930 N N . VAL B 1 323 ? 28.844 30.875 19.531 1 88.25 323 VAL B N 1
ATOM 7931 C CA . VAL B 1 323 ? 27.953 31.906 19 1 88.25 323 VAL B CA 1
ATOM 7932 C C . VAL B 1 323 ? 27.859 31.766 17.484 1 88.25 323 VAL B C 1
ATOM 7934 O O . VAL B 1 323 ? 28.609 31.016 16.859 1 88.25 323 VAL B O 1
ATOM 7937 N N . ILE B 1 324 ? 26.953 32.438 16.812 1 85.81 324 ILE B N 1
ATOM 7938 C CA . ILE B 1 324 ? 26.656 32.344 15.383 1 85.81 324 ILE B CA 1
ATOM 7939 C C . ILE B 1 324 ? 27.844 32.875 14.57 1 85.81 324 ILE B C 1
ATOM 7941 O O . ILE B 1 324 ? 28.203 32.281 13.547 1 85.81 324 ILE B O 1
ATOM 7945 N N . GLY B 1 325 ? 28.406 33.938 15 1 80.81 325 GLY B N 1
ATOM 7946 C CA . GLY B 1 325 ? 29.516 34.531 14.258 1 80.81 325 GLY B CA 1
ATOM 7947 C C . GLY B 1 325 ? 29.078 35.594 13.281 1 80.81 325 GLY B C 1
ATOM 7948 O O . GLY B 1 325 ? 28.047 36.25 13.484 1 80.81 325 GLY B O 1
ATOM 7949 N N . GLU B 1 326 ? 29.766 35.688 12.18 1 82.06 326 GLU B N 1
ATOM 7950 C CA . GLU B 1 326 ? 29.562 36.812 11.273 1 82.06 326 GLU B CA 1
ATOM 7951 C C . GLU B 1 326 ? 28.312 36.625 10.422 1 82.06 326 GLU B C 1
ATOM 7953 O O . GLU B 1 326 ? 28.109 35.562 9.852 1 82.06 326 GLU B O 1
ATOM 7958 N N . ILE B 1 327 ? 27.422 37.562 10.438 1 83.12 327 ILE B N 1
ATOM 7959 C CA . ILE B 1 327 ? 26.234 37.594 9.602 1 83.12 327 ILE B CA 1
ATOM 7960 C C . ILE B 1 327 ? 26.375 38.656 8.523 1 83.12 327 ILE B C 1
ATOM 7962 O O . ILE B 1 327 ? 26.469 39.844 8.828 1 83.12 327 ILE B O 1
ATOM 7966 N N . PRO B 1 328 ? 26.469 38.25 7.285 1 82.88 328 PRO B N 1
ATOM 7967 C CA . PRO B 1 328 ? 26.578 39.219 6.215 1 82.88 328 PRO B CA 1
ATOM 7968 C C . PRO B 1 328 ? 25.344 40.125 6.105 1 82.88 328 PRO B C 1
ATOM 7970 O O . PRO B 1 328 ? 24.219 39.656 6.324 1 82.88 328 PRO B O 1
ATOM 7973 N N . SER B 1 329 ? 25.578 41.375 5.805 1 85.62 329 SER B N 1
ATOM 7974 C CA . SER B 1 329 ? 24.453 42.312 5.629 1 85.62 329 SER B CA 1
ATOM 7975 C C . SER B 1 329 ? 24.047 42.406 4.168 1 85.62 329 SER B C 1
ATOM 7977 O O . SER B 1 329 ? 24.875 42.281 3.268 1 85.62 329 SER B O 1
ATOM 7979 N N . GLY B 1 330 ? 22.734 42.531 3.955 1 86.19 330 GLY B N 1
ATOM 7980 C CA . GLY B 1 330 ? 22.234 42.781 2.609 1 86.19 330 GLY B CA 1
ATOM 7981 C C . GLY B 1 330 ? 21.516 41.594 2.01 1 86.19 330 GLY B C 1
ATOM 7982 O O . GLY B 1 330 ? 21.234 40.594 2.703 1 86.19 330 GLY B O 1
ATOM 7983 N N . ILE B 1 331 ? 21.125 41.719 0.764 1 89.62 331 ILE B N 1
ATOM 7984 C CA . ILE B 1 331 ? 20.422 40.719 -0.018 1 89.62 331 ILE B CA 1
ATOM 7985 C C . ILE B 1 331 ? 21.391 40 -0.946 1 89.62 331 ILE B C 1
ATOM 7987 O O . ILE B 1 331 ? 22.203 40.656 -1.618 1 89.62 331 ILE B O 1
ATOM 7991 N N . PRO B 1 332 ? 21.406 38.781 -0.831 1 89.5 332 PRO B N 1
ATOM 7992 C CA . PRO B 1 332 ? 22.328 38.031 -1.684 1 89.5 332 PRO B CA 1
ATOM 7993 C C . PRO B 1 332 ? 22.031 38.219 -3.172 1 89.5 332 PRO B C 1
ATOM 7995 O O . PRO B 1 332 ? 20.875 38.406 -3.553 1 89.5 332 PRO B O 1
ATOM 7998 N N . VAL B 1 333 ? 23.031 38.125 -3.951 1 91.56 333 VAL B N 1
ATOM 7999 C CA . VAL B 1 333 ? 22.875 38.156 -5.402 1 91.56 333 VAL B CA 1
ATOM 8000 C C . VAL B 1 333 ? 22.297 36.844 -5.887 1 91.56 333 VAL B C 1
ATOM 8002 O O . VAL B 1 333 ? 22.797 35.781 -5.535 1 91.56 333 VAL B O 1
ATOM 8005 N N . PRO B 1 334 ? 21.188 37 -6.574 1 93.44 334 PRO B N 1
ATOM 8006 C CA . PRO B 1 334 ? 20.547 35.75 -7.039 1 93.44 334 PRO B CA 1
ATOM 8007 C C . PRO B 1 334 ? 21.484 34.875 -7.871 1 93.44 334 PRO B C 1
ATOM 8009 O O . PRO B 1 334 ? 22.281 35.406 -8.648 1 93.44 334 PRO B O 1
ATOM 8012 N N . LYS B 1 335 ? 21.531 33.656 -7.574 1 92.88 335 LYS B N 1
ATOM 8013 C CA . LYS B 1 335 ? 22.297 32.656 -8.312 1 92.88 335 LYS B CA 1
ATOM 8014 C C . LYS B 1 335 ? 21.484 31.359 -8.469 1 92.88 335 LYS B C 1
ATOM 8016 O O . LYS B 1 335 ? 20.797 30.938 -7.535 1 92.88 335 LYS B O 1
ATOM 8021 N N . PRO B 1 336 ? 21.594 30.812 -9.656 1 90.75 336 PRO B N 1
ATOM 8022 C CA . PRO B 1 336 ? 20.891 29.531 -9.828 1 90.75 336 PRO B CA 1
ATOM 8023 C C . PRO B 1 336 ? 21.531 28.406 -9.031 1 90.75 336 PRO B C 1
ATOM 8025 O O . PRO B 1 336 ? 22.766 28.344 -8.922 1 90.75 336 PRO B O 1
ATOM 8028 N N . PRO B 1 337 ? 20.703 27.625 -8.438 1 88.75 337 PRO B N 1
ATOM 8029 C CA . PRO B 1 337 ? 21.25 26.5 -7.68 1 88.75 337 PRO B CA 1
ATOM 8030 C C . PRO B 1 337 ? 22.078 25.547 -8.547 1 88.75 337 PRO B C 1
ATOM 8032 O O . PRO B 1 337 ? 21.781 25.375 -9.734 1 88.75 337 PRO B O 1
ATOM 8035 N N . ASP B 1 338 ? 23.031 24.906 -7.965 1 85.88 338 ASP B N 1
ATOM 8036 C CA . ASP B 1 338 ? 23.969 24 -8.648 1 85.88 338 ASP B CA 1
ATOM 8037 C C . ASP B 1 338 ? 23.281 22.672 -9 1 85.88 338 ASP B C 1
ATOM 8039 O O . ASP B 1 338 ? 22.734 22 -8.125 1 85.88 338 ASP B O 1
ATOM 8043 N N . SER B 1 339 ? 23.359 22.266 -10.203 1 85.12 339 SER B N 1
ATOM 8044 C CA . SER B 1 339 ? 22.703 21.078 -10.719 1 85.12 339 SER B CA 1
ATOM 8045 C C . SER B 1 339 ? 23.391 19.812 -10.227 1 85.12 339 SER B C 1
ATOM 8047 O O . SER B 1 339 ? 22.75 18.75 -10.133 1 85.12 339 SER B O 1
ATOM 8049 N N . SER B 1 340 ? 24.656 19.906 -9.859 1 85 340 SER B N 1
ATOM 8050 C CA . SER B 1 340 ? 25.422 18.719 -9.469 1 85 340 SER B CA 1
ATOM 8051 C C . SER B 1 340 ? 24.938 18.172 -8.141 1 85 340 SER B C 1
ATOM 8053 O O . SER B 1 340 ? 25.047 16.969 -7.883 1 85 340 SER B O 1
ATOM 8055 N N . GLN B 1 341 ? 24.344 19.078 -7.379 1 86.75 341 GLN B N 1
ATOM 8056 C CA . GLN B 1 341 ? 23.938 18.672 -6.039 1 86.75 341 GLN B CA 1
ATOM 8057 C C . GLN B 1 341 ? 22.5 18.172 -6.035 1 86.75 341 GLN B C 1
ATOM 8059 O O . GLN B 1 341 ? 22.016 17.656 -5.023 1 86.75 341 GLN B O 1
ATOM 8064 N N . MET B 1 342 ? 21.906 18.219 -7.113 1 89.44 342 MET B N 1
ATOM 8065 C CA . MET B 1 342 ? 20.484 17.906 -7.188 1 89.44 342 MET B CA 1
ATOM 8066 C C . MET B 1 342 ? 20.25 16.391 -7.055 1 89.44 342 MET B C 1
ATOM 8068 O O . MET B 1 342 ? 19.281 15.969 -6.426 1 89.44 342 MET B O 1
ATOM 8072 N N . SER B 1 343 ? 21.125 15.602 -7.566 1 88.19 343 SER B N 1
ATOM 8073 C CA . SER B 1 343 ? 20.984 14.156 -7.508 1 88.19 343 SER B CA 1
ATOM 8074 C C . SER B 1 343 ? 21.156 13.641 -6.086 1 88.19 343 SER B C 1
ATOM 8076 O O . SER B 1 343 ? 20.516 12.664 -5.688 1 88.19 343 SER B O 1
ATOM 8078 N N . THR B 1 344 ? 21.891 14.391 -5.355 1 87.75 344 THR B N 1
ATOM 8079 C CA . THR B 1 344 ? 22.188 13.969 -3.988 1 87.75 344 THR B CA 1
ATOM 8080 C C . THR B 1 344 ? 21 14.25 -3.07 1 87.75 344 THR B C 1
ATOM 8082 O O . THR B 1 344 ? 20.734 13.5 -2.129 1 87.75 344 THR B O 1
ATOM 8085 N N . ILE B 1 345 ? 20.25 15.305 -3.4 1 92.69 345 ILE B N 1
ATOM 8086 C CA . ILE B 1 345 ? 19.281 15.781 -2.414 1 92.69 345 ILE B CA 1
ATOM 8087 C C . ILE B 1 345 ? 17.875 15.484 -2.885 1 92.69 345 ILE B C 1
ATOM 8089 O O . ILE B 1 345 ? 16.906 15.688 -2.145 1 92.69 345 ILE B O 1
ATOM 8093 N N . ILE B 1 346 ? 17.672 14.93 -4.047 1 91.81 346 ILE B N 1
ATOM 8094 C CA . ILE B 1 346 ? 16.344 14.703 -4.621 1 91.81 346 ILE B CA 1
ATOM 8095 C C . ILE B 1 346 ? 15.539 13.766 -3.727 1 91.81 346 ILE B C 1
ATOM 8097 O O . ILE B 1 346 ? 14.328 13.93 -3.57 1 91.81 346 ILE B O 1
ATOM 8101 N N . GLY B 1 347 ? 16.203 12.773 -3.096 1 87.38 347 GLY B N 1
ATOM 8102 C CA . GLY B 1 347 ? 15.539 11.812 -2.221 1 87.38 347 GLY B CA 1
ATOM 8103 C C . GLY B 1 347 ? 14.938 12.453 -0.986 1 87.38 347 GLY B C 1
ATOM 8104 O O . GLY B 1 347 ? 13.977 11.93 -0.414 1 87.38 347 GLY B O 1
ATOM 8105 N N . THR B 1 348 ? 15.398 13.625 -0.65 1 90.75 348 THR B N 1
ATOM 8106 C CA . THR B 1 348 ? 14.898 14.328 0.529 1 90.75 348 THR B CA 1
ATOM 8107 C C . THR B 1 348 ? 13.984 15.477 0.127 1 90.75 348 THR B C 1
ATOM 8109 O O . THR B 1 348 ? 13.047 15.82 0.856 1 90.75 348 THR B O 1
ATOM 8112 N N . ALA B 1 349 ? 14.242 16 -1.044 1 95.31 349 ALA B N 1
ATOM 8113 C CA . ALA B 1 349 ? 13.492 17.172 -1.493 1 95.31 349 ALA B CA 1
ATOM 8114 C C . ALA B 1 349 ? 12.031 16.812 -1.755 1 95.31 349 ALA B C 1
ATOM 8116 O O . ALA B 1 349 ? 11.125 17.594 -1.436 1 95.31 349 ALA B O 1
ATOM 8117 N N . ILE B 1 350 ? 11.727 15.648 -2.193 1 93.56 350 ILE B N 1
ATOM 8118 C CA . ILE B 1 350 ? 10.375 15.242 -2.551 1 93.56 350 ILE B CA 1
ATOM 8119 C C . ILE B 1 350 ? 9.547 15.031 -1.283 1 93.56 350 ILE B C 1
ATOM 8121 O O . ILE B 1 350 ? 8.477 15.625 -1.122 1 93.56 350 ILE B O 1
ATOM 8125 N N . PRO B 1 351 ? 10.086 14.273 -0.379 1 92 351 PRO B N 1
ATOM 8126 C CA . PRO B 1 351 ? 9.344 14.133 0.875 1 92 351 PRO B CA 1
ATOM 8127 C C . PRO B 1 351 ? 9.133 15.469 1.588 1 92 351 PRO B C 1
ATOM 8129 O O . PRO B 1 351 ? 8.07 15.695 2.182 1 92 351 PRO B O 1
ATOM 8132 N N . ILE B 1 352 ? 10.086 16.375 1.535 1 95.25 352 ILE B N 1
ATOM 8133 C CA . ILE B 1 352 ? 9.961 17.688 2.141 1 95.25 352 ILE B CA 1
ATOM 8134 C C . ILE B 1 352 ? 8.797 18.438 1.501 1 95.25 352 ILE B C 1
ATOM 8136 O O . ILE B 1 352 ? 7.977 19.047 2.201 1 95.25 352 ILE B O 1
ATOM 8140 N N . ALA B 1 353 ? 8.758 18.297 0.181 1 96.25 353 ALA B N 1
ATOM 8141 C CA . ALA B 1 353 ? 7.699 18.984 -0.562 1 96.25 353 ALA B CA 1
ATOM 8142 C C . ALA B 1 353 ? 6.324 18.438 -0.172 1 96.25 353 ALA B C 1
ATOM 8144 O O . ALA B 1 353 ? 5.395 19.219 0.062 1 96.25 353 ALA B O 1
ATOM 8145 N N . ILE B 1 354 ? 6.223 17.234 -0.006 1 92.75 354 ILE B N 1
ATOM 8146 C CA . ILE B 1 354 ? 4.945 16.594 0.273 1 92.75 354 ILE B CA 1
ATOM 8147 C C . ILE B 1 354 ? 4.5 16.922 1.695 1 92.75 354 ILE B C 1
ATOM 8149 O O . ILE B 1 354 ? 3.354 17.312 1.918 1 92.75 354 ILE B O 1
ATOM 8153 N N . VAL B 1 355 ? 5.371 16.859 2.607 1 90.69 355 VAL B N 1
ATOM 8154 C CA . VAL B 1 355 ? 5.059 17.125 4.008 1 90.69 355 VAL B CA 1
ATOM 8155 C C . VAL B 1 355 ? 4.715 18.594 4.188 1 90.69 355 VAL B C 1
ATOM 8157 O O . VAL B 1 355 ? 3.73 18.938 4.852 1 90.69 355 VAL B O 1
ATOM 8160 N N . GLY B 1 356 ? 5.578 19.344 3.605 1 94.12 356 GLY B N 1
ATOM 8161 C CA . GLY B 1 356 ? 5.324 20.766 3.691 1 94.12 356 GLY B CA 1
ATOM 8162 C C . GLY B 1 356 ? 3.969 21.172 3.145 1 94.12 356 GLY B C 1
ATOM 8163 O O . GLY B 1 356 ? 3.244 21.953 3.77 1 94.12 356 GLY B O 1
ATOM 8164 N N . TYR B 1 357 ? 3.621 20.578 2.051 1 94.56 357 TYR B N 1
ATOM 8165 C CA . TYR B 1 357 ? 2.334 20.859 1.43 1 94.56 357 TYR B CA 1
ATOM 8166 C C . TYR B 1 357 ? 1.186 20.344 2.293 1 94.56 357 TYR B C 1
ATOM 8168 O O . TYR B 1 357 ? 0.183 21.047 2.477 1 94.56 357 TYR B O 1
ATOM 8176 N N . ALA B 1 358 ? 1.361 19.234 2.768 1 89.06 358 ALA B N 1
ATOM 8177 C CA . ALA B 1 358 ? 0.314 18.625 3.588 1 89.06 358 ALA B CA 1
ATOM 8178 C C . ALA B 1 358 ? 0.014 19.484 4.812 1 89.06 358 ALA B C 1
ATOM 8180 O O . ALA B 1 358 ? -1.15 19.719 5.148 1 89.06 358 ALA B O 1
ATOM 8181 N N . VAL B 1 359 ? 0.994 19.969 5.434 1 88.25 359 VAL B N 1
ATOM 8182 C CA . VAL B 1 359 ? 0.814 20.812 6.617 1 88.25 359 VAL B CA 1
ATOM 8183 C C . VAL B 1 359 ? 0.199 22.156 6.211 1 88.25 359 VAL B C 1
ATOM 8185 O O . VAL B 1 359 ? -0.694 22.656 6.891 1 88.25 359 VAL B O 1
ATOM 8188 N N . ALA B 1 360 ? 0.679 22.609 5.094 1 93.88 360 ALA B N 1
ATOM 8189 C CA . ALA B 1 360 ? 0.163 23.875 4.602 1 93.88 360 ALA B CA 1
ATOM 8190 C C . ALA B 1 360 ? -1.339 23.797 4.348 1 93.88 360 ALA B C 1
ATOM 8192 O O . ALA B 1 360 ? -2.092 24.688 4.766 1 93.88 360 ALA B O 1
ATOM 8193 N N . ILE B 1 361 ? -1.779 22.797 3.736 1 91.06 361 ILE B N 1
ATOM 8194 C CA . ILE B 1 361 ? -3.189 22.656 3.395 1 91.06 361 ILE B CA 1
ATOM 8195 C C . ILE B 1 361 ? -4.004 22.406 4.664 1 91.06 361 ILE B C 1
ATOM 8197 O O . ILE B 1 361 ? -5.137 22.875 4.781 1 91.06 361 ILE B O 1
ATOM 8201 N N . SER B 1 362 ? -3.471 21.688 5.551 1 86.44 362 SER B N 1
ATOM 8202 C CA . SER B 1 362 ? -4.152 21.422 6.812 1 86.44 362 SER B CA 1
ATOM 8203 C C . SER B 1 362 ? -4.406 22.703 7.59 1 86.44 362 SER B C 1
ATOM 8205 O O . SER B 1 362 ? -5.523 22.953 8.047 1 86.44 362 SER B O 1
ATOM 8207 N N . ILE B 1 363 ? -3.385 23.531 7.676 1 91 363 ILE B N 1
ATOM 8208 C CA . ILE B 1 363 ? -3.516 24.797 8.383 1 91 363 ILE B CA 1
ATOM 8209 C C . ILE B 1 363 ? -4.508 25.703 7.652 1 91 363 ILE B C 1
ATOM 8211 O O . ILE B 1 363 ? -5.363 26.328 8.281 1 91 363 ILE B O 1
ATOM 8215 N N . SER B 1 364 ? -4.383 25.656 6.359 1 92.25 364 SER B N 1
ATOM 8216 C CA . SER B 1 364 ? -5.277 26.469 5.547 1 92.25 364 SER B CA 1
ATOM 8217 C C . SER B 1 364 ? -6.73 26.062 5.746 1 92.25 364 SER B C 1
ATOM 8219 O O . SER B 1 364 ? -7.617 26.922 5.82 1 92.25 364 SER B O 1
ATOM 8221 N N . ASN B 1 365 ? -6.965 24.859 5.852 1 85.94 365 ASN B N 1
ATOM 8222 C CA . ASN B 1 365 ? -8.328 24.359 6.039 1 85.94 365 ASN B CA 1
ATOM 8223 C C . ASN B 1 365 ? -8.852 24.688 7.434 1 85.94 365 ASN B C 1
ATOM 8225 O O . ASN B 1 365 ? -10.039 24.969 7.602 1 85.94 365 ASN B O 1
ATOM 8229 N N . ILE B 1 366 ? -8.055 24.656 8.383 1 85.12 366 ILE B N 1
ATOM 8230 C CA . ILE B 1 366 ? -8.445 24.969 9.75 1 85.12 366 ILE B CA 1
ATOM 8231 C C . ILE B 1 366 ? -8.945 26.422 9.812 1 85.12 366 ILE B C 1
ATOM 8233 O O . ILE B 1 366 ? -10.047 26.672 10.312 1 85.12 366 ILE B O 1
ATOM 8237 N N . PHE B 1 367 ? -8.234 27.266 9.25 1 89.56 367 PHE B N 1
ATOM 8238 C CA . PHE B 1 367 ? -8.609 28.672 9.312 1 89.56 367 PHE B CA 1
ATOM 8239 C C . PHE B 1 367 ? -9.719 28.984 8.32 1 89.56 367 PHE B C 1
ATOM 8241 O O . PHE B 1 367 ? -10.578 29.828 8.578 1 89.56 367 PHE B O 1
ATOM 8248 N N . GLY B 1 368 ? -9.664 28.266 7.219 1 87.19 368 GLY B N 1
ATOM 8249 C CA . GLY B 1 368 ? -10.789 28.375 6.312 1 87.19 368 GLY B CA 1
ATOM 8250 C C . GLY B 1 368 ? -12.117 28 6.949 1 87.19 368 GLY B C 1
ATOM 8251 O O . GLY B 1 368 ? -13.117 28.703 6.781 1 87.19 368 GLY B O 1
ATOM 8252 N N . ASN B 1 369 ? -12.102 27.031 7.641 1 81 369 ASN B N 1
ATOM 8253 C CA . ASN B 1 369 ? -13.297 26.578 8.344 1 81 369 ASN B CA 1
ATOM 8254 C C . ASN B 1 369 ? -13.703 27.547 9.445 1 81 369 ASN B C 1
ATOM 8256 O O . ASN B 1 369 ? -14.891 27.781 9.664 1 81 369 ASN B O 1
ATOM 8260 N N . ALA B 1 370 ? -12.742 28.109 10.102 1 83.06 370 ALA B N 1
ATOM 8261 C CA . ALA B 1 370 ? -13 29.016 11.211 1 83.06 370 ALA B CA 1
ATOM 8262 C C . ALA B 1 370 ? -13.555 30.344 10.711 1 83.06 370 ALA B C 1
ATOM 8264 O O . ALA B 1 370 ? -14.406 30.953 11.367 1 83.06 370 ALA B O 1
ATOM 8265 N N . PHE B 1 371 ? -13.07 30.75 9.594 1 86.88 371 PHE B N 1
ATOM 8266 C CA . PHE B 1 371 ? -13.43 32.094 9.141 1 86.88 371 PHE B CA 1
ATOM 8267 C C . PHE B 1 371 ? -14.352 32.031 7.93 1 86.88 371 PHE B C 1
ATOM 8269 O O . PHE B 1 371 ? -14.695 33.062 7.355 1 86.88 371 PHE B O 1
ATOM 8276 N N . GLY B 1 372 ? -14.656 30.812 7.504 1 85.81 372 GLY B N 1
ATOM 8277 C CA . GLY B 1 372 ? -15.727 30.609 6.543 1 85.81 372 GLY B CA 1
ATOM 8278 C C . GLY B 1 372 ? -15.289 30.828 5.105 1 85.81 372 GLY B C 1
ATOM 8279 O O . GLY B 1 372 ? -15.938 31.562 4.355 1 85.81 372 GLY B O 1
ATOM 8280 N N . TYR B 1 373 ? -14.164 30.406 4.75 1 84.75 373 TYR B N 1
ATOM 8281 C CA . TYR B 1 373 ? -13.742 30.422 3.352 1 84.75 373 TYR B CA 1
ATOM 8282 C C . TYR B 1 373 ? -13.078 29.109 2.969 1 84.75 373 TYR B C 1
ATOM 8284 O O . TYR B 1 373 ? -12.719 28.312 3.838 1 84.75 373 TYR B O 1
ATOM 8292 N N . ARG B 1 374 ? -13.039 28.844 1.706 1 87.25 374 ARG B N 1
ATOM 8293 C CA . ARG B 1 374 ? -12.438 27.609 1.205 1 87.25 374 ARG B CA 1
ATOM 8294 C C . ARG B 1 374 ? -11.156 27.906 0.424 1 87.25 374 ARG B C 1
ATOM 8296 O O . ARG B 1 374 ? -11.078 28.906 -0.293 1 87.25 374 ARG B O 1
ATOM 8303 N N . VAL B 1 375 ? -10.195 27.094 0.625 1 89.19 375 VAL B N 1
ATOM 8304 C CA . VAL B 1 375 ? -8.93 27.203 -0.092 1 89.19 375 VAL B CA 1
ATOM 8305 C C . VAL B 1 375 ? -8.93 26.25 -1.283 1 89.19 375 VAL B C 1
ATOM 8307 O O . VAL B 1 375 ? -9.617 25.219 -1.272 1 89.19 375 VAL B O 1
ATOM 8310 N N . ARG B 1 376 ? -8.258 26.594 -2.357 1 89.38 376 ARG B N 1
ATOM 8311 C CA . ARG B 1 376 ? -8.094 25.75 -3.529 1 89.38 376 ARG B CA 1
ATOM 8312 C C . ARG B 1 376 ? -6.781 24.969 -3.457 1 89.38 376 ARG B C 1
ATOM 8314 O O . ARG B 1 376 ? -5.719 25.516 -3.762 1 89.38 376 ARG B O 1
ATOM 8321 N N . PRO B 1 377 ? -6.852 23.75 -3.23 1 90.62 377 PRO B N 1
ATOM 8322 C CA . PRO B 1 377 ? -5.641 22.969 -2.992 1 90.62 377 PRO B CA 1
ATOM 8323 C C . PRO B 1 377 ? -4.66 23.031 -4.16 1 90.62 377 PRO B C 1
ATOM 8325 O O . PRO B 1 377 ? -3.447 23.109 -3.947 1 90.62 377 PRO B O 1
ATOM 8328 N N . ASN B 1 378 ? -5.094 23.047 -5.391 1 90.81 378 ASN B N 1
ATOM 8329 C CA . ASN B 1 378 ? -4.199 23.062 -6.543 1 90.81 378 ASN B CA 1
ATOM 8330 C C . ASN B 1 378 ? -3.498 24.406 -6.68 1 90.81 378 ASN B C 1
ATOM 8332 O O . ASN B 1 378 ? -2.354 24.484 -7.133 1 90.81 378 ASN B O 1
ATOM 8336 N N . GLN B 1 379 ? -4.168 25.453 -6.332 1 92.06 379 GLN B N 1
ATOM 8337 C CA . GLN B 1 379 ? -3.551 26.766 -6.344 1 92.06 379 GLN B CA 1
ATOM 8338 C C . GLN B 1 379 ? -2.518 26.906 -5.23 1 92.06 379 GLN B C 1
ATOM 8340 O O . GLN B 1 379 ? -1.514 27.609 -5.387 1 92.06 379 GLN B O 1
ATOM 8345 N N . GLU B 1 380 ? -2.814 26.266 -4.176 1 94.75 380 GLU B N 1
ATOM 8346 C CA . GLU B 1 380 ? -1.843 26.297 -3.088 1 94.75 380 GLU B CA 1
ATOM 8347 C C . GLU B 1 380 ? -0.551 25.578 -3.486 1 94.75 380 GLU B C 1
ATOM 8349 O O . GLU B 1 380 ? 0.536 25.984 -3.055 1 94.75 380 GLU B O 1
ATOM 8354 N N . LEU B 1 381 ? -0.716 24.516 -4.32 1 95.81 381 LEU B N 1
ATOM 8355 C CA . LEU B 1 381 ? 0.471 23.859 -4.848 1 95.81 381 LEU B CA 1
ATOM 8356 C C . LEU B 1 381 ? 1.317 24.828 -5.668 1 95.81 381 LEU B C 1
ATOM 8358 O O . LEU B 1 381 ? 2.545 24.844 -5.539 1 95.81 381 LEU B O 1
ATOM 8362 N N . VAL B 1 382 ? 0.69 25.641 -6.43 1 95.31 382 VAL B N 1
ATOM 8363 C CA . VAL B 1 382 ? 1.384 26.625 -7.254 1 95.31 382 VAL B CA 1
ATOM 8364 C C . VAL B 1 382 ? 2.02 27.688 -6.359 1 95.31 382 VAL B C 1
ATOM 8366 O O . VAL B 1 382 ? 3.18 28.047 -6.555 1 95.31 382 VAL B O 1
ATOM 8369 N N . ALA B 1 383 ? 1.261 28.141 -5.41 1 96.44 383 ALA B N 1
ATOM 8370 C CA . ALA B 1 383 ? 1.725 29.219 -4.535 1 96.44 383 ALA B CA 1
ATOM 8371 C C . ALA B 1 383 ? 2.967 28.797 -3.758 1 96.44 383 ALA B C 1
ATOM 8373 O O . ALA B 1 383 ? 3.977 29.5 -3.754 1 96.44 383 ALA B O 1
ATOM 8374 N N . ILE B 1 384 ? 2.941 27.641 -3.15 1 97.5 384 ILE B N 1
ATOM 8375 C CA . ILE B 1 384 ? 4.059 27.156 -2.348 1 97.5 384 ILE B CA 1
ATOM 8376 C C . ILE B 1 384 ? 5.203 26.734 -3.264 1 97.5 384 ILE B C 1
ATOM 8378 O O . ILE B 1 384 ? 6.375 26.953 -2.943 1 97.5 384 ILE B O 1
ATOM 8382 N N . GLY B 1 385 ? 4.84 26.094 -4.395 1 97.62 385 GLY B N 1
ATOM 8383 C CA . GLY B 1 385 ? 5.859 25.703 -5.359 1 97.62 385 GLY B CA 1
ATOM 8384 C C . GLY B 1 385 ? 6.633 26.891 -5.906 1 97.62 385 GLY B C 1
ATOM 8385 O O . GLY B 1 385 ? 7.867 26.891 -5.898 1 97.62 385 GLY B O 1
ATOM 8386 N N . MET B 1 386 ? 5.938 27.906 -6.289 1 96.75 386 MET B N 1
ATOM 8387 C CA . MET B 1 386 ? 6.574 29.109 -6.824 1 96.75 386 MET B CA 1
ATOM 8388 C C . MET B 1 386 ? 7.387 29.812 -5.746 1 96.75 386 MET B C 1
ATOM 8390 O O . MET B 1 386 ? 8.445 30.391 -6.027 1 96.75 386 MET B O 1
ATOM 8394 N N . SER B 1 387 ? 6.852 29.828 -4.57 1 97.56 387 SER B N 1
ATOM 8395 C CA . SER B 1 387 ? 7.578 30.438 -3.461 1 97.56 387 SER B CA 1
ATOM 8396 C C . SER B 1 387 ? 8.938 29.781 -3.266 1 97.56 387 SER B C 1
ATOM 8398 O O . SER B 1 387 ? 9.945 30.469 -3.064 1 97.56 387 SER B O 1
ATOM 8400 N N . ASN B 1 388 ? 8.969 28.469 -3.361 1 98.19 388 ASN B N 1
ATOM 8401 C CA . ASN B 1 388 ? 10.227 27.75 -3.168 1 98.19 388 ASN B CA 1
ATOM 8402 C C . ASN B 1 388 ? 11.125 27.859 -4.395 1 98.19 388 ASN B C 1
ATOM 8404 O O . ASN B 1 388 ? 12.352 27.953 -4.262 1 98.19 388 ASN B O 1
ATOM 8408 N N . ILE B 1 389 ? 10.578 27.891 -5.57 1 97.5 389 ILE B N 1
ATOM 8409 C CA . ILE B 1 389 ? 11.367 28 -6.793 1 97.5 389 ILE B CA 1
ATOM 8410 C C . ILE B 1 389 ? 12.055 29.359 -6.848 1 97.5 389 ILE B C 1
ATOM 8412 O O . ILE B 1 389 ? 13.273 29.453 -7.004 1 97.5 389 ILE B O 1
ATOM 8416 N N . VAL B 1 390 ? 11.32 30.406 -6.668 1 97.19 390 VAL B N 1
ATOM 8417 C CA . VAL B 1 390 ? 11.852 31.75 -6.77 1 97.19 390 VAL B CA 1
ATOM 8418 C C . VAL B 1 390 ? 12.859 32 -5.652 1 97.19 390 VAL B C 1
ATOM 8420 O O . VAL B 1 390 ? 13.93 32.562 -5.887 1 97.19 390 VAL B O 1
ATOM 8423 N N . SER B 1 391 ? 12.539 31.578 -4.492 1 97 391 SER B N 1
ATOM 8424 C CA . SER B 1 391 ? 13.406 31.828 -3.346 1 97 391 SER B CA 1
ATOM 8425 C C . SER B 1 391 ? 14.688 31.016 -3.438 1 97 391 SER B C 1
ATOM 8427 O O . SER B 1 391 ? 15.703 31.375 -2.832 1 97 391 SER B O 1
ATOM 8429 N N . SER B 1 392 ? 14.633 29.859 -4.164 1 97 392 SER B N 1
ATOM 8430 C CA . SER B 1 392 ? 15.82 29.031 -4.316 1 97 392 SER B CA 1
ATOM 8431 C C . SER B 1 392 ? 16.938 29.781 -5.027 1 97 392 SER B C 1
ATOM 8433 O O . SER B 1 392 ? 18.125 29.5 -4.82 1 97 392 SER B O 1
ATOM 8435 N N . PHE B 1 393 ? 16.656 30.797 -5.742 1 96.69 393 PHE B N 1
ATOM 8436 C CA . PHE B 1 393 ? 17.641 31.609 -6.441 1 96.69 393 PHE B CA 1
ATOM 8437 C C . PHE B 1 393 ? 18.312 32.594 -5.488 1 96.69 393 PHE B C 1
ATOM 8439 O O . PHE B 1 393 ? 19.344 33.188 -5.809 1 96.69 393 PHE B O 1
ATOM 8446 N N . PHE B 1 394 ? 17.719 32.781 -4.336 1 96.31 394 PHE B N 1
ATOM 8447 C CA . PHE B 1 394 ? 18.234 33.688 -3.336 1 96.31 394 PHE B CA 1
ATOM 8448 C C . PHE B 1 394 ? 18.781 32.938 -2.129 1 96.31 394 PHE B C 1
ATOM 8450 O O . PHE B 1 394 ? 18.656 33.406 -0.994 1 96.31 394 PHE B O 1
ATOM 8457 N N . PHE B 1 395 ? 19.172 31.719 -2.312 1 95.25 395 PHE B N 1
ATOM 8458 C CA . PHE B 1 395 ? 19.891 30.875 -1.358 1 95.25 395 PHE B CA 1
ATOM 8459 C C . PHE B 1 395 ? 18.984 30.5 -0.186 1 95.25 395 PHE B C 1
ATOM 8461 O O . PHE B 1 395 ? 19.453 30.391 0.949 1 95.25 395 PHE B O 1
ATOM 8468 N N . CYS B 1 396 ? 17.719 30.406 -0.499 1 97.06 396 CYS B N 1
ATOM 8469 C CA . CYS B 1 396 ? 16.781 29.953 0.521 1 97.06 396 CYS B CA 1
ATOM 8470 C C . CYS B 1 396 ? 16.641 28.438 0.513 1 97.06 396 CYS B C 1
ATOM 8472 O O . CYS B 1 396 ? 16.875 27.797 -0.513 1 97.06 396 CYS B O 1
ATOM 8474 N N . PHE B 1 397 ? 16.453 27.875 1.653 1 97.69 397 PHE B N 1
ATOM 8475 C CA . PHE B 1 397 ? 16.062 26.469 1.745 1 97.69 397 PHE B CA 1
ATOM 8476 C C . PHE B 1 397 ? 14.555 26.328 1.802 1 97.69 397 PHE B C 1
ATOM 8478 O O . PHE B 1 397 ? 13.836 27.328 1.768 1 97.69 397 PHE B O 1
ATOM 8485 N N . PRO B 1 398 ? 13.992 25.125 1.707 1 97.81 398 PRO B N 1
ATOM 8486 C CA . PRO B 1 398 ? 12.547 24.953 1.577 1 97.81 398 PRO B CA 1
ATOM 8487 C C . PRO B 1 398 ? 11.766 25.641 2.691 1 97.81 398 PRO B C 1
ATOM 8489 O O . PRO B 1 398 ? 12.141 25.547 3.863 1 97.81 398 PRO B O 1
ATOM 8492 N N . SER B 1 399 ? 10.758 26.344 2.268 1 97.62 399 SER B N 1
ATOM 8493 C CA . SER B 1 399 ? 9.938 27.109 3.191 1 97.62 399 SER B CA 1
ATOM 8494 C C . SER B 1 399 ? 8.469 26.688 3.111 1 97.62 399 SER B C 1
ATOM 8496 O O . SER B 1 399 ? 7.957 26.422 2.025 1 97.62 399 SER B O 1
ATOM 8498 N N . PHE B 1 400 ? 7.812 26.641 4.246 1 97.12 400 PHE B N 1
ATOM 8499 C CA . PHE B 1 400 ? 6.41 26.25 4.367 1 97.12 400 PHE B CA 1
ATOM 8500 C C . PHE B 1 400 ? 5.746 27 5.527 1 97.12 400 PHE B C 1
ATOM 8502 O O . PHE B 1 400 ? 6.43 27.594 6.359 1 97.12 400 PHE B O 1
ATOM 8509 N N . PRO B 1 401 ? 4.465 27 5.547 1 95 401 PRO B N 1
ATOM 8510 C CA . PRO B 1 401 ? 3.779 27.672 6.65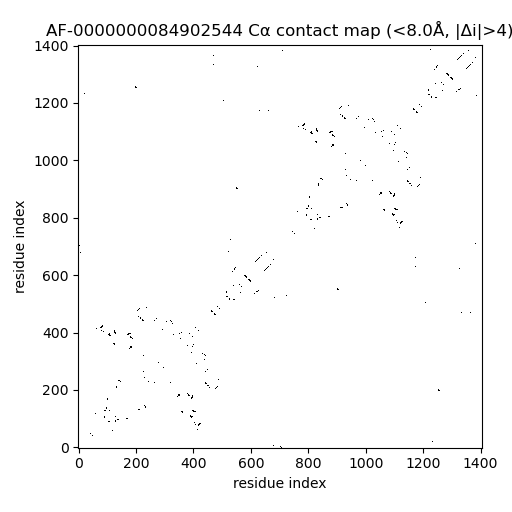2 1 95 401 PRO B CA 1
ATOM 8511 C C . PRO B 1 401 ? 3.887 26.906 7.969 1 95 401 PRO B C 1
ATOM 8513 O O . PRO B 1 401 ? 4.047 25.672 7.961 1 95 401 PRO B O 1
ATOM 8516 N N . SER B 1 402 ? 3.811 27.656 9.016 1 91.44 402 SER B N 1
ATOM 8517 C CA . SER B 1 402 ? 3.836 27.078 10.359 1 91.44 402 SER B CA 1
ATOM 8518 C C . SER B 1 402 ? 2.557 27.406 11.125 1 91.44 402 SER B C 1
ATOM 8520 O O . SER B 1 402 ? 1.982 28.484 10.945 1 91.44 402 SER B O 1
ATOM 8522 N N . MET B 1 403 ? 2.102 26.5 11.914 1 86.5 403 MET B N 1
ATOM 8523 C CA . MET B 1 403 ? 0.888 26.672 12.711 1 86.5 403 MET B CA 1
ATOM 8524 C C . MET B 1 403 ? 1.083 27.75 13.766 1 86.5 403 MET B C 1
ATOM 8526 O O . MET B 1 403 ? 0.187 28.562 14.008 1 86.5 403 MET B O 1
ATOM 8530 N N . SER B 1 404 ? 2.232 27.766 14.43 1 83.25 404 SER B N 1
ATOM 8531 C CA . SER B 1 404 ? 2.502 28.719 15.5 1 83.25 404 SER B CA 1
ATOM 8532 C C . SER B 1 404 ? 2.424 30.156 15 1 83.25 404 SER B C 1
ATOM 8534 O O . SER B 1 404 ? 1.711 30.969 15.578 1 83.25 404 SER B O 1
ATOM 8536 N N . ARG B 1 405 ? 3.098 30.453 13.875 1 89.31 405 ARG B N 1
ATOM 8537 C CA . ARG B 1 405 ? 3.088 31.812 13.32 1 89.31 405 ARG B CA 1
ATOM 8538 C C . ARG B 1 405 ? 1.704 32.188 12.789 1 89.31 405 ARG B C 1
ATOM 8540 O O . ARG B 1 405 ? 1.26 33.312 12.938 1 89.31 405 ARG B O 1
ATOM 8547 N N . SER B 1 406 ? 1.042 31.219 12.203 1 91.62 406 SER B N 1
ATOM 8548 C CA . SER B 1 406 ? -0.285 31.469 11.648 1 91.62 406 SER B CA 1
ATOM 8549 C C . SER B 1 406 ? -1.3 31.75 12.75 1 91.62 406 SER B C 1
ATOM 8551 O O . SER B 1 406 ? -2.188 32.594 12.586 1 91.62 406 SER B O 1
ATOM 8553 N N . CYS B 1 407 ? -1.155 31.078 13.859 1 87.31 407 CYS B N 1
ATOM 8554 C CA . CYS B 1 407 ? -2.035 31.312 14.992 1 87.31 407 CYS B CA 1
ATOM 8555 C C . CYS B 1 407 ? -1.841 32.719 15.547 1 87.31 407 CYS B C 1
ATOM 8557 O O . CYS B 1 407 ? -2.811 33.406 15.891 1 87.31 407 CYS B O 1
ATOM 8559 N N . VAL B 1 408 ? -0.62 33.125 15.625 1 84.81 408 VAL B N 1
ATOM 8560 C CA . VAL B 1 408 ? -0.33 34.469 16.109 1 84.81 408 VAL B CA 1
ATOM 8561 C C . VAL B 1 408 ? -0.916 35.5 15.133 1 84.81 408 VAL B C 1
ATOM 8563 O O . VAL B 1 408 ? -1.44 36.531 15.555 1 84.81 408 VAL B O 1
ATOM 8566 N N . GLN B 1 409 ? -0.796 35.219 13.883 1 90.44 409 GLN B N 1
ATOM 8567 C CA . GLN B 1 409 ? -1.375 36.094 12.875 1 90.44 409 GLN B CA 1
ATOM 8568 C C . GLN B 1 409 ? -2.881 36.25 13.07 1 90.44 409 GLN B C 1
ATOM 8570 O O . GLN B 1 409 ? -3.416 37.344 13.023 1 90.44 409 GLN B O 1
ATOM 8575 N N . VAL B 1 410 ? -3.562 35.188 13.344 1 87.62 410 VAL B N 1
ATOM 8576 C CA . VAL B 1 410 ? -5.012 35.156 13.516 1 87.62 410 VAL B CA 1
ATOM 8577 C C . VAL B 1 410 ? -5.375 35.844 14.836 1 87.62 410 VAL B C 1
ATOM 8579 O O . VAL B 1 410 ? -6.305 36.656 14.898 1 87.62 410 VAL B O 1
ATOM 8582 N N . GLU B 1 411 ? -4.633 35.531 15.852 1 82.31 411 GLU B N 1
ATOM 8583 C CA . GLU B 1 411 ? -4.91 36.062 17.172 1 82.31 411 GLU B CA 1
ATOM 8584 C C . GLU B 1 411 ? -4.664 37.562 17.219 1 82.31 411 GLU B C 1
ATOM 8586 O O . GLU B 1 411 ? -5.344 38.281 17.953 1 82.31 411 GLU B O 1
ATOM 8591 N N . SER B 1 412 ? -3.752 38 16.406 1 84.5 412 SER B N 1
ATOM 8592 C CA . SER B 1 412 ? -3.418 39.406 16.359 1 84.5 412 SER B CA 1
ATOM 8593 C C . SER B 1 412 ? -4.363 40.188 15.43 1 84.5 412 SER B C 1
ATOM 8595 O O . SER B 1 412 ? -4.211 41.375 15.242 1 84.5 412 SER B O 1
ATOM 8597 N N . GLY B 1 413 ? -5.223 39.406 14.781 1 84.62 413 GLY B N 1
ATOM 8598 C CA . GLY B 1 413 ? -6.289 40.062 14.023 1 84.62 413 GLY B CA 1
ATOM 8599 C C . GLY B 1 413 ? -5.969 40.188 12.547 1 84.62 413 GLY B C 1
ATOM 8600 O O . GLY B 1 413 ? -6.586 41 11.852 1 84.62 413 GLY B O 1
ATOM 8601 N N . GLY B 1 414 ? -4.977 39.562 12.109 1 90 414 GLY B N 1
ATOM 8602 C CA . GLY B 1 414 ? -4.664 39.625 10.695 1 90 414 GLY B CA 1
ATOM 8603 C C . GLY B 1 414 ? -5.809 39.188 9.805 1 90 414 GLY B C 1
ATOM 8604 O O . GLY B 1 414 ? -6.52 38.219 10.133 1 90 414 GLY B O 1
ATOM 8605 N N . LYS B 1 415 ? -5.969 39.906 8.672 1 87.69 415 LYS B N 1
ATOM 8606 C CA . LYS B 1 415 ? -7.145 39.656 7.852 1 87.69 415 LYS B CA 1
ATOM 8607 C C . LYS B 1 415 ? -6.746 39.156 6.461 1 87.69 415 LYS B C 1
ATOM 8609 O O . LYS B 1 415 ? -7.508 38.438 5.809 1 87.69 415 LYS B O 1
ATOM 8614 N N . THR B 1 416 ? -5.645 39.562 6.031 1 91.06 416 THR B N 1
ATOM 8615 C CA . THR B 1 416 ? -5.25 39.219 4.672 1 91.06 416 THR B CA 1
ATOM 8616 C C . THR B 1 416 ? -3.76 38.906 4.609 1 91.06 416 THR B C 1
ATOM 8618 O O . THR B 1 416 ? -3.072 38.906 5.633 1 91.06 416 THR B O 1
ATOM 8621 N N . GLN B 1 417 ? -3.254 38.625 3.387 1 92 417 GLN B N 1
ATOM 8622 C CA . GLN B 1 417 ? -1.85 38.281 3.18 1 92 417 GLN B CA 1
ATOM 8623 C C . GLN B 1 417 ? -0.982 39.531 3.143 1 92 417 GLN B C 1
ATOM 8625 O O . GLN B 1 417 ? 0.241 39.438 3.018 1 92 417 GLN B O 1
ATOM 8630 N N . LEU B 1 418 ? -1.589 40.688 3.318 1 92.69 418 LEU B N 1
ATOM 8631 C CA . LEU B 1 418 ? -0.799 41.875 3.502 1 92.69 418 LEU B CA 1
ATOM 8632 C C . LEU B 1 418 ? 0.094 41.781 4.734 1 92.69 418 LEU B C 1
ATOM 8634 O O . LEU B 1 418 ? 1.181 42.344 4.773 1 92.69 418 LEU B O 1
ATOM 8638 N N . VAL B 1 419 ? -0.354 41 5.668 1 93.94 419 VAL B N 1
ATOM 8639 C CA . VAL B 1 419 ? 0.424 40.719 6.867 1 93.94 419 VAL B CA 1
ATOM 8640 C C . VAL B 1 419 ? 1.792 40.188 6.477 1 93.94 419 VAL B C 1
ATOM 8642 O O . VAL B 1 419 ? 2.814 40.562 7.043 1 93.94 419 VAL B O 1
ATOM 8645 N N . GLY B 1 420 ? 1.808 39.312 5.492 1 94.5 420 GLY B N 1
ATOM 8646 C CA . GLY B 1 420 ? 3.053 38.719 5.012 1 94.5 420 GLY B CA 1
ATOM 8647 C C . GLY B 1 420 ? 3.986 39.75 4.391 1 94.5 420 GLY B C 1
ATOM 8648 O O . GLY B 1 420 ? 5.199 39.688 4.602 1 94.5 420 GLY B O 1
ATOM 8649 N N . LEU B 1 421 ? 3.449 40.688 3.699 1 95.12 421 LEU B N 1
ATOM 8650 C CA . LEU B 1 421 ? 4.254 41.75 3.061 1 95.12 421 LEU B CA 1
ATOM 8651 C C . LEU B 1 421 ? 4.859 42.688 4.098 1 95.12 421 LEU B C 1
ATOM 8653 O O . LEU B 1 421 ? 6.02 43.062 3.98 1 95.12 421 LEU B O 1
ATOM 8657 N N . VAL B 1 422 ? 4.105 43 5.059 1 95.69 422 VAL B N 1
ATOM 8658 C CA . VAL B 1 422 ? 4.602 43.844 6.129 1 95.69 422 VAL B CA 1
ATOM 8659 C C . VAL B 1 422 ? 5.68 43.125 6.926 1 95.69 422 VAL B C 1
ATOM 8661 O O . VAL B 1 422 ? 6.711 43.688 7.266 1 95.69 422 VAL B O 1
ATOM 8664 N N . SER B 1 423 ? 5.375 41.875 7.254 1 96 423 SER B N 1
ATOM 8665 C CA . SER B 1 423 ? 6.367 41.062 7.961 1 96 423 SER B CA 1
ATOM 8666 C C . SER B 1 423 ? 7.676 41 7.18 1 96 423 SER B C 1
ATOM 8668 O O . SER B 1 423 ? 8.758 41.062 7.766 1 96 423 SER B O 1
ATOM 8670 N N . SER B 1 424 ? 7.559 40.844 5.883 1 96.31 424 SER B N 1
ATOM 8671 C CA . SER B 1 424 ? 8.742 40.812 5.027 1 96.31 424 SER B CA 1
ATOM 8672 C C . SER B 1 424 ? 9.461 42.156 5.051 1 96.31 424 SER B C 1
ATOM 8674 O O . SER B 1 424 ? 10.688 42.219 4.926 1 96.31 424 SER B O 1
ATOM 8676 N N . GLY B 1 425 ? 8.703 43.188 5.133 1 96.06 425 GLY B N 1
ATOM 8677 C CA . GLY B 1 425 ? 9.312 44.5 5.281 1 96.06 425 GLY B CA 1
ATOM 8678 C C . GLY B 1 425 ? 10.164 44.625 6.535 1 96.06 425 GLY B C 1
ATOM 8679 O O . GLY B 1 425 ? 11.266 45.188 6.488 1 96.06 425 GLY B O 1
ATOM 8680 N N . VAL B 1 426 ? 9.672 44.156 7.559 1 94.94 426 VAL B N 1
ATOM 8681 C CA . VAL B 1 426 ? 10.406 44.156 8.812 1 94.94 426 VAL B CA 1
ATOM 8682 C C . VAL B 1 426 ? 11.688 43.312 8.656 1 94.94 426 VAL B C 1
ATOM 8684 O O . VAL B 1 426 ? 12.758 43.75 9.102 1 94.94 426 VAL B O 1
ATOM 8687 N N . MET B 1 427 ? 11.57 42.188 8.055 1 95.06 427 MET B N 1
ATOM 8688 C CA . MET B 1 427 ? 12.727 41.344 7.828 1 95.06 427 MET B CA 1
ATOM 8689 C C . MET B 1 427 ? 13.766 42.031 6.953 1 95.06 427 MET B C 1
ATOM 8691 O O . MET B 1 427 ? 14.969 41.875 7.18 1 95.06 427 MET B O 1
ATOM 8695 N N . LEU B 1 428 ? 13.289 42.719 5.996 1 95 428 LEU B N 1
ATOM 8696 C CA . LEU B 1 428 ? 14.188 43.469 5.117 1 95 428 LEU B CA 1
ATOM 8697 C C . LEU B 1 428 ? 14.984 44.5 5.898 1 95 428 LEU B C 1
ATOM 8699 O O . LEU B 1 428 ? 16.188 44.656 5.672 1 95 428 LEU B O 1
ATOM 8703 N N . LEU B 1 429 ? 14.344 45.156 6.785 1 94.25 429 LEU B N 1
ATOM 8704 C CA . LEU B 1 429 ? 15.016 46.156 7.617 1 94.25 429 LEU B CA 1
ATOM 8705 C C . LEU B 1 429 ? 16.094 45.5 8.477 1 94.25 429 LEU B C 1
ATOM 8707 O O . LEU B 1 429 ? 17.188 46.062 8.633 1 94.25 429 LEU B O 1
ATOM 8711 N N . VAL B 1 430 ? 15.773 44.406 8.953 1 92.19 430 VAL B N 1
ATOM 8712 C CA . VAL B 1 430 ? 16.734 43.688 9.797 1 92.19 430 VAL B CA 1
ATOM 8713 C C . VAL B 1 430 ? 17.906 43.219 8.953 1 92.19 430 VAL B C 1
ATOM 8715 O O . VAL B 1 430 ? 19.062 43.312 9.367 1 92.19 430 VAL B O 1
ATOM 8718 N N . LEU B 1 431 ? 17.656 42.688 7.801 1 92.75 431 LEU B N 1
ATOM 8719 C CA . LEU B 1 431 ? 18.688 42.188 6.914 1 92.75 431 LEU B CA 1
ATOM 8720 C C . LEU B 1 431 ? 19.641 43.281 6.461 1 92.75 431 LEU B C 1
ATOM 8722 O O . LEU B 1 431 ? 20.844 43.062 6.289 1 92.75 431 LEU B O 1
ATOM 8726 N N . LEU B 1 432 ? 19.141 44.5 6.344 1 91.69 432 LEU B N 1
ATOM 8727 C CA . LEU B 1 432 ? 19.938 45.562 5.793 1 91.69 432 LEU B CA 1
ATOM 8728 C C . LEU B 1 432 ? 20.719 46.281 6.895 1 91.69 432 LEU B C 1
ATOM 8730 O O . LEU B 1 432 ? 21.859 46.719 6.688 1 91.69 432 LEU B O 1
ATOM 8734 N N . TRP B 1 433 ? 20.141 46.438 8.148 1 89.88 433 TRP B N 1
ATOM 8735 C CA . TRP B 1 433 ? 20.75 47.344 9.102 1 89.88 433 TRP B CA 1
ATOM 8736 C C . TRP B 1 433 ? 21.078 46.656 10.414 1 89.88 433 TRP B C 1
ATOM 8738 O O . TRP B 1 433 ? 22 47.031 11.125 1 89.88 433 TRP B O 1
ATOM 8748 N N . ILE B 1 434 ? 20.391 45.625 10.766 1 86.56 434 ILE B N 1
ATOM 8749 C CA . ILE B 1 434 ? 20.453 45.125 12.125 1 86.56 434 ILE B CA 1
ATOM 8750 C C . ILE B 1 434 ? 21.172 43.75 12.133 1 86.56 434 ILE B C 1
ATOM 8752 O O . ILE B 1 434 ? 21.688 43.344 13.164 1 86.56 434 ILE B O 1
ATOM 8756 N N . GLY B 1 435 ? 21.297 43.156 11.102 1 83.06 435 GLY B N 1
ATOM 8757 C CA . GLY B 1 435 ? 21.797 41.781 11 1 83.06 435 GLY B CA 1
ATOM 8758 C C . GLY B 1 435 ? 23.141 41.594 11.688 1 83.06 435 GLY B C 1
ATOM 8759 O O . GLY B 1 435 ? 23.344 40.594 12.359 1 83.06 435 GLY B O 1
ATOM 8760 N N . GLN B 1 436 ? 24.016 42.5 11.68 1 84.19 436 GLN B N 1
ATOM 8761 C CA . GLN B 1 436 ? 25.359 42.406 12.227 1 84.19 436 GLN B CA 1
ATOM 8762 C C . GLN B 1 436 ? 25.344 42.375 13.75 1 84.19 436 GLN B C 1
ATOM 8764 O O . GLN B 1 436 ? 26.266 41.844 14.383 1 84.19 436 GLN B O 1
ATOM 8769 N N . LEU B 1 437 ? 24.266 42.812 14.227 1 85.5 437 LEU B N 1
ATOM 8770 C CA . LEU B 1 437 ? 24.156 42.875 15.68 1 85.5 437 LEU B CA 1
ATOM 8771 C C . LEU B 1 437 ? 23.906 41.469 16.266 1 85.5 437 LEU B C 1
ATOM 8773 O O . LEU B 1 437 ? 24.156 41.219 17.438 1 85.5 437 LEU B O 1
ATOM 8777 N N . PHE B 1 438 ? 23.484 40.562 15.477 1 87.81 438 PHE B N 1
ATOM 8778 C CA . PHE B 1 438 ? 23.125 39.219 15.961 1 87.81 438 PHE B CA 1
ATOM 8779 C C . PHE B 1 438 ? 24.328 38.312 15.93 1 87.81 438 PHE B C 1
ATOM 8781 O O . PHE B 1 438 ? 24.203 37.094 16.172 1 87.81 438 PHE B O 1
ATOM 8788 N N . ARG B 1 439 ? 25.469 38.781 15.727 1 87.06 439 ARG B N 1
ATOM 8789 C CA . ARG B 1 439 ? 26.688 37.969 15.562 1 87.06 439 ARG B CA 1
ATOM 8790 C C . ARG B 1 439 ? 27.031 37.25 16.859 1 87.06 439 ARG B C 1
ATOM 8792 O O . ARG B 1 439 ? 27.594 36.156 16.828 1 87.06 439 ARG B O 1
ATOM 8799 N N . THR B 1 440 ? 26.641 37.844 18.016 1 90.38 440 THR B N 1
ATOM 8800 C CA . THR B 1 440 ? 27.094 37.281 19.297 1 90.38 440 THR B CA 1
ATOM 8801 C C . THR B 1 440 ? 26 36.469 19.953 1 90.38 440 THR B C 1
ATOM 8803 O O . THR B 1 440 ? 26.125 36.062 21.109 1 90.38 440 THR B O 1
ATOM 8806 N N . ILE B 1 441 ? 25 36.125 19.203 1 92 441 ILE B N 1
ATOM 8807 C CA . ILE B 1 441 ? 23.938 35.344 19.781 1 92 441 ILE B CA 1
AT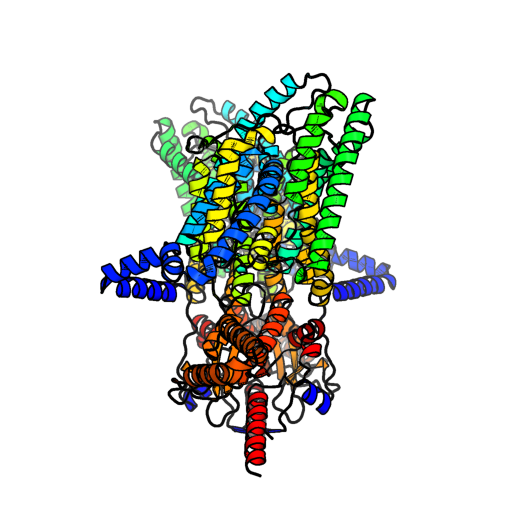OM 8808 C C . ILE B 1 441 ? 24.453 33.938 20.094 1 92 441 ILE B C 1
ATOM 8810 O O . ILE B 1 441 ? 25 33.25 19.219 1 92 441 ILE B O 1
ATOM 8814 N N . PRO B 1 442 ? 24.312 33.5 21.312 1 93.31 442 PRO B N 1
ATOM 8815 C CA . PRO B 1 442 ? 24.719 32.125 21.625 1 93.31 442 PRO B CA 1
ATOM 8816 C C . PRO B 1 442 ? 23.844 31.078 20.938 1 93.31 442 PRO B C 1
ATOM 8818 O O . PRO B 1 442 ? 22.625 31.234 20.859 1 93.31 442 PRO B O 1
ATOM 8821 N N . ASN B 1 443 ? 24.391 30.047 20.469 1 92.06 443 ASN B N 1
ATOM 8822 C CA . ASN B 1 443 ? 23.656 28.938 19.875 1 92.06 443 ASN B CA 1
ATOM 8823 C C . ASN B 1 443 ? 22.656 28.344 20.844 1 92.06 443 ASN B C 1
ATOM 8825 O O . ASN B 1 443 ? 21.594 27.859 20.438 1 92.06 443 ASN B O 1
ATOM 8829 N N . ALA B 1 444 ? 22.938 28.422 22.047 1 94.81 444 ALA B N 1
ATOM 8830 C CA . ALA B 1 444 ? 22.078 27.891 23.109 1 94.81 444 ALA B CA 1
ATOM 8831 C C . ALA B 1 444 ? 20.734 28.609 23.125 1 94.81 444 ALA B C 1
ATOM 8833 O O . ALA B 1 444 ? 19.703 27.984 23.391 1 94.81 444 ALA B O 1
ATOM 8834 N N . CYS B 1 445 ? 20.766 29.891 22.859 1 95 445 CYS B N 1
ATOM 8835 C CA . CYS B 1 445 ? 19.516 30.641 22.781 1 95 445 CYS B CA 1
ATOM 8836 C C . CYS B 1 445 ? 18.641 30.156 21.641 1 95 445 CYS B C 1
ATOM 8838 O O . CYS B 1 445 ? 17.438 29.953 21.828 1 95 445 CYS B O 1
ATOM 8840 N N . LEU B 1 446 ? 19.203 29.922 20.578 1 92.31 446 LEU B N 1
ATOM 8841 C CA . LEU B 1 446 ? 18.484 29.469 19.391 1 92.31 446 LEU B CA 1
ATOM 8842 C C . LEU B 1 446 ? 17.953 28.062 19.562 1 92.31 446 LEU B C 1
ATOM 8844 O O . LEU B 1 446 ? 16.812 27.766 19.188 1 92.31 446 LEU B O 1
ATOM 8848 N N . ALA B 1 447 ? 18.75 27.203 20.109 1 94.81 447 ALA B N 1
ATOM 8849 C CA . ALA B 1 447 ? 18.312 25.828 20.406 1 94.81 447 ALA B CA 1
ATOM 8850 C C . ALA B 1 447 ? 17.125 25.828 21.359 1 94.81 447 ALA B C 1
ATOM 8852 O O . ALA B 1 447 ? 16.203 25.031 21.203 1 94.81 447 ALA B O 1
ATOM 8853 N N . SER B 1 448 ? 17.188 26.719 22.328 1 95.94 448 SER B N 1
ATOM 8854 C CA . SER B 1 448 ? 16.109 26.812 23.328 1 95.94 448 SER B CA 1
ATOM 8855 C C . SER B 1 448 ? 14.805 27.25 22.672 1 95.94 448 SER B C 1
ATOM 8857 O O . SER B 1 448 ? 13.734 26.781 23.062 1 95.94 448 SER B O 1
ATOM 8859 N N . ILE B 1 449 ? 14.914 28.094 21.719 1 92.69 449 ILE B N 1
ATOM 8860 C CA . ILE B 1 449 ? 13.734 28.547 21 1 92.69 449 ILE B CA 1
ATOM 8861 C C . ILE B 1 449 ? 13.086 27.359 20.281 1 92.69 449 ILE B C 1
ATOM 8863 O O . ILE B 1 449 ? 11.867 27.172 20.359 1 92.69 449 ILE B O 1
ATOM 8867 N N . VAL B 1 450 ? 13.82 26.5 19.672 1 91.62 450 VAL B N 1
ATOM 8868 C CA . VAL B 1 450 ? 13.32 25.344 18.953 1 91.62 450 VAL B CA 1
ATOM 8869 C C . VAL B 1 450 ? 12.656 24.375 19.922 1 91.62 450 VAL B C 1
ATOM 8871 O O . VAL B 1 450 ? 11.57 23.859 19.656 1 91.62 450 VAL B O 1
ATOM 8874 N N . VAL B 1 451 ? 13.289 24.172 21.031 1 94.56 451 VAL B N 1
ATOM 8875 C CA . VAL B 1 451 ? 12.82 23.188 22.016 1 94.56 451 VAL B CA 1
ATOM 8876 C C . VAL B 1 451 ? 11.461 23.609 22.562 1 94.56 451 VAL B C 1
ATOM 8878 O O . VAL B 1 451 ? 10.57 22.766 22.734 1 94.56 451 VAL B O 1
ATOM 8881 N N . VAL B 1 452 ? 11.32 24.891 22.828 1 92.5 452 VAL B N 1
ATOM 8882 C CA . VAL B 1 452 ? 10.047 25.375 23.359 1 92.5 452 VAL B CA 1
ATOM 8883 C C . VAL B 1 452 ? 8.984 25.344 22.266 1 92.5 452 VAL B C 1
ATOM 8885 O O . VAL B 1 452 ? 7.812 25.078 22.547 1 92.5 452 VAL B O 1
ATOM 8888 N N . ALA B 1 453 ? 9.43 25.578 21.078 1 88 453 ALA B N 1
ATOM 8889 C CA . ALA B 1 453 ? 8.508 25.578 19.953 1 88 453 ALA B CA 1
ATOM 8890 C C . ALA B 1 453 ? 7.914 24.188 19.719 1 88 453 ALA B C 1
ATOM 8892 O O . ALA B 1 453 ? 6.773 24.062 19.266 1 88 453 ALA B O 1
ATOM 8893 N N . ILE B 1 454 ? 8.602 23.109 20.016 1 91.69 454 ILE B N 1
ATOM 8894 C CA . ILE B 1 454 ? 8.148 21.75 19.703 1 91.69 454 ILE B CA 1
ATOM 8895 C C . ILE B 1 454 ? 7.27 21.234 20.844 1 91.69 454 ILE B C 1
ATOM 8897 O O . ILE B 1 454 ? 6.73 20.125 20.766 1 91.69 454 ILE B O 1
ATOM 8901 N N . LYS B 1 455 ? 7.109 21.953 21.891 1 91.06 455 LYS B N 1
ATOM 8902 C CA . LYS B 1 455 ? 6.281 21.531 23.016 1 91.06 455 LYS B CA 1
ATOM 8903 C C . LYS B 1 455 ? 4.887 21.125 22.547 1 91.06 455 LYS B C 1
ATOM 8905 O O . LYS B 1 455 ? 4.363 20.078 22.953 1 91.06 455 LYS B O 1
ATOM 8910 N N . GLY B 1 456 ? 4.309 21.938 21.656 1 88.31 456 GLY B N 1
ATOM 8911 C CA . GLY B 1 456 ? 2.992 21.609 21.125 1 88.31 456 GLY B CA 1
ATOM 8912 C C . GLY B 1 456 ? 2.955 20.312 20.344 1 88.31 456 GLY B C 1
ATOM 8913 O O . GLY B 1 456 ? 1.967 19.578 20.391 1 88.31 456 GLY B O 1
ATOM 8914 N N . MET B 1 457 ? 3.973 20.047 19.688 1 90.5 457 MET B N 1
ATOM 8915 C CA . MET B 1 457 ? 4.074 18.828 18.891 1 90.5 457 MET B CA 1
ATOM 8916 C C . MET B 1 457 ? 4.168 17.594 19.797 1 90.5 457 MET B C 1
ATOM 8918 O O . MET B 1 457 ? 3.629 16.547 19.469 1 90.5 457 MET B O 1
ATOM 8922 N N . LEU B 1 458 ? 4.789 17.781 20.969 1 93.5 458 LEU B N 1
ATOM 8923 C CA . LEU B 1 458 ? 4.965 16.688 21.906 1 93.5 458 LEU B CA 1
ATOM 8924 C C . LEU B 1 458 ? 3.635 16.297 22.547 1 93.5 458 LEU B C 1
ATOM 8926 O O . LEU B 1 458 ? 3.445 15.156 22.969 1 93.5 458 LEU B O 1
ATOM 8930 N N . THR B 1 459 ? 2.689 17.188 22.562 1 92.94 459 THR B N 1
ATOM 8931 C CA . THR B 1 459 ? 1.395 16.938 23.188 1 92.94 459 THR B CA 1
ATOM 8932 C C . THR B 1 459 ? 0.553 16 22.312 1 92.94 459 THR B C 1
ATOM 8934 O O . THR B 1 459 ? -0.476 15.492 22.766 1 92.94 459 THR B O 1
ATOM 8937 N N . LYS B 1 460 ? 0.981 15.773 21.141 1 92.62 460 LYS B N 1
ATOM 8938 C CA . LYS B 1 460 ? 0.246 14.898 20.219 1 92.62 460 LYS B CA 1
ATOM 8939 C C . LYS B 1 460 ? 0.218 13.461 20.75 1 92.62 460 LYS B C 1
ATOM 8941 O O . LYS B 1 460 ? -0.589 12.648 20.297 1 92.62 460 LYS B O 1
ATOM 8946 N N . VAL B 1 461 ? 1.061 13.141 21.75 1 94.38 461 VAL B N 1
ATOM 8947 C CA . VAL B 1 461 ? 1.05 11.812 22.375 1 94.38 461 VAL B CA 1
ATOM 8948 C C . VAL B 1 461 ? -0.307 11.562 23.016 1 94.38 461 VAL B C 1
ATOM 8950 O O . VAL B 1 461 ? -0.742 10.414 23.141 1 94.38 461 VAL B O 1
ATOM 8953 N N . ARG B 1 462 ? -1.012 12.672 23.344 1 94.56 462 ARG B N 1
ATOM 8954 C CA . ARG B 1 462 ? -2.311 12.57 24 1 94.56 462 ARG B CA 1
ATOM 8955 C C . ARG B 1 462 ? -3.385 12.109 23.016 1 94.56 462 ARG B C 1
ATOM 8957 O O . ARG B 1 462 ? -4.469 11.695 23.422 1 94.56 462 ARG B O 1
ATOM 8964 N N . ASP B 1 463 ? -3.098 12.125 21.781 1 93.69 463 ASP B N 1
ATOM 8965 C CA . ASP B 1 463 ? -4.059 11.711 20.766 1 93.69 463 ASP B CA 1
ATOM 8966 C C . ASP B 1 463 ? -4.148 10.188 20.688 1 93.69 463 ASP B C 1
ATOM 8968 O O . ASP B 1 463 ? -5.133 9.641 20.172 1 93.69 463 ASP B O 1
ATOM 8972 N N . LEU B 1 464 ? -3.121 9.453 21.172 1 94.94 464 LEU B N 1
ATOM 8973 C CA . LEU B 1 464 ? -3.012 8.008 20.969 1 94.94 464 LEU B CA 1
ATOM 8974 C C . LEU B 1 464 ? -4.109 7.27 21.734 1 94.94 464 LEU B C 1
ATOM 8976 O O . LEU B 1 464 ? -4.793 6.414 21.172 1 94.94 464 LEU B O 1
ATOM 8980 N N . PRO B 1 465 ? -4.43 7.641 23.016 1 93.88 465 PRO B N 1
ATOM 8981 C CA . PRO B 1 465 ? -5.402 6.848 23.766 1 93.88 465 PRO B CA 1
ATOM 8982 C C . PRO B 1 465 ? -6.797 6.883 23.141 1 93.88 465 PRO B C 1
ATOM 8984 O O . PRO B 1 465 ? -7.418 5.832 22.953 1 93.88 465 PRO B O 1
ATOM 8987 N N . PRO B 1 466 ? -7.301 8.016 22.766 1 91 466 PRO B N 1
ATOM 8988 C CA . PRO B 1 466 ? -8.617 8.016 22.141 1 91 466 PRO B CA 1
ATOM 8989 C C . PRO B 1 466 ? -8.633 7.273 20.797 1 91 466 PRO B C 1
ATOM 8991 O O . PRO B 1 466 ? -9.617 6.609 20.469 1 91 466 PRO B O 1
ATOM 8994 N N . ILE B 1 467 ? -7.625 7.402 20.078 1 92.44 467 ILE B N 1
ATOM 8995 C CA . ILE B 1 467 ? -7.543 6.711 18.797 1 92.44 467 ILE B CA 1
ATOM 8996 C C . ILE B 1 467 ? -7.512 5.203 19.031 1 92.44 467 ILE B C 1
ATOM 8998 O O . ILE B 1 467 ? -8.203 4.453 18.344 1 92.44 467 ILE B O 1
ATOM 9002 N N . TRP B 1 468 ? -6.711 4.797 20.094 1 91.06 468 TRP B N 1
ATOM 9003 C CA . TRP B 1 468 ? -6.551 3.385 20.438 1 91.06 468 TRP B CA 1
ATOM 9004 C C . TRP B 1 468 ? -7.867 2.795 20.938 1 91.06 468 TRP B C 1
ATOM 9006 O O . TRP B 1 468 ? -8.148 1.613 20.719 1 91.06 468 TRP B O 1
ATOM 9016 N N . LYS B 1 469 ? -8.617 3.625 21.531 1 87.75 469 LYS B N 1
ATOM 9017 C CA . LYS B 1 469 ? -9.906 3.191 22.062 1 87.75 469 LYS B CA 1
ATOM 9018 C C . LYS B 1 469 ? -10.906 2.938 20.938 1 87.75 469 LYS B C 1
ATOM 9020 O O . LYS B 1 469 ? -11.688 1.99 20.984 1 87.75 469 LYS B O 1
ATOM 9025 N N . VAL B 1 470 ? -10.836 3.705 19.969 1 88.38 470 VAL B N 1
ATOM 9026 C CA . VAL B 1 470 ? -11.797 3.621 18.875 1 88.38 470 VAL B CA 1
ATOM 9027 C C . VAL B 1 470 ? -11.391 2.504 17.922 1 88.38 470 VAL B C 1
ATOM 9029 O O . VAL B 1 470 ? -12.234 1.721 17.469 1 88.38 470 VAL B O 1
ATOM 9032 N N . SER B 1 471 ? -10.117 2.492 17.594 1 89.12 471 SER B N 1
ATOM 9033 C CA . SER B 1 471 ? -9.648 1.494 16.641 1 89.12 471 SER B CA 1
ATOM 9034 C C . SER B 1 471 ? -8.203 1.098 16.922 1 89.12 471 SER B C 1
ATOM 9036 O O . SER B 1 471 ? -7.301 1.938 16.891 1 89.12 471 SER B O 1
ATOM 9038 N N . LYS B 1 472 ? -7.953 -0.117 17.109 1 88.25 472 LYS B N 1
ATOM 9039 C CA . LYS B 1 472 ? -6.605 -0.611 17.391 1 88.25 472 LYS B CA 1
ATOM 9040 C C . LYS B 1 472 ? -5.715 -0.49 16.156 1 88.25 472 LYS B C 1
ATOM 9042 O O . LYS B 1 472 ? -4.516 -0.229 16.266 1 88.25 472 LYS B O 1
ATOM 9047 N N . LEU B 1 473 ? -6.324 -0.642 15.023 1 88.25 473 LEU B N 1
ATOM 9048 C CA . LEU B 1 473 ? -5.543 -0.518 13.797 1 88.25 473 LEU B CA 1
ATOM 9049 C C . LEU B 1 473 ? -5.039 0.91 13.617 1 88.25 473 LEU B C 1
ATOM 9051 O O . LEU B 1 473 ? -3.896 1.12 13.203 1 88.25 473 LEU B O 1
ATOM 9055 N N . ASP B 1 474 ? -5.855 1.853 13.938 1 92.12 474 ASP B N 1
ATOM 9056 C CA . ASP B 1 474 ? -5.418 3.242 13.859 1 92.12 474 ASP B CA 1
ATOM 9057 C C . ASP B 1 474 ? -4.332 3.535 14.898 1 92.12 474 ASP B C 1
ATOM 9059 O O . ASP B 1 474 ? -3.418 4.32 14.641 1 92.12 474 ASP B O 1
ATOM 9063 N N . GLY B 1 475 ? -4.52 2.912 16.047 1 94.06 475 GLY B N 1
ATOM 9064 C CA . GLY B 1 475 ? -3.482 3.039 17.062 1 94.06 475 GLY B CA 1
ATOM 9065 C C . GLY B 1 475 ? -2.141 2.49 16.609 1 94.06 475 GLY B C 1
ATOM 9066 O O . GLY B 1 475 ? -1.098 3.096 16.875 1 94.06 475 GLY B O 1
ATOM 9067 N N . ILE B 1 476 ? -2.15 1.436 15.906 1 93.56 476 ILE B N 1
ATOM 9068 C CA . ILE B 1 476 ? -0.931 0.821 15.391 1 93.56 476 ILE B CA 1
ATOM 9069 C C . ILE B 1 476 ? -0.28 1.746 14.359 1 93.56 476 ILE B C 1
ATOM 9071 O O . ILE B 1 476 ? 0.946 1.87 14.32 1 93.56 476 ILE B O 1
ATOM 9075 N N . VAL B 1 477 ? -1.134 2.35 13.555 1 94.94 477 VAL B N 1
ATOM 9076 C CA . VAL B 1 477 ? -0.607 3.303 12.586 1 94.94 477 VAL B CA 1
ATOM 9077 C C . VAL B 1 477 ? 0.133 4.426 13.312 1 94.94 477 VAL B C 1
ATOM 9079 O O . VAL B 1 477 ? 1.235 4.809 12.914 1 94.94 477 VAL B O 1
ATOM 9082 N N . TRP B 1 478 ? -0.471 4.93 14.391 1 96.25 478 TRP B N 1
ATOM 9083 C CA . TRP B 1 478 ? 0.143 5.988 15.18 1 96.25 478 TRP B CA 1
ATOM 9084 C C . TRP B 1 478 ? 1.477 5.531 15.766 1 96.25 478 TRP B C 1
ATOM 9086 O O . TRP B 1 478 ? 2.492 6.215 15.617 1 96.25 478 TRP B O 1
ATOM 9096 N N . VAL B 1 479 ? 1.568 4.359 16.297 1 97.31 479 VAL B N 1
ATOM 9097 C CA . VAL B 1 479 ? 2.736 3.85 17 1 97.31 479 VAL B CA 1
ATOM 9098 C C . VAL B 1 479 ? 3.848 3.521 16.016 1 97.31 479 VAL B C 1
ATOM 9100 O O . VAL B 1 479 ? 5.008 3.883 16.219 1 97.31 479 VAL B O 1
ATOM 9103 N N . VAL B 1 480 ? 3.49 2.879 14.953 1 96.31 480 VAL B N 1
ATOM 9104 C CA . VAL B 1 480 ? 4.488 2.467 13.969 1 96.31 480 VAL B CA 1
ATOM 9105 C C . VAL B 1 480 ? 5.098 3.697 13.305 1 96.31 480 VAL B C 1
ATOM 9107 O O . VAL B 1 480 ? 6.305 3.752 13.062 1 96.31 480 VAL B O 1
ATOM 9110 N N . THR B 1 481 ? 4.242 4.648 12.992 1 95.56 481 THR B N 1
ATOM 9111 C CA . THR B 1 481 ? 4.738 5.875 12.383 1 95.56 481 THR B CA 1
ATOM 9112 C C . THR B 1 481 ? 5.688 6.605 13.328 1 95.56 481 THR B C 1
ATOM 9114 O O . THR B 1 481 ? 6.754 7.062 12.914 1 95.56 481 THR B O 1
ATOM 9117 N N . MET B 1 482 ? 5.285 6.688 14.594 1 97 482 MET B N 1
ATOM 9118 C CA . MET B 1 482 ? 6.117 7.332 15.602 1 97 482 MET B CA 1
ATOM 9119 C C . MET B 1 482 ? 7.449 6.605 15.758 1 97 482 MET B C 1
ATOM 9121 O O . MET B 1 482 ? 8.508 7.23 15.734 1 97 482 MET B O 1
ATOM 9125 N N . LEU B 1 483 ? 7.461 5.32 15.812 1 96.94 483 LEU B N 1
ATOM 9126 C CA . LEU B 1 483 ? 8.672 4.527 16 1 96.94 483 LEU B CA 1
ATOM 9127 C C . LEU B 1 483 ? 9.578 4.617 14.781 1 96.94 483 LEU B C 1
ATOM 9129 O O . LEU B 1 483 ? 10.797 4.734 14.914 1 96.94 483 LEU B O 1
ATOM 9133 N N . ALA B 1 484 ? 8.93 4.527 13.625 1 95.38 484 ALA B N 1
ATOM 9134 C CA . ALA B 1 484 ? 9.719 4.609 12.398 1 95.38 484 ALA B CA 1
ATOM 9135 C C . ALA B 1 484 ? 10.383 5.977 12.258 1 95.38 484 ALA B C 1
ATOM 9137 O O . ALA B 1 484 ? 11.539 6.07 11.836 1 95.38 484 ALA B O 1
ATOM 9138 N N . THR B 1 485 ? 9.68 7.02 12.641 1 93.12 485 THR B N 1
ATOM 9139 C CA . THR B 1 485 ? 10.227 8.367 12.547 1 93.12 485 THR B CA 1
ATOM 9140 C C . THR B 1 485 ? 11.359 8.562 13.555 1 93.12 485 THR B C 1
ATOM 9142 O O . THR B 1 485 ? 12.398 9.141 13.227 1 93.12 485 THR B O 1
ATOM 9145 N N . ILE B 1 486 ? 11.227 8.016 14.703 1 94.25 486 ILE B N 1
ATOM 9146 C CA . ILE B 1 486 ? 12.203 8.195 15.773 1 94.25 486 ILE B CA 1
ATOM 9147 C C . ILE B 1 486 ? 13.438 7.34 15.492 1 94.25 486 ILE B C 1
ATOM 9149 O O . ILE B 1 486 ? 14.57 7.82 15.594 1 94.25 486 ILE B O 1
ATOM 9153 N N . PHE B 1 487 ? 13.266 6.145 14.969 1 93.31 487 PHE B N 1
ATOM 9154 C CA . PHE B 1 487 ? 14.383 5.203 14.945 1 93.31 487 PHE B CA 1
ATOM 9155 C C . PHE B 1 487 ? 14.961 5.082 13.547 1 93.31 487 PHE B C 1
ATOM 9157 O O . PHE B 1 487 ? 16.125 4.723 13.383 1 93.31 487 PHE B O 1
ATOM 9164 N N . LEU B 1 488 ? 14.297 5.285 12.57 1 89.44 488 LEU B N 1
ATOM 9165 C CA . LEU B 1 488 ? 14.844 5.16 11.219 1 89.44 488 LEU B CA 1
ATOM 9166 C C . LEU B 1 488 ? 15.219 6.527 10.656 1 89.44 488 LEU B C 1
ATOM 9168 O O . LEU B 1 488 ? 16.359 6.734 10.234 1 89.44 488 LEU B O 1
ATOM 9172 N N . ASP B 1 489 ? 14.391 7.473 10.672 1 86.38 489 ASP B N 1
ATOM 9173 C CA . ASP B 1 489 ? 14.578 8.836 10.203 1 86.38 489 ASP B CA 1
ATOM 9174 C C . ASP B 1 489 ? 13.25 9.469 9.789 1 86.38 489 ASP B C 1
ATOM 9176 O O . ASP B 1 489 ? 12.258 8.758 9.602 1 86.38 489 ASP B O 1
ATOM 9180 N N . VAL B 1 490 ? 13.352 10.703 9.594 1 86.44 490 VAL B N 1
ATOM 9181 C CA . VAL B 1 490 ? 12.141 11.469 9.352 1 86.44 490 VAL B CA 1
ATOM 9182 C C . VAL B 1 490 ? 11.562 11.109 7.98 1 86.44 490 VAL B C 1
ATOM 9184 O O . VAL B 1 490 ? 10.359 10.891 7.844 1 86.44 490 VAL B O 1
ATOM 9187 N N . VAL B 1 491 ? 12.383 11.023 6.977 1 85.88 491 VAL B N 1
ATOM 9188 C CA . VAL B 1 491 ? 11.93 10.75 5.617 1 85.88 491 VAL B CA 1
ATOM 9189 C C . VAL B 1 491 ? 11.344 9.336 5.539 1 85.88 491 VAL B C 1
ATOM 9191 O O . VAL B 1 491 ? 10.242 9.148 5.031 1 85.88 491 VAL B O 1
ATOM 9194 N N . THR B 1 492 ? 12.062 8.383 6.098 1 87.81 492 THR B N 1
ATOM 9195 C CA . THR B 1 492 ? 11.602 7.004 6.094 1 87.81 492 THR B CA 1
ATOM 9196 C C . THR B 1 492 ? 10.352 6.852 6.961 1 87.81 492 THR B C 1
ATOM 9198 O O . THR B 1 492 ? 9.469 6.055 6.648 1 87.81 492 THR B O 1
ATOM 9201 N N . GLY B 1 493 ? 10.359 7.582 8.039 1 91.06 493 GLY B N 1
ATOM 9202 C CA . GLY B 1 493 ? 9.18 7.543 8.891 1 91.06 493 GLY B CA 1
ATOM 9203 C C . GLY B 1 493 ? 7.914 7.961 8.172 1 91.06 493 GLY B C 1
ATOM 9204 O O . GLY B 1 493 ? 6.855 7.359 8.367 1 91.06 493 GLY B O 1
ATOM 9205 N N . LEU B 1 494 ? 8.055 8.93 7.344 1 88.25 494 LEU B N 1
ATOM 9206 C CA . LEU B 1 494 ? 6.91 9.383 6.559 1 88.25 494 LEU B CA 1
ATOM 9207 C C . LEU B 1 494 ? 6.449 8.297 5.594 1 88.25 494 LEU B C 1
ATOM 9209 O O . LEU B 1 494 ? 5.254 8.008 5.508 1 88.25 494 LEU B O 1
ATOM 9213 N N . VAL B 1 495 ? 7.355 7.738 4.875 1 87.5 495 VAL B N 1
ATOM 9214 C CA . VAL B 1 495 ? 7.043 6.723 3.875 1 87.5 495 VAL B CA 1
ATOM 9215 C C . VAL B 1 495 ? 6.395 5.516 4.547 1 87.5 495 VAL B C 1
ATOM 9217 O O . VAL B 1 495 ? 5.363 5.02 4.086 1 87.5 495 VAL B O 1
ATOM 9220 N N . VAL B 1 496 ? 6.941 5.125 5.645 1 91.44 496 VAL B N 1
ATOM 9221 C CA . VAL B 1 496 ? 6.406 3.992 6.395 1 91.44 496 VAL B CA 1
ATOM 9222 C C . VAL B 1 496 ? 5.008 4.324 6.906 1 91.44 496 VAL B C 1
ATOM 9224 O O . VAL B 1 496 ? 4.105 3.486 6.859 1 91.44 496 VAL B O 1
ATOM 9227 N N . GLY B 1 497 ? 4.887 5.5 7.43 1 93.81 497 GLY B N 1
ATOM 9228 C CA . GLY B 1 497 ? 3.584 5.914 7.926 1 93.81 497 GLY B CA 1
ATOM 9229 C C . GLY B 1 497 ? 2.496 5.855 6.867 1 93.81 497 GLY B C 1
ATOM 9230 O O . GLY B 1 497 ? 1.415 5.316 7.109 1 93.81 497 GLY B O 1
ATOM 9231 N N . VAL B 1 498 ? 2.768 6.34 5.703 1 90 498 VAL B N 1
ATOM 9232 C CA . VAL B 1 498 ? 1.803 6.34 4.609 1 90 498 VAL B CA 1
ATOM 9233 C C . VAL B 1 498 ? 1.503 4.902 4.188 1 90 498 VAL B C 1
ATOM 9235 O O . VAL B 1 498 ? 0.34 4.531 4.016 1 90 498 VAL B O 1
ATOM 9238 N N . LEU B 1 499 ? 2.512 4.117 4.102 1 89.38 499 LEU B N 1
ATOM 9239 C CA . LEU B 1 499 ? 2.354 2.732 3.672 1 89.38 499 LEU B CA 1
ATOM 9240 C C . LEU B 1 499 ? 1.511 1.947 4.672 1 89.38 499 LEU B C 1
ATOM 9242 O O . LEU B 1 499 ? 0.621 1.189 4.281 1 89.38 499 LEU B O 1
ATOM 9246 N N . VAL B 1 500 ? 1.783 2.131 5.887 1 92.12 500 VAL B N 1
ATOM 9247 C CA . VAL B 1 500 ? 1.049 1.401 6.918 1 92.12 500 VAL B CA 1
ATOM 9248 C C . VAL B 1 500 ? -0.404 1.872 6.945 1 92.12 500 VAL B C 1
ATOM 9250 O O . VAL B 1 500 ? -1.317 1.073 7.168 1 92.12 500 VAL B O 1
ATOM 9253 N N . SER B 1 501 ? -0.545 3.123 6.777 1 92.19 501 SER B N 1
ATOM 9254 C CA . SER B 1 501 ? -1.906 3.648 6.73 1 92.19 501 SER B CA 1
ATOM 9255 C C . SER B 1 501 ? -2.701 3.018 5.59 1 92.19 501 SER B C 1
ATOM 9257 O O . SER B 1 501 ? -3.865 2.648 5.77 1 92.19 501 SER B O 1
ATOM 9259 N N . LEU B 1 502 ? -2.139 2.922 4.469 1 88.69 502 LEU B N 1
ATOM 9260 C CA . LEU B 1 502 ? -2.797 2.32 3.314 1 88.69 502 LEU B CA 1
ATOM 9261 C C . LEU B 1 502 ? -3.033 0.831 3.537 1 88.69 502 LEU B C 1
ATOM 9263 O O . LEU B 1 502 ? -4.094 0.307 3.188 1 88.69 502 LEU B O 1
ATOM 9267 N N . LEU B 1 503 ? -2.047 0.181 4.137 1 87.94 503 LEU B N 1
ATOM 9268 C CA . LEU B 1 503 ? -2.178 -1.242 4.434 1 87.94 503 LEU B CA 1
ATOM 9269 C C . LEU B 1 503 ? -3.312 -1.491 5.418 1 87.94 503 LEU B C 1
ATOM 9271 O O . LEU B 1 503 ? -3.988 -2.52 5.348 1 87.94 503 LEU B O 1
ATOM 9275 N N . CYS B 1 504 ? -3.492 -0.582 6.301 1 88.56 504 CYS B N 1
ATOM 9276 C CA . CYS B 1 504 ? -4.57 -0.717 7.273 1 88.56 504 CYS B CA 1
ATOM 9277 C C . CYS B 1 504 ? -5.93 -0.697 6.586 1 88.56 504 CYS B C 1
ATOM 9279 O O . CYS B 1 504 ? -6.855 -1.395 7.008 1 88.56 504 CYS B O 1
ATOM 9281 N N . ILE B 1 505 ? -6.086 0.061 5.594 1 88.38 505 ILE B N 1
ATOM 9282 C CA . ILE B 1 505 ? -7.328 0.07 4.832 1 88.38 505 ILE B CA 1
ATOM 9283 C C . ILE B 1 505 ? -7.551 -1.298 4.188 1 88.38 505 ILE B C 1
ATOM 9285 O O . ILE B 1 505 ? -8.648 -1.854 4.266 1 88.38 505 ILE B O 1
ATOM 9289 N N . VAL B 1 506 ? -6.512 -1.801 3.625 1 87.06 506 VAL B N 1
ATOM 9290 C CA . VAL B 1 506 ? -6.598 -3.094 2.953 1 87.06 506 VAL B CA 1
ATOM 9291 C C . VAL B 1 506 ? -6.926 -4.184 3.971 1 87.06 506 VAL B C 1
ATOM 9293 O O . VAL B 1 506 ? -7.766 -5.051 3.713 1 87.06 506 VAL B O 1
ATOM 9296 N N . PHE B 1 507 ? -6.348 -4.121 5.121 1 84.94 507 PHE B N 1
ATOM 9297 C CA . PHE B 1 507 ? -6.57 -5.121 6.156 1 84.94 507 PHE B CA 1
ATOM 9298 C C . PHE B 1 507 ? -8.008 -5.066 6.664 1 84.94 507 PHE B C 1
ATOM 9300 O O . PHE B 1 507 ? -8.602 -6.102 6.969 1 84.94 507 PHE B O 1
ATOM 9307 N N . ARG B 1 508 ? -8.5 -3.922 6.707 1 84.44 508 ARG B N 1
ATOM 9308 C CA . ARG B 1 508 ? -9.883 -3.771 7.156 1 84.44 508 ARG B CA 1
ATOM 9309 C C . ARG B 1 508 ? -10.852 -4.375 6.145 1 84.44 508 ARG B C 1
ATOM 9311 O O . ARG B 1 508 ? -11.898 -4.914 6.527 1 84.44 508 ARG B O 1
ATOM 9318 N N . THR B 1 509 ? -10.523 -4.227 4.969 1 83.94 509 THR B N 1
ATOM 9319 C CA . THR B 1 509 ? -11.398 -4.777 3.934 1 83.94 509 THR B CA 1
ATOM 9320 C C . THR B 1 509 ? -11.258 -6.293 3.863 1 83.94 509 THR B C 1
ATOM 9322 O O . THR B 1 509 ? -12.156 -6.98 3.377 1 83.94 509 THR B O 1
ATOM 9325 N N . GLN B 1 510 ? -10.164 -6.746 4.328 1 78.19 510 GLN B N 1
ATOM 9326 C CA . GLN B 1 510 ? -9.922 -8.188 4.285 1 78.19 510 GLN B CA 1
ATOM 9327 C C . GLN B 1 510 ? -10.578 -8.891 5.465 1 78.19 510 GLN B C 1
ATOM 9329 O O . GLN B 1 510 ? -11.023 -10.039 5.344 1 78.19 510 GLN B O 1
ATOM 9334 N N . MET B 1 511 ? -10.586 -8.258 6.594 1 71.5 511 MET B N 1
ATOM 9335 C CA . MET B 1 511 ? -11.086 -8.883 7.812 1 71.5 511 MET B CA 1
ATOM 9336 C C . MET B 1 511 ? -12.602 -8.75 7.906 1 71.5 511 MET B C 1
ATOM 9338 O O . MET B 1 511 ? -13.125 -8.203 8.875 1 71.5 511 MET B O 1
ATOM 9342 N N . ILE B 1 512 ? -13.203 -9.195 6.836 1 72.88 512 ILE B N 1
ATOM 9343 C CA . ILE B 1 512 ? -14.656 -9.078 6.832 1 72.88 512 ILE B CA 1
ATOM 9344 C C . ILE B 1 512 ? -15.273 -10.383 7.32 1 72.88 512 ILE B C 1
ATOM 9346 O O . ILE B 1 512 ? -14.734 -11.461 7.078 1 72.88 512 ILE B O 1
ATOM 9350 N N . ALA B 1 513 ? -16.172 -10.164 8.172 1 68.5 513 ALA B N 1
ATOM 9351 C CA . ALA B 1 513 ? -16.875 -11.305 8.773 1 68.5 513 ALA B CA 1
ATOM 9352 C C . ALA B 1 513 ? -18.016 -11.773 7.879 1 68.5 513 ALA B C 1
ATOM 9354 O O . ALA B 1 513 ? -18.547 -11 7.074 1 68.5 513 ALA B O 1
ATOM 9355 N N . SER B 1 514 ? -18.062 -12.977 7.695 1 79.31 514 SER B N 1
ATOM 9356 C CA . SER B 1 514 ? -19.281 -13.578 7.156 1 79.31 514 SER B CA 1
ATOM 9357 C C . SER B 1 514 ? -20.156 -14.141 8.266 1 79.31 514 SER B C 1
ATOM 9359 O O . SER B 1 514 ? -19.656 -14.68 9.258 1 79.31 514 SER B O 1
ATOM 9361 N N . GLU B 1 515 ? -21.484 -13.789 8.18 1 84.75 515 GLU B N 1
ATOM 9362 C CA . GLU B 1 515 ? -22.391 -14.219 9.242 1 84.75 515 GLU B CA 1
ATOM 9363 C C . GLU B 1 515 ? -23.625 -14.891 8.664 1 84.75 515 GLU B C 1
ATOM 9365 O O . GLU B 1 515 ? -24.094 -14.531 7.574 1 84.75 515 GLU B O 1
ATOM 9370 N N . ARG B 1 516 ? -24.016 -15.812 9.398 1 86.31 516 ARG B N 1
ATOM 9371 C CA . ARG B 1 516 ? -25.297 -16.422 9.086 1 86.31 516 ARG B CA 1
ATOM 9372 C C . ARG B 1 516 ? -26.453 -15.594 9.648 1 86.31 516 ARG B C 1
ATOM 9374 O O . ARG B 1 516 ? -26.406 -15.188 10.812 1 86.31 516 ARG B O 1
ATOM 9381 N N . LEU B 1 517 ? -27.344 -15.297 8.727 1 88 517 LEU B N 1
ATOM 9382 C CA . LEU B 1 517 ? -28.484 -14.469 9.141 1 88 517 LEU B CA 1
ATOM 9383 C C . LEU B 1 517 ? -29.719 -15.328 9.383 1 88 517 LEU B C 1
ATOM 9385 O O . LEU B 1 517 ? -29.906 -16.359 8.734 1 88 517 LEU B O 1
ATOM 9389 N N . LEU B 1 518 ? -30.438 -14.914 10.344 1 84.19 518 LEU B N 1
ATOM 9390 C CA . LEU B 1 518 ? -31.734 -15.508 10.633 1 84.19 518 LEU B CA 1
ATOM 9391 C C . LEU B 1 518 ? -32.844 -14.453 10.641 1 84.19 518 LEU B C 1
ATOM 9393 O O . LEU B 1 518 ? -32.594 -13.297 11 1 84.19 518 LEU B O 1
ATOM 9397 N N . GLN B 1 519 ? -33.938 -14.867 10.195 1 84.31 519 GLN B N 1
ATOM 9398 C CA . GLN B 1 519 ? -35.062 -13.945 10.156 1 84.31 519 GLN B CA 1
ATOM 9399 C C . GLN B 1 519 ? -35.594 -13.656 11.555 1 84.31 519 GLN B C 1
ATOM 9401 O O . GLN B 1 519 ? -35.688 -14.57 12.383 1 84.31 519 GLN B O 1
ATOM 9406 N N . VAL B 1 520 ? -35.781 -12.375 11.852 1 81.12 520 VAL B N 1
ATOM 9407 C CA . VAL B 1 520 ? -36.438 -12 13.086 1 81.12 520 VAL B CA 1
ATOM 9408 C C . VAL B 1 520 ? -37.938 -12.273 12.961 1 81.12 520 VAL B C 1
ATOM 9410 O O . VAL B 1 520 ? -38.562 -11.875 11.977 1 81.12 520 VAL B O 1
ATOM 9413 N N . ASP B 1 521 ? -38.469 -12.844 13.875 1 74.69 521 ASP B N 1
ATOM 9414 C CA . ASP B 1 521 ? -39.844 -13.328 13.836 1 74.69 521 ASP B CA 1
ATOM 9415 C C . ASP B 1 521 ? -40.812 -12.203 13.469 1 74.69 521 ASP B C 1
ATOM 9417 O O . ASP B 1 521 ? -40.719 -11.094 14 1 74.69 521 ASP B O 1
ATOM 9421 N N . ASP B 1 522 ? -41.625 -12.414 12.477 1 73.5 522 ASP B N 1
ATOM 9422 C CA . ASP B 1 522 ? -42.75 -11.547 12.078 1 73.5 522 ASP B CA 1
ATOM 9423 C C . ASP B 1 522 ? -42.219 -10.266 11.43 1 73.5 522 ASP B C 1
ATOM 9425 O O . ASP B 1 522 ? -42.906 -9.227 11.477 1 73.5 522 ASP B O 1
ATOM 9429 N N . THR B 1 523 ? -40.938 -10.328 11.055 1 79.81 523 THR B N 1
ATOM 9430 C CA . THR B 1 523 ? -40.406 -9.172 10.352 1 79.81 523 THR B CA 1
ATOM 9431 C C . THR B 1 523 ? -39.656 -9.602 9.086 1 79.81 523 THR B C 1
ATOM 9433 O O . THR B 1 523 ? -39.469 -10.797 8.852 1 79.81 523 THR B O 1
ATOM 9436 N N . GLU B 1 524 ? -39.406 -8.641 8.195 1 81.81 524 GLU B N 1
ATOM 9437 C CA . GLU B 1 524 ? -38.656 -8.898 6.969 1 81.81 524 GLU B CA 1
ATOM 9438 C C . GLU B 1 524 ? -37.156 -8.742 7.188 1 81.81 524 GLU B C 1
ATOM 9440 O O . GLU B 1 524 ? -36.375 -8.914 6.258 1 81.81 524 GLU B O 1
ATOM 9445 N N . ILE B 1 525 ? -36.844 -8.531 8.5 1 84.12 525 ILE B N 1
ATOM 9446 C CA . ILE B 1 525 ? -35.469 -8.18 8.805 1 84.12 525 ILE B CA 1
ATOM 9447 C C . ILE B 1 525 ? -34.656 -9.43 9.172 1 84.12 525 ILE B C 1
ATOM 9449 O O . ILE B 1 525 ? -35.188 -10.305 9.883 1 84.12 525 ILE B O 1
ATOM 9453 N N . TYR B 1 526 ? -33.531 -9.516 8.625 1 85.44 526 TYR B N 1
ATOM 9454 C CA . TYR B 1 526 ? -32.594 -10.602 8.922 1 85.44 526 TYR B CA 1
ATOM 9455 C C . TYR B 1 526 ? -31.422 -10.109 9.75 1 85.44 526 TYR B C 1
ATOM 9457 O O . TYR B 1 526 ? -30.844 -9.062 9.445 1 85.44 526 TYR B O 1
ATOM 9465 N N . ARG B 1 527 ? -31.172 -10.836 10.812 1 83.44 527 ARG B N 1
ATOM 9466 C CA . ARG B 1 527 ? -30.062 -10.484 11.703 1 83.44 527 ARG B CA 1
ATOM 9467 C C . ARG B 1 527 ? -29.188 -11.703 11.992 1 83.44 527 ARG B C 1
ATOM 9469 O O . ARG B 1 527 ? -29.531 -12.828 11.633 1 83.44 527 ARG B O 1
ATOM 9476 N N . LYS B 1 528 ? -28.078 -11.375 12.602 1 79.69 528 LYS B N 1
ATOM 9477 C CA . LYS B 1 528 ? -27.109 -12.422 12.906 1 79.69 528 LYS B CA 1
ATOM 9478 C C . LYS B 1 528 ? -27.734 -13.516 13.773 1 79.69 528 LYS B C 1
ATOM 9480 O O . LYS B 1 528 ? -28.484 -13.227 14.703 1 79.69 528 LYS B O 1
ATOM 9485 N N . SER B 1 529 ? -27.344 -14.719 13.461 1 70.38 529 SER B N 1
ATOM 9486 C CA . SER B 1 529 ? -27.906 -15.891 14.117 1 70.38 529 SER B CA 1
ATOM 9487 C C . SER B 1 529 ? -27.594 -15.891 15.609 1 70.38 529 SER B C 1
ATOM 9489 O O . SER B 1 529 ? -28.391 -16.344 16.422 1 70.38 529 SER B O 1
ATOM 9491 N N . GLY B 1 530 ? -26.375 -15.406 15.867 1 62.94 530 GLY B N 1
ATOM 9492 C CA . GLY B 1 530 ? -25.984 -15.414 17.266 1 62.94 530 GLY B CA 1
ATOM 9493 C C . GLY B 1 530 ? -26.891 -14.578 18.141 1 62.94 530 GLY B C 1
ATOM 9494 O O . GLY B 1 530 ? -26.875 -14.719 19.375 1 62.94 530 GLY B O 1
ATOM 9495 N N . SER B 1 531 ? -27.703 -13.883 17.484 1 59.47 531 SER B N 1
ATOM 9496 C CA . SER B 1 531 ? -28.594 -13 18.234 1 59.47 531 SER B CA 1
ATOM 9497 C C . SER B 1 531 ? -29.875 -13.719 18.641 1 59.47 531 SER B C 1
ATOM 9499 O O . SER B 1 531 ? -30.672 -13.188 19.406 1 59.47 531 SER B O 1
ATOM 9501 N N . PHE B 1 532 ? -30.031 -14.945 17.984 1 61.72 532 PHE B N 1
ATOM 9502 C CA . PHE B 1 532 ? -31.297 -15.633 18.203 1 61.72 532 PHE B CA 1
ATOM 9503 C C . PHE B 1 532 ? -31.109 -16.859 19.094 1 61.72 532 PHE B C 1
ATOM 9505 O O . PHE B 1 532 ? -30.047 -17.484 19.078 1 61.72 532 PHE B O 1
ATOM 9512 N N . PRO B 1 533 ? -31.781 -17.031 20.109 1 51.59 533 PRO B N 1
ATOM 9513 C CA . PRO B 1 533 ? -31.672 -18.266 20.906 1 51.59 533 PRO B CA 1
ATOM 9514 C C . PRO B 1 533 ? -31.828 -19.516 20.062 1 51.59 533 PRO B C 1
ATOM 9516 O O . PRO B 1 533 ? -31.203 -20.547 20.328 1 51.59 533 PRO B O 1
ATOM 9519 N N . GLN B 1 534 ? -32.938 -20.016 19.391 1 48.56 534 GLN B N 1
ATOM 9520 C CA . GLN B 1 534 ? -33.312 -21.391 19.062 1 48.56 534 GLN B CA 1
ATOM 9521 C C . GLN B 1 534 ? -32.781 -21.797 17.688 1 48.56 534 GLN B C 1
ATOM 9523 O O . GLN B 1 534 ? -31.953 -21.094 17.109 1 48.56 534 GLN B O 1
ATOM 9528 N N . SER B 1 535 ? -33.781 -22.016 16.5 1 49.88 535 SER B N 1
ATOM 9529 C CA . SER B 1 535 ? -34.188 -23.109 15.625 1 49.88 535 SER B CA 1
ATOM 9530 C C . SER B 1 535 ? -33.375 -23.094 14.336 1 49.88 535 SER B C 1
ATOM 9532 O O . SER B 1 535 ? -33.5 -22.188 13.516 1 49.88 535 SER B O 1
ATOM 9534 N N . LEU B 1 536 ? -32.281 -23.422 14.203 1 48.97 536 LEU B N 1
ATOM 9535 C CA . LEU B 1 536 ? -31.281 -23.375 13.133 1 48.97 536 LEU B CA 1
ATOM 9536 C C . LEU B 1 536 ? -31.781 -24.109 11.898 1 48.97 536 LEU B C 1
ATOM 9538 O O . LEU B 1 536 ? -31.094 -24.156 10.875 1 48.97 536 LEU B O 1
ATOM 9542 N N . ASN B 1 537 ? -32.406 -25.312 11.914 1 52.41 537 ASN B N 1
ATOM 9543 C CA . ASN B 1 537 ? -32.188 -26.359 10.922 1 52.41 537 ASN B CA 1
ATOM 9544 C C . ASN B 1 537 ? -32.875 -26.016 9.594 1 52.41 537 ASN B C 1
ATOM 9546 O O . ASN B 1 537 ? -33.969 -26.453 9.328 1 52.41 537 ASN B O 1
ATOM 9550 N N . LYS B 1 538 ? -32.531 -24.75 8.828 1 66.62 538 LYS B N 1
ATOM 9551 C CA . LYS B 1 538 ? -33.438 -24.516 7.703 1 66.62 538 LYS B CA 1
ATOM 9552 C C . LYS B 1 538 ? -32.781 -24.891 6.383 1 66.62 538 LYS B C 1
ATOM 9554 O O . LYS B 1 538 ? -31.531 -24.906 6.281 1 66.62 538 LYS B O 1
ATOM 9559 N N . GLU B 1 539 ? -33.375 -25.562 5.504 1 80.62 539 GLU B N 1
ATOM 9560 C CA . GLU B 1 539 ? -33.094 -25.844 4.098 1 80.62 539 GLU B CA 1
ATOM 9561 C C . GLU B 1 539 ? -32.562 -24.609 3.377 1 80.62 539 GLU B C 1
ATOM 9563 O O . GLU B 1 539 ? -31.875 -24.734 2.363 1 80.62 539 GLU B O 1
ATOM 9568 N N . VAL B 1 540 ? -32.875 -23.484 4.031 1 88.69 540 VAL B N 1
ATOM 9569 C CA . VAL B 1 540 ? -32.438 -22.234 3.436 1 88.69 540 VAL B CA 1
ATOM 9570 C C . VAL B 1 540 ? -31.484 -21.531 4.398 1 88.69 540 VAL B C 1
ATOM 9572 O O . VAL B 1 540 ? -31.797 -21.344 5.574 1 88.69 540 VAL B O 1
ATOM 9575 N N . VAL B 1 541 ? -30.312 -21.312 3.918 1 91.06 541 VAL B N 1
ATOM 9576 C CA . VAL B 1 541 ? -29.328 -20.594 4.715 1 91.06 541 VAL B CA 1
ATOM 9577 C C . VAL B 1 541 ? -29.078 -19.219 4.102 1 91.06 541 VAL B C 1
ATOM 9579 O O . VAL B 1 541 ? -28.906 -19.094 2.889 1 91.06 541 VAL B O 1
ATOM 9582 N N . VAL B 1 542 ? -29.141 -18.188 4.926 1 92.5 542 VAL B N 1
ATOM 9583 C CA . VAL B 1 542 ? -28.844 -16.828 4.484 1 92.5 542 VAL B CA 1
ATOM 9584 C C . VAL B 1 542 ? -27.469 -16.422 4.984 1 92.5 542 VAL B C 1
ATOM 9586 O O . VAL B 1 542 ? -27.203 -16.422 6.191 1 92.5 542 VAL B O 1
ATOM 9589 N N . LEU B 1 543 ? -26.562 -16.156 4.062 1 93.06 543 LEU B N 1
ATOM 9590 C CA . LEU B 1 543 ? -25.188 -15.773 4.359 1 93.06 543 LEU B CA 1
ATOM 9591 C C . LEU B 1 543 ? -24.953 -14.305 4.004 1 93.06 543 LEU B C 1
ATOM 9593 O O . LEU B 1 543 ? -25.281 -13.867 2.9 1 93.06 543 LEU B O 1
ATOM 9597 N N . ALA B 1 544 ? -24.484 -13.586 4.965 1 91.62 544 ALA B N 1
ATOM 9598 C CA . ALA B 1 544 ? -24.141 -12.188 4.703 1 91.62 544 ALA B CA 1
ATOM 9599 C C . ALA B 1 544 ? -22.641 -12.008 4.609 1 91.62 544 ALA B C 1
ATOM 9601 O O . ALA B 1 544 ? -21.891 -12.461 5.484 1 91.62 544 ALA B O 1
ATOM 9602 N N . PHE B 1 545 ? -22.188 -11.461 3.535 1 90.06 545 PHE B N 1
ATOM 9603 C CA . PHE B 1 545 ? -20.797 -11.078 3.379 1 90.06 545 PHE B CA 1
ATOM 9604 C C . PHE B 1 545 ? -20.609 -9.586 3.623 1 90.06 545 PHE B C 1
ATOM 9606 O O . PHE B 1 545 ? -21.078 -8.758 2.834 1 90.06 545 PHE B O 1
ATOM 9613 N N . LYS B 1 546 ? -19.922 -9.164 4.672 1 86.81 546 LYS B N 1
ATOM 9614 C CA . LYS B 1 546 ? -19.969 -7.797 5.188 1 86.81 546 LYS B CA 1
ATOM 9615 C C . LYS B 1 546 ? -18.781 -6.98 4.684 1 86.81 546 LYS B C 1
ATOM 9617 O O . LYS B 1 546 ? -18.031 -6.414 5.477 1 86.81 546 LYS B O 1
ATOM 9622 N N . GLY B 1 547 ? -18.656 -6.91 3.43 1 87.31 547 GLY B N 1
ATOM 9623 C CA . GLY B 1 547 ? -17.609 -6.098 2.846 1 87.31 547 GLY B CA 1
ATOM 9624 C C . GLY B 1 547 ? -17.5 -6.246 1.34 1 87.31 547 GLY B C 1
ATOM 9625 O O . GLY B 1 547 ? -18.109 -7.137 0.754 1 87.31 547 GLY B O 1
ATOM 9626 N N . ALA B 1 548 ? -16.703 -5.336 0.785 1 89.62 548 ALA B N 1
ATOM 9627 C CA . ALA B 1 548 ? -16.469 -5.422 -0.653 1 89.62 548 ALA B CA 1
ATOM 9628 C C . ALA B 1 548 ? -15.719 -6.707 -1.01 1 89.62 548 ALA B C 1
ATOM 9630 O O . ALA B 1 548 ? -15 -7.266 -0.18 1 89.62 548 ALA B O 1
ATOM 9631 N N . MET B 1 549 ? -15.953 -7.207 -2.152 1 90.88 549 MET B N 1
ATOM 9632 C CA . MET B 1 549 ? -15.312 -8.445 -2.588 1 90.88 549 MET B CA 1
ATOM 9633 C C . MET B 1 549 ? -14.156 -8.156 -3.541 1 90.88 549 MET B C 1
ATOM 9635 O O . MET B 1 549 ? -14.344 -7.492 -4.566 1 90.88 549 MET B O 1
ATOM 9639 N N . HIS B 1 550 ? -13.039 -8.547 -3.191 1 90.44 550 HIS B N 1
ATOM 9640 C CA . HIS B 1 550 ? -11.844 -8.352 -4.008 1 90.44 550 HIS B CA 1
ATOM 9641 C C . HIS B 1 550 ? -10.867 -9.516 -3.854 1 90.44 550 HIS B C 1
ATOM 9643 O O . HIS B 1 550 ? -11.133 -10.453 -3.102 1 90.44 550 HIS B O 1
ATOM 9649 N N . PHE B 1 551 ? -9.805 -9.516 -4.547 1 88.62 551 PHE B N 1
ATOM 9650 C CA . PHE B 1 551 ? -8.891 -10.648 -4.668 1 88.62 551 PHE B CA 1
ATOM 9651 C C . PHE B 1 551 ? -8.328 -11.031 -3.305 1 88.62 551 PHE B C 1
ATOM 9653 O O . PHE B 1 551 ? -8.031 -12.203 -3.059 1 88.62 551 PHE B O 1
ATOM 9660 N N . ALA B 1 552 ? -8.211 -10.102 -2.389 1 86.94 552 ALA B N 1
ATOM 9661 C CA . ALA B 1 552 ? -7.539 -10.359 -1.115 1 86.94 552 ALA B CA 1
ATOM 9662 C C . ALA B 1 552 ? -8.477 -11.047 -0.127 1 86.94 552 ALA B C 1
ATOM 9664 O O . ALA B 1 552 ? -8.031 -11.609 0.871 1 86.94 552 ALA B O 1
ATOM 9665 N N . ASN B 1 553 ? -9.797 -11.031 -0.353 1 88.38 553 ASN B N 1
ATOM 9666 C CA . ASN B 1 553 ? -10.695 -11.625 0.626 1 88.38 553 ASN B CA 1
ATOM 9667 C C . ASN B 1 553 ? -11.586 -12.688 -0.008 1 88.38 553 ASN B C 1
ATOM 9669 O O . ASN B 1 553 ? -12.453 -13.258 0.659 1 88.38 553 ASN B O 1
ATOM 9673 N N . LYS B 1 554 ? -11.438 -12.938 -1.282 1 85.06 554 LYS B N 1
ATOM 9674 C CA . LYS B 1 554 ? -12.32 -13.867 -1.981 1 85.06 554 LYS B CA 1
ATOM 9675 C C . LYS B 1 554 ? -12.242 -15.266 -1.365 1 85.06 554 LYS B C 1
ATOM 9677 O O . LYS B 1 554 ? -13.242 -15.992 -1.342 1 85.06 554 LYS B O 1
ATOM 9682 N N . GLN B 1 555 ? -11.102 -15.633 -0.801 1 82.75 555 GLN B N 1
ATOM 9683 C CA . GLN B 1 555 ? -10.969 -16.953 -0.182 1 82.75 555 GLN B CA 1
ATOM 9684 C C . GLN B 1 555 ? -11.812 -17.047 1.085 1 82.75 555 GLN B C 1
ATOM 9686 O O . GLN B 1 555 ? -12.242 -18.141 1.467 1 82.75 555 GLN B O 1
ATOM 9691 N N . TYR B 1 556 ? -12.094 -15.961 1.647 1 85.38 556 TYR B N 1
ATOM 9692 C CA . TYR B 1 556 ? -12.93 -15.945 2.84 1 85.38 556 TYR B CA 1
ATOM 9693 C C . TYR B 1 556 ? -14.383 -16.25 2.492 1 85.38 556 TYR B C 1
ATOM 9695 O O . TYR B 1 556 ? -15.094 -16.891 3.279 1 85.38 556 TYR B O 1
ATOM 9703 N N . LEU B 1 557 ? -14.758 -15.812 1.366 1 87.69 557 LEU B N 1
ATOM 9704 C CA . LEU B 1 557 ? -16.109 -16.141 0.927 1 87.69 557 LEU B CA 1
ATOM 9705 C C . LEU B 1 557 ? -16.266 -17.641 0.734 1 87.69 557 LEU B C 1
ATOM 9707 O O . LEU B 1 557 ? -17.281 -18.219 1.128 1 87.69 557 LEU B O 1
ATOM 9711 N N . THR B 1 558 ? -15.273 -18.203 0.12 1 88.69 558 THR B N 1
ATOM 9712 C CA . THR B 1 558 ? -15.312 -19.641 -0.1 1 88.69 558 THR B CA 1
ATOM 9713 C C . THR B 1 558 ? -15.406 -20.391 1.229 1 88.69 558 THR B C 1
ATOM 9715 O O . THR B 1 558 ? -16.203 -21.328 1.369 1 88.69 558 THR B O 1
ATOM 9718 N N . ARG B 1 559 ? -14.68 -19.938 2.145 1 87.75 559 ARG B N 1
ATOM 9719 C CA . ARG B 1 559 ? -14.703 -20.562 3.465 1 87.75 559 ARG B CA 1
ATOM 9720 C C . ARG B 1 559 ? -16.047 -20.344 4.148 1 87.75 559 ARG B C 1
ATOM 9722 O O . ARG B 1 559 ? -16.531 -21.219 4.867 1 87.75 559 ARG B O 1
ATOM 9729 N N . ALA B 1 560 ? -16.578 -19.219 3.914 1 89.25 560 ALA B N 1
ATOM 9730 C CA . ALA B 1 560 ? -17.875 -18.906 4.5 1 89.25 560 ALA B CA 1
ATOM 9731 C C . ALA B 1 560 ? -18.953 -19.828 3.941 1 89.25 560 ALA B C 1
ATOM 9733 O O . ALA B 1 560 ? -19.812 -20.312 4.688 1 89.25 560 ALA B O 1
ATOM 9734 N N . PHE B 1 561 ? -18.938 -20.047 2.668 1 91.38 561 PHE B N 1
ATOM 9735 C CA . PHE B 1 561 ? -19.906 -20.953 2.033 1 91.38 561 PHE B CA 1
ATOM 9736 C C . PHE B 1 561 ? -19.766 -22.359 2.596 1 91.38 561 PHE B C 1
ATOM 9738 O O . PHE B 1 561 ? -20.781 -23 2.904 1 91.38 561 PHE B O 1
ATOM 9745 N N . ILE B 1 562 ? -18.562 -22.781 2.76 1 90.06 562 ILE B N 1
ATOM 9746 C CA . ILE B 1 562 ? -18.312 -24.141 3.248 1 90.06 562 ILE B CA 1
ATOM 9747 C C . ILE B 1 562 ? -18.781 -24.266 4.695 1 90.06 562 ILE B C 1
ATOM 9749 O O . ILE B 1 562 ? -19.422 -25.25 5.062 1 90.06 562 ILE B O 1
ATOM 9753 N N . ARG B 1 563 ? -18.531 -23.281 5.445 1 86.75 563 ARG B N 1
ATOM 9754 C CA . ARG B 1 563 ? -18.906 -23.297 6.859 1 86.75 563 ARG B CA 1
ATOM 9755 C C . ARG B 1 563 ? -20.422 -23.25 7.023 1 86.75 563 ARG B C 1
ATOM 9757 O O . ARG B 1 563 ? -20.969 -23.938 7.879 1 86.75 563 ARG B O 1
ATOM 9764 N N . CYS B 1 564 ? -21.016 -22.469 6.211 1 85.38 564 CYS B N 1
ATOM 9765 C CA . CYS B 1 564 ? -22.453 -22.266 6.355 1 85.38 564 CYS B CA 1
ATOM 9766 C C . CYS B 1 564 ? -23.234 -23.453 5.801 1 85.38 564 CYS B C 1
ATOM 9768 O O . CYS B 1 564 ? -24.281 -23.812 6.332 1 85.38 564 CYS B O 1
ATOM 9770 N N . THR B 1 565 ? -22.766 -24.047 4.77 1 87 565 THR B N 1
ATOM 9771 C CA . THR B 1 565 ? -23.469 -25.156 4.133 1 87 565 THR B CA 1
ATOM 9772 C C . THR B 1 565 ? -23 -26.5 4.688 1 87 565 THR B C 1
ATOM 9774 O O . THR B 1 565 ? -23.719 -27.484 4.629 1 87 565 THR B O 1
ATOM 9777 N N . GLY B 1 566 ? -21.75 -26.484 5.145 1 86.38 566 GLY B N 1
ATOM 9778 C CA . GLY B 1 566 ? -21.141 -27.734 5.578 1 86.38 566 GLY B CA 1
ATOM 9779 C C . GLY B 1 566 ? -20.672 -28.594 4.422 1 86.38 566 GLY B C 1
ATOM 9780 O O . GLY B 1 566 ? -20.281 -29.75 4.621 1 86.38 566 GLY B O 1
ATOM 9781 N N . ILE B 1 567 ? -20.781 -28.094 3.223 1 88.75 567 ILE B N 1
ATOM 9782 C CA . ILE B 1 567 ? -20.422 -28.828 2.018 1 88.75 567 ILE B CA 1
ATOM 9783 C C . ILE B 1 567 ? -19.172 -28.234 1.396 1 88.75 567 ILE B C 1
ATOM 9785 O O . ILE B 1 567 ? -19.141 -27.031 1.078 1 88.75 567 ILE B O 1
ATOM 9789 N N . ASP B 1 568 ? -18.156 -28.984 1.271 1 89.94 568 ASP B N 1
ATOM 9790 C CA . ASP B 1 568 ? -16.984 -28.578 0.518 1 89.94 568 ASP B CA 1
ATOM 9791 C C . ASP B 1 568 ? -17.047 -29.078 -0.925 1 89.94 568 ASP B C 1
ATOM 9793 O O . ASP B 1 568 ? -16.891 -30.266 -1.187 1 89.94 568 ASP B O 1
ATOM 9797 N N . PRO B 1 569 ? -17.25 -28.125 -1.761 1 89.06 569 PRO B N 1
ATOM 9798 C CA . PRO B 1 569 ? -17.469 -28.547 -3.148 1 89.06 569 PRO B CA 1
ATOM 9799 C C . PRO B 1 569 ? -16.266 -29.297 -3.736 1 89.06 569 PRO B C 1
ATOM 9801 O O . PRO B 1 569 ? -16.453 -30.203 -4.555 1 89.06 569 PRO B O 1
ATOM 9804 N N . VAL B 1 570 ? -15.109 -28.984 -3.369 1 86.88 570 VAL B N 1
ATOM 9805 C CA . VAL B 1 570 ? -13.906 -29.609 -3.912 1 86.88 570 VAL B CA 1
ATOM 9806 C C . VAL B 1 570 ? -13.891 -31.094 -3.57 1 86.88 570 VAL B C 1
ATOM 9808 O O . VAL B 1 570 ? -13.633 -31.938 -4.438 1 86.88 570 VAL B O 1
ATOM 9811 N N . ILE B 1 571 ? -14.211 -31.422 -2.424 1 86.44 571 ILE B N 1
ATOM 9812 C CA . ILE B 1 571 ? -14.18 -32.781 -1.949 1 86.44 571 ILE B CA 1
ATOM 9813 C C . ILE B 1 571 ? -15.383 -33.562 -2.502 1 86.44 571 ILE B C 1
ATOM 9815 O O . ILE B 1 571 ? -15.242 -34.688 -3.002 1 86.44 571 ILE B O 1
ATOM 9819 N N . GLU B 1 572 ? -16.531 -32.906 -2.453 1 87.25 572 GLU B N 1
ATOM 9820 C CA . GLU B 1 572 ? -17.766 -33.594 -2.84 1 87.25 572 GLU B CA 1
ATOM 9821 C C . GLU B 1 572 ? -17.812 -33.812 -4.348 1 87.25 572 GLU B C 1
ATOM 9823 O O . GLU B 1 572 ? -18.344 -34.812 -4.816 1 87.25 572 GLU B O 1
ATOM 9828 N N . LEU B 1 573 ? -17.328 -32.875 -5.078 1 88.12 573 LEU B N 1
ATOM 9829 C CA . LEU B 1 573 ? -17.328 -33.031 -6.527 1 88.12 573 LEU B CA 1
ATOM 9830 C C . LEU B 1 573 ? -16.328 -34.094 -6.969 1 88.12 573 LEU B C 1
ATOM 9832 O O . LEU B 1 573 ? -16.594 -34.812 -7.934 1 88.12 573 LEU B O 1
ATOM 9836 N N . SER B 1 574 ? -15.18 -34.125 -6.34 1 85.25 574 SER B N 1
ATOM 9837 C CA . SER B 1 574 ? -14.203 -35.156 -6.641 1 85.25 574 SER B CA 1
ATOM 9838 C C . SER B 1 574 ? -14.766 -36.562 -6.332 1 85.25 574 SER B C 1
ATOM 9840 O O . SER B 1 574 ? -14.539 -37.5 -7.086 1 85.25 574 SER B O 1
ATOM 9842 N N . ARG B 1 575 ? -15.391 -36.625 -5.277 1 82.06 575 ARG B N 1
ATOM 9843 C CA . ARG B 1 575 ? -16.031 -37.875 -4.906 1 82.06 575 ARG B CA 1
ATOM 9844 C C . ARG B 1 575 ? -17.094 -38.281 -5.938 1 82.06 575 ARG B C 1
ATOM 9846 O O . ARG B 1 575 ? -17.172 -39.469 -6.32 1 82.06 575 ARG B O 1
ATOM 9853 N N . LYS B 1 576 ? -17.859 -37.281 -6.273 1 82.88 576 LYS B N 1
ATOM 9854 C CA . LYS B 1 576 ? -18.891 -37.531 -7.277 1 82.88 576 LYS B CA 1
ATOM 9855 C C . LYS B 1 576 ? -18.281 -38 -8.594 1 82.88 576 LYS B C 1
ATOM 9857 O O . LYS B 1 576 ? -18.797 -38.906 -9.242 1 82.88 576 LYS B O 1
ATOM 9862 N N . ARG B 1 577 ? -17.219 -37.375 -9.016 1 82.88 577 ARG B N 1
ATOM 9863 C CA . ARG B 1 577 ? -16.547 -37.75 -10.258 1 82.88 577 ARG B CA 1
ATOM 9864 C C . ARG B 1 577 ? -16 -39.156 -10.195 1 82.88 577 ARG B C 1
ATOM 9866 O O . ARG B 1 577 ? -16.078 -39.906 -11.172 1 82.88 577 ARG B O 1
ATOM 9873 N N . LYS B 1 578 ? -15.414 -39.531 -9.086 1 79.69 578 LYS B N 1
ATOM 9874 C CA . LYS B 1 578 ? -14.883 -40.906 -8.898 1 79.69 578 LYS B CA 1
ATOM 9875 C C . LYS B 1 578 ? -16 -41.938 -8.969 1 79.69 578 LYS B C 1
ATOM 9877 O O . LYS B 1 578 ? -15.836 -43 -9.594 1 79.69 578 LYS B O 1
ATOM 9882 N N . LEU B 1 579 ? -17.016 -41.531 -8.375 1 77.31 579 LEU B N 1
ATOM 9883 C CA . LEU B 1 579 ? -18.156 -42.438 -8.367 1 77.31 579 LEU B CA 1
ATOM 9884 C C . LEU B 1 579 ? -18.734 -42.594 -9.773 1 77.31 579 LEU B C 1
ATOM 9886 O O . LEU B 1 579 ? -19.125 -43.688 -10.172 1 77.31 579 LEU B O 1
ATOM 9890 N N . ASP B 1 580 ? -18.797 -41.5 -10.445 1 79.56 580 ASP B N 1
ATOM 9891 C CA . ASP B 1 580 ? -19.297 -41.531 -11.812 1 79.56 580 ASP B CA 1
ATOM 9892 C C . ASP B 1 580 ? -18.391 -42.344 -12.719 1 79.56 580 ASP B C 1
ATOM 9894 O O . ASP B 1 580 ? -18.875 -43.062 -13.609 1 79.56 580 ASP B O 1
ATOM 9898 N N . ALA B 1 581 ? -17.125 -42.281 -12.492 1 76.88 581 ALA B N 1
ATOM 9899 C CA . ALA B 1 581 ? -16.156 -43.062 -13.266 1 76.88 581 ALA B CA 1
ATOM 9900 C C . ALA B 1 581 ? -16.312 -44.562 -12.992 1 76.88 581 ALA B C 1
ATOM 9902 O O . ALA B 1 581 ? -16.219 -45.375 -13.906 1 76.88 581 ALA B O 1
ATOM 9903 N N . ILE B 1 582 ? -16.531 -44.875 -11.789 1 73.19 582 ILE B N 1
ATOM 9904 C CA . ILE B 1 582 ? -16.734 -46.25 -11.398 1 73.19 582 ILE B CA 1
ATOM 9905 C C . ILE B 1 582 ? -18.016 -46.781 -12.047 1 73.19 582 ILE B C 1
ATOM 9907 O O . ILE B 1 582 ? -18.047 -47.906 -12.555 1 73.19 582 ILE B O 1
ATOM 9911 N N . ARG B 1 583 ? -18.953 -45.906 -12.031 1 72.62 583 ARG B N 1
ATOM 9912 C CA . ARG B 1 583 ? -20.234 -46.281 -12.633 1 72.62 583 ARG B CA 1
ATOM 9913 C C . ARG B 1 583 ? -20.094 -46.5 -14.133 1 72.62 583 ARG B C 1
ATOM 9915 O O . ARG B 1 583 ? -20.656 -47.469 -14.68 1 72.62 583 ARG B O 1
ATOM 9922 N N . LYS B 1 584 ? -19.391 -45.688 -14.703 1 76.38 584 LYS B N 1
ATOM 9923 C CA . LYS B 1 584 ? -19.188 -45.781 -16.141 1 76.38 584 LYS B CA 1
ATOM 9924 C C . LYS B 1 584 ? -18.391 -47.062 -16.484 1 76.38 584 LYS B C 1
ATOM 9926 O O . LYS B 1 584 ? -18.688 -47.719 -17.469 1 76.38 584 LYS B O 1
ATOM 9931 N N . GLN B 1 585 ? -17.359 -47.406 -15.742 1 72.31 585 GLN B N 1
ATOM 9932 C CA . GLN B 1 585 ? -16.562 -48.594 -15.961 1 72.31 585 GLN B CA 1
ATOM 9933 C C . GLN B 1 585 ? -17.391 -49.875 -15.727 1 72.31 585 GLN B C 1
ATOM 9935 O O . GLN B 1 585 ? -17.234 -50.844 -16.453 1 72.31 585 GLN B O 1
ATOM 9940 N N . ALA B 1 586 ? -18.141 -49.719 -14.695 1 66 586 ALA B N 1
ATOM 9941 C CA . ALA B 1 586 ? -19 -50.875 -14.367 1 66 586 ALA B CA 1
ATOM 9942 C C . ALA B 1 586 ? -20.016 -51.125 -15.477 1 66 586 ALA B C 1
ATOM 9944 O O . ALA B 1 586 ? -20.344 -52.281 -15.766 1 66 586 ALA B O 1
ATOM 9945 N N . MET B 1 587 ? -20.5 -50.062 -16.016 1 66.19 587 MET B N 1
ATOM 9946 C CA . MET B 1 587 ? -21.469 -50.219 -17.109 1 66.19 587 MET B CA 1
ATOM 9947 C C . MET B 1 587 ? -20.812 -50.781 -18.359 1 66.19 587 MET B C 1
ATOM 9949 O O . MET B 1 587 ? -21.469 -51.438 -19.156 1 66.19 587 MET B O 1
ATOM 9953 N N . GLU B 1 588 ? -19.625 -50.438 -18.5 1 64.06 588 GLU B N 1
ATOM 9954 C CA . GLU B 1 588 ? -18.906 -50.969 -19.672 1 64.06 588 GLU B CA 1
ATOM 9955 C C . GLU B 1 588 ? -18.547 -52.438 -19.484 1 64.06 588 GLU B C 1
ATOM 9957 O O . GLU B 1 588 ? -18.422 -53.156 -20.453 1 64.06 588 GLU B O 1
ATOM 9962 N N . ASP B 1 589 ? -18.453 -52.875 -18.234 1 56.62 589 ASP B N 1
ATOM 9963 C CA . ASP B 1 589 ? -18.203 -54.281 -18 1 56.62 589 ASP B CA 1
ATOM 9964 C C . ASP B 1 589 ? -19.5 -55.062 -17.766 1 56.62 589 ASP B C 1
ATOM 9966 O O . ASP B 1 589 ? -20.219 -54.781 -16.797 1 56.62 589 ASP B O 1
ATOM 9970 N N . GLU B 1 590 ? -20.266 -55.688 -18.703 1 54.59 590 GLU B N 1
ATOM 9971 C CA . GLU B 1 590 ? -21.516 -56.438 -18.781 1 54.59 590 GLU B CA 1
ATOM 9972 C C . GLU B 1 590 ? -21.703 -57.312 -17.547 1 54.59 590 GLU B C 1
ATOM 9974 O O . GLU B 1 590 ? -22.812 -57.438 -17.031 1 54.59 590 GLU B O 1
ATOM 9979 N N . GLU B 1 591 ? -20.844 -58.25 -17.188 1 50.59 591 GLU B N 1
ATOM 9980 C CA . GLU B 1 591 ? -20.984 -59.281 -16.172 1 50.59 591 GLU B CA 1
ATOM 9981 C C . GLU B 1 591 ? -21.031 -58.688 -14.781 1 50.59 591 GLU B C 1
ATOM 9983 O O . GLU B 1 591 ? -21.75 -59.188 -13.906 1 50.59 591 GLU B O 1
ATOM 9988 N N . GLN B 1 592 ? -20.312 -57.656 -14.453 1 52.03 592 GLN B N 1
ATOM 9989 C CA . GLN B 1 592 ? -20.125 -57.125 -13.102 1 52.03 592 GLN B CA 1
ATOM 9990 C C . GLN B 1 592 ? -21.062 -55.969 -12.82 1 52.03 592 GLN B C 1
ATOM 9992 O O . GLN B 1 592 ? -21.078 -55.438 -11.711 1 52.03 592 GLN B O 1
ATOM 9997 N N . LYS B 1 593 ? -21.859 -55.656 -13.695 1 55.25 593 LYS B N 1
ATOM 9998 C CA . LYS B 1 593 ? -22.828 -54.562 -13.625 1 55.25 593 LYS B CA 1
ATOM 9999 C C . LYS B 1 593 ? -23.719 -54.688 -12.391 1 55.25 593 LYS B C 1
ATOM 10001 O O . LYS B 1 593 ? -23.938 -53.688 -11.68 1 55.25 593 LYS B O 1
ATOM 10006 N N . VAL B 1 594 ? -24.219 -55.938 -12.273 1 51.94 594 VAL B N 1
ATOM 10007 C CA . VAL B 1 594 ? -25.219 -56.125 -11.227 1 51.94 594 VAL B CA 1
ATOM 10008 C C . VAL B 1 594 ? -24.578 -55.906 -9.859 1 51.94 594 VAL B C 1
ATOM 10010 O O . VAL B 1 594 ? -25.156 -55.25 -8.992 1 51.94 594 VAL B O 1
ATOM 10013 N N . CYS B 1 595 ? -23.406 -56.5 -9.641 1 49.88 595 CYS B N 1
ATOM 10014 C CA . CYS B 1 595 ? -22.766 -56.469 -8.328 1 49.88 595 CYS B CA 1
ATOM 10015 C C . CYS B 1 595 ? -22.25 -55.062 -8.008 1 49.88 595 CYS B C 1
ATOM 10017 O O . CYS B 1 595 ? -22.422 -54.562 -6.887 1 49.88 595 CYS B O 1
ATOM 10019 N N . ILE B 1 596 ? -21.703 -54.438 -8.914 1 52.84 596 ILE B N 1
ATOM 10020 C CA . ILE B 1 596 ? -21.109 -53.125 -8.672 1 52.84 596 ILE B CA 1
ATOM 10021 C C . ILE B 1 596 ? -22.203 -52.062 -8.508 1 52.84 596 ILE B C 1
ATOM 10023 O O . ILE B 1 596 ? -22.094 -51.156 -7.676 1 52.84 596 ILE B O 1
ATOM 10027 N N . GLU B 1 597 ? -23.312 -52.219 -9.266 1 53.94 597 GLU B N 1
ATOM 10028 C CA . GLU B 1 597 ? -24.453 -51.344 -9.047 1 53.94 597 GLU B CA 1
ATOM 10029 C C . GLU B 1 597 ? -25 -51.469 -7.629 1 53.94 597 GLU B C 1
ATOM 10031 O O . GLU B 1 597 ? -25.391 -50.5 -7.008 1 53.94 597 GLU B O 1
ATOM 10036 N N . TYR B 1 598 ? -25 -52.688 -7.168 1 53.12 598 TYR B N 1
ATOM 10037 C CA . TYR B 1 598 ? -25.438 -52.938 -5.797 1 53.12 598 TYR B CA 1
ATOM 10038 C C . TYR B 1 598 ? -24.484 -52.312 -4.797 1 53.12 598 TYR B C 1
ATOM 10040 O O . TYR B 1 598 ? -24.922 -51.688 -3.822 1 53.12 598 TYR B O 1
ATOM 10048 N N . ILE B 1 599 ? -23.219 -52.406 -4.961 1 53.16 599 ILE B N 1
ATOM 10049 C CA . ILE B 1 599 ? -22.219 -51.875 -4.047 1 53.16 599 ILE B CA 1
ATOM 10050 C C . ILE B 1 599 ? -22.234 -50.344 -4.113 1 53.16 599 ILE B C 1
ATOM 10052 O O . ILE B 1 599 ? -22.172 -49.656 -3.082 1 53.16 599 ILE B O 1
ATOM 10056 N N . LEU B 1 600 ? -22.344 -49.875 -5.312 1 55.38 600 LEU B N 1
ATOM 10057 C CA . LEU B 1 600 ? -22.406 -48.438 -5.469 1 55.38 600 LEU B CA 1
ATOM 10058 C C . LEU B 1 600 ? -23.688 -47.875 -4.855 1 55.38 600 LEU B C 1
ATOM 10060 O O . LEU B 1 600 ? -23.656 -46.812 -4.223 1 55.38 600 LEU B O 1
ATOM 10064 N N . GLN B 1 601 ? -24.797 -48.531 -5.039 1 53.81 601 GLN B N 1
ATOM 10065 C CA . GLN B 1 601 ? -26.031 -48.156 -4.355 1 53.81 601 GLN B CA 1
ATOM 10066 C C . GLN B 1 601 ? -25.859 -48.219 -2.84 1 53.81 601 GLN B C 1
ATOM 10068 O O . GLN B 1 601 ? -26.375 -47.375 -2.115 1 53.81 601 GLN B O 1
ATOM 10073 N N . THR B 1 602 ? -25.141 -49.188 -2.408 1 50.94 602 THR B N 1
ATOM 10074 C CA . THR B 1 602 ? -24.922 -49.312 -0.973 1 50.94 602 THR B CA 1
ATOM 10075 C C . THR B 1 602 ? -23.984 -48.219 -0.458 1 50.94 602 THR B C 1
ATOM 10077 O O . THR B 1 602 ? -24.219 -47.656 0.612 1 50.94 602 THR B O 1
ATOM 10080 N N . VAL B 1 603 ? -22.938 -48 -1.17 1 51.09 603 VAL B N 1
ATOM 10081 C CA . VAL B 1 603 ? -22.016 -46.938 -0.757 1 51.09 603 VAL B CA 1
ATOM 10082 C C . VAL B 1 603 ? -22.703 -45.594 -0.824 1 51.09 603 VAL B C 1
ATOM 10084 O O . VAL B 1 603 ? -22.531 -44.75 0.074 1 51.09 603 VAL B O 1
ATOM 10087 N N . ASP B 1 604 ? -23.453 -45.312 -1.907 1 51.06 604 ASP B N 1
ATOM 10088 C CA . ASP B 1 604 ? -24.266 -44.094 -1.961 1 51.06 604 ASP B CA 1
ATOM 10089 C C . ASP B 1 604 ? -25.266 -44.062 -0.806 1 51.06 604 ASP B C 1
ATOM 10091 O O . ASP B 1 604 ? -25.484 -43 -0.207 1 51.06 604 ASP B O 1
ATOM 10095 N N . ALA B 1 605 ? -25.938 -45.156 -0.613 1 48.56 605 ALA B N 1
ATOM 10096 C CA . ALA B 1 605 ? -26.875 -45.281 0.504 1 48.56 605 ALA B CA 1
ATOM 10097 C C . ALA B 1 605 ? -26.172 -45.062 1.837 1 48.56 605 ALA B C 1
ATOM 10099 O O . ALA B 1 605 ? -26.719 -44.438 2.744 1 48.56 605 ALA B O 1
ATOM 10100 N N . ILE B 1 606 ? -25.078 -45.625 2.057 1 46.12 606 ILE B N 1
ATOM 10101 C CA . ILE B 1 606 ? -24.312 -45.469 3.291 1 46.12 606 ILE B CA 1
ATOM 10102 C C . ILE B 1 606 ? -23.828 -44.031 3.422 1 46.12 606 ILE B C 1
ATOM 10104 O O . ILE B 1 606 ? -23.891 -43.438 4.504 1 46.12 606 ILE B O 1
ATOM 10108 N N . ILE B 1 607 ? -23.266 -43.531 2.402 1 45.97 607 ILE B N 1
ATOM 10109 C CA . ILE B 1 607 ? -22.859 -42.125 2.404 1 45.97 607 ILE B CA 1
ATOM 10110 C C . ILE B 1 607 ? -24.094 -41.25 2.568 1 45.97 607 ILE B C 1
ATOM 10112 O O . ILE B 1 607 ? -24.062 -40.25 3.305 1 45.97 607 ILE B O 1
ATOM 10116 N N . CYS B 1 608 ? -25.219 -41.594 1.864 1 43.56 608 CYS B N 1
ATOM 10117 C CA . CYS B 1 608 ? -26.484 -40.875 2.047 1 43.56 608 CYS B CA 1
ATOM 10118 C C . CYS B 1 608 ? -27.078 -41.188 3.418 1 43.56 608 CYS B C 1
ATOM 10120 O O . CYS B 1 608 ? -27.75 -40.344 4.004 1 43.56 608 CYS B O 1
ATOM 10122 N N . SER B 1 609 ? -27.219 -42.469 3.945 1 43.59 609 SER B N 1
ATOM 10123 C CA . SER B 1 609 ? -27.875 -42.812 5.191 1 43.59 609 SER B CA 1
ATOM 10124 C C . SER B 1 609 ? -27.172 -42.188 6.395 1 43.59 609 SER B C 1
ATOM 10126 O O . SER B 1 609 ? -27.719 -42.156 7.5 1 43.59 609 SER B O 1
ATOM 10128 N N . LYS B 1 610 ? -25.969 -42.406 6.727 1 41.75 610 LYS B N 1
ATOM 10129 C CA . LYS B 1 610 ? -25.5 -41.75 7.949 1 41.75 610 LYS B CA 1
ATOM 10130 C C . LYS B 1 610 ? -26.062 -40.312 8.055 1 41.75 610 LYS B C 1
ATOM 10132 O O . LYS B 1 610 ? -26.5 -39.75 7.062 1 41.75 610 LYS B O 1
ATOM 10137 N N . VAL B 1 611 ? -25.828 -39.438 9.312 1 38.03 611 VAL B N 1
ATOM 10138 C CA . VAL B 1 611 ? -26.469 -38.219 9.797 1 38.03 611 VAL B CA 1
ATOM 10139 C C . VAL B 1 611 ? -26.625 -37.219 8.648 1 38.03 611 VAL B C 1
ATOM 10141 O O . VAL B 1 611 ? -25.656 -36.594 8.219 1 38.03 611 VAL B O 1
ATOM 10144 N N . LYS B 1 612 ? -27.266 -37.469 7.672 1 44 612 LYS B N 1
ATOM 10145 C CA . LYS B 1 612 ? -27.469 -36.344 6.789 1 44 612 LYS B CA 1
ATOM 10146 C C . LYS B 1 612 ? -27.938 -35.125 7.574 1 44 612 LYS B C 1
ATOM 10148 O O . LYS B 1 612 ? -29.062 -35.062 8.055 1 44 612 LYS B O 1
ATOM 10153 N N . PRO B 1 613 ? -27.297 -34.5 8.406 1 46.97 613 PRO B N 1
ATOM 10154 C CA . PRO B 1 613 ? -27.859 -33.188 8.742 1 46.97 613 PRO B CA 1
ATOM 10155 C C . PRO B 1 613 ? -28.719 -32.594 7.617 1 46.97 613 PRO B C 1
ATOM 10157 O O . PRO B 1 613 ? -28.516 -32.938 6.445 1 46.97 613 PRO B O 1
ATOM 10160 N N . LYS B 1 614 ? -30 -32.281 7.793 1 53.91 614 LYS B N 1
ATOM 10161 C CA . LYS B 1 614 ? -30.891 -31.578 6.871 1 53.91 614 LYS B CA 1
ATOM 10162 C C . LYS B 1 614 ? -30.109 -30.719 5.883 1 53.91 614 LYS B C 1
ATOM 10164 O O . LYS B 1 614 ? -29.359 -29.812 6.285 1 53.91 614 LYS B O 1
ATOM 10169 N N . GLN B 1 615 ? -29.719 -31.156 4.648 1 70.19 615 GLN B N 1
ATOM 10170 C CA . GLN B 1 615 ? -28.891 -30.703 3.531 1 70.19 615 GLN B CA 1
ATOM 10171 C C . GLN B 1 615 ? -29.344 -29.328 3.027 1 70.19 615 GLN B C 1
ATOM 10173 O O . GLN B 1 615 ? -30.531 -29.094 2.836 1 70.19 615 GLN B O 1
ATOM 10178 N N . VAL B 1 616 ? -28.562 -28.359 3.197 1 86.44 616 VAL B N 1
ATOM 10179 C CA . VAL B 1 616 ? -28.797 -27.031 2.646 1 86.44 616 VAL B CA 1
ATOM 10180 C C . VAL B 1 616 ? -29.125 -27.125 1.161 1 86.44 616 VAL B C 1
ATOM 10182 O O . VAL B 1 616 ? -28.422 -27.797 0.403 1 86.44 616 VAL B O 1
ATOM 10185 N N . LYS B 1 617 ? -30.375 -26.703 0.822 1 89.44 617 LYS B N 1
ATOM 10186 C CA . LYS B 1 617 ? -30.797 -26.766 -0.572 1 89.44 617 LYS B CA 1
ATOM 10187 C C . LYS B 1 617 ? -30.641 -25.422 -1.265 1 89.44 617 LYS B C 1
ATOM 10189 O O . LYS B 1 617 ? -30.562 -25.359 -2.494 1 89.44 617 LYS B O 1
ATOM 10194 N N . CYS B 1 618 ? -30.656 -24.438 -0.441 1 92.56 618 CYS B N 1
ATOM 10195 C CA . CYS B 1 618 ? -30.562 -23.094 -1.011 1 92.56 618 CYS B CA 1
ATOM 10196 C C . CYS B 1 618 ? -29.75 -22.172 -0.107 1 92.56 618 CYS B C 1
ATOM 10198 O O . CYS B 1 618 ? -29.891 -22.219 1.117 1 92.56 618 CYS B O 1
ATOM 10200 N N . VAL B 1 619 ? -28.906 -21.469 -0.729 1 94.06 619 VAL B N 1
ATOM 10201 C CA . VAL B 1 619 ? -28.125 -20.453 -0.015 1 94.06 619 VAL B CA 1
ATOM 10202 C C . VAL B 1 619 ? -28.422 -19.078 -0.598 1 94.06 619 VAL B C 1
ATOM 10204 O O . VAL B 1 619 ? -28.312 -18.875 -1.808 1 94.06 619 VAL B O 1
ATOM 10207 N N . VAL B 1 620 ? -28.844 -18.125 0.224 1 94.19 620 VAL B N 1
ATOM 10208 C CA . VAL B 1 620 ? -29.062 -16.75 -0.191 1 94.19 620 VAL B CA 1
ATOM 10209 C C . VAL B 1 620 ? -27.906 -15.875 0.282 1 94.19 620 VAL B C 1
ATOM 10211 O O . VAL B 1 620 ? -27.672 -15.742 1.485 1 94.19 620 VAL B O 1
ATOM 10214 N N . LEU B 1 621 ? -27.156 -15.383 -0.64 1 95.12 621 LEU B N 1
ATOM 10215 C CA . LEU B 1 621 ? -26.062 -14.484 -0.312 1 95.12 621 LEU B CA 1
ATOM 10216 C C . LEU B 1 621 ? -26.531 -13.039 -0.239 1 95.12 621 LEU B C 1
ATOM 10218 O O . LEU B 1 621 ? -27 -12.484 -1.234 1 95.12 621 LEU B O 1
ATOM 10222 N N . ASP B 1 622 ? -26.469 -12.469 0.917 1 94.31 622 ASP B N 1
ATOM 10223 C CA . ASP B 1 622 ? -26.797 -11.055 1.113 1 94.31 622 ASP B CA 1
ATOM 10224 C C . ASP B 1 622 ? -25.625 -10.164 0.687 1 94.31 622 ASP B C 1
ATOM 10226 O O . ASP B 1 622 ? -24.594 -10.133 1.348 1 94.31 622 ASP B O 1
ATOM 10230 N N . CYS B 1 623 ? -25.844 -9.422 -0.375 1 93.31 623 CYS B N 1
ATOM 10231 C CA . CYS B 1 623 ? -24.797 -8.578 -0.936 1 93.31 623 CYS B CA 1
ATOM 10232 C C . CYS B 1 623 ? -24.969 -7.129 -0.514 1 93.31 623 CYS B C 1
ATOM 10234 O O . CYS B 1 623 ? -24.516 -6.215 -1.198 1 93.31 623 CYS B O 1
ATOM 10236 N N . SER B 1 624 ? -25.672 -6.879 0.618 1 90.31 624 SER B N 1
ATOM 10237 C CA . SER B 1 624 ? -26.016 -5.527 1.053 1 90.31 624 SER B CA 1
ATOM 10238 C C . SER B 1 624 ? -24.766 -4.715 1.367 1 90.31 624 SER B C 1
ATOM 10240 O O . SER B 1 624 ? -24.734 -3.498 1.172 1 90.31 624 SER B O 1
ATOM 10242 N N . LEU B 1 625 ? -23.719 -5.387 1.818 1 90.38 625 LEU B N 1
ATOM 10243 C CA . LEU B 1 625 ? -22.531 -4.656 2.238 1 90.38 625 LEU B CA 1
ATOM 10244 C C . LEU B 1 625 ? -21.406 -4.805 1.215 1 90.38 625 LEU B C 1
ATOM 10246 O O . LEU B 1 625 ? -20.281 -4.352 1.449 1 90.38 625 LEU B O 1
ATOM 10250 N N . ILE B 1 626 ? -21.75 -5.418 0.08 1 91.38 626 ILE B N 1
ATOM 10251 C CA . ILE B 1 626 ? -20.75 -5.555 -0.978 1 91.38 626 ILE B CA 1
ATOM 10252 C C . ILE B 1 626 ? -20.781 -4.32 -1.88 1 91.38 626 ILE B C 1
ATOM 10254 O O . ILE B 1 626 ? -21.641 -4.219 -2.766 1 91.38 626 ILE B O 1
ATOM 10258 N N . SER B 1 627 ? -19.859 -3.424 -1.687 1 89.44 627 SER B N 1
ATOM 10259 C CA . SER B 1 627 ? -19.875 -2.141 -2.379 1 89.44 627 SER B CA 1
ATOM 10260 C C . SER B 1 627 ? -19.266 -2.258 -3.773 1 89.44 627 SER B C 1
ATOM 10262 O O . SER B 1 627 ? -19.625 -1.51 -4.68 1 89.44 627 SER B O 1
ATOM 10264 N N . PHE B 1 628 ? -18.359 -3.109 -3.963 1 88.88 628 PHE B N 1
ATOM 10265 C CA . PHE B 1 628 ? -17.766 -3.342 -5.273 1 88.88 628 PHE B CA 1
ATOM 10266 C C . PHE B 1 628 ? -17.234 -4.762 -5.375 1 88.88 628 PHE B C 1
ATOM 10268 O O . PHE B 1 628 ? -17.109 -5.465 -4.367 1 88.88 628 PHE B O 1
ATOM 10275 N N . MET B 1 629 ? -16.938 -5.16 -6.625 1 90.38 629 MET B N 1
ATOM 10276 C CA . MET B 1 629 ? -16.406 -6.48 -6.938 1 90.38 629 MET B CA 1
ATOM 10277 C C . MET B 1 629 ? -15.367 -6.398 -8.047 1 90.38 629 MET B C 1
ATOM 10279 O O . MET B 1 629 ? -15.547 -5.664 -9.023 1 90.38 629 MET B O 1
ATOM 10283 N N . ASP B 1 630 ? -14.289 -7.047 -7.82 1 89.75 630 ASP B N 1
ATOM 10284 C CA . ASP B 1 630 ? -13.266 -7.035 -8.859 1 89.75 630 ASP B CA 1
ATOM 10285 C C . ASP B 1 630 ? -13.414 -8.242 -9.781 1 89.75 630 ASP B C 1
ATOM 10287 O O . ASP B 1 630 ? -14.328 -9.047 -9.625 1 89.75 630 ASP B O 1
ATOM 10291 N N . SER B 1 631 ? -12.57 -8.359 -10.766 1 90.19 631 SER B N 1
ATOM 10292 C CA . SER B 1 631 ? -12.648 -9.406 -11.773 1 90.19 631 SER B CA 1
ATOM 10293 C C . SER B 1 631 ? -12.406 -10.781 -11.172 1 90.19 631 SER B C 1
ATOM 10295 O O . SER B 1 631 ? -13.078 -11.75 -11.531 1 90.19 631 SER B O 1
ATOM 10297 N N . SER B 1 632 ? -11.469 -10.875 -10.273 1 90.12 632 SER B N 1
ATOM 10298 C CA . SER B 1 632 ? -11.164 -12.156 -9.633 1 90.12 632 SER B CA 1
ATOM 10299 C C . SER B 1 632 ? -12.344 -12.656 -8.805 1 90.12 632 SER B C 1
ATOM 10301 O O . SER B 1 632 ? -12.602 -13.859 -8.75 1 90.12 632 SER B O 1
ATOM 10303 N N . SER B 1 633 ? -13 -11.75 -8.195 1 91.69 633 SER B N 1
ATOM 10304 C CA . SER B 1 633 ? -14.133 -12.102 -7.344 1 91.69 633 SER B CA 1
ATOM 10305 C C . SER B 1 633 ? -15.32 -12.578 -8.18 1 91.69 633 SER B C 1
ATOM 10307 O O . SER B 1 633 ? -16.062 -13.469 -7.762 1 91.69 633 SER B O 1
ATOM 10309 N N . VAL B 1 634 ? -15.57 -11.953 -9.305 1 92.31 634 VAL B N 1
ATOM 10310 C CA . VAL B 1 634 ? -16.656 -12.383 -10.172 1 92.31 634 VAL B CA 1
ATOM 10311 C C . VAL B 1 634 ? -16.406 -13.805 -10.656 1 92.31 634 VAL B C 1
ATOM 10313 O O . VAL B 1 634 ? -17.328 -14.633 -10.672 1 92.31 634 VAL B O 1
ATOM 10316 N N . ASN B 1 635 ? -15.18 -14.047 -11.016 1 91.38 635 ASN B N 1
ATOM 10317 C CA . ASN B 1 635 ? -14.82 -15.391 -11.461 1 91.38 635 ASN B CA 1
ATOM 10318 C C . ASN B 1 635 ? -15.023 -16.422 -10.352 1 91.38 635 ASN B C 1
ATOM 10320 O O . ASN B 1 635 ? -15.5 -17.531 -10.609 1 91.38 635 ASN B O 1
ATOM 10324 N N . LEU B 1 636 ? -14.656 -16.062 -9.195 1 91.69 636 LEU B N 1
ATOM 10325 C CA . LEU B 1 636 ? -14.844 -16.969 -8.062 1 91.69 636 LEU B CA 1
ATOM 10326 C C . LEU B 1 636 ? -16.328 -17.203 -7.797 1 91.69 636 LEU B C 1
ATOM 10328 O O . LEU B 1 636 ? -16.734 -18.328 -7.477 1 91.69 636 LEU B O 1
ATOM 10332 N N . LEU B 1 637 ? -17.094 -16.141 -7.895 1 93.81 637 LEU B N 1
ATOM 10333 C CA . LEU B 1 637 ? -18.531 -16.266 -7.676 1 93.81 637 LEU B CA 1
ATOM 10334 C C . LEU B 1 637 ? -19.156 -17.203 -8.703 1 93.81 637 LEU B C 1
ATOM 10336 O O . LEU B 1 637 ? -19.984 -18.047 -8.359 1 93.81 637 LEU B O 1
ATOM 10340 N N . ILE B 1 638 ? -18.766 -17.062 -9.906 1 94.12 638 ILE B N 1
ATOM 10341 C CA . ILE B 1 638 ? -19.25 -17.922 -10.977 1 94.12 638 ILE B CA 1
ATOM 10342 C C . ILE B 1 638 ? -18.875 -19.375 -10.695 1 94.12 638 ILE B C 1
ATOM 10344 O O . ILE B 1 638 ? -19.703 -20.266 -10.781 1 94.12 638 ILE B O 1
ATOM 10348 N N . LYS B 1 639 ? -17.641 -19.562 -10.344 1 92.56 639 LYS B N 1
ATOM 10349 C CA . LYS B 1 639 ? -17.172 -20.906 -10.016 1 92.56 639 LYS B CA 1
ATOM 10350 C C . LYS B 1 639 ? -17.953 -21.484 -8.836 1 92.56 639 LYS B C 1
ATOM 10352 O O . LYS B 1 639 ? -18.328 -22.672 -8.852 1 92.56 639 LYS B O 1
ATOM 10357 N N . THR B 1 640 ? -18.188 -20.703 -7.828 1 93.62 640 THR B N 1
ATOM 10358 C CA . THR B 1 640 ? -18.938 -21.125 -6.648 1 93.62 640 THR B CA 1
ATOM 10359 C C . THR B 1 640 ? -20.359 -21.531 -7.023 1 93.62 640 THR B C 1
ATOM 10361 O O . THR B 1 640 ? -20.875 -22.547 -6.562 1 93.62 640 THR B O 1
ATOM 10364 N N . PHE B 1 641 ? -21.016 -20.719 -7.891 1 94.56 641 PHE B N 1
ATOM 10365 C CA . PHE B 1 641 ? -22.359 -21.031 -8.367 1 94.56 641 PHE B CA 1
ATOM 10366 C C . PHE B 1 641 ? -22.391 -22.359 -9.109 1 94.56 641 PHE B C 1
ATOM 10368 O O . PHE B 1 641 ? -23.266 -23.188 -8.867 1 94.56 641 PHE B O 1
ATOM 10375 N N . ASN B 1 642 ? -21.359 -22.547 -9.945 1 94.06 642 ASN B N 1
ATOM 10376 C CA . ASN B 1 642 ? -21.281 -23.781 -10.719 1 94.06 642 ASN B CA 1
ATOM 10377 C C . ASN B 1 642 ? -21.047 -24.984 -9.828 1 94.06 642 ASN B C 1
ATOM 10379 O O . ASN B 1 642 ? -21.688 -26.016 -9.992 1 94.06 642 ASN B O 1
ATOM 10383 N N . ASP B 1 643 ? -20.141 -24.859 -8.922 1 92.75 643 ASP B N 1
ATOM 10384 C CA . ASP B 1 643 ? -19.797 -25.969 -8.023 1 92.75 643 ASP B CA 1
ATOM 10385 C C . ASP B 1 643 ? -20.984 -26.375 -7.176 1 92.75 643 ASP B C 1
ATOM 10387 O O . ASP B 1 643 ? -21.297 -27.578 -7.07 1 92.75 643 ASP B O 1
ATOM 10391 N N . TYR B 1 644 ? -21.672 -25.469 -6.602 1 93.31 644 TYR B N 1
ATOM 10392 C CA . TYR B 1 644 ? -22.781 -25.781 -5.719 1 93.31 644 TYR B CA 1
ATOM 10393 C C . TYR B 1 644 ? -24 -26.219 -6.52 1 93.31 644 TYR B C 1
ATOM 10395 O O . TYR B 1 644 ? -24.766 -27.078 -6.07 1 93.31 644 TYR B O 1
ATOM 10403 N N . ASN B 1 645 ? -24.203 -25.609 -7.691 1 92.19 645 ASN B N 1
ATOM 10404 C CA . ASN B 1 645 ? -25.281 -26.078 -8.562 1 92.19 645 ASN B CA 1
ATOM 10405 C C . ASN B 1 645 ? -25.094 -27.531 -8.945 1 92.19 645 ASN B C 1
ATOM 10407 O O . ASN B 1 645 ? -26.062 -28.297 -9.008 1 92.19 645 ASN B O 1
ATOM 10411 N N . ALA B 1 646 ? -23.875 -27.922 -9.188 1 90.5 646 ALA B N 1
ATOM 10412 C CA . ALA B 1 646 ? -23.562 -29.312 -9.547 1 90.5 646 ALA B CA 1
ATOM 10413 C C . ALA B 1 646 ? -23.859 -30.266 -8.391 1 90.5 646 ALA B C 1
ATOM 10415 O O . ALA B 1 646 ? -24.109 -31.453 -8.609 1 90.5 646 ALA B O 1
ATOM 10416 N N . LEU B 1 647 ? -23.875 -29.734 -7.211 1 89.75 647 LEU B N 1
ATOM 10417 C CA . LEU B 1 647 ? -24.141 -30.531 -6.027 1 89.75 647 LEU B CA 1
ATOM 10418 C C . LEU B 1 647 ? -25.609 -30.438 -5.617 1 89.75 647 LEU B C 1
ATOM 10420 O O . LEU B 1 647 ? -25.984 -30.922 -4.547 1 89.75 647 LEU B O 1
ATOM 10424 N N . GLY B 1 648 ? -26.406 -29.641 -6.367 1 88.62 648 GLY B N 1
ATOM 10425 C CA . GLY B 1 648 ? -27.844 -29.562 -6.121 1 88.62 648 GLY B CA 1
ATOM 10426 C C . GLY B 1 648 ? -28.203 -28.453 -5.145 1 88.62 648 GLY B C 1
ATOM 10427 O O . GLY B 1 648 ? -29.281 -28.484 -4.547 1 88.62 648 GLY B O 1
ATOM 10428 N N . VAL B 1 649 ? -27.328 -27.609 -4.879 1 92.06 649 VAL B N 1
ATOM 10429 C CA . VAL B 1 649 ? -27.594 -26.469 -4 1 92.06 649 VAL B CA 1
ATOM 10430 C C . VAL B 1 649 ? -27.719 -25.203 -4.828 1 92.06 649 VAL B C 1
ATOM 10432 O O . VAL B 1 649 ? -26.812 -24.844 -5.574 1 92.06 649 VAL B O 1
ATOM 10435 N N . LYS B 1 650 ? -28.828 -24.516 -4.691 1 92.69 650 LYS B N 1
ATOM 10436 C CA . LYS B 1 650 ? -29.047 -23.281 -5.434 1 92.69 650 LYS B CA 1
ATOM 10437 C C . LYS B 1 650 ? -28.562 -22.078 -4.641 1 92.69 650 LYS B C 1
ATOM 10439 O O . LYS B 1 650 ? -28.766 -22 -3.426 1 92.69 650 LYS B O 1
ATOM 10444 N N . ILE B 1 651 ? -27.891 -21.219 -5.355 1 94.75 651 ILE B N 1
ATOM 10445 C CA . ILE B 1 651 ? -27.438 -19.984 -4.73 1 94.75 651 ILE B CA 1
ATOM 10446 C C . ILE B 1 651 ? -28.203 -18.797 -5.301 1 94.75 651 ILE B C 1
ATOM 10448 O O . ILE B 1 651 ? -28.391 -18.688 -6.516 1 94.75 651 ILE B O 1
ATOM 10452 N N . LEU B 1 652 ? -28.75 -17.969 -4.469 1 93.88 652 LEU B N 1
ATOM 10453 C CA . LEU B 1 652 ? -29.453 -16.75 -4.848 1 93.88 652 LEU B CA 1
ATOM 10454 C C . LEU B 1 652 ? -28.734 -15.523 -4.301 1 93.88 652 LEU B C 1
ATOM 10456 O O . LEU B 1 652 ? -28.141 -15.57 -3.221 1 93.88 652 LEU B O 1
ATOM 10460 N N . LEU B 1 653 ? -28.719 -14.477 -5.074 1 95.12 653 LEU B N 1
ATOM 10461 C CA . LEU B 1 653 ? -28.156 -13.203 -4.641 1 95.12 653 LEU B CA 1
ATOM 10462 C C . LEU B 1 653 ? -29.25 -12.219 -4.262 1 95.12 653 LEU B C 1
ATOM 10464 O O . LEU B 1 653 ? -30.328 -12.219 -4.871 1 95.12 653 LEU B O 1
ATOM 10468 N N . ALA B 1 654 ? -29.016 -11.438 -3.252 1 93.81 654 ALA B N 1
ATOM 10469 C CA . ALA B 1 654 ? -29.969 -10.414 -2.82 1 93.81 654 ALA B CA 1
ATOM 10470 C C . ALA B 1 654 ? -29.25 -9.109 -2.488 1 93.81 654 ALA B C 1
ATOM 10472 O O . ALA B 1 654 ? -28.094 -9.117 -2.064 1 93.81 654 ALA B O 1
ATOM 10473 N N . ASN B 1 655 ? -29.891 -7.949 -2.693 1 92.75 655 ASN B N 1
ATOM 10474 C CA . ASN B 1 655 ? -29.406 -6.621 -2.334 1 92.75 655 ASN B CA 1
ATOM 10475 C C . ASN B 1 655 ? -28.125 -6.273 -3.092 1 92.75 655 ASN B C 1
ATOM 10477 O O . ASN B 1 655 ? -27.141 -5.836 -2.492 1 92.75 655 ASN B O 1
ATOM 10481 N N . VAL B 1 656 ? -28.172 -6.504 -4.395 1 90.5 656 VAL B N 1
ATOM 10482 C CA . VAL B 1 656 ? -27.016 -6.203 -5.234 1 90.5 656 VAL B CA 1
ATOM 10483 C C . VAL B 1 656 ? -27.062 -4.742 -5.676 1 90.5 656 VAL B C 1
ATOM 10485 O O . VAL B 1 656 ? -28.062 -4.293 -6.254 1 90.5 656 VAL B O 1
ATOM 10488 N N . CYS B 1 657 ? -26.094 -4.012 -5.309 1 87.06 657 CYS B N 1
ATOM 10489 C CA . CYS B 1 657 ? -26.062 -2.609 -5.707 1 87.06 657 CYS B CA 1
ATOM 10490 C C . CYS B 1 657 ? -25.734 -2.465 -7.188 1 87.06 657 CYS B C 1
ATOM 10492 O O . CYS B 1 657 ? -25.375 -3.443 -7.844 1 87.06 657 CYS B O 1
ATOM 10494 N N . SER B 1 658 ? -25.859 -1.275 -7.73 1 82.75 658 SER B N 1
ATOM 10495 C CA . SER B 1 658 ? -25.734 -1.021 -9.164 1 82.75 658 SER B CA 1
ATOM 10496 C C . SER B 1 658 ? -24.312 -1.292 -9.641 1 82.75 658 SER B C 1
ATOM 10498 O O . SER B 1 658 ? -24.109 -1.817 -10.742 1 82.75 658 SER B O 1
ATOM 10500 N N . GLU B 1 659 ? -23.328 -0.968 -8.836 1 84.62 659 GLU B N 1
ATOM 10501 C CA . GLU B 1 659 ? -21.938 -1.165 -9.211 1 84.62 659 GLU B CA 1
ATOM 10502 C C . GLU B 1 659 ? -21.609 -2.648 -9.352 1 84.62 659 GLU B C 1
ATOM 10504 O O . GLU B 1 659 ? -20.938 -3.055 -10.305 1 84.62 659 GLU B O 1
ATOM 10509 N N . VAL B 1 660 ? -22.078 -3.424 -8.438 1 89.81 660 VAL B N 1
ATOM 10510 C CA . VAL B 1 660 ? -21.828 -4.859 -8.445 1 89.81 660 VAL B CA 1
ATOM 10511 C C . VAL B 1 660 ? -22.625 -5.516 -9.57 1 89.81 660 VAL B C 1
ATOM 10513 O O . VAL B 1 660 ? -22.141 -6.43 -10.242 1 89.81 660 VAL B O 1
ATOM 10516 N N . ALA B 1 661 ? -23.859 -5.008 -9.781 1 87.88 661 ALA B N 1
ATOM 10517 C CA . ALA B 1 661 ? -24.688 -5.539 -10.852 1 87.88 661 ALA B CA 1
ATOM 10518 C C . ALA B 1 661 ? -24.016 -5.348 -12.211 1 87.88 661 ALA B C 1
ATOM 10520 O O . ALA B 1 661 ? -24.078 -6.23 -13.07 1 87.88 661 ALA B O 1
ATOM 10521 N N . HIS B 1 662 ? -23.438 -4.238 -12.344 1 86.06 662 HIS B N 1
ATOM 10522 C CA . HIS B 1 662 ? -22.75 -3.951 -13.594 1 86.06 662 HIS B CA 1
ATOM 10523 C C . HIS B 1 662 ? -21.578 -4.914 -13.812 1 86.06 662 HIS B C 1
ATOM 10525 O O . HIS B 1 662 ? -21.391 -5.418 -14.914 1 86.06 662 HIS B O 1
ATOM 10531 N N . VAL B 1 663 ? -20.828 -5.16 -12.812 1 89 663 VAL B N 1
ATOM 10532 C CA . VAL B 1 663 ? -19.672 -6.047 -12.898 1 89 663 VAL B CA 1
ATOM 10533 C C . VAL B 1 663 ? -20.141 -7.477 -13.18 1 89 663 VAL B C 1
ATOM 10535 O O . VAL B 1 663 ? -19.5 -8.203 -13.945 1 89 663 VAL B O 1
ATOM 10538 N N . LEU B 1 664 ? -21.25 -7.859 -12.562 1 91.19 664 LEU B N 1
ATOM 10539 C CA . LEU B 1 664 ? -21.797 -9.195 -12.789 1 91.19 664 LEU B CA 1
ATOM 10540 C C . LEU B 1 664 ? -22.25 -9.359 -14.234 1 91.19 664 LEU B C 1
ATOM 10542 O O . LEU B 1 664 ? -22.125 -10.445 -14.812 1 91.19 664 LEU B O 1
ATOM 10546 N N . LYS B 1 665 ? -22.719 -8.281 -14.781 1 88.75 665 LYS B N 1
ATOM 10547 C CA . LYS B 1 665 ? -23.156 -8.312 -16.172 1 88.75 665 LYS B CA 1
ATOM 10548 C C . LYS B 1 665 ? -21.969 -8.422 -17.125 1 88.75 665 LYS B C 1
ATOM 10550 O O . LYS B 1 665 ? -21.938 -9.305 -17.984 1 88.75 665 LYS B O 1
ATOM 10555 N N . VAL B 1 666 ? -21.016 -7.609 -16.891 1 89.44 666 VAL B N 1
ATOM 10556 C CA . VAL B 1 666 ? -19.875 -7.559 -17.797 1 89.44 666 VAL B CA 1
ATOM 10557 C C . VAL B 1 666 ? -18.969 -8.773 -17.578 1 89.44 666 VAL B C 1
ATOM 10559 O O . VAL B 1 666 ? -18.281 -9.219 -18.484 1 89.44 666 VAL B O 1
ATOM 10562 N N . GLY B 1 667 ? -19.016 -9.312 -16.359 1 90.81 667 GLY B N 1
ATOM 10563 C CA . GLY B 1 667 ? -18.203 -10.469 -16.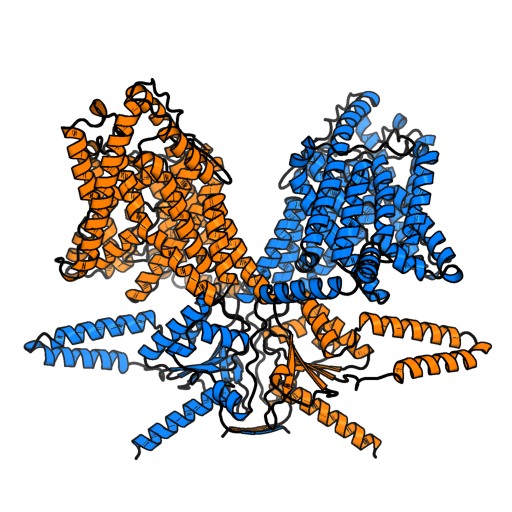016 1 90.81 667 GLY B CA 1
ATOM 10564 C C . GLY B 1 667 ? -18.828 -11.789 -16.438 1 90.81 667 GLY B C 1
ATOM 10565 O O . GLY B 1 667 ? -18.359 -12.859 -16.047 1 90.81 667 GLY B O 1
ATOM 10566 N N . ASN B 1 668 ? -19.922 -11.766 -17.125 1 90.38 668 ASN B N 1
ATOM 10567 C CA . ASN B 1 668 ? -20.578 -12.906 -17.734 1 90.38 668 ASN B CA 1
ATOM 10568 C C . ASN B 1 668 ? -21.344 -13.734 -16.719 1 90.38 668 ASN B C 1
ATOM 10570 O O . ASN B 1 668 ? -21.688 -14.891 -16.969 1 90.38 668 ASN B O 1
ATOM 10574 N N . PHE B 1 669 ? -21.516 -13.18 -15.57 1 91.81 669 PHE B N 1
ATOM 10575 C CA . PHE B 1 669 ? -22.328 -13.875 -14.578 1 91.81 669 PHE B CA 1
ATOM 10576 C C . PHE B 1 669 ? -23.781 -13.961 -15.023 1 91.81 669 PHE B C 1
ATOM 10578 O O . PHE B 1 669 ? -24.391 -15.031 -14.969 1 91.81 669 PHE B O 1
ATOM 10585 N N . ILE B 1 670 ? -24.312 -12.828 -15.516 1 89.69 670 ILE B N 1
ATOM 10586 C CA . ILE B 1 670 ? -25.703 -12.75 -15.906 1 89.69 670 ILE B CA 1
ATOM 10587 C C . ILE B 1 670 ? -25.938 -13.578 -17.172 1 89.69 670 ILE B C 1
ATOM 10589 O O . ILE B 1 670 ? -26.984 -14.203 -17.328 1 89.69 670 ILE B O 1
ATOM 10593 N N . LYS B 1 671 ? -24.938 -13.656 -18 1 89.88 671 LYS B N 1
ATOM 10594 C CA . LYS B 1 671 ? -25.016 -14.469 -19.203 1 89.88 671 LYS B CA 1
ATOM 10595 C C . LYS B 1 671 ? -25.109 -15.953 -18.859 1 89.88 671 LYS B C 1
ATOM 10597 O O . LYS B 1 671 ? -25.859 -16.703 -19.5 1 89.88 671 LYS B O 1
ATOM 10602 N N . GLU B 1 672 ? -24.453 -16.359 -17.906 1 91.62 672 GLU B N 1
ATOM 10603 C CA . GLU B 1 672 ? -24.375 -17.766 -17.547 1 91.62 672 GLU B CA 1
ATOM 10604 C C . GLU B 1 672 ? -25.578 -18.188 -16.719 1 91.62 672 GLU B C 1
ATOM 10606 O O . GLU B 1 672 ? -26.125 -19.297 -16.906 1 91.62 672 GLU B O 1
ATOM 10611 N N . PHE B 1 673 ? -26 -17.375 -15.75 1 91.56 673 PHE B N 1
ATOM 10612 C CA . PHE B 1 673 ? -27.016 -17.812 -14.789 1 91.56 673 PHE B CA 1
ATOM 10613 C C . PHE B 1 673 ? -28.312 -17.031 -14.969 1 91.56 673 PHE B C 1
ATOM 10615 O O . PHE B 1 673 ? -29.344 -17.422 -14.438 1 91.56 673 PHE B O 1
ATOM 10622 N N . GLY B 1 674 ? -28.266 -15.953 -15.656 1 85.06 674 GLY B N 1
ATOM 10623 C CA . GLY B 1 674 ? -29.438 -15.133 -15.859 1 85.06 674 GLY B CA 1
ATOM 10624 C C . GLY B 1 674 ? -29.703 -14.172 -14.711 1 85.06 674 GLY B C 1
ATOM 10625 O O . GLY B 1 674 ? -29.062 -14.258 -13.664 1 85.06 674 GLY B O 1
ATOM 10626 N N . ASP B 1 675 ? -30.656 -13.312 -14.867 1 85.94 675 ASP B N 1
ATOM 10627 C CA . ASP B 1 675 ? -31.016 -12.305 -13.875 1 85.94 675 ASP B CA 1
ATOM 10628 C C . ASP B 1 675 ? -32 -12.852 -12.859 1 85.94 675 ASP B C 1
ATOM 10630 O O . ASP B 1 675 ? -32.344 -12.18 -11.883 1 85.94 675 ASP B O 1
ATOM 10634 N N . GLY B 1 676 ? -32.438 -14.008 -13.062 1 84.12 676 GLY B N 1
ATOM 10635 C CA . GLY B 1 676 ? -33.469 -14.594 -12.211 1 84.12 676 GLY B CA 1
ATOM 10636 C C . GLY B 1 676 ? -32.938 -15.008 -10.852 1 84.12 676 GLY B C 1
ATOM 10637 O O . GLY B 1 676 ? -33.719 -15.281 -9.93 1 84.12 676 GLY B O 1
ATOM 10638 N N . ASN B 1 677 ? -31.656 -14.984 -10.688 1 89.62 677 ASN B N 1
ATOM 10639 C CA . ASN B 1 677 ? -31.062 -15.406 -9.422 1 89.62 677 ASN B CA 1
ATOM 10640 C C . ASN B 1 677 ? -30.719 -14.203 -8.539 1 89.62 677 ASN B C 1
ATOM 10642 O O . ASN B 1 677 ? -30.188 -14.375 -7.441 1 89.62 677 ASN B O 1
ATOM 10646 N N . ILE B 1 678 ? -31.078 -12.977 -8.977 1 92.25 678 ILE B N 1
ATOM 10647 C CA . ILE B 1 678 ? -30.781 -11.758 -8.227 1 92.25 678 ILE B CA 1
ATOM 10648 C C . ILE B 1 678 ? -32.094 -11.133 -7.734 1 92.25 678 ILE B C 1
ATOM 10650 O O . ILE B 1 678 ? -32.906 -10.664 -8.539 1 92.25 678 ILE B O 1
ATOM 10654 N N . PHE B 1 679 ? -32.219 -11.07 -6.484 1 90.94 679 PHE B N 1
ATOM 10655 C CA . PHE B 1 679 ? -33.469 -10.594 -5.902 1 90.94 679 PHE B CA 1
ATOM 10656 C C . PHE B 1 679 ? -33.281 -9.219 -5.27 1 90.94 679 PHE B C 1
ATOM 10658 O O . PHE B 1 679 ? -32.156 -8.789 -5.02 1 90.94 679 PHE B O 1
ATOM 10665 N N . LEU B 1 680 ? -34.344 -8.609 -5.051 1 88.5 680 LEU B N 1
ATOM 10666 C CA . LEU B 1 680 ? -34.344 -7.258 -4.504 1 88.5 680 LEU B CA 1
ATOM 10667 C C . LEU B 1 680 ? -33.875 -7.254 -3.053 1 88.5 680 LEU B C 1
ATOM 10669 O O . LEU B 1 680 ? -33.031 -6.441 -2.666 1 88.5 680 LEU B O 1
ATOM 10673 N N . THR B 1 681 ? -34.5 -8.078 -2.25 1 90 681 THR B N 1
ATOM 10674 C CA . THR B 1 681 ? -34.125 -8.203 -0.84 1 90 681 THR B CA 1
ATOM 10675 C C . THR B 1 681 ? -33.969 -9.672 -0.455 1 90 681 THR B C 1
ATOM 10677 O O . THR B 1 681 ? -34.312 -10.57 -1.222 1 90 681 THR B O 1
ATOM 10680 N N . VAL B 1 682 ? -33.375 -9.859 0.684 1 90.81 682 VAL B N 1
ATOM 10681 C CA . VAL B 1 682 ? -33.219 -11.211 1.2 1 90.81 682 VAL B CA 1
ATOM 10682 C C . VAL B 1 682 ? -34.562 -11.852 1.424 1 90.81 682 VAL B C 1
ATOM 10684 O O . VAL B 1 682 ? -34.75 -13.039 1.138 1 90.81 682 VAL B O 1
ATOM 10687 N N . TYR B 1 683 ? -35.469 -11.055 1.913 1 87.81 683 TYR B N 1
ATOM 10688 C CA . TYR B 1 683 ? -36.812 -11.539 2.174 1 87.81 683 TYR B CA 1
ATOM 10689 C C . TYR B 1 683 ? -37.5 -12 0.888 1 87.81 683 TYR B C 1
ATOM 10691 O O . TYR B 1 683 ? -38.188 -13.016 0.874 1 87.81 683 TYR B O 1
ATOM 10699 N N . ASP B 1 684 ? -37.312 -11.289 -0.195 1 87.62 684 ASP B N 1
ATOM 10700 C CA . ASP B 1 684 ? -37.875 -11.672 -1.495 1 87.62 684 ASP B CA 1
ATOM 10701 C C . ASP B 1 684 ? -37.281 -13.008 -1.955 1 87.62 684 ASP B C 1
ATOM 10703 O O . ASP B 1 684 ? -38.031 -13.852 -2.486 1 87.62 684 ASP B O 1
ATOM 10707 N N . ALA B 1 685 ? -36.031 -13.172 -1.793 1 89.44 685 ALA B N 1
ATOM 10708 C CA . ALA B 1 685 ? -35.344 -14.383 -2.24 1 89.44 685 ALA B CA 1
ATOM 10709 C C . ALA B 1 685 ? -35.812 -15.602 -1.465 1 89.44 685 ALA B C 1
ATOM 10711 O O . ALA B 1 685 ? -36.125 -16.641 -2.057 1 89.44 685 ALA B O 1
ATOM 10712 N N . VAL B 1 686 ? -35.875 -15.469 -0.162 1 88.75 686 VAL B N 1
ATOM 10713 C CA . VAL B 1 686 ? -36.281 -16.578 0.689 1 88.75 686 VAL B CA 1
ATOM 10714 C C . VAL B 1 686 ? -37.75 -16.938 0.41 1 88.75 686 VAL B C 1
ATOM 10716 O O . VAL B 1 686 ? -38.094 -18.109 0.315 1 88.75 686 VAL B O 1
ATOM 10719 N N . THR B 1 687 ? -38.625 -15.891 0.288 1 86.12 687 THR B N 1
ATOM 10720 C CA . THR B 1 687 ? -40.031 -16.109 0.023 1 86.12 687 THR B CA 1
ATOM 10721 C C . THR B 1 687 ? -40.25 -16.781 -1.335 1 86.12 687 THR B C 1
ATOM 10723 O O . THR B 1 687 ? -41.094 -17.656 -1.484 1 86.12 687 THR B O 1
ATOM 10726 N N . TRP B 1 688 ? -39.5 -16.297 -2.279 1 84.06 688 TRP B N 1
ATOM 10727 C CA . TRP B 1 688 ? -39.594 -16.875 -3.613 1 84.06 688 TRP B CA 1
ATOM 10728 C C . TRP B 1 688 ? -39.219 -18.359 -3.57 1 84.06 688 TRP B C 1
ATOM 10730 O O . TRP B 1 688 ? -39.906 -19.188 -4.191 1 84.06 688 TRP B O 1
ATOM 10740 N N . TRP B 1 689 ? -38.219 -18.766 -2.902 1 86.12 689 TRP B N 1
ATOM 10741 C CA . TRP B 1 689 ? -37.75 -20.141 -2.818 1 86.12 689 TRP B CA 1
ATOM 10742 C C . TRP B 1 689 ? -38.781 -21.016 -2.092 1 86.12 689 TRP B C 1
ATOM 10744 O O . TRP B 1 689 ? -39.062 -22.141 -2.508 1 86.12 689 TRP B O 1
ATOM 10754 N N . GLN B 1 690 ? -39.312 -20.484 -0.972 1 83.94 690 GLN B N 1
ATOM 10755 C CA . GLN B 1 690 ? -40.281 -21.234 -0.171 1 83.94 690 GLN B CA 1
ATOM 10756 C C . GLN B 1 690 ? -41.562 -21.484 -0.953 1 83.94 690 GLN B C 1
ATOM 10758 O O . GLN B 1 690 ? -42.219 -22.516 -0.762 1 83.94 690 GLN B O 1
ATOM 10763 N N . SER B 1 691 ? -41.875 -20.516 -1.737 1 82.31 691 SER B N 1
ATOM 10764 C CA . SER B 1 691 ? -43.062 -20.688 -2.555 1 82.31 691 SER B CA 1
ATOM 10765 C C . SER B 1 691 ? -42.875 -21.734 -3.631 1 82.31 691 SER B C 1
ATOM 10767 O O . SER B 1 691 ? -43.812 -22.422 -4.023 1 82.31 691 SER B O 1
ATOM 10769 N N . ARG B 1 692 ? -41.75 -21.844 -4.113 1 76.44 692 ARG B N 1
ATOM 10770 C CA . ARG B 1 692 ? -41.438 -22.844 -5.125 1 76.44 692 ARG B CA 1
ATOM 10771 C C . ARG B 1 692 ? -41.469 -24.25 -4.535 1 76.44 692 ARG B C 1
ATOM 10773 O O . ARG B 1 692 ? -41.938 -25.188 -5.184 1 76.44 692 ARG B O 1
ATOM 10780 N N . ASP B 1 693 ? -40.938 -24.312 -3.395 1 65.75 693 ASP B N 1
ATOM 10781 C CA . ASP B 1 693 ? -40.906 -25.625 -2.729 1 65.75 693 ASP B CA 1
ATOM 10782 C C . ASP B 1 693 ? -42.312 -26.094 -2.371 1 65.75 693 ASP B C 1
ATOM 10784 O O . ASP B 1 693 ? -42.625 -27.281 -2.467 1 65.75 693 ASP B O 1
ATOM 10788 N N . ASN B 1 694 ? -43.094 -25.062 -2.008 1 62.56 694 ASN B N 1
ATOM 10789 C CA . ASN B 1 694 ? -44.469 -25.406 -1.688 1 62.56 694 ASN B CA 1
ATOM 10790 C C . ASN B 1 694 ? -45.25 -25.828 -2.934 1 62.56 694 ASN B C 1
ATOM 10792 O O . ASN B 1 694 ? -46.094 -26.719 -2.867 1 62.56 694 ASN B O 1
ATOM 10796 N N . MET B 1 695 ? -44.906 -25.219 -3.945 1 53.03 695 MET B N 1
ATOM 10797 C CA . MET B 1 695 ? -45.562 -25.594 -5.188 1 53.03 695 MET B CA 1
ATOM 10798 C C . MET B 1 695 ? -45.156 -27 -5.625 1 53.03 695 MET B C 1
ATOM 10800 O O . MET B 1 695 ? -45.969 -27.766 -6.125 1 53.03 695 MET B O 1
ATOM 10804 N N . LYS B 1 696 ? -43.969 -27.438 -5.461 1 59.16 696 LYS B N 1
ATOM 10805 C CA . LYS B 1 696 ? -43.5 -28.766 -5.832 1 59.16 696 LYS B CA 1
ATOM 10806 C C . LYS B 1 696 ? -44.156 -29.844 -4.953 1 59.16 696 LYS B C 1
ATOM 10808 O O . LYS B 1 696 ? -44.531 -30.906 -5.445 1 59.16 696 LYS B O 1
ATOM 10813 N N . SER B 1 697 ? -44.156 -29.422 -3.695 1 56.62 697 SER B N 1
ATOM 10814 C CA . SER B 1 697 ? -44.812 -30.359 -2.791 1 56.62 697 SER B CA 1
ATOM 10815 C C . SER B 1 697 ? -46.281 -30.547 -3.143 1 56.62 697 SER B C 1
ATOM 10817 O O . SER B 1 697 ? -46.812 -31.656 -3.08 1 56.62 697 SER B O 1
ATOM 10819 N N . LEU B 1 698 ? -46.844 -29.391 -3.555 1 47.88 698 LEU B N 1
ATOM 10820 C CA . LEU B 1 698 ? -48.25 -29.484 -3.943 1 47.88 698 LEU B CA 1
ATOM 10821 C C . LEU B 1 698 ? -48.406 -30.281 -5.23 1 47.88 698 LEU B C 1
ATOM 10823 O O . LEU B 1 698 ? -49.344 -31.062 -5.367 1 47.88 698 LEU B O 1
ATOM 10827 N N . SER B 1 699 ? -47.469 -30.047 -6.059 1 48.53 699 SER B N 1
ATOM 10828 C CA . SER B 1 699 ? -47.531 -30.781 -7.32 1 48.53 699 SER B CA 1
ATOM 10829 C C . SER B 1 699 ? -47.25 -32.281 -7.117 1 48.53 699 SER B C 1
ATOM 10831 O O . SER B 1 699 ? -47.844 -33.094 -7.793 1 48.53 699 SER B O 1
ATOM 10833 N N . THR B 1 700 ? -46.375 -32.656 -6.297 1 45.81 700 THR B N 1
ATOM 10834 C CA . THR B 1 700 ? -46.156 -34.062 -6.008 1 45.81 700 THR B CA 1
ATOM 10835 C C . THR B 1 700 ? -47.375 -34.656 -5.305 1 45.81 700 THR B C 1
ATOM 10837 O O . THR B 1 700 ? -47.594 -35.875 -5.371 1 45.81 700 THR B O 1
ATOM 10840 N N . ARG B 1 701 ? -48 -33.844 -4.633 1 48.06 701 ARG B N 1
ATOM 10841 C CA . ARG B 1 701 ? -49.188 -34.344 -3.969 1 48.06 701 ARG B CA 1
ATOM 10842 C C . ARG B 1 701 ? -50.344 -34.5 -4.961 1 48.06 701 ARG B C 1
ATOM 10844 O O . ARG B 1 701 ? -51.25 -35.312 -4.75 1 48.06 701 ARG B O 1
ATOM 10851 N N . LEU B 1 702 ? -50.281 -33.75 -6 1 37.47 702 LEU B N 1
ATOM 10852 C CA . LEU B 1 702 ? -51.312 -33.938 -6.996 1 37.47 702 LEU B CA 1
ATOM 10853 C C . LEU B 1 702 ? -50.969 -35.094 -7.945 1 37.47 702 LEU B C 1
ATOM 10855 O O . LEU B 1 702 ? -51.844 -35.812 -8.406 1 37.47 702 LEU B O 1
#

Foldseek 3Di:
DDDDDDAQDFPVRVCVVVVPDQDFDPPDCPVVVVVVVVVVVVVCPPDVVVNVVVVVCLQWVLVVVVVVDDCVPAVVLLLVLLQLLLLLQLLLLQLLCVLLVAQSLLSLLQQFQLLVLLQGQPDFFQFRKGRDNLLSNLNNLLLCVVQPQPDPPVPDDPVVNVVSSVVSNVVSLLLQLLLLQLLLVVLLVCLVVPVLCVLVLQDPLLVLLLLQLSLLSLLLSLLCQQQVHDFTRDAFFQRSVRRVVRSVVCCVPADPLSVLQRVVSNVLLVVLLCQVVVQVVVCVVCQVPDVLSARDSSLSVLLVVLLVVCVVVVCCVPRNFDASAARDADFDDFAARDPVSNVSNSLSSNLSSVVQLSVQQVLSVVVCVVVPHDTDSSSNSNSQSVSSNVSSRRSHGRMHTDNVSSVSSVSSPRGGSSSSVSSSVSSNVCRHPPRRSSRSRGSSSSSSVSSSVSPVSNCSVVVLVVLCVVPVLSSCLSVQLNCCCNGTHSSRSSVVSSVSSVVSVVVVQQPWDKFKWDDDPPDLDIDGPVVPPDDPQDLEIEIETQHAAEPNRLVVVLVSVCVRQVDNLVVVVVVVVVLVVLLVVLVVVVPCVVVVVVVSVVVCCVVVVDPPRNGNQEYEYECQNHPAYDLVNLVSVLVVQVSVVVVRHHYAYENQDSRHVVCCVVSCVCVVPNSVRGTHHPSSNVVVVVVVVVVVVVVVVD/DDDDDDAFDFPVRVCVVVVPDQDFDPPDCVVVVVVVVVVVVVVCPPDVVVVVVVVVCLQWVLVVCVVVDDCVPAVVLLLVLLQLLLLLQLLVLQLLCVLLVAQSLLSLLQQFQLLVLLQGQPDFFQFHKGRDNLLSNLNNLLLCVVQPQDDPPVPDDPVVNVVSSVVSNVVSLLLQLLLLQLLLVVLLVCLVVPVLCVLVLQDPLLVLLLLQLSLLSLLLSLLCQQQVFDFTRDAFFQRSVRRVVRSVVCCVPADPLSVLQRVVSNVLLVVLLCQVVVQVVVCVVCQVPDVLSARDSSLSVLLVVLLVVCVVVVCCVPRNFDASAARDADFDDFAARDPVSNVSNSLSSNLSSVVQLSVQQVLSVVVCVVVPHDTDSSSNSNSQSVSSNVSSRRSHGRMHTDNVSSVSSVSSPRGGSSSSVSSSVSSNVCRHPPRRSSRSRGSSSSSSVSSSVSVVSNCSVVVLVVLCVVPVLSSVLSVQLNCCCNGTHSSRSSVVSSVSSVVSVVVVQQPWDKFKWDDDPPDLDTDGPVVPPDDPQDLEIEIETQHAAEPNRLVVVLVSVCVRQVDNLVVVVVVVVVLVVLLVVLVVVVPCVVVSVVVSVVVCCVVVPDCPRNGNQEYEYECQNHPAYDLVNLVSVQVVQVSVVVVRHHYAYENQDSRHVVCCVVSCVCVVPNSVRYTHHPSSNVVVVVVVVVVVVVVVVD

Solvent-accessible surface area (backbone atoms only — not comparable to full-atom values): 68999 Å² total; per-residue (Å²): 114,46,77,45,68,48,71,66,35,33,44,62,54,44,32,62,73,68,63,43,51,87,67,72,54,85,67,64,66,59,59,53,45,48,50,49,50,49,50,53,53,54,63,42,66,75,45,50,68,66,41,48,52,49,45,48,43,66,59,31,31,36,63,55,55,60,73,68,51,53,64,88,75,44,46,66,33,17,47,54,21,3,50,53,51,21,49,51,40,50,46,50,8,33,29,35,14,47,47,28,51,31,57,37,64,37,14,45,41,17,38,25,47,28,17,48,44,26,43,39,27,33,66,52,41,53,68,36,53,13,57,26,67,70,52,18,40,48,40,13,53,53,39,29,53,75,54,53,67,77,80,82,57,88,87,53,52,71,67,57,51,51,54,54,48,50,56,50,36,58,54,33,41,46,44,31,9,24,27,4,31,50,18,8,50,50,31,37,51,35,30,77,68,60,49,49,63,59,53,39,62,58,34,67,42,29,50,38,16,39,44,26,14,48,30,53,47,50,47,59,66,31,44,36,32,31,37,62,48,77,56,74,62,61,68,56,70,43,29,54,58,55,40,51,47,33,47,52,50,52,67,71,66,49,51,75,68,48,47,46,18,27,52,51,23,35,49,50,15,51,52,44,38,52,51,44,54,48,48,51,52,47,39,66,74,42,46,88,71,36,75,75,35,52,68,77,64,51,58,42,49,49,51,54,50,41,17,52,49,28,58,76,64,34,33,48,83,74,39,56,42,59,48,70,40,89,39,82,67,52,78,72,75,71,44,79,54,53,72,83,47,35,76,75,37,48,82,53,14,51,56,38,34,51,51,40,48,40,50,34,53,52,54,37,49,54,50,16,48,68,67,30,49,82,67,55,54,41,48,40,27,39,13,49,10,49,13,18,38,61,23,10,27,49,54,7,40,62,49,26,45,34,68,71,58,16,48,50,28,49,54,24,49,34,70,39,41,61,20,38,49,40,14,26,50,50,44,49,49,35,34,60,72,46,36,59,67,53,22,41,24,38,42,16,53,35,29,28,51,53,51,63,63,34,49,69,36,52,55,38,64,68,54,45,60,64,38,38,65,41,29,59,67,47,29,47,29,18,50,51,7,20,50,34,17,44,37,40,30,59,66,58,8,49,54,48,21,44,52,46,48,54,48,50,53,54,49,56,51,42,70,44,57,66,42,50,40,36,73,42,86,91,51,79,50,66,40,56,40,87,29,52,84,84,92,69,93,49,47,60,42,36,39,34,43,46,28,49,40,28,56,63,32,41,67,53,53,55,51,42,51,26,66,73,55,69,52,52,55,41,44,53,51,33,51,48,50,53,50,49,50,50,50,52,53,32,63,71,39,76,87,51,32,66,60,48,52,52,49,50,51,45,49,50,41,51,70,55,64,48,89,61,64,86,63,48,40,31,37,37,39,34,30,52,18,28,44,40,57,39,58,62,29,50,54,49,50,49,49,50,50,50,47,36,45,75,72,63,25,46,68,34,39,14,31,68,42,60,54,33,47,51,36,35,50,64,58,43,43,36,75,73,68,40,62,82,40,33,16,48,34,61,51,33,45,53,52,53,51,52,51,50,53,50,48,49,53,50,54,71,69,101,114,47,77,46,69,46,72,66,33,32,44,63,54,44,33,61,73,69,63,44,51,85,68,73,53,84,66,65,64,59,59,54,45,49,49,49,50,50,50,53,54,52,62,42,65,74,45,50,66,64,42,46,52,48,45,48,43,66,59,32,31,37,63,56,55,60,72,66,52,54,63,88,75,44,47,67,34,18,47,56,20,4,49,54,51,21,49,51,40,50,47,47,7,33,28,36,14,48,46,28,51,32,57,37,63,37,14,46,41,18,36,26,48,28,19,49,45,25,41,39,26,33,65,52,43,54,67,35,53,14,59,27,67,68,53,18,42,51,41,14,53,51,41,30,51,76,52,54,66,78,78,82,56,89,86,52,53,72,69,55,51,49,54,54,46,49,56,50,35,58,53,33,40,44,44,30,9,24,27,4,29,49,17,9,50,49,31,37,52,36,32,77,67,59,49,49,63,62,51,39,62,58,35,67,42,28,51,37,16,37,44,28,14,47,29,54,48,50,47,61,68,30,46,34,34,31,37,63,49,78,57,74,61,61,66,55,70,45,28,54,57,54,40,50,47,34,48,52,51,53,67,71,67,47,52,75,68,48,48,45,18,28,53,52,23,36,50,50,16,50,52,45,36,52,49,46,54,50,48,51,52,47,39,65,73,42,46,87,70,37,75,75,36,51,68,78,66,51,57,40,50,49,50,52,49,41,15,51,49,30,57,74,64,34,33,46,83,74,40,56,41,60,47,71,39,88,40,80,66,53,79,71,77,70,45,79,56,52,71,83,46,35,76,76,37,48,82,55,15,52,56,39,36,52,52,38,48,40,50,35,51,51,52,39,47,54,51,17,50,67,69,30,49,82,66,55,54,41,48,40,28,40,12,49,10,50,14,18,38,60,23,10,26,51,54,7,40,62,46,25,44,32,68,70,57,16,48,50,29,49,54,23,50,34,69,40,41,60,19,37,48,39,14,25,49,51,44,50,51,34,34,61,72,46,35,59,66,54,22,41,25,36,42,18,54,33,28,28,52,52,51,61,64,34,48,69,36,52,55,38,63,67,52,45,61,64,37,37,66,42,27,58,68,49,28,47,29,17,50,52,8,20,50,33,16,44,37,41,28,58,66,58,10,49,55,50,21,46,50,47,48,54,48,48,54,54,49,57,51,41,70,44,57,65,43,49,40,35,73,40,86,92,51,80,48,66,40,58,41,87,29,48,87,82,90,71,92,49,47,61,42,36,38,35,42,47,25,49,41,29,54,63,32,42,68,54,52,56,51,42,52,25,66,72,56,70,52,52,54,42,46,53,49,31,49,48,50,53,50,50,49,49,49,52,51,33,64,70,40,76,86,50,31,68,60,49,50,50,49,49,49,45,50,49,43,50,70,57,63,49,89,60,64,86,63,49,40,30,38,37,40,35,28,51,18,28,43,39,58,39,57,58,28,49,51,48,49,49,50,51,49,50,47,36,46,75,71,62,24,46,69,33,39,12,32,67,41,61,54,33,47,50,34,36,48,62,57,45,42,35,75,74,67,40,62,83,41,33,17,48,34,60,51,32,44,54,51,53,52,54,50,50,52,50,47,48,54,49,53,72,69,100

Secondary structure (DSSP, 8-state):
-EEEEE---BHHHHHHHTT---------HHHHHHHHHHHHHHHHHH-HHHHHHHHHHHH-HHHHHHHT--HHHHHHHHHHHHHHHHHHHHHHHHHHHHHTTS-HHHHHHHTTHHHHHHHHH---SS---S--HHHHHHHHHHHHHHSPPP---TTS-HHHHHHHHHHHHHHHHHHHHHHHHHHHHHHHHHHHTT-GGGGGG--HHHHHHHHHHHHHHHHHHHHHHHHT-------STTHHHHHHHHHHHHHHS--HHHHHHHHHHHHHHHHHHHHHHHHHHHHHHTTTTSGGGPPP-HHHHHHHHHHHHHHHHTHHHHH---B------SPPPP-PPPGGGHHHHHHHHHHHHHHHHHHHHHHHHHHHHHHT----HHHHHHHHHHHHHHHHTTTPPP----HHHHHHHHHTT--STHHHHHHHHHHHHIIIIIGGGGGG-BHHHHHHHHHHHTHHHHGGGGGHHHHHHH-HHHHHHHHHHHHHHHHT-HHHHHHHHHHHHHHHHHHHHHSPPEEEEEEPTTSS-EEEGGG--S----SEEEEEE-S-B-TTTHHHHHHHHHHHH---HHHHHHHHHHHHHHHHHHHHSSSSHHHHHHHHHHHHHHHHHS-------EEEEE-TT---B-HHHHHHHHHHHHHHHHTT-EEEEES--HHHHHHHHHTTHHHHH-GGGEESSHHHHHHHHHHHHHHHHHHHH-/-EEEEE---BHHHHHHHTT---------HHHHHHHHHHHHHHHHHH-HHHHHHHHHHHH-HHHHHHHT--HHHHHHHHHHHHHHHHHHHHHHHHHHHHHTTS-HHHHHHHTTHHHHHHHHH---SS--EE--HHHHHHHHHHHHHHSPPP---TTS-HHHHHHHHHHHHHHHHHHHHHHHHHHHHHHHHHHHTT-GGGGGG--HHHHHHHHHHHHHHHHHHHHHHHHT-------STTHHHHHHHHHHHHHHS--HHHHHHHHHHHHHHHHHHHHHHHHHHHHHHTTTTSGGGPPP-HHHHHHHHHHHHHHHHTHHHHH---B------SPPPP-PPPGGGHHHHHHHHHHHHHHHHHHHHHHHHHHHHHHT----HHHHHHHHHHHHHHHHTTTPPP-EE-HHHHHHHHHTT--STHHHHHHHHHHHHIIIIIGGGGGG-BHHHHHHHHHHHTHHHHGGGGGHHHHHHH-HHHHHHHHHHHHHHHHT-HHHHHHHHHHHHHHHHHHHHHSPPEEEEEEPTTSS-EEEGGG--S----SEEEEEE-S-B-TTTHHHHHHHHHHHH---HHHHHHHHHHHHHHHHHHHHSTTTHHHHHHHHHHHHHHHHHS-------EEEEE-TT---B-HHHHHHHHHHHHHHHHTT-EEEEES--HHHHHHHHHTTHHHHH-GGGEESSHHHHHHHHHHHHHHHHHHHH-

Radius of gyration: 37.4 Å; Cα contacts (8 Å, |Δi|>4): 2391; chains: 2; bounding box: 98×114×74 Å

Organism: Ciona savignyi (NCBI:txid51511)

InterPro domains:
  IPR001902 SLC26A/SulP transporter [PTHR11814] (38-690)
  IPR001902 SLC26A/SulP transporter [TIGR00815] (61-685)
  IPR002645 STAS domain [PF01740] (538-685)
  IPR002645 STAS domain [PS50801] (540-689)
  IPR011547 SLC26A/SulP transporter domain [PF00916] (78-481)
  IPR036513 STAS domain superfamily [G3DSA:3.30.750.24] (514-694)
  IPR036513 STAS domain superfamily [SSF52091] (534-689)

Nearest PDB structures (foldseek):
  7v73-assembly1_A  TM=9.327E-01  e=2.390E-48  Homo sapiens
  7v75-assembly1_A-2  TM=9.140E-01  e=2.499E-48  Homo sapiens
  7xuj-assembly1_B  TM=8.600E-01  e=2.365E-44  Homo sapiens
  7sun-assembly1_B  TM=8.423E-01  e=1.655E-44  Meriones unguiculatus
  7xlm-assembly1_B  TM=9.213E-01  e=6.474E-36  Homo sapiens